Protein AF-A0A2H9TN23-F1 (afdb_monomer_lite)

Foldseek 3Di:
DDDDDDDDDPDDPPDLPDPQPKDFQAWQAWEKLAADQVVVQVCCCLQQVWWFWWWADDVLPHDFKTWTWTDDARYIYIYIYGNDPDDDPSNVQCVQANIATQETAIEMQDQQSLQVQLVVLPDDFPDDWDWADDPQGIWIFGDPYIYIHCPRGDDRRHHSIDTDPDTDPSSVVAAHQAWHYWLAWEKQFEAPCQVVVLCSCCRRRVWDFPDWDDQVLADDQFFGKIWTWTAHPVRNYIYIYIYGDDGQWGHLSVLQCVNRVGMHTQEIETEGADNLSNLVRSVVSPFAWFAFDPVLLVVVVVVVVPAPDDDPDDSVSCNVSRWDWADDNQWIKIKTKTQAPDPRNGYTYMYMYTDRDSDDRSPCSRRVRVRVLVVCVVVVRRDGPDDPPDDDEAELVDPPPPPPLVVLCLVLVPDDPPDPVSVVSVVVSLVVSLVVVLCQCPDPRHDPDYHSDDPCFALVSVVVSCVVCVVSVHADEAEAEDEDPPCVVVVLVVLVLCCVPPPNNVPPDSVRSVVSVVVVCVVCVVRGDDQPDPPHPDNHFYWYAYNQNPDIDTDPQDDDPSVVVVLLSNLADPAWAKEKEAAFDLDPDDLCLQQVLVVVVVVVVPDLVAEEEEFEPDPRRVVNQVVPPPHHYHYDPLQADWFLAVLQQPALVRCCVPPVPLSVVCVVQQQPRADVVTDGLSNSLVSCPVVLSNVSRDNGHYYYYGHPSNSLSVVCVQQVNTRSCSVVDDDFRQWMWIWIRGPNGIDIDIHRRDDDDDGDDLRSPSRRD

pLDDT: mean 79.59, std 18.26, range [25.45, 98.5]

Secondary structure (DSSP, 8-state):
-------------------SS--EEEEEEEEEE-S-HHHHHHHHHHHH--EEEEEESGGGT--SEEEEEEEETTEEEEEEEESSSS--HHHHHHHHHSSEEEEEEEEES-HHHHHHHHHHTTPPPSS--EEEEETTEEEEE-SSS-EEE-TT--SSSSTTPEEP-PPPGGGGGSPP--EEEEEEEEEE--TT-HHHHHHHHHHTS--EEEEEE-TTTSB-SS-EEEEEEEE-TTS--EEEEEEEE--SB--HHHHHHHHHTSSEEEEEEEEES-HHHHHHHHHHTT--B----HHHHHHHHHHHTT-S----S-HHHHHHHT-EEEE-SS-EEEEEEBPPSSSSS--EEEEEEEES--S--HHHHHHHHHHHHHHHHHTT---B---------EETTS----SSSHHHHHHHHTS-TT-HHHHHHHHHHHHHHHHHHHHHHHSTT--S-EE--S---SHHHHHHHHHHHHHTT----EEEEE--TT-HHHHHHHHHHHHHH-TTTTTS-HHHHHHHHHHHHHHHGGG---TT-TT-SS---EEEEETTTTEEEEES--SHHHHHHHHHHHT---S---EEEEEPPSS---HHHHHHHHHHHHHHS---SSEEEEE-SSHHHHHHHHHSTTSEEEE-GGGPPP--GGGTT--HHHHHHH-HHHHHHHHH-TTT---TT---HHHHHHHHHHHHHHHHH--SEEEEEE-HHHHHHHHHHHHT--GGGGGG----TTEEEEEEEETTEEEEEEEE--SS-PPPPGGGS-S--

Structure (mmCIF, N/CA/C/O backbone):
data_AF-A0A2H9TN23-F1
#
_entry.id   AF-A0A2H9TN23-F1
#
loop_
_atom_site.group_PDB
_atom_site.id
_atom_site.type_symbol
_atom_site.label_atom_id
_atom_site.label_alt_id
_atom_site.label_comp_id
_atom_site.label_asym_id
_atom_site.label_entity_id
_atom_site.label_seq_id
_atom_site.pdbx_PDB_ins_code
_atom_site.Cartn_x
_atom_site.Cartn_y
_atom_site.Cartn_z
_atom_site.occupancy
_atom_site.B_iso_or_equiv
_atom_site.auth_seq_id
_atom_site.auth_comp_id
_atom_site.auth_asym_id
_atom_site.auth_atom_id
_atom_site.pdbx_PDB_model_num
ATOM 1 N N . MET A 1 1 ? -42.039 21.621 29.505 1.00 32.94 1 MET A N 1
ATOM 2 C CA . MET A 1 1 ? -42.417 22.135 28.171 1.00 32.94 1 MET A CA 1
ATOM 3 C C . MET A 1 1 ? -41.154 22.759 27.604 1.00 32.94 1 MET A C 1
ATOM 5 O O . MET A 1 1 ? -40.785 23.824 28.064 1.00 32.94 1 MET A O 1
ATOM 9 N N . ARG A 1 2 ? -40.254 21.994 26.977 1.00 26.45 2 ARG A N 1
ATOM 10 C CA . ARG A 1 2 ? -40.365 21.341 25.660 1.00 26.45 2 ARG A CA 1
ATOM 11 C C . ARG A 1 2 ? -40.658 22.339 24.531 1.00 26.45 2 ARG A C 1
ATOM 13 O O . ARG A 1 2 ? -41.631 23.078 24.620 1.00 26.45 2 ARG A O 1
ATOM 20 N N . ASP A 1 3 ? -39.805 22.221 23.514 1.00 25.80 3 ASP A N 1
ATOM 21 C CA . ASP A 1 3 ? -40.036 22.471 22.087 1.00 25.80 3 ASP A CA 1
ATOM 22 C C . ASP A 1 3 ? -39.667 23.879 21.585 1.00 25.80 3 ASP A C 1
ATOM 24 O O . ASP A 1 3 ? -40.278 24.887 21.920 1.00 25.80 3 ASP A O 1
ATOM 28 N N . SER A 1 4 ? -38.475 24.029 20.996 1.00 25.45 4 SER A N 1
ATOM 29 C CA . SER A 1 4 ? -38.049 23.634 19.634 1.00 25.45 4 SER A CA 1
ATOM 30 C C . SER A 1 4 ? -38.375 24.723 18.611 1.00 25.45 4 SER A C 1
ATOM 32 O O . SER A 1 4 ? -39.512 24.863 18.163 1.00 25.45 4 SER A O 1
ATOM 34 N N . LYS A 1 5 ? -37.348 25.464 18.191 1.00 27.30 5 LYS A N 1
ATOM 35 C CA . LYS A 1 5 ? -37.352 26.171 16.912 1.00 27.30 5 LYS A CA 1
ATOM 36 C C . LYS A 1 5 ? -36.221 25.612 16.065 1.00 27.30 5 LYS A C 1
ATOM 38 O O . LYS A 1 5 ? -35.055 25.900 16.308 1.00 27.30 5 LYS A O 1
ATOM 43 N N . HIS A 1 6 ? -36.619 24.788 15.101 1.00 27.67 6 HIS A N 1
ATOM 44 C CA . HIS A 1 6 ? -35.899 24.597 13.855 1.00 27.67 6 HIS A CA 1
ATOM 45 C C . HIS A 1 6 ? -35.687 25.961 13.196 1.00 27.67 6 HIS A C 1
ATOM 47 O O . HIS A 1 6 ? -36.644 26.704 12.978 1.00 27.67 6 HIS A O 1
ATOM 53 N N . THR A 1 7 ? -34.440 26.258 12.860 1.00 26.86 7 THR A N 1
ATOM 54 C CA . THR A 1 7 ? -34.095 27.200 11.800 1.00 26.86 7 THR A CA 1
ATOM 55 C C . THR A 1 7 ? -33.150 26.475 10.863 1.00 26.86 7 THR A C 1
ATOM 57 O O . THR A 1 7 ? -32.063 26.067 11.272 1.00 26.86 7 THR A O 1
ATOM 60 N N . ASP A 1 8 ? -33.626 26.287 9.637 1.00 28.95 8 ASP A N 1
ATOM 61 C CA . ASP A 1 8 ? -32.871 25.852 8.473 1.00 28.95 8 ASP A CA 1
ATOM 62 C C . ASP A 1 8 ? -31.555 26.626 8.345 1.00 28.95 8 ASP A C 1
ATOM 64 O O . ASP A 1 8 ? -31.555 27.857 8.299 1.00 28.95 8 ASP A O 1
ATOM 68 N N . SER A 1 9 ? -30.438 25.909 8.218 1.00 26.78 9 SER A N 1
ATOM 69 C CA . SER A 1 9 ? -29.204 26.457 7.656 1.00 26.78 9 SER A CA 1
ATOM 70 C C . SER A 1 9 ? -28.929 25.793 6.307 1.00 26.78 9 SER A C 1
ATOM 72 O O . SER A 1 9 ? -28.063 24.930 6.168 1.00 26.78 9 SER A O 1
ATOM 74 N N . MET A 1 10 ? -29.680 26.219 5.288 1.00 30.78 10 MET A N 1
ATOM 75 C CA . MET A 1 10 ? -29.139 26.279 3.933 1.00 30.78 10 MET A CA 1
ATOM 76 C C . MET A 1 10 ? -28.057 27.363 3.909 1.00 30.78 10 MET A C 1
ATOM 78 O O . MET A 1 10 ? -28.386 28.545 3.912 1.00 30.78 10 MET A O 1
ATOM 82 N N . ASN A 1 11 ? -26.791 26.950 3.944 1.00 31.44 11 ASN A N 1
ATOM 83 C CA . ASN A 1 11 ? -25.665 27.507 3.183 1.00 31.44 11 ASN A CA 1
ATOM 84 C C . ASN A 1 11 ? -24.349 27.110 3.848 1.00 31.44 11 ASN A C 1
ATOM 86 O O . ASN A 1 11 ? -23.957 27.713 4.839 1.00 31.44 11 ASN A O 1
ATOM 90 N N . ASP A 1 12 ? -23.642 26.169 3.224 1.00 28.30 12 ASP A N 1
ATOM 91 C CA . ASP A 1 12 ? -22.194 26.332 3.052 1.00 28.30 12 ASP A CA 1
ATOM 92 C C . ASP A 1 12 ? -21.707 25.664 1.749 1.00 28.30 12 ASP A C 1
ATOM 94 O O . ASP A 1 12 ? -20.740 24.911 1.699 1.00 28.30 12 ASP A O 1
ATOM 98 N N . LYS A 1 13 ? -22.430 25.926 0.646 1.00 30.62 13 LYS A N 1
ATOM 99 C CA . LYS A 1 13 ? -22.016 25.594 -0.735 1.00 30.62 13 LYS A CA 1
ATOM 100 C C . LYS A 1 13 ? -21.275 26.758 -1.408 1.00 30.62 13 LYS A C 1
ATOM 102 O O . LYS A 1 13 ? -21.371 26.956 -2.615 1.00 30.62 13 LYS A O 1
ATOM 107 N N . THR A 1 14 ? -20.536 27.548 -0.642 1.00 31.86 14 THR A N 1
ATOM 108 C CA . THR A 1 14 ? -19.797 28.703 -1.162 1.00 31.86 14 THR A CA 1
ATOM 109 C C . THR A 1 14 ? -18.360 28.653 -0.680 1.00 31.86 14 THR A C 1
ATOM 111 O O . THR A 1 14 ? -18.010 29.370 0.245 1.00 31.86 14 THR A O 1
ATOM 114 N N . ASN A 1 15 ? -17.560 27.772 -1.298 1.00 29.14 15 ASN A N 1
ATOM 115 C CA . ASN A 1 15 ? -16.109 27.956 -1.496 1.00 29.14 15 ASN A CA 1
ATOM 116 C C . ASN A 1 15 ? -15.441 26.950 -2.465 1.00 29.14 15 ASN A C 1
ATOM 118 O O . ASN A 1 15 ? -14.219 26.882 -2.523 1.00 29.14 15 ASN A O 1
ATOM 122 N N . LEU A 1 16 ? -16.197 26.213 -3.288 1.00 36.06 16 LEU A N 1
ATOM 123 C CA . LEU A 1 16 ? -15.628 25.498 -4.439 1.00 36.06 16 LEU A CA 1
ATOM 124 C C . LEU A 1 16 ? -15.728 26.400 -5.670 1.00 36.06 16 LEU A C 1
ATOM 126 O O . LEU A 1 16 ? -16.636 26.282 -6.492 1.00 36.06 16 LEU A O 1
ATOM 130 N N . THR A 1 17 ? -14.826 27.373 -5.761 1.00 32.38 17 THR A N 1
ATOM 131 C CA . THR A 1 17 ? -14.599 28.092 -7.013 1.00 32.38 17 THR A CA 1
ATOM 132 C C . THR A 1 17 ? -14.049 27.099 -8.031 1.00 32.38 17 THR A C 1
ATOM 134 O O . THR A 1 17 ? -12.917 26.653 -7.894 1.00 32.38 17 THR A O 1
ATOM 137 N N . VAL A 1 18 ? -14.910 26.720 -8.982 1.00 38.69 18 VAL A N 1
ATOM 138 C CA . VAL A 1 18 ? -14.646 26.654 -10.428 1.00 38.69 18 VAL A CA 1
ATOM 139 C C . VAL A 1 18 ? -13.236 26.158 -10.771 1.00 38.69 18 VAL A C 1
ATOM 141 O O . VAL A 1 18 ? -12.270 26.891 -10.587 1.00 38.69 18 VAL A O 1
ATOM 144 N N . THR A 1 19 ? -13.122 24.950 -11.344 1.00 46.06 19 THR A N 1
ATOM 145 C CA . THR A 1 19 ? -11.968 24.574 -12.185 1.00 46.06 19 THR A CA 1
ATOM 146 C C . THR A 1 19 ? -11.586 25.801 -13.003 1.00 46.06 19 THR A C 1
ATOM 148 O O . THR A 1 19 ? -12.465 26.309 -13.693 1.00 46.06 19 THR A O 1
ATOM 151 N N . ASP A 1 20 ? -10.354 26.302 -12.895 1.00 53.22 20 ASP A N 1
ATOM 152 C CA . ASP A 1 20 ? -9.865 27.578 -13.459 1.00 53.22 20 ASP A CA 1
ATOM 153 C C . ASP A 1 20 ? -9.971 27.707 -15.008 1.00 53.22 20 ASP A C 1
ATOM 155 O O . ASP A 1 20 ? -9.177 28.404 -15.625 1.00 53.22 20 ASP A O 1
ATOM 159 N N . GLY A 1 21 ? -10.930 27.048 -15.671 1.00 61.34 21 GLY A N 1
ATOM 160 C CA . GLY A 1 21 ? -11.337 27.207 -17.066 1.00 61.34 21 GLY A CA 1
ATOM 161 C C . GLY A 1 21 ? -11.172 25.964 -17.948 1.00 61.34 21 GLY A C 1
ATOM 162 O O . GLY A 1 21 ? -11.525 26.045 -19.118 1.00 61.34 21 GLY A O 1
ATOM 163 N N . GLY A 1 22 ? -10.645 24.846 -17.430 1.00 75.38 22 GLY A N 1
ATOM 164 C CA . GLY A 1 22 ? -10.339 23.636 -18.209 1.00 75.38 22 GLY A CA 1
ATOM 165 C C . GLY A 1 22 ? -10.994 22.375 -17.649 1.00 75.38 22 GLY A C 1
ATOM 166 O O . GLY A 1 22 ? -11.166 22.248 -16.436 1.00 75.38 22 GLY A O 1
ATOM 167 N N . LYS A 1 23 ? -11.348 21.456 -18.547 1.00 90.31 23 LYS A N 1
ATOM 168 C CA . LYS A 1 23 ? -12.066 20.204 -18.301 1.00 90.31 23 LYS A CA 1
ATOM 169 C C . LYS A 1 23 ? -11.209 18.986 -18.641 1.00 90.31 23 LYS A C 1
ATOM 171 O O . LYS A 1 23 ? -10.568 18.910 -19.693 1.00 90.31 23 LYS A O 1
ATOM 176 N N . TYR A 1 24 ? -11.282 17.987 -17.767 1.00 92.19 24 TYR A N 1
ATOM 177 C CA . TYR A 1 24 ? -10.779 16.646 -18.029 1.00 92.19 24 TYR A CA 1
ATOM 178 C C . TYR A 1 24 ? -11.816 15.871 -18.850 1.00 92.19 24 TYR A C 1
ATOM 180 O O . TYR A 1 24 ? -12.976 15.748 -18.469 1.00 92.19 24 TYR A O 1
ATOM 188 N N . VAL A 1 25 ? -11.416 15.382 -20.022 1.00 93.56 25 VAL A N 1
ATOM 189 C CA . VAL A 1 25 ? -12.300 14.646 -20.941 1.00 93.56 25 VAL A CA 1
ATOM 190 C C . VAL A 1 25 ? -12.318 13.153 -20.604 1.00 93.56 25 VAL A C 1
ATOM 192 O O . VAL A 1 25 ? -13.342 12.496 -20.779 1.00 93.56 25 VAL A O 1
ATOM 195 N N . GLY A 1 26 ? -11.191 12.620 -20.128 1.00 94.12 26 GLY A N 1
ATOM 196 C CA . GLY A 1 26 ? -11.010 11.214 -19.773 1.00 94.12 26 GLY A CA 1
ATOM 197 C C . GLY A 1 26 ? -9.543 10.788 -19.871 1.00 94.12 26 GLY A C 1
ATOM 198 O O . GLY A 1 26 ? -8.647 11.621 -20.008 1.00 94.12 26 GLY A O 1
ATOM 199 N N . PHE A 1 27 ? -9.290 9.482 -19.829 1.00 95.94 27 PHE A N 1
ATOM 200 C CA . PHE A 1 27 ? -7.961 8.917 -20.077 1.00 95.94 27 PHE A CA 1
ATOM 201 C C . PHE A 1 27 ? -7.594 9.007 -21.568 1.00 95.94 27 PHE A C 1
ATOM 203 O O . PHE A 1 27 ? -8.389 8.610 -22.418 1.00 95.94 27 PHE A O 1
ATOM 210 N N . ASP A 1 28 ? -6.392 9.500 -21.883 1.00 95.25 28 ASP A N 1
ATOM 211 C CA . ASP A 1 28 ? -5.887 9.581 -23.262 1.00 95.25 28 ASP A CA 1
ATOM 212 C C . ASP A 1 28 ? -5.176 8.289 -23.675 1.00 95.25 28 ASP A C 1
ATOM 214 O O . ASP A 1 28 ? -5.553 7.623 -24.638 1.00 95.25 28 ASP A O 1
ATOM 218 N N . HIS A 1 29 ? -4.132 7.934 -22.926 1.00 96.62 29 HIS A N 1
ATOM 219 C CA . HIS A 1 29 ? -3.346 6.723 -23.112 1.00 96.62 29 HIS A CA 1
ATOM 220 C C . HIS A 1 29 ? -2.575 6.378 -21.836 1.00 96.62 29 HIS A C 1
ATOM 222 O O . HIS A 1 29 ? -2.413 7.205 -20.941 1.00 96.62 29 HIS A O 1
ATOM 228 N N . ILE A 1 30 ? -2.074 5.147 -21.760 1.00 97.06 30 ILE A N 1
ATOM 229 C CA . ILE A 1 30 ? -1.215 4.691 -20.665 1.00 97.06 30 ILE A CA 1
ATOM 230 C C . ILE A 1 30 ? 0.141 4.302 -21.241 1.00 97.06 30 ILE A C 1
ATOM 232 O O . ILE A 1 30 ? 0.225 3.505 -22.182 1.00 97.06 30 ILE A O 1
ATOM 236 N N . VAL A 1 31 ? 1.206 4.883 -20.693 1.00 97.12 31 VAL A N 1
ATOM 237 C CA . VAL A 1 31 ? 2.581 4.592 -21.101 1.00 97.12 31 VAL A CA 1
ATOM 238 C C . VAL A 1 31 ? 3.174 3.556 -20.165 1.00 97.12 31 VAL A C 1
ATOM 240 O O . VAL A 1 31 ? 3.203 3.740 -18.948 1.00 97.12 31 VAL A O 1
ATOM 243 N N . PHE A 1 32 ? 3.727 2.502 -20.751 1.00 97.44 32 PHE A N 1
ATOM 244 C CA . PHE A 1 32 ? 4.441 1.454 -20.040 1.00 97.44 32 PHE A CA 1
ATOM 245 C C . PHE A 1 32 ? 5.918 1.521 -20.391 1.00 97.44 32 PHE A C 1
ATOM 247 O O . PHE A 1 32 ? 6.282 1.623 -21.565 1.00 97.44 32 PHE A O 1
ATOM 254 N N . TRP A 1 33 ? 6.771 1.430 -19.380 1.00 96.38 33 TRP A N 1
ATOM 255 C CA . TRP A 1 33 ? 8.197 1.199 -19.570 1.00 96.38 33 TRP A CA 1
ATOM 256 C C . TRP A 1 33 ? 8.469 -0.275 -19.322 1.00 96.38 33 TRP A C 1
ATOM 258 O O . TRP A 1 33 ? 8.201 -0.784 -18.237 1.00 96.38 33 TRP A O 1
ATOM 268 N N . VAL A 1 34 ? 8.943 -0.954 -20.363 1.00 97.75 34 VAL A N 1
ATOM 269 C CA . VAL A 1 34 ? 9.022 -2.415 -20.412 1.00 97.75 34 VAL A CA 1
ATOM 270 C C . VAL A 1 34 ? 10.352 -2.875 -20.988 1.00 97.75 34 VAL A C 1
ATOM 272 O O . VAL A 1 34 ? 10.953 -2.189 -21.821 1.00 97.75 34 VAL A O 1
ATOM 275 N N . GLY A 1 35 ? 10.799 -4.064 -20.595 1.00 96.75 35 GLY A N 1
ATOM 276 C CA . GLY A 1 35 ? 12.023 -4.675 -21.107 1.00 96.75 35 GLY A CA 1
ATOM 277 C C . GLY A 1 35 ? 11.970 -4.935 -22.615 1.00 96.75 35 GLY A C 1
ATOM 278 O O . GLY A 1 35 ? 12.979 -4.787 -23.303 1.00 96.75 35 GLY A O 1
ATOM 279 N N . ASN A 1 36 ? 10.793 -5.279 -23.152 1.00 98.00 36 ASN A N 1
ATOM 280 C CA . ASN A 1 36 ? 10.611 -5.526 -24.583 1.00 98.00 36 ASN A CA 1
ATOM 281 C C . ASN A 1 36 ? 9.248 -5.042 -25.104 1.00 98.00 36 ASN A C 1
ATOM 283 O O . ASN A 1 36 ? 8.257 -5.770 -25.095 1.00 98.00 36 ASN A O 1
ATOM 287 N N . ALA A 1 37 ? 9.219 -3.828 -25.653 1.00 98.12 37 ALA A N 1
ATOM 288 C CA . ALA A 1 37 ? 8.012 -3.168 -26.142 1.00 98.12 37 ALA A CA 1
ATOM 289 C C . ALA A 1 37 ? 7.323 -3.925 -27.282 1.00 98.12 37 ALA A C 1
ATOM 291 O O . ALA A 1 37 ? 6.097 -3.906 -27.382 1.00 98.12 37 ALA A O 1
ATOM 292 N N . LYS A 1 38 ? 8.094 -4.615 -28.131 1.00 97.62 38 LYS A N 1
ATOM 293 C CA . LYS A 1 38 ? 7.550 -5.399 -29.246 1.00 97.62 38 LYS A CA 1
ATOM 294 C C . LYS A 1 38 ? 6.802 -6.632 -28.737 1.00 97.62 38 LYS A C 1
ATOM 296 O O . LYS A 1 38 ? 5.695 -6.906 -29.197 1.00 97.62 38 LYS A O 1
ATOM 301 N N . GLN A 1 39 ? 7.395 -7.363 -27.791 1.00 98.00 39 GLN A N 1
ATOM 302 C CA . GLN A 1 39 ? 6.762 -8.537 -27.183 1.00 98.00 39 GLN A CA 1
ATOM 303 C C . GLN A 1 39 ? 5.580 -8.149 -26.299 1.00 98.00 39 GLN A C 1
ATOM 305 O O . GLN A 1 39 ? 4.534 -8.782 -26.408 1.00 98.00 39 GLN A O 1
ATOM 310 N N . ALA A 1 40 ? 5.705 -7.080 -25.506 1.00 98.19 40 ALA A N 1
ATOM 311 C CA . ALA A 1 40 ? 4.596 -6.546 -24.726 1.00 98.19 40 ALA A CA 1
ATOM 312 C C . ALA A 1 40 ? 3.411 -6.210 -25.644 1.00 98.19 40 ALA A C 1
ATOM 314 O O . ALA A 1 40 ? 2.342 -6.793 -25.500 1.00 98.19 40 ALA A O 1
ATOM 315 N N . ALA A 1 41 ? 3.610 -5.391 -26.683 1.00 98.00 41 ALA A N 1
ATOM 316 C CA . ALA A 1 41 ? 2.548 -5.072 -27.638 1.00 98.00 41 ALA A CA 1
ATOM 317 C C . ALA A 1 41 ? 1.908 -6.328 -28.264 1.00 98.00 41 ALA A C 1
ATOM 319 O O . ALA A 1 41 ? 0.684 -6.424 -28.326 1.00 98.00 41 ALA A O 1
ATOM 320 N N . SER A 1 42 ? 2.714 -7.318 -28.668 1.00 97.38 42 SER A N 1
ATOM 321 C CA . SER A 1 42 ? 2.211 -8.598 -29.191 1.00 97.38 42 SER A CA 1
ATOM 322 C C . SER A 1 42 ? 1.373 -9.372 -28.163 1.00 97.38 42 SER A C 1
ATOM 324 O O . SER A 1 42 ? 0.325 -9.918 -28.516 1.00 97.38 42 SER A O 1
ATOM 326 N N . TYR A 1 43 ? 1.768 -9.379 -26.887 1.00 97.62 43 TYR A N 1
ATOM 327 C CA . TYR A 1 43 ? 1.008 -10.009 -25.807 1.00 97.62 43 TYR A CA 1
ATOM 328 C C . TYR A 1 43 ? -0.373 -9.364 -25.637 1.00 97.62 43 TYR A C 1
ATOM 330 O O . TYR A 1 43 ? -1.376 -10.073 -25.642 1.00 97.62 43 TYR A O 1
ATOM 338 N N . TYR A 1 44 ? -0.465 -8.031 -25.580 1.00 98.00 44 TYR A N 1
ATOM 339 C CA . TYR A 1 44 ? -1.761 -7.348 -25.453 1.00 98.00 44 TYR A CA 1
ATOM 340 C C . TYR A 1 44 ? -2.634 -7.487 -26.711 1.00 98.00 44 TYR A C 1
ATOM 342 O O . TYR A 1 44 ? -3.851 -7.649 -26.604 1.00 98.00 44 TYR A O 1
ATOM 350 N N . VAL A 1 45 ? -2.037 -7.509 -27.905 1.00 97.38 45 VAL A N 1
ATOM 351 C CA . VAL A 1 45 ? -2.759 -7.776 -29.163 1.00 97.38 45 VAL A CA 1
ATOM 352 C C . VAL A 1 45 ? -3.366 -9.183 -29.163 1.00 97.38 45 VAL A C 1
ATOM 354 O O . VAL A 1 45 ? -4.565 -9.370 -29.379 1.00 97.38 45 VAL A O 1
ATOM 357 N N . THR A 1 46 ? -2.556 -10.195 -28.858 1.00 96.81 46 THR A N 1
ATOM 358 C CA . THR A 1 46 ? -2.982 -11.599 -28.929 1.00 96.81 46 THR A CA 1
ATOM 359 C C . THR A 1 46 ? -3.893 -11.993 -27.767 1.00 96.81 46 THR A C 1
ATOM 361 O O . THR A 1 46 ? -4.954 -12.581 -27.990 1.00 96.81 46 THR A O 1
ATOM 364 N N . ARG A 1 47 ? -3.537 -11.638 -26.528 1.00 97.25 47 ARG A N 1
ATOM 365 C CA . ARG A 1 47 ? -4.269 -12.046 -25.319 1.00 97.25 47 ARG A CA 1
ATOM 366 C C . ARG A 1 47 ? -5.479 -11.174 -25.024 1.00 97.25 47 ARG A C 1
ATOM 368 O O . ARG A 1 47 ? -6.528 -11.711 -24.684 1.00 97.25 47 ARG A O 1
ATOM 375 N N . PHE A 1 48 ? -5.359 -9.862 -25.208 1.00 97.75 48 PHE A N 1
ATOM 376 C CA . PHE A 1 48 ? -6.396 -8.905 -24.817 1.00 97.75 48 PHE A CA 1
ATOM 377 C C . PHE A 1 48 ? -7.196 -8.334 -25.987 1.00 97.75 48 PHE A C 1
ATOM 379 O O . PHE A 1 48 ? -8.127 -7.577 -25.748 1.00 97.75 48 PHE A O 1
ATOM 386 N N . GLY A 1 49 ? -6.879 -8.705 -27.233 1.00 96.62 49 GLY A N 1
ATOM 387 C CA . GLY A 1 49 ? -7.653 -8.311 -28.415 1.00 96.62 49 GLY A CA 1
ATOM 388 C C . GLY A 1 49 ? -7.388 -6.889 -28.906 1.00 96.62 49 GLY A C 1
ATOM 389 O O . GLY A 1 49 ? -8.202 -6.340 -29.643 1.00 96.62 49 GLY A O 1
ATOM 390 N N . PHE A 1 50 ? -6.278 -6.278 -28.487 1.00 97.19 50 PHE A N 1
ATOM 391 C CA . PHE A 1 50 ? -5.850 -4.983 -29.009 1.00 97.19 50 PHE A CA 1
ATOM 392 C C . PHE A 1 50 ? -5.365 -5.085 -30.463 1.00 97.19 50 PHE A C 1
ATOM 394 O O . PHE A 1 50 ? -5.010 -6.154 -30.953 1.00 97.19 50 PHE A O 1
ATOM 401 N N . GLU A 1 51 ? -5.278 -3.940 -31.130 1.00 95.38 51 GLU A N 1
ATOM 402 C CA . GLU A 1 51 ? -4.735 -3.787 -32.476 1.00 95.38 51 GLU A CA 1
ATOM 403 C C . GLU A 1 51 ? -3.490 -2.897 -32.433 1.00 95.38 51 GLU A C 1
ATOM 405 O O . GLU A 1 51 ? -3.492 -1.853 -31.783 1.00 95.38 51 GLU A O 1
ATOM 410 N N . ALA A 1 52 ? -2.415 -3.272 -33.127 1.00 96.12 52 ALA A N 1
ATOM 411 C CA . ALA A 1 52 ? -1.256 -2.394 -33.279 1.00 96.12 52 ALA A CA 1
ATOM 412 C C . ALA A 1 52 ? -1.598 -1.251 -34.247 1.00 96.12 52 ALA A C 1
ATOM 414 O O . ALA A 1 52 ? -1.912 -1.502 -35.408 1.00 96.12 52 ALA A O 1
ATOM 415 N N . VAL A 1 53 ? -1.531 0.000 -33.783 1.00 96.50 53 VAL A N 1
ATOM 416 C CA . VAL A 1 53 ? -2.005 1.163 -34.561 1.00 96.50 53 VAL A CA 1
ATOM 417 C C . VAL A 1 53 ? -0.908 2.145 -34.933 1.00 96.50 53 VAL A C 1
ATOM 419 O O . VAL A 1 53 ? -0.968 2.757 -36.003 1.00 96.50 53 VAL A O 1
ATOM 422 N N . ALA A 1 54 ? 0.106 2.297 -34.083 1.00 96.81 54 ALA A N 1
ATOM 423 C CA . ALA A 1 54 ? 1.162 3.270 -34.304 1.00 96.81 54 ALA A CA 1
ATOM 424 C C . ALA A 1 54 ? 2.514 2.759 -33.797 1.00 96.81 54 ALA A C 1
ATOM 426 O O . ALA A 1 54 ? 2.597 1.997 -32.831 1.00 96.81 54 ALA A O 1
ATOM 427 N N . TYR A 1 55 ? 3.580 3.177 -34.469 1.00 97.19 55 TYR A N 1
ATOM 428 C CA . TYR A 1 55 ? 4.947 2.797 -34.150 1.00 97.19 55 TYR A CA 1
ATOM 429 C C . TYR A 1 55 ? 5.886 3.990 -34.256 1.00 97.19 55 TYR A C 1
ATOM 431 O O . TYR A 1 55 ? 5.737 4.853 -35.125 1.00 97.19 55 TYR A O 1
ATOM 439 N N . ARG A 1 56 ? 6.887 3.998 -33.382 1.00 95.50 56 ARG A N 1
ATOM 440 C CA . ARG A 1 56 ? 8.006 4.927 -33.419 1.00 95.50 56 ARG A CA 1
ATOM 441 C C . ARG A 1 56 ? 9.283 4.193 -33.019 1.00 95.50 56 ARG A C 1
ATOM 443 O O . ARG A 1 56 ? 9.293 3.524 -31.991 1.00 95.50 56 ARG A O 1
ATOM 450 N N . GLY A 1 57 ? 10.355 4.317 -33.791 1.00 96.00 57 GLY A N 1
ATOM 451 C CA . GLY A 1 57 ? 11.644 3.688 -33.496 1.00 96.00 57 GLY A CA 1
ATOM 452 C C . GLY A 1 57 ? 12.674 3.927 -34.595 1.00 96.00 57 GLY A C 1
ATOM 453 O O . GLY A 1 57 ? 12.615 4.953 -35.279 1.00 96.00 57 GLY A O 1
ATOM 454 N N . LEU A 1 58 ? 13.625 3.003 -34.765 1.00 95.00 58 LEU A N 1
ATOM 455 C CA . LEU A 1 58 ? 14.790 3.196 -35.642 1.00 95.00 58 LEU A CA 1
ATOM 456 C C . LEU A 1 58 ? 14.383 3.526 -37.083 1.00 95.00 58 LEU A C 1
ATOM 458 O O . LEU A 1 58 ? 14.928 4.449 -37.688 1.00 95.00 58 LEU A O 1
ATOM 462 N N . GLU A 1 59 ? 13.399 2.800 -37.604 1.00 92.94 59 GLU A N 1
ATOM 463 C CA . GLU A 1 59 ? 12.861 2.913 -38.959 1.00 92.94 59 GLU A CA 1
ATOM 464 C C . GLU A 1 59 ? 12.115 4.233 -39.184 1.00 92.94 59 GLU A C 1
ATOM 466 O O . GLU A 1 59 ? 11.987 4.684 -40.319 1.00 92.94 59 GLU A O 1
ATOM 471 N N . THR A 1 60 ? 11.654 4.876 -38.108 1.00 91.44 60 THR A N 1
ATOM 472 C CA . THR A 1 60 ? 10.954 6.166 -38.149 1.00 91.44 60 THR A CA 1
ATOM 473 C C . THR A 1 60 ? 11.847 7.323 -37.686 1.00 91.44 60 THR A C 1
ATOM 475 O O . T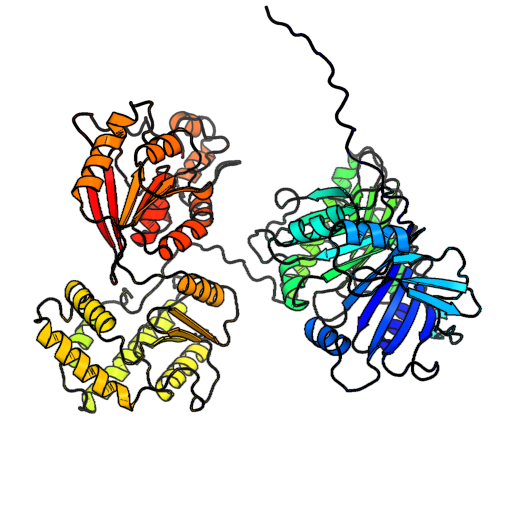HR A 1 60 ? 11.344 8.405 -37.397 1.00 91.44 60 THR A O 1
ATOM 478 N N . GLY A 1 61 ? 13.165 7.110 -37.574 1.00 90.81 61 GLY A N 1
ATOM 479 C CA . GLY A 1 61 ? 14.143 8.143 -37.208 1.00 90.81 61 GLY A CA 1
ATOM 480 C C . GLY A 1 61 ? 14.332 8.380 -35.704 1.00 90.81 61 GLY A C 1
ATOM 481 O O . GLY A 1 61 ? 15.138 9.229 -35.325 1.00 90.81 61 GLY A O 1
ATOM 482 N N . HIS A 1 62 ? 13.661 7.620 -34.835 1.00 92.31 62 HIS A N 1
ATOM 483 C CA . HIS A 1 62 ? 13.799 7.728 -33.381 1.00 92.31 62 HIS A CA 1
ATOM 484 C C . HIS A 1 62 ? 14.795 6.693 -32.855 1.00 92.31 62 HIS A C 1
ATOM 486 O O . HIS A 1 62 ? 14.548 5.491 -32.901 1.00 92.31 62 HIS A O 1
ATOM 492 N N . ARG A 1 63 ? 15.948 7.168 -32.369 1.00 93.69 63 ARG A N 1
ATOM 493 C CA . ARG A 1 63 ? 17.108 6.305 -32.088 1.00 93.69 63 ARG A CA 1
ATOM 494 C C . ARG A 1 63 ? 17.274 5.873 -30.635 1.00 93.69 63 ARG A C 1
ATOM 496 O O . ARG A 1 63 ? 17.977 4.903 -30.400 1.00 93.69 63 ARG A O 1
ATOM 503 N N . GLU A 1 64 ? 16.617 6.548 -29.694 1.00 94.25 64 GLU A N 1
ATOM 504 C CA . GLU A 1 64 ? 16.792 6.284 -28.257 1.00 94.25 64 GLU A CA 1
ATOM 505 C C . GLU A 1 64 ? 15.763 5.304 -27.689 1.00 94.25 64 GLU A C 1
ATOM 507 O O . GLU A 1 64 ? 16.094 4.437 -26.883 1.00 94.25 64 GLU A O 1
ATOM 512 N N . VAL A 1 65 ? 14.503 5.431 -28.113 1.00 95.31 65 VAL A N 1
ATOM 513 C CA . VAL A 1 65 ? 13.368 4.687 -27.556 1.00 95.31 65 VAL A CA 1
ATOM 514 C C . VAL A 1 65 ? 12.500 4.159 -28.689 1.00 95.31 65 VAL A C 1
ATOM 516 O O . VAL A 1 65 ? 12.098 4.917 -29.574 1.00 95.31 65 VAL A O 1
ATOM 519 N N . ALA A 1 66 ? 12.170 2.870 -28.629 1.00 97.25 66 ALA A N 1
ATOM 520 C CA . ALA A 1 66 ? 11.129 2.275 -29.454 1.00 97.25 66 ALA A CA 1
ATOM 521 C C . ALA A 1 66 ? 9.794 2.346 -28.714 1.00 97.25 66 ALA A C 1
ATOM 523 O O . ALA A 1 66 ? 9.727 2.042 -27.525 1.00 97.25 66 ALA A O 1
ATOM 524 N N . THR A 1 67 ? 8.729 2.737 -29.407 1.00 98.25 67 THR A N 1
ATOM 525 C CA . THR A 1 67 ? 7.370 2.797 -28.872 1.00 98.25 67 THR A CA 1
ATOM 526 C C . THR A 1 67 ? 6.412 2.033 -29.776 1.00 98.25 67 THR A C 1
ATOM 528 O O . THR A 1 67 ? 6.240 2.385 -30.944 1.00 98.25 67 THR A O 1
ATOM 531 N N . HIS A 1 68 ? 5.767 1.010 -29.224 1.00 98.31 68 HIS A N 1
ATOM 532 C CA . HIS A 1 68 ? 4.681 0.282 -29.873 1.00 98.31 68 HIS A CA 1
ATOM 533 C C . HIS A 1 68 ? 3.354 0.695 -29.241 1.00 98.31 68 HIS A C 1
ATOM 535 O O . HIS A 1 68 ? 3.170 0.528 -28.036 1.00 98.31 68 HIS A O 1
ATOM 541 N N . VAL A 1 69 ? 2.441 1.233 -30.048 1.00 98.38 69 VAL A N 1
ATOM 542 C CA . VAL A 1 69 ? 1.129 1.692 -29.586 1.00 98.38 69 VAL A CA 1
ATOM 543 C C . VAL A 1 69 ? 0.064 0.725 -30.059 1.00 98.38 69 VAL A C 1
ATOM 545 O O . VAL A 1 69 ? -0.073 0.467 -31.261 1.00 98.38 69 VAL A O 1
ATOM 548 N N . VAL A 1 70 ? -0.703 0.216 -29.104 1.00 97.94 70 VAL A N 1
ATOM 549 C CA . VAL A 1 70 ? -1.837 -0.666 -29.354 1.00 97.94 70 VAL A CA 1
ATOM 550 C C . VAL A 1 70 ? -3.127 -0.000 -28.897 1.00 97.94 70 VAL A C 1
ATOM 552 O O . VAL A 1 70 ? -3.127 0.800 -27.960 1.00 97.94 70 VAL A O 1
ATOM 555 N N . LYS A 1 71 ? -4.226 -0.326 -29.573 1.00 96.81 71 LYS A N 1
ATOM 556 C CA . LYS A 1 71 ? -5.530 0.294 -29.365 1.00 96.81 71 LYS A CA 1
ATOM 557 C C . LYS A 1 71 ? -6.645 -0.743 -29.309 1.00 96.81 71 LYS A C 1
ATOM 559 O O . LYS A 1 71 ? -6.625 -1.704 -30.071 1.00 96.81 71 LYS A O 1
ATOM 564 N N . GLN A 1 72 ? -7.637 -0.519 -28.456 1.00 96.19 72 GLN A N 1
ATOM 565 C CA . GLN A 1 72 ? -8.936 -1.188 -28.528 1.00 96.19 72 GLN A CA 1
ATOM 566 C C . GLN A 1 72 ? -10.026 -0.165 -28.213 1.00 96.19 72 GLN A C 1
ATOM 568 O O . GLN A 1 72 ? -10.013 0.415 -27.135 1.00 96.19 72 GLN A O 1
ATOM 573 N N . ASP A 1 73 ? -10.901 0.109 -29.183 1.00 96.19 73 ASP A N 1
ATOM 574 C CA . ASP A 1 73 ? -11.880 1.206 -29.145 1.00 96.19 73 ASP A CA 1
ATOM 575 C C . ASP A 1 73 ? -11.275 2.556 -28.697 1.00 96.19 73 ASP A C 1
ATOM 577 O O . ASP A 1 73 ? -10.632 3.224 -29.509 1.00 96.19 73 ASP A O 1
ATOM 581 N N . LYS A 1 74 ? -11.420 2.969 -27.435 1.00 96.25 74 LYS A N 1
ATOM 582 C CA . LYS A 1 74 ? -10.843 4.218 -26.897 1.00 96.25 74 LYS A CA 1
ATOM 583 C C . LYS A 1 74 ? -9.625 3.998 -25.998 1.00 96.25 74 LYS A C 1
ATOM 585 O O . LYS A 1 74 ? -9.052 4.962 -25.507 1.00 96.25 74 LYS A O 1
ATOM 590 N N . ILE A 1 75 ? -9.219 2.753 -25.775 1.00 98.00 75 ILE A N 1
ATOM 591 C CA . ILE A 1 75 ? -8.076 2.394 -24.934 1.00 98.00 75 ILE A CA 1
ATOM 592 C C . ILE A 1 75 ? -6.805 2.469 -25.777 1.00 98.00 75 ILE A C 1
ATOM 594 O O . ILE A 1 75 ? -6.710 1.771 -26.786 1.00 98.00 75 ILE A O 1
ATOM 598 N N . PHE A 1 76 ? -5.816 3.250 -25.344 1.00 98.19 76 PHE A N 1
ATOM 599 C CA . PHE A 1 76 ? -4.487 3.306 -25.957 1.00 98.19 76 PHE A CA 1
ATOM 600 C C . PHE A 1 76 ? -3.406 2.936 -24.947 1.00 98.19 76 PHE A C 1
ATOM 602 O O . PHE A 1 76 ? -3.257 3.610 -23.928 1.00 98.19 76 PHE A O 1
ATOM 609 N N . PHE A 1 77 ? -2.607 1.916 -25.260 1.00 98.50 77 PHE A N 1
ATOM 610 C CA . PHE A 1 77 ? -1.408 1.557 -24.498 1.00 98.50 77 PHE A CA 1
ATOM 611 C C . PHE A 1 77 ? -0.160 1.774 -25.351 1.00 98.50 77 PHE A C 1
ATOM 613 O O . PHE A 1 77 ? -0.094 1.320 -26.495 1.00 98.50 77 PHE A O 1
ATOM 620 N N . ALA A 1 78 ? 0.833 2.462 -24.791 1.00 98.25 78 ALA A N 1
ATOM 621 C CA . ALA A 1 78 ? 2.100 2.763 -25.443 1.00 98.25 78 ALA A CA 1
ATOM 622 C C . ALA A 1 78 ? 3.253 2.086 -24.692 1.00 98.25 78 ALA A C 1
ATOM 624 O O . ALA A 1 78 ? 3.660 2.531 -23.621 1.00 98.25 78 ALA A O 1
ATOM 625 N N . PHE A 1 79 ? 3.803 1.019 -25.268 1.00 98.50 79 PHE A N 1
ATOM 626 C CA . PHE A 1 79 ? 4.918 0.271 -24.687 1.00 98.50 79 PHE A CA 1
ATOM 627 C C . PHE A 1 79 ? 6.243 0.850 -25.161 1.00 98.50 79 PHE A C 1
ATOM 629 O O . PHE A 1 79 ? 6.475 0.930 -26.368 1.00 98.50 79 PHE A O 1
ATOM 636 N N . GLN A 1 80 ? 7.108 1.242 -24.227 1.00 97.94 80 GLN A N 1
ATOM 637 C CA . GLN A 1 80 ? 8.399 1.864 -24.500 1.00 97.94 80 GLN A CA 1
ATOM 638 C C . GLN A 1 80 ? 9.556 1.012 -23.984 1.00 97.94 80 GLN A C 1
ATOM 640 O O . GLN A 1 80 ? 9.543 0.564 -22.839 1.00 97.94 80 GLN A O 1
ATOM 645 N N . SER A 1 81 ? 10.579 0.855 -24.822 1.00 97.81 81 SER A N 1
ATOM 646 C CA . SER A 1 81 ? 11.845 0.212 -24.458 1.00 97.81 81 SER A CA 1
ATOM 647 C C . SER A 1 81 ? 13.030 1.026 -24.970 1.00 97.81 81 SER A C 1
ATOM 649 O O . SER A 1 81 ? 12.916 1.669 -26.022 1.00 97.81 81 SER A O 1
ATOM 651 N N . PRO A 1 82 ? 14.176 0.984 -24.272 1.00 96.31 82 PRO A N 1
ATOM 652 C CA . PRO A 1 82 ? 15.389 1.623 -24.750 1.00 96.31 82 PRO A CA 1
ATOM 653 C C . PRO A 1 82 ? 15.941 0.845 -25.950 1.00 96.31 82 PRO A C 1
ATOM 655 O O . PRO A 1 82 ? 15.894 -0.384 -25.987 1.00 96.31 82 PRO A O 1
ATOM 658 N N . LEU A 1 83 ? 16.450 1.567 -26.946 1.00 95.25 83 LEU A N 1
ATOM 659 C CA . LEU A 1 83 ? 17.105 0.983 -28.122 1.00 95.25 83 LEU A CA 1
ATOM 660 C C . LEU A 1 83 ? 18.617 0.827 -27.932 1.00 95.25 83 LEU A C 1
ATOM 662 O O . LEU A 1 83 ? 19.232 -0.026 -28.572 1.00 95.25 83 LEU A O 1
ATOM 666 N N . ASN A 1 84 ? 19.201 1.646 -27.057 1.00 93.62 84 ASN A N 1
ATOM 667 C CA . ASN A 1 84 ? 20.636 1.704 -26.807 1.00 93.62 84 ASN A CA 1
ATOM 668 C C . ASN A 1 84 ? 20.996 1.006 -25.481 1.00 93.62 84 ASN A C 1
ATOM 670 O O . ASN A 1 84 ? 20.199 1.025 -24.541 1.00 93.62 84 ASN A O 1
ATOM 674 N N . PRO A 1 85 ? 22.198 0.408 -25.379 1.00 88.81 85 PRO A N 1
ATOM 675 C CA . PRO A 1 85 ? 22.632 -0.350 -24.200 1.00 88.81 85 PRO A CA 1
ATOM 676 C C . PRO A 1 85 ? 23.053 0.528 -23.009 1.00 88.81 85 PRO A C 1
ATOM 678 O O . PRO A 1 85 ? 23.365 0.001 -21.945 1.00 88.81 85 PRO A O 1
ATOM 681 N N . GLU A 1 86 ? 23.120 1.847 -23.187 1.00 86.38 86 GLU A N 1
ATOM 682 C CA . GLU A 1 86 ? 23.584 2.788 -22.167 1.00 86.38 86 GLU A CA 1
ATOM 683 C C . GLU A 1 86 ? 22.586 2.926 -21.010 1.00 86.38 86 GLU A C 1
ATOM 685 O O . GLU A 1 86 ? 21.374 2.755 -21.167 1.00 86.38 86 GLU A O 1
ATOM 690 N N . GLU A 1 87 ? 23.088 3.251 -19.819 1.00 80.50 87 GLU A N 1
ATOM 691 C CA . GLU A 1 87 ? 22.232 3.455 -18.656 1.00 80.50 87 GLU A CA 1
ATOM 692 C C . GLU A 1 87 ? 21.400 4.735 -18.828 1.00 80.50 87 GLU A C 1
ATOM 694 O O . GLU A 1 87 ? 21.919 5.834 -19.009 1.00 80.50 87 GLU A O 1
ATOM 699 N N . THR A 1 88 ? 20.077 4.582 -18.783 1.00 86.06 88 THR A N 1
ATOM 700 C CA . THR A 1 88 ? 19.101 5.667 -18.928 1.00 86.06 88 THR A CA 1
ATOM 701 C C . THR A 1 88 ? 18.088 5.608 -17.790 1.00 86.06 88 THR A C 1
ATOM 703 O O . THR A 1 88 ? 17.936 4.581 -17.126 1.00 86.06 88 THR A O 1
ATOM 706 N N . VAL A 1 89 ? 17.325 6.687 -17.591 1.00 86.38 89 VAL A N 1
ATOM 707 C CA . VAL A 1 89 ? 16.216 6.716 -16.614 1.00 86.38 89 VAL A CA 1
ATOM 708 C C . VAL A 1 89 ? 15.206 5.587 -16.877 1.00 86.38 89 VAL A C 1
ATOM 710 O O . VAL A 1 89 ? 14.681 4.996 -15.935 1.00 86.38 89 VAL A O 1
ATOM 713 N N . LEU A 1 90 ? 14.986 5.250 -18.152 1.00 89.00 90 LEU A N 1
ATOM 714 C CA . LEU A 1 90 ? 14.115 4.156 -18.581 1.00 89.00 90 LEU A CA 1
ATOM 715 C C . LEU A 1 90 ? 14.674 2.794 -18.124 1.00 89.00 90 LEU A C 1
ATOM 717 O O . LEU A 1 90 ? 13.958 2.021 -17.489 1.00 89.00 90 LEU A O 1
ATOM 721 N N . ASN A 1 91 ? 15.971 2.539 -18.332 1.00 87.88 91 ASN A N 1
ATOM 722 C CA . ASN A 1 91 ? 16.642 1.323 -17.846 1.00 87.88 91 ASN A CA 1
ATOM 723 C C . ASN A 1 91 ? 16.609 1.193 -16.313 1.00 87.88 91 ASN A C 1
ATOM 725 O O . ASN A 1 91 ? 16.347 0.107 -15.787 1.00 87.88 91 ASN A O 1
ATOM 729 N N . GLY A 1 92 ? 16.828 2.297 -15.591 1.00 88.56 92 GLY A N 1
ATOM 730 C CA . GLY A 1 92 ? 16.758 2.319 -14.127 1.00 88.56 92 GLY A CA 1
ATOM 731 C C . GLY A 1 92 ? 15.359 1.985 -13.602 1.00 88.56 92 GLY A C 1
ATOM 732 O O . GLY A 1 92 ? 15.218 1.224 -12.645 1.00 88.56 92 GLY A O 1
ATOM 733 N N . HIS A 1 93 ? 14.316 2.485 -14.269 1.00 89.38 93 HIS A N 1
ATOM 734 C CA . HIS A 1 93 ? 12.934 2.144 -13.943 1.00 89.38 93 HIS A CA 1
ATOM 735 C C . HIS A 1 93 ? 12.632 0.667 -14.191 1.00 89.38 93 HIS A C 1
ATOM 737 O O . HIS A 1 93 ? 12.116 0.020 -13.288 1.00 89.38 93 HIS A O 1
ATOM 743 N N . ILE A 1 94 ? 12.971 0.119 -15.365 1.00 92.81 94 ILE A N 1
ATOM 744 C CA . ILE A 1 94 ? 12.740 -1.307 -15.667 1.00 92.81 94 ILE A CA 1
ATOM 745 C C . ILE A 1 94 ? 13.454 -2.191 -14.638 1.00 92.81 94 ILE A C 1
ATOM 747 O O . ILE A 1 94 ? 12.875 -3.141 -14.121 1.00 92.81 94 ILE A O 1
ATOM 751 N N . SER A 1 95 ? 14.698 -1.858 -14.284 1.00 91.31 95 SER A N 1
ATOM 752 C CA . SER A 1 95 ? 15.462 -2.619 -13.286 1.00 91.31 95 SER A CA 1
ATOM 753 C C . SER A 1 95 ? 14.775 -2.621 -11.916 1.00 91.31 95 SER A C 1
ATOM 755 O O . SER A 1 95 ? 14.672 -3.663 -11.262 1.00 91.31 95 SER A O 1
ATOM 757 N N . LYS A 1 96 ? 14.273 -1.456 -11.492 1.00 89.38 96 LYS A N 1
ATOM 758 C CA . LYS A 1 96 ? 13.608 -1.279 -10.200 1.00 89.38 96 LYS A CA 1
ATOM 759 C C . LYS A 1 96 ? 12.224 -1.930 -10.165 1.00 89.38 96 LYS A C 1
ATOM 761 O O . LYS A 1 96 ? 11.959 -2.728 -9.271 1.00 89.38 96 LYS A O 1
ATOM 766 N N . HIS A 1 97 ? 11.379 -1.618 -11.140 1.00 90.75 97 HIS A N 1
ATOM 767 C CA . HIS A 1 97 ? 9.944 -1.902 -11.130 1.00 90.75 97 HIS A CA 1
ATOM 768 C C . HIS A 1 97 ? 9.559 -3.177 -11.893 1.00 90.75 97 HIS A C 1
ATOM 770 O O . HIS A 1 97 ? 8.515 -3.758 -11.619 1.00 90.75 97 HIS A O 1
ATOM 776 N N . GLY A 1 98 ? 10.410 -3.650 -12.808 1.00 95.44 98 GLY A N 1
ATOM 777 C CA . GLY A 1 98 ? 9.991 -4.563 -13.870 1.00 95.44 98 GLY A CA 1
ATOM 778 C C . GLY A 1 98 ? 9.247 -3.814 -14.980 1.00 95.44 98 GLY A C 1
ATOM 779 O O . GLY A 1 98 ? 9.407 -2.600 -15.141 1.00 95.44 98 GLY A O 1
ATOM 780 N N . ASP A 1 99 ? 8.439 -4.547 -15.742 1.00 97.12 99 ASP A N 1
ATOM 781 C CA . ASP A 1 99 ? 7.500 -3.965 -16.701 1.00 97.12 99 ASP A CA 1
ATOM 782 C C . ASP A 1 99 ? 6.368 -3.278 -15.926 1.00 97.12 99 ASP A C 1
ATOM 784 O O . ASP A 1 99 ? 5.731 -3.896 -15.078 1.00 97.12 99 ASP A O 1
ATOM 788 N N . GLY A 1 100 ? 6.121 -1.991 -16.178 1.00 94.44 100 GLY A N 1
ATOM 789 C CA . GLY A 1 100 ? 5.153 -1.239 -15.377 1.00 94.44 100 GLY A CA 1
ATOM 790 C C . GLY A 1 100 ? 4.692 0.070 -16.005 1.00 94.44 100 GLY A C 1
ATOM 791 O O . GLY A 1 100 ? 5.281 0.571 -16.968 1.00 94.44 100 GLY A O 1
ATOM 792 N N . VAL A 1 101 ? 3.615 0.629 -15.449 1.00 95.31 101 VAL A N 1
ATOM 793 C CA . VAL A 1 101 ? 3.054 1.914 -15.887 1.00 95.31 101 VAL A CA 1
ATOM 794 C C . VAL A 1 101 ? 3.967 3.052 -15.448 1.00 95.31 101 VAL A C 1
ATOM 796 O O . VAL A 1 101 ? 4.245 3.226 -14.261 1.00 95.31 101 VAL A O 1
ATOM 799 N N . LYS A 1 102 ? 4.389 3.870 -16.411 1.00 91.94 102 LYS A N 1
ATOM 800 C CA . LYS A 1 102 ? 5.188 5.071 -16.166 1.00 91.94 102 LYS A CA 1
ATOM 801 C C . LYS A 1 102 ? 4.345 6.340 -16.101 1.00 91.94 102 LYS A C 1
ATOM 803 O O . LYS A 1 102 ? 4.698 7.250 -15.344 1.00 91.94 102 LYS A O 1
ATOM 808 N N . ASP A 1 103 ? 3.323 6.433 -16.944 1.00 92.31 103 ASP A N 1
ATOM 809 C CA . ASP A 1 103 ? 2.488 7.624 -17.098 1.00 92.31 103 ASP A CA 1
ATOM 810 C C . ASP A 1 103 ? 1.047 7.222 -17.422 1.00 92.31 103 ASP A C 1
ATOM 812 O O . ASP A 1 103 ? 0.804 6.289 -18.193 1.00 92.31 103 ASP A O 1
ATOM 816 N N . VAL A 1 104 ? 0.105 7.938 -16.812 1.00 94.19 104 VAL A N 1
ATOM 817 C CA . VAL A 1 104 ? -1.324 7.859 -17.118 1.00 94.19 104 VAL A CA 1
ATOM 818 C C . VAL A 1 104 ? -1.712 9.217 -17.686 1.00 94.19 104 VAL A C 1
ATOM 820 O O . VAL A 1 104 ? -1.842 10.181 -16.932 1.00 94.19 104 VAL A O 1
ATOM 823 N N . ALA A 1 105 ? -1.859 9.295 -19.005 1.00 94.44 105 ALA A N 1
ATOM 824 C CA . ALA A 1 105 ? -2.135 10.541 -19.699 1.00 94.44 105 ALA A CA 1
ATOM 825 C C . ALA A 1 105 ? -3.632 10.870 -19.661 1.00 94.44 105 ALA A C 1
ATOM 827 O O . ALA A 1 105 ? -4.486 9.992 -19.827 1.00 94.44 105 ALA A O 1
ATOM 828 N N . PHE A 1 106 ? -3.958 12.148 -19.488 1.00 93.69 106 PHE A N 1
ATOM 829 C CA . PHE A 1 106 ? -5.329 12.645 -19.434 1.00 93.69 106 PHE A CA 1
ATOM 830 C C . PHE A 1 106 ? -5.629 13.509 -20.648 1.00 93.69 106 PHE A C 1
ATOM 832 O O . PHE A 1 106 ? -4.911 14.467 -20.936 1.00 93.69 106 PHE A O 1
ATOM 839 N N . GLN A 1 107 ? -6.721 13.202 -21.338 1.00 93.56 107 GLN A N 1
ATOM 840 C CA . GLN A 1 107 ? -7.224 14.068 -22.386 1.00 93.56 107 GLN A CA 1
ATOM 841 C C . GLN A 1 107 ? -7.906 15.268 -21.734 1.00 93.56 107 GLN A C 1
ATOM 843 O O . GLN A 1 107 ? -8.754 15.113 -20.853 1.00 93.56 107 GLN A O 1
ATOM 848 N N . VAL A 1 108 ? -7.558 16.464 -22.191 1.00 92.00 108 VAL A N 1
ATOM 849 C CA . VAL A 1 108 ? -8.098 17.725 -21.682 1.00 92.00 108 VAL A CA 1
ATOM 850 C C . VAL A 1 108 ? -8.519 18.632 -22.830 1.00 92.00 108 VAL A C 1
ATOM 852 O O . VAL A 1 108 ? -8.071 18.468 -23.967 1.00 92.00 108 VAL A O 1
ATOM 855 N N . ASP A 1 109 ? -9.397 19.585 -22.545 1.00 90.31 109 ASP A N 1
ATOM 856 C CA . ASP A 1 109 ? -9.823 20.592 -23.520 1.00 90.31 109 ASP A CA 1
ATOM 857 C C . ASP A 1 109 ? -8.825 21.754 -23.673 1.00 90.31 109 ASP A C 1
ATOM 859 O O . ASP A 1 109 ? -8.759 22.352 -24.743 1.00 90.31 109 ASP A O 1
ATOM 863 N N . ASN A 1 110 ? -8.045 22.058 -22.628 1.00 88.25 110 ASN A N 1
ATOM 864 C CA . ASN A 1 110 ? -7.039 23.117 -22.614 1.00 88.25 110 ASN A CA 1
ATOM 865 C C . ASN A 1 110 ? -5.851 22.749 -21.710 1.00 88.25 110 ASN A C 1
ATOM 867 O O . ASN A 1 110 ? -5.850 23.002 -20.499 1.00 88.25 110 ASN A O 1
ATOM 871 N N . ALA A 1 111 ? -4.805 22.172 -22.306 1.00 87.38 111 ALA A N 1
ATOM 872 C CA . ALA A 1 111 ? -3.654 21.669 -21.551 1.00 87.38 111 ALA A CA 1
ATOM 873 C C . ALA A 1 111 ? -2.853 22.791 -20.880 1.00 87.38 111 ALA A C 1
ATOM 875 O O . ALA A 1 111 ? -2.382 22.645 -19.752 1.00 87.38 111 ALA A O 1
ATOM 876 N N . ARG A 1 112 ? -2.726 23.943 -21.550 1.00 84.88 112 ARG A N 1
ATOM 877 C CA . ARG A 1 112 ? -1.943 25.079 -21.044 1.00 84.88 112 ARG A CA 1
ATOM 878 C C . ARG A 1 112 ? -2.566 25.689 -19.795 1.00 84.88 112 ARG A C 1
ATOM 880 O O . ARG A 1 112 ? -1.844 26.039 -18.865 1.00 84.88 112 ARG A O 1
ATOM 887 N N . LEU A 1 113 ? -3.884 25.834 -19.787 1.00 87.12 113 LEU A N 1
ATOM 888 C CA . LEU A 1 113 ? -4.606 26.418 -18.666 1.00 87.12 113 LEU A CA 1
ATOM 889 C C . LEU A 1 113 ? -4.570 25.495 -17.443 1.00 87.12 113 LEU A C 1
ATOM 891 O O . LEU A 1 113 ? -4.263 25.958 -16.345 1.00 87.12 113 LEU A O 1
ATOM 895 N N . ILE A 1 114 ? -4.800 24.191 -17.634 1.00 87.06 114 ILE A N 1
ATOM 896 C CA . ILE A 1 114 ? -4.726 23.205 -16.545 1.00 87.06 114 ILE A CA 1
ATOM 897 C C . ILE A 1 114 ? -3.308 23.147 -15.965 1.00 87.06 114 ILE A C 1
ATOM 899 O O . ILE A 1 114 ? -3.150 23.164 -14.745 1.00 87.06 114 ILE A O 1
ATOM 903 N N . PHE A 1 115 ? -2.279 23.179 -16.817 1.00 84.31 115 PHE A N 1
ATOM 904 C CA . PHE A 1 115 ? -0.885 23.272 -16.383 1.00 84.31 115 PHE A CA 1
ATOM 905 C C . PHE A 1 115 ? -0.622 24.509 -15.518 1.00 84.31 115 PHE A C 1
ATOM 907 O O . PHE A 1 115 ? -0.106 24.398 -14.408 1.00 84.31 115 PHE A O 1
ATOM 914 N N . GLN A 1 116 ? -0.988 25.697 -16.009 1.00 85.81 116 GLN A N 1
ATOM 915 C CA . GLN A 1 116 ? -0.752 26.953 -15.293 1.00 85.81 116 GLN A CA 1
ATOM 916 C C . GLN A 1 116 ? -1.440 26.958 -13.925 1.00 85.81 116 GLN A C 1
ATOM 918 O O . GLN A 1 116 ? -0.839 27.388 -12.940 1.00 85.81 116 GLN A O 1
ATOM 923 N N . ALA A 1 117 ? -2.666 26.435 -13.856 1.00 87.12 117 ALA A N 1
ATOM 924 C CA . ALA A 1 117 ? -3.396 26.284 -12.607 1.00 87.12 117 ALA A CA 1
ATOM 925 C C . ALA A 1 117 ? -2.702 25.295 -11.654 1.00 87.12 117 ALA A C 1
ATOM 927 O O . ALA A 1 117 ? -2.528 25.602 -10.475 1.00 87.12 117 ALA A O 1
ATOM 928 N N . ALA A 1 118 ? -2.237 24.144 -12.151 1.00 86.19 118 ALA A N 1
ATOM 929 C CA . ALA A 1 118 ? -1.520 23.163 -11.340 1.00 86.19 118 ALA A CA 1
ATOM 930 C C . ALA A 1 118 ? -0.213 23.731 -10.762 1.00 86.19 118 ALA A C 1
ATOM 932 O O . ALA A 1 118 ? 0.047 23.599 -9.563 1.00 86.19 118 ALA A O 1
ATOM 933 N N . VAL A 1 119 ? 0.580 24.435 -11.576 1.00 84.81 119 VAL A N 1
ATOM 934 C CA . VAL A 1 119 ? 1.826 25.087 -11.137 1.00 84.81 119 VAL A CA 1
ATOM 935 C C . VAL A 1 119 ? 1.553 26.183 -10.110 1.00 84.81 119 VAL A C 1
ATOM 937 O O . VAL A 1 119 ? 2.240 26.247 -9.090 1.00 84.81 119 VAL A O 1
ATOM 940 N N . ALA A 1 120 ? 0.522 27.007 -10.321 1.00 87.25 120 ALA A N 1
ATOM 941 C CA . ALA A 1 120 ? 0.123 28.037 -9.362 1.00 87.25 120 ALA A CA 1
ATOM 942 C C . ALA A 1 120 ? -0.265 27.451 -7.991 1.00 87.25 120 ALA A C 1
ATOM 944 O O . ALA A 1 120 ? -0.072 28.101 -6.964 1.00 87.25 120 ALA A O 1
ATOM 945 N N . ARG A 1 121 ? -0.754 26.205 -7.964 1.00 87.81 121 ARG A N 1
ATOM 946 C CA . ARG A 1 121 ? -1.094 25.452 -6.746 1.00 87.81 121 ARG A CA 1
ATOM 947 C C . ARG A 1 121 ? 0.061 24.601 -6.197 1.00 87.81 121 ARG A C 1
ATOM 949 O O . ARG A 1 121 ? -0.134 23.827 -5.263 1.00 87.81 121 ARG A O 1
ATOM 956 N N . GLY A 1 122 ? 1.271 24.762 -6.735 1.00 83.62 122 GLY A N 1
ATOM 957 C CA . GLY A 1 122 ? 2.488 24.130 -6.222 1.00 83.62 122 GLY A CA 1
ATOM 958 C C . GLY A 1 122 ? 2.852 22.792 -6.866 1.00 83.62 122 GLY A C 1
ATOM 959 O O . GLY A 1 122 ? 3.665 22.062 -6.296 1.00 83.62 122 GLY A O 1
ATOM 960 N N . ALA A 1 123 ? 2.291 22.456 -8.034 1.00 81.69 123 ALA A N 1
ATOM 961 C CA . ALA A 1 123 ? 2.748 21.301 -8.803 1.00 81.69 123 ALA A CA 1
ATOM 962 C C . ALA A 1 123 ? 4.208 21.462 -9.241 1.00 81.69 123 ALA A C 1
ATOM 964 O O . ALA A 1 123 ? 4.642 22.528 -9.688 1.00 81.69 123 ALA A O 1
ATOM 965 N N . LYS A 1 124 ? 4.979 20.377 -9.135 1.00 78.19 124 LYS A N 1
ATOM 966 C CA . LYS A 1 124 ? 6.363 20.346 -9.607 1.00 78.19 124 LYS A CA 1
ATOM 967 C C . LYS A 1 124 ? 6.384 20.157 -11.122 1.00 78.19 124 LYS A C 1
ATOM 969 O O . LYS A 1 124 ? 6.019 19.094 -11.613 1.00 78.19 124 LYS A O 1
ATOM 974 N N . VAL A 1 125 ? 6.914 21.142 -11.841 1.00 76.31 125 VAL A N 1
ATOM 975 C CA . VAL A 1 125 ? 7.158 21.036 -13.284 1.00 76.31 125 VAL A CA 1
ATOM 976 C C . VAL A 1 125 ? 8.307 20.060 -13.537 1.00 76.31 125 VAL A C 1
ATOM 978 O O . VAL A 1 125 ? 9.418 20.256 -13.039 1.00 76.31 125 VAL A O 1
ATOM 981 N N . ILE A 1 126 ? 8.053 18.999 -14.303 1.00 71.44 126 ILE A N 1
ATOM 982 C CA . ILE A 1 126 ? 9.115 18.115 -14.813 1.00 71.44 126 ILE A CA 1
ATOM 983 C C . ILE A 1 126 ? 9.495 18.536 -16.241 1.00 71.44 126 ILE A C 1
ATOM 985 O O . ILE A 1 126 ? 10.668 18.449 -16.606 1.00 71.44 126 ILE A O 1
ATOM 989 N N . ARG A 1 127 ? 8.534 19.032 -17.034 1.00 71.69 127 ARG A N 1
ATOM 990 C CA . ARG A 1 127 ? 8.742 19.602 -18.368 1.00 71.69 127 ARG A CA 1
ATOM 991 C C . ARG A 1 127 ? 7.731 20.721 -18.641 1.00 71.69 127 ARG A C 1
ATOM 993 O O . ARG A 1 127 ? 6.566 20.580 -18.326 1.00 71.69 127 ARG A O 1
ATOM 1000 N N . GLU A 1 128 ? 8.176 21.820 -19.245 1.00 72.50 128 GLU A N 1
ATOM 1001 C CA . GLU A 1 128 ? 7.283 22.918 -19.652 1.00 72.50 128 GLU A CA 1
ATOM 1002 C C . GLU A 1 128 ? 6.386 22.516 -20.839 1.00 72.50 128 GLU A C 1
ATOM 1004 O O . GLU A 1 128 ? 6.868 21.775 -21.706 1.00 72.50 128 GLU A O 1
ATOM 1009 N N . PRO A 1 129 ? 5.146 23.043 -20.952 1.00 76.69 129 PRO A N 1
ATOM 1010 C CA . PRO A 1 129 ? 4.236 22.740 -22.047 1.00 76.69 129 PRO A CA 1
ATOM 1011 C C . PRO A 1 129 ? 4.878 22.966 -23.407 1.00 76.69 129 PRO A C 1
ATOM 1013 O O . PRO A 1 129 ? 5.395 24.047 -23.708 1.00 76.69 129 PRO A O 1
ATOM 1016 N N . TRP A 1 130 ? 4.792 21.956 -24.262 1.00 76.25 130 TRP A N 1
ATOM 1017 C CA . TRP A 1 130 ? 5.328 22.008 -25.616 1.00 76.25 130 TRP A CA 1
ATOM 1018 C C . TRP A 1 130 ? 4.250 21.676 -26.643 1.00 76.25 130 TRP A C 1
ATOM 1020 O O . TRP A 1 130 ? 3.190 21.157 -26.301 1.00 76.25 130 TRP A O 1
ATOM 1030 N N . THR A 1 131 ? 4.525 22.004 -27.904 1.00 79.12 131 THR A N 1
ATOM 1031 C CA . THR A 1 131 ? 3.660 21.678 -29.040 1.00 79.12 131 THR A CA 1
ATOM 1032 C C . THR A 1 131 ? 4.419 20.770 -29.988 1.00 79.12 131 THR A C 1
ATOM 1034 O O . THR A 1 131 ? 5.509 21.126 -30.439 1.00 79.12 131 THR A O 1
ATOM 1037 N N . GLU A 1 132 ? 3.838 19.623 -30.320 1.00 78.38 132 GLU A N 1
ATOM 1038 C CA . GLU A 1 132 ? 4.312 18.768 -31.408 1.00 78.38 132 GLU A CA 1
ATOM 1039 C C . GLU A 1 132 ? 3.359 18.902 -32.593 1.00 78.38 132 GLU A C 1
ATOM 1041 O O . GLU A 1 132 ? 2.147 18.982 -32.398 1.00 78.38 132 GLU A O 1
ATOM 1046 N N . LYS A 1 133 ? 3.896 18.963 -33.817 1.00 78.25 133 LYS A N 1
ATOM 1047 C CA . LYS A 1 133 ? 3.102 19.109 -35.045 1.00 78.25 133 LYS A CA 1
ATOM 1048 C C . LYS A 1 133 ? 3.532 18.103 -36.101 1.00 78.25 133 LYS A C 1
ATOM 1050 O O . LYS A 1 133 ? 4.728 17.878 -36.281 1.00 78.25 133 LYS A O 1
ATOM 1055 N N . ASP A 1 134 ? 2.565 17.571 -36.832 1.00 80.06 134 ASP A N 1
ATOM 1056 C CA . ASP A 1 134 ? 2.769 16.812 -38.066 1.00 80.06 134 ASP A CA 1
ATOM 1057 C C . ASP A 1 134 ? 1.720 17.219 -39.125 1.00 80.06 134 ASP A C 1
ATOM 1059 O O . ASP A 1 134 ? 1.076 18.264 -39.010 1.00 80.06 134 ASP A O 1
ATOM 1063 N N . ALA A 1 135 ? 1.575 16.428 -40.191 1.00 62.91 135 ALA A N 1
ATOM 1064 C CA . ALA A 1 135 ? 0.603 16.694 -41.253 1.00 62.91 135 ALA A CA 1
ATOM 1065 C C . ALA A 1 135 ? -0.869 16.567 -40.801 1.00 62.91 135 ALA A C 1
ATOM 1067 O O . ALA A 1 135 ? -1.748 17.119 -41.461 1.00 62.91 135 ALA A O 1
ATOM 1068 N N . ASP A 1 136 ? -1.130 15.875 -39.691 1.00 53.88 136 ASP A N 1
ATOM 1069 C CA . ASP A 1 136 ? -2.460 15.559 -39.172 1.00 53.88 136 ASP A CA 1
ATOM 1070 C C . ASP A 1 136 ? -2.900 16.489 -38.019 1.00 53.88 136 ASP A C 1
ATOM 1072 O O . ASP A 1 136 ? -4.011 16.340 -37.493 1.00 53.88 136 ASP A O 1
ATOM 1076 N N . GLY A 1 137 ? -2.057 17.457 -37.632 1.00 46.78 137 GLY A N 1
ATOM 1077 C CA . GLY A 1 137 ? -2.386 18.544 -36.705 1.00 46.78 137 GLY A CA 1
ATOM 1078 C C . GLY A 1 137 ? -1.294 18.835 -35.672 1.00 46.78 137 GLY A C 1
ATOM 1079 O O . GLY A 1 137 ? -0.116 18.545 -35.878 1.00 46.78 137 GLY A O 1
ATOM 1080 N N . GLU A 1 138 ? -1.692 19.417 -34.538 1.00 54.09 138 GLU A N 1
ATOM 1081 C CA . GLU A 1 138 ? -0.810 19.712 -33.403 1.00 54.09 138 GLU A CA 1
ATOM 1082 C C . GLU A 1 138 ? -1.372 19.183 -32.079 1.00 54.09 138 GLU A C 1
ATOM 1084 O O . GLU A 1 138 ? -2.589 19.136 -31.899 1.00 54.09 138 GLU A O 1
ATOM 1089 N N . VAL A 1 139 ? -0.482 18.791 -31.164 1.00 43.16 139 VAL A N 1
ATOM 1090 C CA . VAL A 1 139 ? -0.817 18.313 -29.813 1.00 43.16 139 VAL A CA 1
ATOM 1091 C C . VAL A 1 139 ? 0.032 19.046 -28.773 1.00 43.16 139 VAL A C 1
ATOM 1093 O O . VAL A 1 139 ? 1.216 19.305 -29.004 1.00 43.16 139 VAL A O 1
ATOM 1096 N N . TYR A 1 140 ? -0.573 19.356 -27.623 1.00 43.19 140 TYR A N 1
ATOM 1097 C CA . TYR A 1 140 ? 0.087 19.927 -26.441 1.00 43.19 140 TYR A CA 1
ATOM 1098 C C . TYR A 1 140 ? 0.263 18.860 -25.337 1.00 43.19 140 TYR A C 1
ATOM 1100 O O . TYR A 1 140 ? -0.637 18.037 -25.182 1.00 43.19 140 TYR A O 1
ATOM 1108 N N . GLY A 1 141 ? 1.393 18.866 -24.602 1.00 36.81 141 GLY A N 1
ATOM 1109 C CA . GLY A 1 141 ? 1.774 17.844 -23.592 1.00 36.81 141 GLY A CA 1
ATOM 1110 C C . GLY A 1 141 ? 2.410 18.383 -22.286 1.00 36.81 141 GLY A C 1
ATOM 1111 O O . GLY A 1 141 ? 2.958 19.487 -22.313 1.00 36.81 141 GLY A O 1
ATOM 1112 N N . ASP A 1 142 ? 2.363 17.603 -21.178 1.00 38.84 142 ASP A N 1
ATOM 1113 C CA . ASP A 1 142 ? 3.007 17.861 -19.850 1.00 38.84 142 ASP A CA 1
ATOM 1114 C C . ASP A 1 142 ? 3.363 16.553 -19.041 1.00 38.84 142 ASP A C 1
ATOM 1116 O O . ASP A 1 142 ? 3.481 15.490 -19.650 1.00 38.84 142 ASP A O 1
ATOM 1120 N N . THR A 1 143 ? 3.610 16.587 -17.714 1.00 30.97 143 THR A N 1
ATOM 1121 C CA . THR A 1 143 ? 4.370 15.605 -16.912 1.00 30.97 143 THR A CA 1
ATOM 1122 C C . THR A 1 143 ? 3.779 15.204 -15.536 1.00 30.97 143 THR A C 1
ATOM 1124 O O . THR A 1 143 ? 2.929 15.876 -14.971 1.00 30.97 143 THR A O 1
ATOM 1127 N N . ILE A 1 144 ? 4.298 14.088 -14.979 1.00 56.47 144 ILE A N 1
ATOM 1128 C CA . ILE A 1 144 ? 3.725 13.147 -13.971 1.00 56.47 144 ILE A CA 1
ATOM 1129 C C . ILE A 1 144 ? 2.433 12.489 -14.463 1.00 56.47 144 ILE A C 1
ATOM 1131 O O . ILE A 1 144 ? 2.355 11.263 -14.442 1.00 56.47 144 ILE A O 1
ATOM 1135 N N . HIS A 1 145 ? 1.496 13.304 -14.936 1.00 80.62 145 HIS A N 1
ATOM 1136 C CA . HIS A 1 145 ? 0.412 12.912 -15.825 1.00 80.62 145 HIS A CA 1
ATOM 1137 C C . HIS A 1 145 ? 0.518 13.761 -17.086 1.00 80.62 145 HIS A C 1
ATOM 1139 O O . HIS A 1 145 ? 0.480 14.990 -17.009 1.00 80.62 145 HIS A O 1
ATOM 1145 N N . THR A 1 146 ? 0.649 13.145 -18.256 1.00 85.06 146 THR A N 1
ATOM 1146 C CA . THR A 1 146 ? 0.649 13.915 -19.501 1.00 85.06 146 THR A CA 1
ATOM 1147 C C . THR A 1 146 ? -0.755 14.424 -19.833 1.00 85.06 146 THR A C 1
ATOM 1149 O O . THR A 1 146 ? -1.650 13.642 -20.138 1.00 85.06 146 THR A O 1
ATOM 1152 N N . PHE A 1 147 ? -0.957 15.745 -19.814 1.00 87.62 147 PHE A N 1
ATOM 1153 C CA . PHE A 1 147 ? -2.179 16.365 -20.338 1.00 87.62 147 PHE A CA 1
ATOM 1154 C C . PHE A 1 147 ? -2.118 16.449 -21.859 1.00 87.62 147 PHE A C 1
ATOM 1156 O O . PHE A 1 147 ? -1.167 17.011 -22.392 1.00 87.62 147 PHE A O 1
ATOM 1163 N N . VAL A 1 148 ? -3.126 15.925 -22.550 1.00 87.69 148 VAL A N 1
ATOM 1164 C CA . VAL A 1 148 ? -3.174 15.871 -24.014 1.00 87.69 148 VAL A CA 1
ATOM 1165 C C . VAL A 1 148 ? -4.379 16.652 -24.524 1.00 87.69 148 VAL A C 1
ATOM 1167 O O . VAL A 1 148 ? -5.527 16.268 -24.304 1.00 87.69 148 VAL A O 1
ATOM 1170 N N . GLU A 1 149 ? -4.121 17.733 -25.257 1.00 89.69 149 GLU A N 1
ATOM 1171 C CA . GLU A 1 149 ? -5.159 18.494 -25.957 1.00 89.69 149 GLU A CA 1
ATOM 1172 C C . GLU A 1 149 ? -5.230 18.065 -27.431 1.00 89.69 149 GLU A C 1
ATOM 1174 O O . GLU A 1 149 ? -4.285 18.274 -28.195 1.00 89.69 149 GLU A O 1
ATOM 1179 N N . ARG A 1 150 ? -6.352 17.448 -27.835 1.00 84.50 150 ARG A N 1
ATOM 1180 C CA . ARG A 1 150 ? -6.542 16.843 -29.175 1.00 84.50 150 ARG A CA 1
ATOM 1181 C C . ARG A 1 150 ? -7.443 17.634 -30.128 1.00 84.50 150 ARG A C 1
ATOM 1183 O O . ARG A 1 150 ? -7.774 17.127 -31.200 1.00 84.50 150 ARG A O 1
ATOM 1190 N N . THR A 1 151 ? -7.859 18.848 -29.768 1.00 75.50 151 THR A N 1
ATOM 1191 C CA . THR A 1 151 ? -8.939 19.611 -30.430 1.00 75.50 151 THR A CA 1
ATOM 1192 C C . THR A 1 151 ? -8.835 19.628 -31.966 1.00 75.50 151 THR A C 1
ATOM 1194 O O . THR A 1 151 ? -9.829 19.383 -32.657 1.00 75.50 151 THR A O 1
ATOM 1197 N N . ASN A 1 152 ? -7.621 19.784 -32.511 1.00 79.31 152 ASN A N 1
ATOM 1198 C CA . ASN A 1 152 ? -7.358 19.855 -33.955 1.00 79.31 152 ASN A CA 1
ATOM 1199 C C . ASN A 1 152 ? -6.447 18.739 -34.499 1.00 79.31 152 ASN A C 1
ATOM 1201 O O . ASN A 1 152 ? -5.899 18.886 -35.588 1.00 79.31 152 ASN A O 1
ATOM 1205 N N . TYR A 1 153 ? -6.288 17.625 -33.778 1.00 85.25 153 TYR A N 1
ATOM 1206 C CA . TYR A 1 153 ? -5.472 16.494 -34.228 1.00 85.25 153 TYR A CA 1
ATOM 1207 C C . TYR A 1 153 ? -6.348 15.363 -34.785 1.00 85.25 153 TYR A C 1
ATOM 1209 O O . TYR A 1 153 ? -7.391 15.025 -34.212 1.00 85.25 153 TYR A O 1
ATOM 1217 N N . ARG A 1 154 ? -5.957 14.789 -35.928 1.00 85.50 154 ARG A N 1
ATOM 1218 C CA . ARG A 1 154 ? -6.667 13.672 -36.591 1.00 85.50 154 ARG A CA 1
ATOM 1219 C C . ARG A 1 154 ? -5.771 12.465 -36.885 1.00 85.50 154 ARG A C 1
ATOM 1221 O O . ARG A 1 154 ? -6.242 11.500 -37.484 1.00 85.50 154 ARG A O 1
ATOM 1228 N N . GLY A 1 155 ? -4.512 12.515 -36.454 1.00 85.12 155 GLY A N 1
ATOM 1229 C CA . GLY A 1 155 ? -3.548 11.441 -36.661 1.00 85.12 155 GLY A CA 1
ATOM 1230 C C . GLY A 1 155 ? -3.878 10.191 -35.846 1.00 85.12 155 GLY A C 1
ATOM 1231 O O . GLY A 1 155 ? -4.736 10.191 -34.962 1.00 85.12 155 GLY A O 1
ATOM 1232 N N . VAL A 1 156 ? -3.180 9.096 -36.149 1.00 89.00 156 VAL A N 1
ATOM 1233 C CA . VAL A 1 156 ? -3.486 7.763 -35.594 1.00 89.00 156 VAL A CA 1
ATOM 1234 C C . VAL A 1 156 ? -3.247 7.639 -34.088 1.00 89.00 156 VAL A C 1
ATOM 1236 O O . VAL A 1 156 ? -3.888 6.813 -33.439 1.00 89.00 156 VAL A O 1
ATOM 1239 N N . PHE A 1 157 ? -2.319 8.429 -33.543 1.00 93.19 157 PHE A N 1
ATOM 1240 C CA . PHE A 1 157 ? -2.006 8.456 -32.118 1.00 93.19 157 PHE A CA 1
ATOM 1241 C C . PHE A 1 157 ? -1.479 9.826 -31.681 1.00 93.19 157 PHE A C 1
ATOM 1243 O O . PHE A 1 157 ? -2.250 10.619 -31.162 1.00 93.19 157 PHE A O 1
ATOM 1250 N N . LEU A 1 158 ? -0.201 10.132 -31.898 1.00 91.88 158 LEU A N 1
ATOM 1251 C CA . LEU A 1 158 ? 0.435 11.414 -31.575 1.00 91.88 158 LEU A CA 1
ATOM 1252 C C . LEU A 1 158 ? 1.432 11.778 -32.686 1.00 91.88 158 LEU A C 1
ATOM 1254 O O . LEU A 1 158 ? 1.859 10.874 -33.416 1.00 91.88 158 LEU A O 1
ATOM 1258 N N . PRO A 1 159 ? 1.845 13.054 -32.799 1.00 89.25 159 PRO A N 1
ATOM 1259 C CA . PRO A 1 159 ? 2.871 13.446 -33.750 1.00 89.25 159 PRO A CA 1
ATOM 1260 C C . PRO A 1 159 ? 4.162 12.630 -33.644 1.00 89.25 159 PRO A C 1
ATOM 1262 O O . PRO A 1 159 ? 4.593 12.219 -32.567 1.00 89.25 159 PRO A O 1
ATOM 1265 N N . GLY A 1 160 ? 4.784 12.363 -34.794 1.00 88.94 160 GLY A N 1
ATOM 1266 C CA . GLY A 1 160 ? 6.019 11.570 -34.872 1.00 88.94 160 GLY A CA 1
ATOM 1267 C C . GLY A 1 160 ? 5.819 10.052 -34.777 1.00 88.94 160 GLY A C 1
ATOM 1268 O O . GLY A 1 160 ? 6.799 9.307 -34.738 1.00 88.94 160 GLY A O 1
ATOM 1269 N N . PHE A 1 161 ? 4.573 9.571 -34.772 1.00 93.62 161 PHE A N 1
ATOM 1270 C CA . PHE A 1 161 ? 4.265 8.149 -34.886 1.00 93.62 161 PHE A CA 1
ATOM 1271 C C . PHE A 1 161 ? 3.847 7.787 -36.309 1.00 93.62 161 PHE A C 1
ATOM 1273 O O . PHE A 1 161 ? 3.009 8.438 -36.926 1.00 93.62 161 PHE A O 1
ATOM 1280 N N . SER A 1 162 ? 4.406 6.697 -36.823 1.00 92.94 162 SER A N 1
ATOM 1281 C CA . SER A 1 162 ? 4.006 6.127 -38.108 1.00 92.94 162 SER A CA 1
ATOM 1282 C C . SER A 1 162 ? 2.864 5.136 -37.917 1.00 92.94 162 SER A C 1
ATOM 1284 O O . SER A 1 162 ? 2.877 4.337 -36.978 1.00 92.94 162 SER A O 1
ATOM 1286 N N . LYS A 1 163 ? 1.883 5.152 -38.824 1.00 93.75 163 LYS A N 1
ATOM 1287 C CA . LYS A 1 163 ? 0.787 4.178 -38.827 1.00 93.75 163 LYS A CA 1
ATOM 1288 C C . LYS A 1 163 ? 1.325 2.768 -39.072 1.00 93.75 163 LYS A C 1
ATOM 1290 O O . LYS A 1 163 ? 2.058 2.542 -40.034 1.00 93.75 163 LYS A O 1
ATOM 1295 N N . VAL A 1 164 ? 0.908 1.814 -38.245 1.00 91.88 164 VAL A N 1
ATOM 1296 C CA . VAL A 1 164 ? 1.190 0.393 -38.480 1.00 91.88 164 VAL A CA 1
ATOM 1297 C C . VAL A 1 164 ? 0.186 -0.142 -39.499 1.00 91.88 164 VAL A C 1
ATOM 1299 O O . VAL A 1 164 ? -1.022 0.008 -39.332 1.00 91.88 164 VAL A O 1
ATOM 1302 N N . THR A 1 165 ? 0.683 -0.733 -40.585 1.00 84.50 165 THR A N 1
ATOM 1303 C CA . THR A 1 165 ? -0.146 -1.327 -41.651 1.00 84.50 165 THR A CA 1
ATOM 1304 C C . THR A 1 165 ? -0.122 -2.852 -41.644 1.00 84.50 165 THR A C 1
ATOM 1306 O O . THR A 1 165 ? -0.992 -3.485 -42.235 1.00 84.50 165 THR A O 1
ATOM 1309 N N . THR A 1 166 ? 0.860 -3.450 -40.974 1.00 81.75 166 THR A N 1
ATOM 1310 C CA . THR A 1 166 ? 0.997 -4.898 -40.830 1.00 81.75 166 THR A CA 1
ATOM 1311 C C . THR A 1 166 ? 0.132 -5.394 -39.681 1.00 81.75 166 THR A C 1
ATOM 1313 O O . THR A 1 166 ? 0.377 -5.040 -38.528 1.00 81.75 166 THR A O 1
ATOM 1316 N N . VAL A 1 167 ? -0.847 -6.236 -39.997 1.00 84.75 167 VAL A N 1
ATOM 1317 C CA . VAL A 1 167 ? -1.689 -6.923 -39.013 1.00 84.75 167 VAL A CA 1
ATOM 1318 C C . VAL A 1 167 ? -1.097 -8.303 -38.739 1.00 84.75 167 VAL A C 1
ATOM 1320 O O . VAL A 1 167 ? -0.686 -8.995 -39.670 1.00 84.75 167 VAL A O 1
ATOM 1323 N N . ASP A 1 168 ? -1.031 -8.698 -37.468 1.00 87.88 168 ASP A N 1
ATOM 1324 C CA . ASP A 1 168 ? -0.658 -10.062 -37.092 1.00 87.88 168 ASP A CA 1
ATOM 1325 C C . ASP A 1 168 ? -1.774 -11.025 -37.545 1.00 87.88 168 ASP A C 1
ATOM 1327 O O . ASP A 1 168 ? -2.902 -10.911 -37.054 1.00 87.88 168 ASP A O 1
ATOM 1331 N N . PRO A 1 169 ? -1.501 -11.966 -38.470 1.00 91.44 169 PRO A N 1
ATOM 1332 C CA . PRO A 1 169 ? -2.527 -12.846 -39.029 1.00 91.44 169 PRO A CA 1
ATOM 1333 C C . PRO A 1 169 ? -3.181 -13.746 -37.975 1.00 91.44 169 PRO A C 1
ATOM 1335 O O . PRO A 1 169 ? -4.296 -14.218 -38.183 1.00 91.44 169 PRO A O 1
ATOM 1338 N N . LEU A 1 170 ? -2.532 -13.971 -36.824 1.00 91.56 170 LEU A N 1
ATOM 1339 C CA . LEU A 1 170 ? -3.134 -14.722 -35.726 1.00 91.56 170 LEU A CA 1
ATOM 1340 C C . LEU A 1 170 ? -4.397 -14.030 -35.191 1.00 91.56 170 LEU A C 1
ATOM 1342 O O . LEU A 1 170 ? -5.326 -14.709 -34.760 1.00 91.56 170 LEU A O 1
ATOM 1346 N N . VAL A 1 171 ? -4.457 -12.696 -35.236 1.00 89.94 171 VAL A N 1
ATOM 1347 C CA . VAL A 1 171 ? -5.576 -11.909 -34.693 1.00 89.94 171 VAL A CA 1
ATOM 1348 C C . VAL A 1 171 ? -6.888 -12.229 -35.402 1.00 89.94 171 VAL A C 1
ATOM 1350 O O . VAL A 1 171 ? -7.922 -12.286 -34.738 1.00 89.94 171 VAL A O 1
ATOM 1353 N N . GLU A 1 172 ? -6.854 -12.507 -36.709 1.00 89.56 172 GLU A N 1
ATOM 1354 C CA . GLU A 1 172 ? -8.047 -12.856 -37.494 1.00 89.56 172 GLU A CA 1
ATOM 1355 C C . GLU A 1 172 ? -8.705 -14.159 -37.018 1.00 89.56 172 GLU A C 1
ATOM 1357 O O . GLU A 1 172 ? -9.920 -14.318 -37.120 1.00 89.56 172 GLU A O 1
ATOM 1362 N N . ALA A 1 173 ? -7.916 -15.082 -36.462 1.00 93.31 173 ALA A N 1
ATOM 1363 C CA . ALA A 1 173 ? -8.400 -16.359 -35.947 1.00 93.31 173 ALA A CA 1
ATOM 1364 C C . ALA A 1 173 ? -8.894 -16.287 -34.488 1.00 93.31 173 ALA A C 1
ATOM 1366 O O . ALA A 1 173 ? -9.441 -17.268 -33.981 1.00 93.31 173 ALA A O 1
ATOM 1367 N N . LEU A 1 174 ? -8.692 -15.162 -33.792 1.00 95.81 174 LEU A N 1
ATOM 1368 C CA . LEU A 1 174 ? -9.003 -15.019 -32.370 1.00 95.81 174 LEU A CA 1
ATOM 1369 C C . LEU A 1 174 ? -10.326 -14.257 -32.143 1.00 95.81 174 LEU A C 1
ATOM 1371 O O . LEU A 1 174 ? -10.599 -13.260 -32.810 1.00 95.81 174 LEU A O 1
ATOM 1375 N N . PRO A 1 175 ? -11.148 -14.656 -31.154 1.00 97.00 175 PRO A N 1
ATOM 1376 C CA . PRO A 1 175 ? -12.462 -14.050 -30.922 1.00 97.00 175 PRO A CA 1
ATOM 1377 C C . PRO A 1 175 ? -12.352 -12.617 -30.377 1.00 97.00 175 PRO A C 1
ATOM 1379 O O . PRO A 1 175 ? -11.463 -12.330 -29.581 1.00 97.00 175 PRO A O 1
ATOM 1382 N N . LYS A 1 176 ? -13.233 -11.692 -30.768 1.00 95.69 176 LYS A N 1
ATOM 1383 C CA . LYS A 1 176 ? -13.179 -10.284 -30.312 1.00 95.69 176 LYS A CA 1
ATOM 1384 C C . LYS A 1 176 ? -13.509 -10.141 -28.821 1.00 95.69 176 LYS A C 1
ATOM 1386 O O . LYS A 1 176 ? -14.369 -10.847 -28.318 1.00 95.69 176 LYS A O 1
ATOM 1391 N N . THR A 1 177 ? -12.838 -9.234 -28.118 1.00 94.62 177 THR A N 1
ATOM 1392 C CA . THR A 1 177 ? -12.967 -9.058 -26.655 1.00 94.62 177 THR A CA 1
ATOM 1393 C C . THR A 1 177 ? -13.874 -7.904 -26.233 1.00 94.62 177 THR A C 1
ATOM 1395 O O . THR A 1 177 ? -14.307 -7.898 -25.091 1.00 94.62 177 THR A O 1
ATOM 1398 N N . GLU A 1 178 ? -14.177 -6.965 -27.135 1.00 93.50 178 GLU A N 1
ATOM 1399 C CA . GLU A 1 178 ? -15.166 -5.887 -26.936 1.00 93.50 178 GLU A CA 1
ATOM 1400 C C . GLU A 1 178 ? -14.940 -5.031 -25.673 1.00 93.50 178 GLU A C 1
ATOM 1402 O O . GLU A 1 178 ? -15.861 -4.763 -24.898 1.00 93.50 178 GLU A O 1
ATOM 1407 N N . LEU A 1 179 ? -13.695 -4.599 -25.458 1.00 97.88 179 LEU A N 1
ATOM 1408 C CA . LEU A 1 179 ? -13.337 -3.612 -24.439 1.00 97.88 179 LEU A CA 1
ATOM 1409 C C . LEU A 1 179 ? -13.438 -2.199 -25.033 1.00 97.88 179 LEU A C 1
ATOM 1411 O O . LEU A 1 179 ? -12.996 -1.960 -26.157 1.00 97.88 179 LEU A O 1
ATOM 1415 N N . ASN A 1 180 ? -14.007 -1.272 -24.266 1.00 97.38 180 ASN A N 1
ATOM 1416 C CA . ASN A 1 180 ? -14.430 0.045 -24.741 1.00 97.38 180 ASN A CA 1
ATOM 1417 C C . ASN A 1 180 ? -13.415 1.149 -24.382 1.00 97.38 180 ASN A C 1
ATOM 1419 O O . ASN A 1 180 ? -12.803 1.779 -25.241 1.00 97.38 180 ASN A O 1
ATOM 1423 N N . PHE A 1 181 ? -13.240 1.423 -23.088 1.00 97.50 181 PHE A N 1
ATOM 1424 C CA . PHE A 1 181 ? -12.422 2.527 -22.573 1.00 97.50 181 PHE A CA 1
ATOM 1425 C C . PHE A 1 181 ? -11.844 2.184 -21.192 1.00 97.50 181 PHE A C 1
ATOM 1427 O O . PHE A 1 181 ? -12.267 1.214 -20.562 1.00 97.50 181 PHE A O 1
ATOM 1434 N N . VAL A 1 182 ? -10.869 2.971 -20.728 1.00 98.19 182 VAL A N 1
ATOM 1435 C CA . VAL A 1 182 ? -10.321 2.850 -19.367 1.00 98.19 182 VAL A CA 1
ATOM 1436 C C . VAL A 1 182 ? -11.325 3.433 -18.375 1.00 98.19 182 VAL A C 1
ATOM 1438 O O . VAL A 1 182 ? -11.617 4.623 -18.428 1.00 98.19 182 VAL A O 1
ATOM 1441 N N . ASP A 1 183 ? -11.860 2.595 -17.491 1.00 96.94 183 ASP A N 1
ATOM 1442 C CA . ASP A 1 183 ? -12.843 2.986 -16.476 1.00 96.94 183 ASP A CA 1
ATOM 1443 C C . ASP A 1 183 ? -12.173 3.729 -15.313 1.00 96.94 183 ASP A C 1
ATOM 1445 O O . ASP A 1 183 ? -12.624 4.802 -14.911 1.00 96.94 183 ASP A O 1
ATOM 1449 N N . HIS A 1 184 ? -11.073 3.170 -14.801 1.00 95.88 184 HIS A N 1
ATOM 1450 C CA . HIS A 1 184 ? -10.268 3.749 -13.729 1.00 95.88 184 HIS A CA 1
ATOM 1451 C C . HIS A 1 184 ? -8.866 3.116 -13.667 1.00 95.88 184 HIS A C 1
ATOM 1453 O O . HIS A 1 184 ? -8.643 2.019 -14.186 1.00 95.88 184 HIS A O 1
ATOM 1459 N N . CYS A 1 185 ? -7.926 3.796 -13.003 1.00 95.75 185 CYS A N 1
ATOM 1460 C CA . CYS A 1 185 ? -6.579 3.284 -12.722 1.00 95.75 185 CYS A CA 1
ATOM 1461 C C . CYS A 1 185 ? -6.276 3.398 -11.229 1.00 95.75 185 CYS A C 1
ATOM 1463 O O . CYS A 1 185 ? -6.470 4.459 -10.638 1.00 95.75 185 CYS A O 1
ATOM 1465 N N . VAL A 1 186 ? -5.761 2.331 -10.625 1.00 95.06 186 VAL A N 1
ATOM 1466 C CA . VAL A 1 186 ? -5.544 2.261 -9.175 1.00 95.06 186 VAL A CA 1
ATOM 1467 C C . VAL A 1 186 ? -4.076 2.416 -8.825 1.00 95.06 186 VAL A C 1
ATOM 1469 O O . VAL A 1 186 ? -3.239 1.670 -9.327 1.00 95.06 186 VAL A O 1
ATOM 1472 N N . GLY A 1 187 ? -3.764 3.376 -7.954 1.00 94.31 187 GLY A N 1
ATOM 1473 C CA . GLY A 1 187 ? -2.413 3.674 -7.489 1.00 94.31 187 GLY A CA 1
ATOM 1474 C C . GLY A 1 187 ? -2.165 3.187 -6.065 1.00 94.31 187 GLY A C 1
ATOM 1475 O O . GLY A 1 187 ? -2.707 3.750 -5.117 1.00 94.31 187 GLY A O 1
ATOM 1476 N N . ASN A 1 188 ? -1.282 2.209 -5.893 1.00 94.12 188 ASN A N 1
ATOM 1477 C CA . ASN A 1 188 ? -0.846 1.751 -4.577 1.00 94.12 188 ASN A CA 1
ATOM 1478 C C . ASN A 1 188 ? 0.304 2.615 -4.055 1.00 94.12 188 ASN A C 1
ATOM 1480 O O . ASN A 1 188 ? 1.237 2.927 -4.797 1.00 94.12 188 ASN A O 1
ATOM 1484 N N . GLN A 1 189 ? 0.235 2.969 -2.775 1.00 88.25 189 GLN A N 1
ATOM 1485 C CA . GLN A 1 189 ? 1.206 3.793 -2.059 1.00 88.25 189 GLN A CA 1
ATOM 1486 C C . GLN A 1 189 ? 1.850 3.012 -0.907 1.00 88.25 189 GLN A C 1
ATOM 1488 O O . GLN A 1 189 ? 1.329 1.974 -0.484 1.00 88.25 189 GLN A O 1
ATOM 1493 N N . GLY A 1 190 ? 2.984 3.507 -0.399 1.00 80.94 190 GLY A N 1
ATOM 1494 C CA . GLY A 1 190 ? 3.566 3.011 0.845 1.00 80.94 190 GLY A CA 1
ATOM 1495 C C . GLY A 1 190 ? 2.680 3.290 2.063 1.00 80.94 190 GLY A C 1
ATOM 1496 O O . GLY A 1 190 ? 1.653 3.968 1.979 1.00 80.94 190 GLY A O 1
ATOM 1497 N N . ASP A 1 191 ? 3.077 2.753 3.216 1.00 84.50 191 ASP A N 1
ATOM 1498 C CA . ASP A 1 191 ? 2.376 3.006 4.478 1.00 84.50 191 ASP A CA 1
ATOM 1499 C C . ASP A 1 191 ? 2.363 4.507 4.814 1.00 84.50 191 ASP A C 1
ATOM 1501 O O . ASP A 1 191 ? 3.400 5.170 4.772 1.00 84.50 191 ASP A O 1
ATOM 1505 N N . LEU A 1 192 ? 1.178 5.028 5.149 1.00 86.19 192 LEU A N 1
ATOM 1506 C CA . LEU A 1 192 ? 0.900 6.445 5.426 1.00 86.19 192 LEU A CA 1
ATOM 1507 C C . LEU A 1 192 ? 1.143 7.407 4.244 1.00 86.19 192 LEU A C 1
ATOM 1509 O O . LEU A 1 192 ? 1.230 8.624 4.444 1.00 86.19 192 LEU A O 1
ATOM 1513 N N . GLU A 1 193 ? 1.229 6.899 3.012 1.00 83.44 193 GLU A N 1
ATOM 1514 C CA . GLU A 1 193 ? 1.453 7.704 1.805 1.00 83.44 193 GLU A CA 1
ATOM 1515 C C . GLU A 1 193 ? 0.171 7.970 0.985 1.00 83.44 193 GLU A C 1
ATOM 1517 O O . GLU A 1 193 ? 0.201 8.811 0.081 1.00 83.44 193 GLU A O 1
ATOM 1522 N N . MET A 1 194 ? -0.983 7.358 1.307 1.00 91.31 194 MET A N 1
ATOM 1523 C CA . MET A 1 194 ? -2.241 7.589 0.569 1.00 91.31 194 MET A CA 1
ATOM 1524 C C . MET A 1 194 ? -2.722 9.032 0.681 1.00 91.31 194 MET A C 1
ATOM 1526 O O . MET A 1 194 ? -3.063 9.642 -0.331 1.00 91.31 194 MET A O 1
ATOM 1530 N N . VAL A 1 195 ? -2.766 9.593 1.894 1.00 91.44 195 VAL A N 1
ATOM 1531 C CA . VAL A 1 195 ? -3.263 10.964 2.107 1.00 91.44 195 VAL A CA 1
ATOM 1532 C C . VAL A 1 195 ? -2.368 11.995 1.405 1.00 91.44 195 VAL A C 1
ATOM 1534 O O . VAL A 1 195 ? -2.913 12.803 0.652 1.00 91.44 195 VAL A O 1
ATOM 1537 N N . PRO A 1 196 ? -1.024 11.955 1.539 1.00 86.38 196 PRO A N 1
ATOM 1538 C CA . PRO A 1 196 ? -0.138 12.800 0.738 1.00 86.38 196 PRO A CA 1
ATOM 1539 C C . PRO A 1 196 ? -0.344 12.663 -0.777 1.00 86.38 196 PRO A C 1
ATOM 1541 O O . PRO A 1 196 ? -0.321 13.670 -1.483 1.00 86.38 196 PRO A O 1
ATOM 1544 N N . ALA A 1 197 ? -0.570 11.447 -1.287 1.00 86.69 197 ALA A N 1
ATOM 1545 C CA . ALA A 1 197 ? -0.839 11.229 -2.706 1.00 86.69 197 ALA A CA 1
ATOM 1546 C C . ALA A 1 197 ? -2.191 11.824 -3.138 1.00 86.69 197 ALA A C 1
ATOM 1548 O O . ALA A 1 197 ? -2.266 12.492 -4.167 1.00 86.69 197 ALA A O 1
ATOM 1549 N N . CYS A 1 198 ? -3.249 11.659 -2.341 1.00 91.12 198 CYS A N 1
ATOM 1550 C CA . CYS A 1 198 ? -4.564 12.254 -2.605 1.00 91.12 198 CYS A CA 1
ATOM 1551 C C . CYS A 1 198 ? -4.519 13.785 -2.584 1.00 91.12 198 CYS A C 1
ATOM 1553 O O . CYS A 1 198 ? -5.118 14.435 -3.440 1.00 91.12 198 CYS A O 1
ATOM 1555 N N . ASP A 1 199 ? -3.756 14.361 -1.654 1.00 88.38 199 ASP A N 1
ATOM 1556 C CA . ASP A 1 199 ? -3.550 15.803 -1.539 1.00 88.38 199 ASP A CA 1
ATOM 1557 C C . ASP A 1 199 ? -2.948 16.409 -2.817 1.00 88.38 199 ASP A C 1
ATOM 1559 O O . ASP A 1 199 ? -3.245 17.559 -3.137 1.00 88.38 199 ASP A O 1
ATOM 1563 N N . VAL A 1 200 ? -2.132 15.658 -3.570 1.00 86.00 200 VAL A N 1
ATOM 1564 C CA . VAL A 1 200 ? -1.615 16.095 -4.879 1.00 86.00 200 VAL A CA 1
ATOM 1565 C C . VAL A 1 200 ? -2.761 16.262 -5.877 1.00 86.00 200 VAL A C 1
ATOM 1567 O O . VAL A 1 200 ? -2.888 17.328 -6.477 1.00 86.00 200 VAL A O 1
ATOM 1570 N N . TYR A 1 201 ? -3.634 15.263 -6.020 1.00 90.56 201 TYR A N 1
ATOM 1571 C CA . TYR A 1 201 ? -4.796 15.356 -6.910 1.00 90.56 201 TYR A CA 1
ATOM 1572 C C . TYR A 1 201 ? -5.746 16.484 -6.481 1.00 90.56 201 TYR A C 1
ATOM 1574 O O . TYR A 1 201 ? -6.163 17.292 -7.310 1.00 90.56 201 TYR A O 1
ATOM 1582 N N . GLU A 1 202 ? -6.046 16.577 -5.185 1.00 90.06 202 GLU A N 1
ATOM 1583 C CA . GLU A 1 202 ? -6.992 17.555 -4.639 1.00 90.06 202 GLU A CA 1
ATOM 1584 C C . GLU A 1 202 ? -6.477 18.992 -4.783 1.00 90.06 202 GLU A C 1
ATOM 1586 O O . GLU A 1 202 ? -7.151 19.861 -5.335 1.00 90.06 202 GLU A O 1
ATOM 1591 N N . LYS A 1 203 ? -5.241 19.247 -4.342 1.00 88.81 203 LYS A N 1
ATOM 1592 C CA . LYS A 1 203 ? -4.680 20.603 -4.303 1.00 88.81 203 LYS A CA 1
ATOM 1593 C C . LYS A 1 203 ? -4.131 21.040 -5.649 1.00 88.81 203 LYS A C 1
ATOM 1595 O O . LYS A 1 203 ? -4.304 22.197 -6.005 1.00 88.81 203 LYS A O 1
ATOM 1600 N N . GLN A 1 204 ? -3.448 20.165 -6.386 1.00 87.69 204 GLN A N 1
ATOM 1601 C CA . GLN A 1 204 ? -2.739 20.562 -7.606 1.00 87.69 204 GLN A CA 1
ATOM 1602 C C . GLN A 1 204 ? -3.636 20.420 -8.837 1.00 87.69 204 GLN A C 1
ATOM 1604 O O . GLN A 1 204 ? -3.737 21.356 -9.630 1.00 87.69 204 GLN A O 1
ATOM 1609 N N . LEU A 1 205 ? -4.354 19.302 -8.963 1.00 88.00 205 LEU A N 1
ATOM 1610 C CA . LEU A 1 205 ? -5.182 19.003 -10.138 1.00 88.00 205 LEU A CA 1
ATOM 1611 C C . LEU A 1 205 ? -6.653 19.418 -9.987 1.00 88.00 205 LEU A C 1
ATOM 1613 O O . LEU A 1 205 ? -7.420 19.276 -10.934 1.00 88.00 205 LEU A O 1
ATOM 1617 N N . ALA A 1 206 ? -7.042 19.969 -8.832 1.00 90.00 206 ALA A N 1
ATOM 1618 C CA . ALA A 1 206 ? -8.429 20.329 -8.516 1.00 90.00 206 ALA A CA 1
ATOM 1619 C C . ALA A 1 206 ? -9.408 19.146 -8.645 1.00 90.00 206 ALA A C 1
ATOM 1621 O O . ALA A 1 206 ? -10.567 19.315 -9.029 1.00 90.00 206 ALA A O 1
ATOM 1622 N N . PHE A 1 207 ? -8.935 17.941 -8.327 1.00 93.50 207 PHE A N 1
ATOM 1623 C CA . PHE A 1 207 ? -9.802 16.782 -8.145 1.00 93.50 207 PHE A CA 1
ATOM 1624 C C . PHE A 1 207 ? -10.499 16.884 -6.785 1.00 93.50 207 PHE A C 1
ATOM 1626 O O . PHE A 1 207 ? -10.119 17.672 -5.922 1.00 93.50 207 PHE A O 1
ATOM 1633 N N . HIS A 1 208 ? -11.505 16.052 -6.565 1.00 92.12 208 HIS A N 1
ATOM 1634 C CA . HIS A 1 208 ? -12.158 15.909 -5.274 1.00 92.12 208 HIS A CA 1
ATOM 1635 C C . HIS A 1 208 ? -12.210 14.440 -4.860 1.00 92.12 208 HIS A C 1
ATOM 1637 O O . HIS A 1 208 ? -12.061 13.526 -5.677 1.00 92.12 208 HIS A O 1
ATOM 1643 N N . ARG A 1 209 ? -12.396 14.212 -3.559 1.00 92.69 209 ARG A N 1
ATOM 1644 C CA . ARG A 1 209 ? -12.578 12.871 -3.000 1.00 92.69 209 ARG A CA 1
ATOM 1645 C C . ARG A 1 209 ? -13.988 12.405 -3.338 1.00 92.69 209 ARG A C 1
ATOM 1647 O O . ARG A 1 209 ? -14.959 12.952 -2.824 1.00 92.69 209 ARG A O 1
ATOM 1654 N N . PHE A 1 210 ? -14.084 11.414 -4.211 1.00 86.38 210 PHE A N 1
ATOM 1655 C CA . PHE A 1 210 ? -15.352 10.847 -4.660 1.00 86.38 210 PHE A CA 1
ATOM 1656 C C . PHE A 1 210 ? -15.903 9.837 -3.656 1.00 86.38 210 PHE A C 1
ATOM 1658 O O . PHE A 1 210 ? -17.090 9.807 -3.344 1.00 86.38 210 PHE A O 1
ATOM 1665 N N . TRP A 1 211 ? -15.014 8.983 -3.157 1.00 81.75 211 TRP A N 1
ATOM 1666 C CA . TRP A 1 211 ? -15.361 7.862 -2.301 1.00 81.75 211 TRP A CA 1
ATOM 1667 C C . TRP A 1 211 ? -14.158 7.479 -1.445 1.00 81.75 211 TRP A C 1
ATOM 1669 O O . TRP A 1 211 ? -13.017 7.656 -1.867 1.00 81.75 211 TRP A O 1
ATOM 1679 N N . SER A 1 212 ? -14.396 6.958 -0.248 1.00 81.00 212 SER A N 1
ATOM 1680 C CA . SER A 1 212 ? -13.334 6.482 0.632 1.00 81.00 212 SER A CA 1
ATOM 1681 C C . SER A 1 212 ? -13.804 5.297 1.450 1.00 81.00 212 SER A C 1
ATOM 1683 O O . SER A 1 212 ? -14.974 5.225 1.825 1.00 81.00 212 SER A O 1
ATOM 1685 N N . VAL A 1 213 ? -12.864 4.422 1.767 1.00 76.88 213 VAL A N 1
ATOM 1686 C CA . VAL A 1 213 ? -13.059 3.237 2.595 1.00 76.88 213 VAL A CA 1
ATOM 1687 C C . VAL A 1 213 ? -11.860 3.053 3.492 1.00 76.88 213 VAL A C 1
ATOM 1689 O O . VAL A 1 213 ? -10.711 3.191 3.061 1.00 76.88 213 VAL A O 1
ATOM 1692 N N . ASP A 1 214 ? -12.153 2.742 4.744 1.00 77.06 214 ASP A N 1
ATOM 1693 C CA . ASP A 1 214 ? -11.150 2.409 5.736 1.00 77.06 214 ASP A CA 1
ATOM 1694 C C . ASP A 1 214 ? -11.101 0.899 6.009 1.00 77.06 214 ASP A C 1
ATOM 1696 O O . ASP A 1 214 ? -11.879 0.097 5.478 1.00 77.06 214 ASP A O 1
ATOM 1700 N N . ASP A 1 215 ? -10.164 0.513 6.862 1.00 71.50 215 ASP A N 1
ATOM 1701 C CA . ASP A 1 215 ? -9.915 -0.861 7.274 1.00 71.50 215 ASP A CA 1
ATOM 1702 C C . ASP A 1 215 ? -11.063 -1.466 8.100 1.00 71.50 215 ASP A C 1
ATOM 1704 O O . ASP A 1 215 ? -11.201 -2.689 8.160 1.00 71.50 215 ASP A O 1
ATOM 1708 N N . SER A 1 216 ? -11.968 -0.652 8.656 1.00 68.75 216 SER A N 1
ATOM 1709 C CA . SER A 1 216 ? -13.192 -1.162 9.287 1.00 68.75 216 SER A CA 1
ATOM 1710 C C . SER A 1 216 ? -14.201 -1.677 8.255 1.00 68.75 216 SER A C 1
ATOM 1712 O O . SER A 1 216 ? -14.981 -2.584 8.552 1.00 68.75 216 SER A O 1
ATOM 1714 N N . GLN A 1 217 ? -14.157 -1.144 7.030 1.00 62.66 217 GLN A N 1
ATOM 1715 C CA . GLN A 1 217 ? -15.049 -1.521 5.934 1.00 62.66 217 GLN A CA 1
ATOM 1716 C C . GLN A 1 217 ? -14.421 -2.562 5.001 1.00 62.66 217 GLN A C 1
ATOM 1718 O O . GLN A 1 217 ? -15.131 -3.439 4.508 1.00 62.66 217 GLN A O 1
ATOM 1723 N N . ILE A 1 218 ? -13.104 -2.487 4.770 1.00 65.56 218 ILE A N 1
ATOM 1724 C CA . ILE A 1 218 ? -12.365 -3.397 3.884 1.00 65.56 218 ILE A CA 1
ATOM 1725 C C . ILE A 1 218 ? -11.276 -4.133 4.661 1.00 65.56 218 ILE A C 1
ATOM 1727 O O . ILE A 1 218 ? -10.114 -3.728 4.724 1.00 65.56 218 ILE A O 1
ATOM 1731 N N . HIS A 1 219 ? -11.671 -5.279 5.207 1.00 64.50 219 HIS A N 1
ATOM 1732 C CA . HIS A 1 219 ? -10.773 -6.257 5.803 1.00 64.50 219 HIS A CA 1
ATOM 1733 C C . HIS A 1 219 ? -11.250 -7.682 5.500 1.00 64.50 219 HIS A C 1
ATOM 1735 O O . HIS A 1 219 ? -12.450 -7.972 5.412 1.00 64.50 219 HIS A O 1
ATOM 1741 N N . THR A 1 220 ? -10.294 -8.591 5.364 1.00 65.38 220 THR A N 1
ATOM 1742 C CA . THR A 1 220 ? -10.526 -10.027 5.516 1.00 65.38 220 THR A CA 1
ATOM 1743 C C . THR A 1 220 ? -10.266 -10.413 6.975 1.00 65.38 220 THR A C 1
ATOM 1745 O O . THR A 1 220 ? -9.992 -9.566 7.826 1.00 65.38 220 THR A O 1
ATOM 1748 N N . GLU A 1 221 ? -10.335 -11.703 7.301 1.00 54.62 221 GLU A N 1
ATOM 1749 C CA . GLU A 1 221 ? -9.851 -12.175 8.607 1.00 54.62 221 GLU A CA 1
ATOM 1750 C C . GLU A 1 221 ? -8.350 -11.872 8.810 1.00 54.62 221 GLU A C 1
ATOM 1752 O O . GLU A 1 221 ? -7.873 -11.819 9.947 1.00 54.62 221 GLU A O 1
ATOM 1757 N N . TYR A 1 222 ? -7.606 -11.672 7.714 1.00 53.06 222 TYR A N 1
ATOM 1758 C CA . TYR A 1 222 ? -6.153 -11.687 7.704 1.00 53.06 222 TYR A CA 1
ATOM 1759 C C . TYR A 1 222 ? -5.508 -10.372 7.271 1.00 53.06 222 TYR A C 1
ATOM 1761 O O . TYR A 1 222 ? -4.496 -10.020 7.858 1.00 53.06 222 TYR A O 1
ATOM 1769 N N . SER A 1 223 ? -6.034 -9.618 6.309 1.00 69.88 223 SER A N 1
ATOM 1770 C CA . SER A 1 223 ? -5.417 -8.359 5.867 1.00 69.88 223 SER A CA 1
ATOM 1771 C C . SER A 1 223 ? -6.449 -7.270 5.562 1.00 69.88 223 SER A C 1
ATOM 1773 O O . SER A 1 223 ? -7.646 -7.540 5.458 1.00 69.88 223 SER A O 1
ATOM 1775 N N . SER A 1 224 ? -5.998 -6.020 5.466 1.00 76.62 224 SER A N 1
ATOM 1776 C CA . SER A 1 224 ? -6.845 -4.851 5.211 1.00 76.62 224 SER A CA 1
ATOM 1777 C C . SER A 1 224 ? -6.115 -3.814 4.348 1.00 76.62 224 SER A C 1
ATOM 1779 O O . SER A 1 224 ? -4.905 -3.917 4.088 1.00 76.62 224 SER A O 1
ATOM 1781 N N . LEU A 1 225 ? -6.862 -2.818 3.870 1.00 83.69 225 LEU A N 1
ATOM 1782 C CA . LEU A 1 225 ? -6.304 -1.603 3.276 1.00 83.69 225 LEU A CA 1
ATOM 1783 C C . LEU A 1 225 ? -7.191 -0.392 3.541 1.00 83.69 225 LEU A C 1
ATOM 1785 O O . LEU A 1 225 ? -8.336 -0.530 3.965 1.00 83.69 225 LEU A O 1
ATOM 1789 N N . ARG A 1 226 ? -6.665 0.788 3.213 1.00 85.00 226 ARG A N 1
ATOM 1790 C CA . ARG A 1 226 ? -7.448 2.020 3.085 1.00 85.00 226 ARG A CA 1
ATOM 1791 C C . ARG A 1 226 ? -7.390 2.499 1.641 1.00 85.00 226 ARG A C 1
ATOM 1793 O O . ARG A 1 226 ? -6.363 2.330 0.982 1.00 85.00 226 ARG A O 1
ATOM 1800 N N . SER A 1 227 ? -8.492 3.060 1.151 1.00 88.56 227 SER A N 1
ATOM 1801 C CA . SER A 1 227 ? -8.583 3.591 -0.211 1.00 88.56 227 SER A CA 1
ATOM 1802 C C . SER A 1 227 ? -9.349 4.906 -0.246 1.00 88.56 227 SER A C 1
ATOM 1804 O O . SER A 1 227 ? -10.392 5.047 0.397 1.00 88.56 227 SER A O 1
ATOM 1806 N N . ILE A 1 228 ? -8.853 5.862 -1.028 1.00 91.88 228 ILE A N 1
ATOM 1807 C CA . ILE A 1 228 ? -9.552 7.100 -1.379 1.00 91.88 228 ILE A CA 1
ATOM 1808 C C . ILE A 1 228 ? -9.571 7.211 -2.900 1.00 91.88 228 ILE A C 1
ATOM 1810 O O . ILE A 1 228 ? -8.534 7.157 -3.555 1.00 91.88 228 ILE A O 1
ATOM 1814 N N . VAL A 1 229 ? -10.754 7.402 -3.472 1.00 92.88 229 VAL A N 1
ATOM 1815 C CA . VAL A 1 229 ? -10.936 7.613 -4.906 1.00 92.88 229 VAL A CA 1
ATOM 1816 C C . VAL A 1 229 ? -10.925 9.099 -5.207 1.00 92.88 229 VAL A C 1
ATOM 1818 O O . VAL A 1 229 ? -11.805 9.837 -4.763 1.00 92.88 229 VAL A O 1
ATOM 1821 N N . MET A 1 230 ? -9.945 9.517 -6.002 1.00 94.38 230 MET A N 1
ATOM 1822 C CA . MET A 1 230 ? -9.840 10.877 -6.519 1.00 94.38 230 MET A CA 1
ATOM 1823 C C . MET A 1 230 ? -10.511 10.968 -7.887 1.00 94.38 230 MET A C 1
ATOM 1825 O O . MET A 1 230 ? -10.309 10.096 -8.735 1.00 94.38 230 MET A O 1
ATOM 1829 N N . THR A 1 231 ? -11.291 12.021 -8.122 1.00 94.50 231 THR A N 1
ATOM 1830 C CA . THR A 1 231 ? -11.945 12.243 -9.418 1.00 94.50 231 THR A CA 1
ATOM 1831 C C . THR A 1 231 ? -12.012 13.719 -9.791 1.00 94.50 231 THR A C 1
ATOM 1833 O O . THR A 1 231 ? -11.994 14.588 -8.917 1.00 94.50 231 THR A O 1
ATOM 1836 N N . ASP A 1 232 ? -12.053 14.016 -11.087 1.00 93.50 232 ASP A N 1
ATOM 1837 C CA . ASP A 1 232 ? -12.253 15.379 -11.577 1.00 93.50 232 ASP A CA 1
ATOM 1838 C C . ASP A 1 232 ? -13.706 15.847 -11.371 1.00 93.50 232 ASP A C 1
ATOM 1840 O O . ASP A 1 232 ? -14.583 15.073 -11.000 1.00 93.50 232 ASP A O 1
ATOM 1844 N N . ALA A 1 233 ? -13.983 17.127 -11.612 1.00 89.75 233 ALA A N 1
ATOM 1845 C CA . ALA A 1 233 ? -15.299 17.717 -11.361 1.00 89.75 233 ALA A CA 1
ATOM 1846 C C . ALA A 1 233 ? -16.454 17.071 -12.154 1.00 89.75 233 ALA A C 1
ATOM 1848 O O . ALA A 1 233 ? -17.586 17.086 -11.674 1.00 89.75 233 ALA A O 1
ATOM 1849 N N . ASP A 1 234 ? -16.183 16.517 -13.340 1.00 89.75 234 ASP A N 1
ATOM 1850 C CA . ASP A 1 234 ? -17.178 15.841 -14.181 1.00 89.75 234 ASP A CA 1
ATOM 1851 C C . ASP A 1 234 ? -17.191 14.316 -13.976 1.00 89.75 234 ASP A C 1
ATOM 1853 O O . ASP A 1 234 ? -17.912 13.598 -14.673 1.00 89.75 234 ASP A O 1
ATOM 1857 N N . GLU A 1 235 ? -16.385 13.814 -13.036 1.00 91.31 235 GLU A N 1
ATOM 1858 C CA . GLU A 1 235 ? -16.194 12.394 -12.741 1.00 91.31 235 GLU A CA 1
ATOM 1859 C C . GLU A 1 235 ? -15.762 11.548 -13.959 1.00 91.31 235 GLU A C 1
ATOM 1861 O O . GLU A 1 235 ? -16.029 10.342 -14.026 1.00 91.31 235 GLU A O 1
ATOM 1866 N N . ALA A 1 236 ? -15.100 12.156 -14.944 1.00 91.94 236 ALA A N 1
ATOM 1867 C CA . ALA A 1 236 ? -14.629 11.495 -16.159 1.00 91.94 236 ALA A CA 1
ATOM 1868 C C . ALA A 1 236 ? -13.393 10.613 -15.913 1.00 91.94 236 ALA A C 1
ATOM 1870 O O . ALA A 1 236 ? -13.216 9.586 -16.570 1.00 91.94 236 ALA A O 1
ATOM 1871 N N . ILE A 1 237 ? -12.544 10.998 -14.961 1.00 94.56 237 ILE A N 1
ATOM 1872 C CA . ILE A 1 237 ? -11.321 10.303 -14.562 1.00 94.56 237 ILE A CA 1
ATOM 1873 C C . ILE A 1 237 ? -11.477 9.871 -13.117 1.00 94.56 237 ILE A C 1
ATOM 1875 O O . ILE A 1 237 ? -11.695 10.703 -12.239 1.00 94.56 237 ILE A O 1
ATOM 1879 N N . LYS A 1 238 ? -11.309 8.579 -12.843 1.00 94.81 238 LYS A N 1
ATOM 1880 C CA . LYS A 1 238 ? -11.351 8.049 -11.481 1.00 94.81 238 LYS A CA 1
ATOM 1881 C C . LYS A 1 238 ? -10.045 7.333 -11.147 1.00 94.81 238 LYS A C 1
ATOM 1883 O O . LYS A 1 238 ? -9.623 6.434 -11.872 1.00 94.81 238 LYS A O 1
ATOM 1888 N N . MET A 1 239 ? -9.420 7.742 -10.047 1.00 94.38 239 MET A N 1
ATOM 1889 C CA . MET A 1 239 ? -8.126 7.243 -9.581 1.00 94.38 239 MET A CA 1
ATOM 1890 C C . MET A 1 239 ? -8.230 6.794 -8.116 1.00 94.38 239 MET A C 1
ATOM 1892 O O . MET A 1 239 ? -8.031 7.612 -7.214 1.00 94.38 239 MET A O 1
ATOM 1896 N N . PRO A 1 240 ? -8.576 5.524 -7.840 1.00 94.19 240 PRO A N 1
ATOM 1897 C CA . PRO A 1 240 ? -8.443 4.954 -6.503 1.00 94.19 240 PRO A CA 1
ATOM 1898 C C . PRO A 1 240 ? -6.980 4.945 -6.048 1.00 94.19 240 PRO A C 1
ATOM 1900 O O . PRO A 1 240 ? -6.104 4.451 -6.757 1.00 94.19 240 PRO A O 1
ATOM 1903 N N . ILE A 1 241 ? -6.714 5.491 -4.866 1.00 94.12 241 ILE A N 1
ATOM 1904 C CA . ILE A 1 241 ? -5.394 5.542 -4.240 1.00 94.12 241 ILE A CA 1
ATOM 1905 C C . ILE A 1 241 ? -5.445 4.698 -2.975 1.00 94.12 241 ILE A C 1
ATOM 1907 O O . ILE A 1 241 ? -6.247 4.977 -2.088 1.00 94.12 241 ILE A O 1
ATOM 1911 N N . ASN A 1 242 ? -4.593 3.678 -2.896 1.00 91.50 242 ASN A N 1
ATOM 1912 C CA . ASN A 1 242 ? -4.587 2.714 -1.800 1.00 91.50 242 ASN A CA 1
ATOM 1913 C C . ASN A 1 242 ? -3.318 2.828 -0.959 1.00 91.50 242 ASN A C 1
ATOM 1915 O O . ASN A 1 242 ? -2.244 3.097 -1.491 1.00 91.50 242 ASN A O 1
ATOM 1919 N N . GLU A 1 243 ? -3.414 2.487 0.320 1.00 89.25 243 GLU A N 1
ATOM 1920 C CA . GLU A 1 243 ? -2.263 2.204 1.188 1.00 89.25 243 GLU A CA 1
ATOM 1921 C C . GLU A 1 243 ? -2.510 0.937 2.015 1.00 89.25 243 GLU A C 1
ATOM 1923 O O . GLU A 1 243 ? -3.669 0.556 2.230 1.00 89.25 243 GLU A O 1
ATOM 1928 N N . PRO A 1 244 ? -1.447 0.256 2.484 1.00 87.50 244 PRO A N 1
ATOM 1929 C CA . PRO A 1 244 ? -1.612 -0.863 3.399 1.00 87.50 244 PRO A CA 1
ATOM 1930 C C . PRO A 1 244 ? -2.295 -0.420 4.701 1.00 87.50 244 PRO A C 1
ATOM 1932 O O . PRO A 1 244 ? -2.133 0.709 5.160 1.00 87.50 244 PRO A O 1
ATOM 1935 N N . ALA A 1 245 ? -3.036 -1.338 5.319 1.00 77.94 245 ALA A N 1
ATOM 1936 C CA . ALA A 1 245 ? -3.578 -1.165 6.661 1.00 77.94 245 ALA A CA 1
ATOM 1937 C C . ALA A 1 245 ? -3.297 -2.402 7.528 1.00 77.94 245 ALA A C 1
ATOM 1939 O O . ALA A 1 245 ? -2.783 -3.420 7.052 1.00 77.94 245 ALA A O 1
ATOM 1940 N N . THR A 1 246 ? -3.545 -2.279 8.833 1.00 69.94 246 THR A N 1
ATOM 1941 C CA . THR A 1 246 ? -3.172 -3.289 9.829 1.00 69.94 246 THR A CA 1
ATOM 1942 C C . THR A 1 246 ? -4.043 -4.545 9.712 1.00 69.94 246 THR A C 1
ATOM 1944 O O . THR A 1 246 ? -5.270 -4.458 9.694 1.00 69.94 246 THR A O 1
ATOM 1947 N N . GLY A 1 247 ? -3.418 -5.726 9.681 1.00 64.88 247 GLY A N 1
ATOM 1948 C CA . GLY A 1 247 ? -4.097 -7.023 9.663 1.00 64.88 247 GLY A CA 1
ATOM 1949 C C . GLY A 1 247 ? -3.326 -8.094 10.443 1.00 64.88 247 GLY A C 1
ATOM 1950 O O . GLY A 1 247 ? -2.294 -7.823 11.046 1.00 64.88 247 GLY A O 1
ATOM 1951 N N . LYS A 1 248 ? -3.816 -9.339 10.447 1.00 55.34 248 LYS A N 1
ATOM 1952 C CA . LYS A 1 248 ? -3.066 -10.504 10.968 1.00 55.34 248 LYS A CA 1
ATOM 1953 C C . LYS A 1 248 ? -1.975 -10.991 10.006 1.00 55.34 248 LYS A C 1
ATOM 1955 O O . LYS A 1 248 ? -1.130 -11.813 10.355 1.00 55.34 248 LYS A O 1
ATOM 1960 N N . ARG A 1 249 ? -2.015 -10.553 8.752 1.00 64.06 249 ARG A N 1
ATOM 1961 C CA . ARG A 1 249 ? -1.121 -10.913 7.653 1.00 64.06 249 ARG A CA 1
ATOM 1962 C C . ARG A 1 249 ? -0.825 -9.684 6.811 1.00 64.06 249 ARG A C 1
ATOM 1964 O O . ARG A 1 249 ? -1.538 -8.684 6.852 1.00 64.06 249 ARG A O 1
ATOM 1971 N N . LYS A 1 250 ? 0.277 -9.766 6.071 1.00 72.25 250 LYS A N 1
ATOM 1972 C CA . LYS A 1 250 ? 0.762 -8.682 5.221 1.00 72.25 250 LYS A CA 1
ATOM 1973 C C . LYS A 1 250 ? -0.317 -8.274 4.211 1.00 72.25 250 LYS A C 1
ATOM 1975 O O . LYS A 1 250 ? -0.839 -9.122 3.498 1.00 72.25 250 LYS A O 1
ATOM 1980 N N . SER A 1 251 ? -0.620 -6.977 4.140 1.00 82.88 251 SER A N 1
ATOM 1981 C CA . SER A 1 251 ? -1.541 -6.434 3.136 1.00 82.88 251 SER A CA 1
ATOM 1982 C C . SER A 1 251 ? -1.000 -6.659 1.723 1.00 82.88 251 SER A C 1
ATOM 1984 O O . SER A 1 251 ? 0.190 -6.458 1.467 1.00 82.88 251 SER A O 1
ATOM 1986 N N . GLN A 1 252 ? -1.877 -7.010 0.782 1.00 82.81 252 GLN A N 1
ATOM 1987 C CA . GLN A 1 252 ? -1.541 -7.089 -0.646 1.00 82.81 252 GLN A CA 1
ATOM 1988 C C . GLN A 1 252 ? -0.959 -5.776 -1.204 1.00 82.81 252 GLN A C 1
ATOM 1990 O O . GLN A 1 252 ? -0.151 -5.796 -2.128 1.00 82.81 252 GLN A O 1
ATOM 1995 N N . ILE A 1 253 ? -1.309 -4.626 -0.614 1.00 87.62 253 ILE A N 1
ATOM 1996 C CA . ILE A 1 253 ? -0.749 -3.330 -1.018 1.00 87.62 253 ILE A CA 1
ATOM 1997 C C . ILE A 1 253 ? 0.731 -3.256 -0.652 1.00 87.62 253 ILE A C 1
ATOM 1999 O O . ILE A 1 253 ? 1.542 -2.799 -1.452 1.00 87.62 253 ILE A O 1
ATOM 2003 N N . GLN A 1 254 ? 1.109 -3.797 0.509 1.00 87.56 254 GLN A N 1
ATOM 2004 C CA . GLN A 1 254 ? 2.512 -3.895 0.898 1.00 87.56 254 GLN A CA 1
ATOM 2005 C C . GLN A 1 254 ? 3.276 -4.903 0.029 1.00 87.56 254 GLN A C 1
ATOM 2007 O O . GLN A 1 254 ? 4.433 -4.666 -0.296 1.00 87.56 254 GLN A O 1
ATOM 2012 N N . GLU A 1 255 ? 2.658 -6.021 -0.371 1.00 89.06 255 GLU A N 1
ATOM 2013 C CA . GLU A 1 255 ? 3.273 -6.946 -1.337 1.00 89.06 255 GLU A CA 1
ATOM 2014 C C . GLU A 1 255 ? 3.560 -6.249 -2.671 1.00 89.06 255 GLU A C 1
ATOM 2016 O O . GLU A 1 255 ? 4.689 -6.323 -3.153 1.00 89.06 255 GLU A O 1
ATOM 2021 N N . PHE A 1 256 ? 2.592 -5.502 -3.212 1.00 91.44 256 PHE A N 1
ATOM 2022 C CA . PHE A 1 256 ? 2.811 -4.683 -4.403 1.00 91.44 256 PHE A CA 1
ATOM 2023 C C . PHE A 1 256 ? 4.003 -3.735 -4.213 1.00 91.44 256 PHE A C 1
ATOM 2025 O O . PHE A 1 256 ? 4.912 -3.732 -5.038 1.00 91.44 256 PHE A O 1
ATOM 2032 N N . VAL A 1 257 ? 4.031 -2.958 -3.124 1.00 88.62 257 VAL A N 1
ATOM 2033 C CA . VAL A 1 257 ? 5.094 -1.968 -2.869 1.00 88.62 257 VAL A CA 1
ATOM 2034 C C . VAL A 1 257 ? 6.467 -2.632 -2.762 1.00 88.62 257 VAL A C 1
ATOM 2036 O O . VAL A 1 257 ? 7.443 -2.092 -3.285 1.00 88.62 257 VAL A O 1
ATOM 2039 N N . ASP A 1 258 ? 6.551 -3.813 -2.150 1.00 88.25 258 ASP A N 1
ATOM 2040 C CA . ASP A 1 258 ? 7.805 -4.551 -2.000 1.00 88.25 258 ASP A CA 1
ATOM 2041 C C . ASP A 1 258 ? 8.357 -5.034 -3.352 1.00 88.25 258 ASP A C 1
ATOM 2043 O O . ASP A 1 258 ? 9.551 -4.884 -3.617 1.00 88.25 258 ASP A O 1
ATOM 2047 N N . TYR A 1 259 ? 7.501 -5.580 -4.223 1.00 90.69 259 TYR A N 1
ATOM 2048 C CA . TYR A 1 259 ? 7.914 -6.115 -5.528 1.00 90.69 259 TYR A CA 1
ATOM 2049 C C . TYR A 1 259 ? 8.045 -5.053 -6.622 1.00 90.69 259 TYR A C 1
ATOM 2051 O O . TYR A 1 259 ? 8.894 -5.178 -7.513 1.00 90.69 259 TYR A O 1
ATOM 2059 N N . TYR A 1 260 ? 7.236 -3.997 -6.549 1.00 90.81 260 TYR A N 1
ATOM 2060 C CA . TYR A 1 260 ? 7.357 -2.830 -7.415 1.00 90.81 260 TYR A CA 1
ATOM 2061 C C . TYR A 1 260 ? 8.527 -1.938 -6.982 1.00 90.81 260 TYR A C 1
ATOM 2063 O O . TYR A 1 260 ? 9.091 -1.221 -7.800 1.00 90.81 260 TYR A O 1
ATOM 2071 N N . GLY A 1 261 ? 8.928 -1.966 -5.708 1.00 83.44 261 GLY A N 1
ATOM 2072 C CA . GLY A 1 261 ? 9.989 -1.118 -5.160 1.00 83.44 261 GLY A CA 1
ATOM 2073 C C . GLY A 1 261 ? 9.540 0.317 -4.850 1.00 83.44 261 GLY A C 1
ATOM 2074 O O . GLY A 1 261 ? 10.352 1.248 -4.920 1.00 83.44 261 GLY A O 1
ATOM 2075 N N . GLY A 1 262 ? 8.256 0.530 -4.555 1.00 86.50 262 GLY A N 1
ATOM 2076 C CA . GLY A 1 262 ? 7.675 1.839 -4.240 1.00 86.50 262 GLY A CA 1
ATOM 2077 C C . GLY A 1 262 ? 6.221 1.995 -4.708 1.00 86.50 262 GLY A C 1
ATOM 2078 O O . GLY A 1 262 ? 5.602 1.003 -5.095 1.00 86.50 262 GLY A O 1
ATOM 2079 N N . PRO A 1 263 ? 5.679 3.227 -4.697 1.00 90.31 263 PRO A N 1
ATOM 2080 C CA . PRO A 1 263 ? 4.332 3.508 -5.185 1.00 90.31 263 PRO A CA 1
ATOM 2081 C C . PRO A 1 263 ? 4.220 3.335 -6.706 1.00 90.31 263 PRO A C 1
ATOM 2083 O O . PRO A 1 263 ? 5.185 3.568 -7.441 1.00 90.31 263 PRO A O 1
ATOM 2086 N N . GLY A 1 264 ? 3.036 2.960 -7.191 1.00 91.56 264 GLY A N 1
ATOM 2087 C CA . GLY A 1 264 ? 2.800 2.695 -8.612 1.00 91.56 264 GLY A CA 1
ATOM 2088 C C . GLY A 1 264 ? 1.365 2.299 -8.947 1.00 91.56 264 GLY A C 1
ATOM 2089 O O . GLY A 1 264 ? 0.536 2.126 -8.057 1.00 91.56 264 GLY A O 1
ATOM 2090 N N . VAL A 1 265 ? 1.068 2.154 -10.242 1.00 95.75 265 VAL A N 1
ATOM 2091 C CA . VAL A 1 265 ? -0.244 1.668 -10.700 1.00 95.75 265 VAL A CA 1
ATOM 2092 C C . VAL A 1 265 ? -0.316 0.158 -10.497 1.00 95.75 265 VAL A C 1
ATOM 2094 O O . VAL A 1 265 ? 0.477 -0.583 -11.071 1.00 95.75 265 VAL A O 1
ATOM 2097 N N . GLN A 1 266 ? -1.277 -0.284 -9.691 1.00 95.62 266 GLN A N 1
ATOM 2098 C CA . GLN A 1 266 ? -1.544 -1.693 -9.424 1.00 95.62 266 GLN A CA 1
ATOM 2099 C C . GLN A 1 266 ? -2.410 -2.311 -10.515 1.00 95.62 266 GLN A C 1
ATOM 2101 O O . GLN A 1 266 ? -2.118 -3.399 -10.999 1.00 95.62 266 GLN A O 1
ATOM 2106 N N . HIS A 1 267 ? -3.491 -1.635 -10.899 1.00 96.88 267 HIS A N 1
ATOM 2107 C CA . HIS A 1 267 ? -4.349 -2.146 -11.953 1.00 96.88 267 HIS A CA 1
ATOM 2108 C C . HIS A 1 267 ? -5.032 -1.063 -12.766 1.00 96.88 267 HIS A C 1
ATOM 2110 O O . HIS A 1 267 ? -5.159 0.090 -12.348 1.00 96.88 267 HIS A O 1
ATOM 2116 N N . ILE A 1 268 ? -5.455 -1.475 -13.958 1.00 98.25 268 ILE A N 1
ATOM 2117 C CA . ILE A 1 268 ? -6.201 -0.665 -14.914 1.00 98.25 268 ILE A CA 1
ATOM 2118 C C . ILE A 1 268 ? -7.495 -1.414 -15.217 1.00 98.25 268 ILE A C 1
ATOM 2120 O O . ILE A 1 268 ? -7.462 -2.566 -15.661 1.00 98.25 268 ILE A O 1
ATOM 2124 N N . ALA A 1 269 ? -8.625 -0.758 -14.986 1.00 97.56 269 ALA A N 1
ATOM 2125 C CA . ALA A 1 269 ? -9.936 -1.313 -15.264 1.00 97.56 269 ALA A CA 1
ATOM 2126 C C . ALA A 1 269 ? -10.406 -0.934 -16.665 1.00 97.56 269 ALA A C 1
ATOM 2128 O O . ALA A 1 269 ? -10.399 0.236 -17.052 1.00 97.56 269 ALA A O 1
ATOM 2129 N N . LEU A 1 270 ? -10.825 -1.936 -17.431 1.00 98.44 270 LEU A N 1
ATOM 2130 C CA . LEU A 1 270 ? -11.270 -1.804 -18.810 1.00 98.44 270 LEU A CA 1
ATOM 2131 C C . LEU A 1 270 ? -12.772 -2.065 -18.880 1.00 98.44 270 LEU A C 1
ATOM 2133 O O . LEU A 1 270 ? -13.253 -3.148 -18.538 1.00 98.44 270 LEU A O 1
ATOM 2137 N N . ASN A 1 271 ? -13.511 -1.052 -19.322 1.00 98.00 271 ASN A N 1
ATOM 2138 C CA . ASN A 1 271 ? -14.956 -1.122 -19.452 1.00 98.00 271 ASN A CA 1
ATOM 2139 C C . ASN A 1 271 ? -15.369 -2.039 -20.614 1.00 98.00 271 ASN A C 1
ATOM 2141 O O . ASN A 1 271 ? -14.745 -2.023 -21.674 1.00 98.00 271 ASN A O 1
ATOM 2145 N N . THR A 1 272 ? -16.470 -2.768 -20.448 1.00 98.25 272 THR A N 1
ATOM 2146 C CA . THR A 1 272 ? -17.163 -3.482 -21.526 1.00 98.25 272 THR A CA 1
ATOM 2147 C C . THR A 1 272 ? -18.681 -3.377 -21.371 1.00 98.25 272 THR A C 1
ATOM 2149 O O . THR A 1 272 ? -19.201 -3.150 -20.276 1.00 98.25 272 THR A O 1
ATOM 2152 N N . SER A 1 273 ? -19.395 -3.547 -22.483 1.00 96.88 273 SER A N 1
ATOM 2153 C CA . SER A 1 273 ? -20.862 -3.585 -22.528 1.00 96.88 273 SER A CA 1
ATOM 2154 C C . SER A 1 273 ? -21.426 -5.011 -22.425 1.00 96.88 273 SER A C 1
ATOM 2156 O O . SER A 1 273 ? -22.630 -5.162 -22.219 1.00 96.88 273 SER A O 1
ATOM 2158 N N . ASP A 1 274 ? -20.578 -6.038 -22.571 1.00 97.69 274 ASP A N 1
ATOM 2159 C CA . ASP A 1 274 ? -20.928 -7.460 -22.447 1.00 97.69 274 ASP A CA 1
ATOM 2160 C C . ASP A 1 274 ? -19.753 -8.249 -21.844 1.00 97.69 274 ASP A C 1
ATOM 2162 O O . ASP A 1 274 ? -18.904 -8.826 -22.530 1.00 97.69 274 ASP A O 1
ATOM 2166 N N . ILE A 1 275 ? -19.717 -8.285 -20.514 1.00 98.12 275 ILE A N 1
ATOM 2167 C CA . ILE A 1 275 ? -18.654 -8.913 -19.734 1.00 98.12 275 ILE A CA 1
ATOM 2168 C C . ILE A 1 275 ? -18.632 -10.431 -19.900 1.00 98.12 275 ILE A C 1
ATOM 2170 O O . ILE A 1 275 ? -17.566 -11.038 -19.798 1.00 98.12 275 ILE A O 1
ATOM 2174 N N . ILE A 1 276 ? -19.777 -11.064 -20.183 1.00 98.19 276 ILE A N 1
ATOM 2175 C CA . ILE A 1 276 ? -19.835 -12.513 -20.403 1.00 98.19 276 ILE A CA 1
ATOM 2176 C C . ILE A 1 276 ? -19.062 -12.849 -21.672 1.00 98.19 276 ILE A C 1
ATOM 2178 O O . ILE A 1 276 ? -18.191 -13.726 -21.642 1.00 98.19 276 ILE A O 1
ATOM 2182 N N . THR A 1 277 ? -19.346 -12.142 -22.766 1.00 98.19 277 THR A N 1
ATOM 2183 C CA . THR A 1 277 ? -18.640 -12.326 -24.037 1.00 98.19 277 THR A CA 1
ATOM 2184 C C . THR A 1 277 ? -17.170 -11.937 -23.900 1.00 98.19 277 THR A C 1
ATOM 2186 O O . THR A 1 277 ? -16.297 -12.735 -24.256 1.00 98.19 277 THR A O 1
ATOM 2189 N N . ALA A 1 278 ? -16.878 -10.780 -23.298 1.00 98.31 278 ALA A N 1
ATOM 2190 C CA . ALA A 1 278 ? -15.514 -10.298 -23.099 1.00 98.31 278 ALA A CA 1
ATOM 2191 C C . ALA A 1 278 ? -14.652 -11.309 -22.326 1.00 98.31 278 ALA A C 1
ATOM 2193 O O . ALA A 1 278 ? -13.613 -11.748 -22.820 1.00 98.31 278 ALA A O 1
ATOM 2194 N N . VAL A 1 279 ? -15.098 -11.757 -21.147 1.00 98.25 279 VAL A N 1
ATOM 2195 C CA . VAL A 1 279 ? -14.342 -12.696 -20.299 1.00 98.25 279 VAL A CA 1
ATOM 2196 C C . VAL A 1 279 ? -14.241 -14.077 -20.944 1.00 98.25 279 VAL A C 1
ATOM 2198 O O . VAL A 1 279 ? -13.184 -14.706 -20.876 1.00 98.25 279 VAL A O 1
ATOM 2201 N N . THR A 1 280 ? -15.297 -14.552 -21.612 1.00 98.38 280 THR A N 1
ATOM 2202 C CA . THR A 1 280 ? -15.254 -15.820 -22.360 1.00 98.38 280 THR A CA 1
ATOM 2203 C C . THR A 1 280 ? -14.174 -15.778 -23.439 1.00 98.38 280 THR A C 1
ATOM 2205 O O . THR A 1 280 ? -13.363 -16.702 -23.543 1.00 98.38 280 THR A O 1
ATOM 2208 N N . ASN A 1 281 ? -14.108 -14.684 -24.196 1.00 98.38 281 ASN A N 1
ATOM 2209 C CA . ASN A 1 281 ? -13.163 -14.531 -25.296 1.00 98.38 281 ASN A CA 1
ATOM 2210 C C . ASN A 1 281 ? -11.739 -14.254 -24.801 1.00 98.38 281 ASN A C 1
ATOM 2212 O O . ASN A 1 281 ? -10.792 -14.804 -25.360 1.00 98.38 281 ASN A O 1
ATOM 2216 N N . LEU A 1 282 ? -11.569 -13.507 -23.707 1.00 98.50 282 LEU A N 1
ATOM 2217 C CA . LEU A 1 282 ? -10.277 -13.340 -23.031 1.00 98.50 282 LEU A CA 1
ATOM 2218 C C . LEU A 1 282 ? -9.742 -14.687 -22.518 1.00 98.50 282 LEU A C 1
ATOM 2220 O O . LEU A 1 282 ? -8.577 -15.016 -22.740 1.00 98.50 282 LEU A O 1
ATOM 2224 N N . ARG A 1 283 ? -10.593 -15.528 -21.915 1.00 97.81 283 ARG A N 1
ATOM 2225 C CA . ARG A 1 283 ? -10.212 -16.893 -21.509 1.00 97.81 283 ARG A CA 1
ATOM 2226 C C . ARG A 1 283 ? -9.872 -17.777 -22.710 1.00 97.81 283 ARG A C 1
ATOM 2228 O O . ARG A 1 283 ? -8.885 -18.504 -22.651 1.00 97.81 283 ARG A O 1
ATOM 2235 N N . ALA A 1 284 ? -10.629 -17.695 -23.807 1.00 97.69 284 ALA A N 1
ATOM 2236 C CA . ALA A 1 284 ? -10.324 -18.417 -25.048 1.00 97.69 284 ALA A CA 1
ATOM 2237 C C . ALA A 1 284 ? -8.985 -17.976 -25.666 1.00 97.69 284 ALA A C 1
ATOM 2239 O O . ALA A 1 284 ? -8.255 -18.791 -26.226 1.00 97.69 284 ALA A O 1
ATOM 2240 N N . ARG A 1 285 ? -8.625 -16.699 -25.496 1.00 97.75 285 ARG A N 1
ATOM 2241 C CA . ARG A 1 285 ? -7.307 -16.147 -25.828 1.00 97.75 285 ARG A CA 1
ATOM 2242 C C . ARG A 1 285 ? -6.220 -16.509 -24.816 1.00 97.75 285 ARG A C 1
ATOM 2244 O O . ARG A 1 285 ? -5.062 -16.183 -25.054 1.00 97.75 285 ARG A O 1
ATOM 2251 N N . GLY A 1 286 ? -6.543 -17.205 -23.728 1.00 97.00 286 GLY A N 1
ATOM 2252 C CA . GLY A 1 286 ? -5.588 -17.695 -22.734 1.00 97.00 286 GLY A CA 1
ATOM 2253 C C . GLY A 1 286 ? -5.274 -16.723 -21.597 1.00 97.00 286 GLY A C 1
ATOM 2254 O O . GLY A 1 286 ? -4.269 -16.925 -20.923 1.00 97.00 286 GLY A O 1
ATOM 2255 N N . VAL A 1 287 ? -6.091 -15.689 -21.373 1.00 97.94 287 VAL A N 1
ATOM 2256 C CA . VAL A 1 287 ? -5.927 -14.781 -20.227 1.00 97.94 287 VAL A CA 1
ATOM 2257 C C . VAL A 1 287 ? -6.326 -15.500 -18.930 1.00 97.94 287 VAL A C 1
ATOM 2259 O O . VAL A 1 287 ? -7.465 -15.973 -18.816 1.00 97.94 287 VAL A O 1
ATOM 2262 N N . PRO A 1 288 ? -5.420 -15.599 -17.942 1.00 95.00 288 PRO A N 1
ATOM 2263 C CA . PRO A 1 288 ? -5.745 -16.140 -16.632 1.00 95.00 288 PRO A CA 1
ATOM 2264 C C . PRO A 1 288 ? -6.442 -15.083 -15.762 1.00 95.00 288 PRO A C 1
ATOM 2266 O O . PRO A 1 288 ? -6.057 -13.917 -15.739 1.00 95.00 288 PRO A O 1
ATOM 2269 N N . PHE A 1 289 ? -7.449 -15.515 -15.007 1.00 95.62 289 PHE A N 1
ATOM 2270 C CA . PHE A 1 289 ? -8.203 -14.680 -14.067 1.00 95.62 289 PHE A CA 1
ATOM 2271 C C . PHE A 1 289 ? -8.175 -15.289 -12.673 1.00 95.62 289 PHE A C 1
ATOM 2273 O O . PHE A 1 289 ? -8.060 -16.516 -12.542 1.00 95.62 289 PHE A O 1
ATOM 2280 N N . LEU A 1 290 ? -8.352 -14.440 -11.661 1.00 91.56 290 LEU A N 1
ATOM 2281 C CA . LEU A 1 290 ? -8.560 -14.880 -10.289 1.00 91.56 290 LEU A CA 1
ATOM 2282 C C . LEU A 1 290 ? -9.783 -15.797 -10.192 1.00 91.56 290 LEU A C 1
ATOM 2284 O O . LEU A 1 290 ? -10.731 -15.721 -10.982 1.00 91.56 290 LEU A O 1
ATOM 2288 N N . LYS A 1 291 ? -9.739 -16.705 -9.218 1.00 88.12 291 LYS A N 1
ATOM 2289 C CA . LYS A 1 291 ? -10.816 -17.659 -8.960 1.00 88.12 291 LYS A CA 1
ATOM 2290 C C . LYS A 1 291 ? -11.584 -17.235 -7.722 1.00 88.12 291 LYS A C 1
ATOM 2292 O O . LYS A 1 291 ? -10.997 -17.006 -6.672 1.00 88.12 291 LYS A O 1
ATOM 2297 N N . VAL A 1 292 ? -12.902 -17.216 -7.852 1.00 85.50 292 VAL A N 1
ATOM 2298 C CA . VAL A 1 292 ? -13.828 -16.901 -6.762 1.00 85.50 292 VAL A CA 1
ATOM 2299 C C . VAL A 1 292 ? -14.443 -18.207 -6.245 1.00 85.50 292 VAL A C 1
ATOM 2301 O O . VAL A 1 292 ? -14.856 -19.035 -7.069 1.00 85.50 292 VAL A O 1
ATOM 2304 N N . PRO A 1 293 ? -14.506 -18.434 -4.919 1.00 80.44 293 PRO A N 1
ATOM 2305 C CA . PRO A 1 293 ? -15.075 -19.651 -4.354 1.00 80.44 293 PRO A CA 1
ATOM 2306 C C . PRO A 1 293 ? -16.582 -19.747 -4.611 1.00 80.44 293 PRO A C 1
ATOM 2308 O O . PRO A 1 293 ? -17.296 -18.748 -4.642 1.00 80.44 293 PRO A O 1
ATOM 2311 N N . LYS A 1 294 ? -17.091 -20.977 -4.728 1.00 85.38 294 LYS A N 1
ATOM 2312 C CA . LYS A 1 294 ? -18.514 -21.237 -4.992 1.00 85.38 294 LYS A CA 1
ATOM 2313 C C . LYS A 1 294 ? -19.449 -20.639 -3.929 1.00 85.38 294 LYS A C 1
ATOM 2315 O O . LYS A 1 294 ? -20.521 -20.137 -4.258 1.00 85.38 294 LYS A O 1
ATOM 2320 N N . SER A 1 295 ? -19.006 -20.633 -2.672 1.00 83.75 295 SER A N 1
ATOM 2321 C CA . SER A 1 295 ? -19.742 -20.069 -1.536 1.00 83.75 295 SER A CA 1
ATOM 2322 C C . SER A 1 295 ? -20.119 -18.597 -1.733 1.00 83.75 295 SER A C 1
ATOM 2324 O O . SER A 1 295 ? -21.159 -18.168 -1.243 1.00 83.75 295 SER A O 1
ATOM 2326 N N . TYR A 1 296 ? -19.331 -17.819 -2.484 1.00 87.94 296 TYR A N 1
ATOM 2327 C CA . TYR A 1 296 ? -19.677 -16.438 -2.830 1.00 87.94 296 TYR A CA 1
ATOM 2328 C C . TYR A 1 296 ? -21.019 -16.362 -3.574 1.00 87.94 296 TYR A C 1
ATOM 2330 O O . TYR A 1 296 ? -21.906 -15.611 -3.173 1.00 87.94 296 TYR A O 1
ATOM 2338 N N . TYR A 1 297 ? -21.201 -17.185 -4.611 1.00 89.38 297 TYR A N 1
ATOM 2339 C CA . TYR A 1 297 ? -22.415 -17.187 -5.434 1.00 89.38 297 TYR A CA 1
ATOM 2340 C C . TYR A 1 297 ? -23.624 -17.746 -4.687 1.00 89.38 297 TYR A C 1
ATOM 2342 O O . TYR A 1 297 ? -24.745 -17.283 -4.897 1.00 89.38 297 TYR A O 1
ATOM 2350 N N . GLU A 1 298 ? -23.410 -18.703 -3.783 1.00 88.19 298 GLU A N 1
ATOM 2351 C CA . GLU A 1 298 ? -24.457 -19.225 -2.899 1.00 88.19 298 GLU A CA 1
ATOM 2352 C C . GLU A 1 298 ? -24.996 -18.117 -1.976 1.00 88.19 298 GLU A C 1
ATOM 2354 O O . GLU A 1 298 ? -26.208 -17.887 -1.927 1.00 88.19 298 GLU A O 1
ATOM 2359 N N . HIS A 1 299 ? -24.107 -17.352 -1.329 1.00 87.56 299 HIS A N 1
ATOM 2360 C CA . HIS A 1 299 ? -24.497 -16.198 -0.512 1.00 87.56 299 HIS A CA 1
ATOM 2361 C C . HIS A 1 299 ? -25.111 -15.065 -1.345 1.00 87.56 299 HIS A C 1
ATOM 2363 O O . HIS A 1 299 ? -26.093 -14.450 -0.925 1.00 87.56 299 HIS A O 1
ATOM 2369 N N . LEU A 1 300 ? -24.566 -14.789 -2.532 1.00 89.50 300 LEU A N 1
ATOM 2370 C CA . LEU A 1 300 ? -25.067 -13.751 -3.431 1.00 89.50 300 LEU A CA 1
ATOM 2371 C C . LEU A 1 300 ? -26.503 -14.040 -3.882 1.00 89.50 300 LEU A C 1
ATOM 2373 O O . LEU A 1 300 ? -27.345 -13.147 -3.838 1.00 89.50 300 LEU A O 1
ATOM 2377 N N . ARG A 1 301 ? -26.815 -15.287 -4.257 1.00 92.19 301 ARG A N 1
ATOM 2378 C CA . ARG A 1 301 ? -28.183 -15.698 -4.620 1.00 92.19 301 ARG A CA 1
ATOM 2379 C C . ARG A 1 301 ? -29.161 -15.486 -3.467 1.00 92.19 301 ARG A C 1
ATOM 2381 O O . ARG A 1 301 ? -30.270 -15.014 -3.704 1.00 92.19 301 ARG A O 1
ATOM 2388 N N . ALA A 1 302 ? -28.746 -15.779 -2.233 1.00 89.75 302 ALA A N 1
ATOM 2389 C CA . ALA A 1 302 ? -29.564 -15.531 -1.048 1.00 89.75 302 ALA A CA 1
ATOM 2390 C C . ALA A 1 302 ? -29.831 -14.030 -0.832 1.00 89.75 302 ALA A C 1
ATOM 2392 O O . ALA A 1 302 ? -30.969 -13.649 -0.566 1.00 89.75 302 ALA A O 1
ATOM 2393 N N . LYS A 1 303 ? -28.820 -13.167 -1.010 1.00 88.50 303 LYS A N 1
ATOM 2394 C CA . LYS A 1 303 ? -28.985 -11.706 -0.907 1.00 88.50 303 LYS A CA 1
ATOM 2395 C C . LYS A 1 303 ? -29.883 -11.142 -2.016 1.00 88.50 303 LYS A C 1
ATOM 2397 O O . LYS A 1 303 ? -30.802 -10.372 -1.732 1.00 88.50 303 LYS A O 1
ATOM 2402 N N . LEU A 1 304 ? -29.666 -11.571 -3.262 1.00 89.25 304 LEU A N 1
ATOM 2403 C CA . LEU A 1 304 ? -30.453 -11.145 -4.425 1.00 89.25 304 LEU A CA 1
ATOM 2404 C C . LEU A 1 304 ? -31.919 -11.583 -4.344 1.00 89.25 304 LEU A C 1
ATOM 2406 O O . LEU A 1 304 ? -32.779 -10.882 -4.865 1.00 89.25 304 LEU A O 1
ATOM 2410 N N . ALA A 1 305 ? -32.233 -12.685 -3.652 1.00 89.75 305 ALA A N 1
ATOM 2411 C CA . ALA A 1 305 ? -33.618 -13.109 -3.431 1.00 89.75 305 ALA A CA 1
ATOM 2412 C C . ALA A 1 305 ? -34.454 -12.062 -2.669 1.00 89.75 305 ALA A C 1
ATOM 2414 O O . ALA A 1 305 ? -35.676 -12.035 -2.806 1.00 89.75 305 ALA A O 1
ATOM 2415 N N . THR A 1 306 ? -33.799 -11.202 -1.883 1.00 88.06 306 THR A N 1
ATOM 2416 C CA . THR A 1 306 ? -34.426 -10.115 -1.115 1.00 88.06 306 THR A CA 1
ATOM 2417 C C . THR A 1 306 ? -34.148 -8.716 -1.671 1.00 88.06 306 THR A C 1
ATOM 2419 O O . THR A 1 306 ? -34.700 -7.744 -1.162 1.00 88.06 306 THR A O 1
ATOM 2422 N N . ALA A 1 307 ? -33.290 -8.589 -2.686 1.00 86.31 307 ALA A N 1
ATOM 2423 C CA . ALA A 1 307 ? -32.883 -7.297 -3.224 1.00 86.31 307 ALA A CA 1
ATOM 2424 C C . ALA A 1 307 ? -33.913 -6.749 -4.225 1.00 86.31 307 ALA A C 1
ATOM 2426 O O . ALA A 1 307 ? -34.544 -7.500 -4.967 1.00 86.31 307 ALA A O 1
ATOM 2427 N N . ALA A 1 308 ? -34.056 -5.423 -4.278 1.00 85.44 308 ALA A N 1
ATOM 2428 C CA . ALA A 1 308 ? -34.930 -4.759 -5.248 1.00 85.44 308 ALA A CA 1
ATOM 2429 C C . ALA A 1 308 ? -34.361 -4.782 -6.681 1.00 85.44 308 ALA A C 1
ATOM 2431 O O . ALA A 1 308 ? -35.108 -4.648 -7.653 1.00 85.44 308 ALA A O 1
ATOM 2432 N N . ILE A 1 309 ? -33.043 -4.959 -6.819 1.00 88.75 309 ILE A N 1
ATOM 2433 C CA . ILE A 1 309 ? -32.347 -4.976 -8.104 1.00 88.75 309 ILE A CA 1
ATOM 2434 C C . ILE A 1 309 ? -32.452 -6.348 -8.778 1.00 88.75 309 ILE A C 1
ATOM 2436 O O . ILE A 1 309 ? -32.370 -7.396 -8.137 1.00 88.75 309 ILE A O 1
ATOM 2440 N N . LYS A 1 310 ? -32.582 -6.346 -10.108 1.00 90.06 310 LYS A N 1
ATOM 2441 C CA . LYS A 1 310 ? -32.555 -7.562 -10.923 1.00 90.06 310 LYS A CA 1
ATOM 2442 C C . LYS A 1 310 ? -31.336 -7.559 -11.835 1.00 90.06 310 LYS A C 1
ATOM 2444 O O . LYS A 1 310 ? -31.240 -6.736 -12.743 1.00 90.06 310 LYS A O 1
ATOM 2449 N N . ILE A 1 311 ? -30.454 -8.531 -11.623 1.00 94.06 311 ILE A N 1
ATOM 2450 C CA . ILE A 1 311 ? -29.310 -8.785 -12.501 1.00 94.06 311 ILE A CA 1
ATOM 2451 C C . ILE A 1 311 ? -29.827 -9.338 -13.836 1.00 94.06 311 ILE A C 1
ATOM 2453 O O . ILE A 1 311 ? -30.635 -10.272 -13.852 1.00 94.06 311 ILE A O 1
ATOM 2457 N N . LYS A 1 312 ? -29.413 -8.730 -14.954 1.00 95.25 312 LYS A N 1
ATOM 2458 C CA . LYS A 1 312 ? -29.845 -9.137 -16.304 1.00 95.25 312 LYS A CA 1
ATOM 2459 C C . LYS A 1 312 ? -29.111 -10.388 -16.775 1.00 95.25 312 LYS A C 1
ATOM 2461 O O . LYS A 1 312 ? -29.696 -11.231 -17.451 1.00 95.25 312 LYS A O 1
ATOM 2466 N N . GLU A 1 313 ? -27.836 -10.489 -16.431 1.00 96.75 313 GLU A N 1
ATOM 2467 C CA . GLU A 1 313 ? -26.945 -11.575 -16.802 1.00 96.75 313 GLU A CA 1
ATOM 2468 C C . GLU A 1 313 ? -27.275 -12.869 -16.025 1.00 96.75 313 GLU A C 1
ATOM 2470 O O . GLU A 1 313 ? -27.600 -12.815 -14.834 1.00 96.75 313 GLU A O 1
ATOM 2475 N N . PRO A 1 314 ? -27.182 -14.061 -16.649 1.00 96.31 314 PRO A N 1
ATOM 2476 C CA . PRO A 1 314 ? -27.461 -15.317 -15.956 1.00 96.31 314 PRO A CA 1
ATOM 2477 C C . PRO A 1 314 ? -26.421 -15.610 -14.865 1.00 96.31 314 PRO A C 1
ATOM 2479 O O . PRO A 1 314 ? -25.245 -15.823 -15.165 1.00 96.31 314 PRO A O 1
ATOM 2482 N N . LEU A 1 315 ? -26.861 -15.704 -13.604 1.00 94.62 315 LEU A N 1
ATOM 2483 C CA . LEU A 1 315 ? -25.971 -15.927 -12.453 1.00 94.62 315 LEU A CA 1
ATOM 2484 C C . LEU A 1 315 ? -25.109 -17.193 -12.585 1.00 94.62 315 LEU A C 1
ATOM 2486 O O . LEU A 1 315 ? -23.952 -17.179 -12.184 1.00 94.62 315 LEU A O 1
ATOM 2490 N N . ASP A 1 316 ? -25.629 -18.263 -13.194 1.00 95.12 316 ASP A N 1
ATOM 2491 C CA . ASP A 1 316 ? -24.876 -19.511 -13.409 1.00 95.12 316 ASP A CA 1
ATOM 2492 C C . ASP A 1 316 ? -23.697 -19.319 -14.377 1.00 95.12 316 ASP A C 1
ATOM 2494 O O . ASP A 1 316 ? -22.652 -19.958 -14.246 1.00 95.12 316 ASP A O 1
ATOM 2498 N N . VAL A 1 317 ? -23.854 -18.421 -15.353 1.00 97.19 317 VAL A N 1
ATOM 2499 C CA . VAL A 1 317 ? -22.789 -18.077 -16.301 1.00 97.19 317 VAL A CA 1
ATOM 2500 C C . VAL A 1 317 ? -21.752 -17.191 -15.619 1.00 97.19 317 VAL A C 1
ATOM 2502 O O . VAL A 1 317 ? -20.557 -17.435 -15.779 1.00 97.19 317 VAL A O 1
ATOM 2505 N N . LEU A 1 318 ? -22.191 -16.218 -14.815 1.00 96.56 318 LEU A N 1
ATOM 2506 C CA . LEU A 1 318 ? -21.294 -15.371 -14.023 1.00 96.56 318 LEU A CA 1
ATOM 2507 C C . LEU A 1 318 ? -20.470 -16.198 -13.025 1.00 96.56 318 LEU A C 1
ATOM 2509 O O . LEU A 1 318 ? -19.258 -16.013 -12.941 1.00 96.56 318 LEU A O 1
ATOM 2513 N N . GLU A 1 319 ? -21.099 -17.169 -12.355 1.00 95.25 319 GLU A N 1
ATOM 2514 C CA . GLU A 1 319 ? -20.439 -18.138 -11.472 1.00 95.25 319 GLU A CA 1
ATOM 2515 C C . GLU A 1 319 ? -19.383 -18.958 -12.212 1.00 95.25 319 GLU A C 1
ATOM 2517 O O . GLU A 1 319 ? -18.233 -19.033 -11.779 1.00 95.25 319 GLU A O 1
ATOM 2522 N N . LYS A 1 320 ? -19.735 -19.515 -13.377 1.00 96.06 320 LYS A N 1
ATOM 2523 C CA . LYS A 1 320 ? -18.799 -20.284 -14.209 1.00 96.06 320 LYS A CA 1
ATOM 2524 C C . LYS A 1 320 ? -17.593 -19.456 -14.664 1.00 96.06 320 LYS A C 1
ATOM 2526 O O . LYS A 1 320 ? -16.504 -20.002 -14.842 1.00 96.06 320 LYS A O 1
ATOM 2531 N N . LEU A 1 321 ? -17.788 -18.160 -14.898 1.00 96.62 321 LEU A N 1
ATOM 2532 C CA . LEU A 1 321 ? -16.734 -17.250 -15.342 1.00 96.62 321 LEU A CA 1
ATOM 2533 C C . LEU A 1 321 ? -15.955 -16.608 -14.187 1.00 96.62 321 LEU A C 1
ATOM 2535 O O . LEU A 1 321 ? -14.922 -15.993 -14.460 1.00 96.62 321 LEU A O 1
ATOM 2539 N N . HIS A 1 322 ? -16.378 -16.817 -12.936 1.00 95.25 322 HIS A N 1
ATOM 2540 C CA . HIS A 1 322 ? -15.850 -16.175 -11.730 1.00 95.25 322 HIS A CA 1
ATOM 2541 C C . HIS A 1 322 ? -15.991 -14.638 -11.733 1.00 95.25 322 HIS A C 1
ATOM 2543 O O . HIS A 1 322 ? -15.107 -13.930 -11.260 1.00 95.25 322 HIS A O 1
ATOM 2549 N N . ILE A 1 323 ? -17.093 -14.121 -12.287 1.00 95.69 323 ILE A N 1
ATOM 2550 C CA . ILE A 1 323 ? -17.411 -12.684 -12.310 1.00 95.69 323 ILE A CA 1
ATOM 2551 C C . ILE A 1 323 ? -18.137 -12.297 -11.017 1.00 95.69 323 ILE A C 1
ATOM 2553 O O . ILE A 1 323 ? -19.108 -12.954 -10.632 1.00 95.69 323 ILE A O 1
ATOM 2557 N N . LEU A 1 324 ? -17.669 -11.245 -10.352 1.00 93.25 324 LEU A N 1
ATOM 2558 C CA . LEU A 1 324 ? -18.230 -10.715 -9.110 1.00 93.25 324 LEU A CA 1
ATOM 2559 C C . LEU A 1 324 ? -19.309 -9.669 -9.396 1.00 93.25 324 LEU A C 1
ATOM 2561 O O . LEU A 1 324 ? -19.262 -8.994 -10.423 1.00 93.25 324 LEU A O 1
ATOM 2565 N N . ILE A 1 325 ? -20.268 -9.534 -8.482 1.00 92.69 325 ILE A N 1
ATOM 2566 C CA . ILE A 1 325 ? -21.423 -8.640 -8.585 1.00 92.69 325 ILE A CA 1
ATOM 2567 C C . ILE A 1 325 ? -21.544 -7.816 -7.309 1.00 92.69 325 ILE A C 1
ATOM 2569 O O . ILE A 1 325 ? -21.733 -8.383 -6.232 1.00 92.69 325 ILE A O 1
ATOM 2573 N N . ASP A 1 326 ? -21.528 -6.494 -7.455 1.00 89.50 326 ASP A N 1
ATOM 2574 C CA . ASP A 1 326 ? -21.987 -5.593 -6.397 1.00 89.50 326 ASP A CA 1
ATOM 2575 C C . ASP A 1 326 ? -23.134 -4.727 -6.901 1.00 89.50 326 ASP A C 1
ATOM 2577 O O . ASP A 1 326 ? -23.293 -4.531 -8.108 1.00 89.50 326 ASP A O 1
ATOM 2581 N N . TYR A 1 327 ? -23.967 -4.250 -5.987 1.00 89.19 327 TYR A N 1
ATOM 2582 C CA . TYR A 1 327 ? -25.168 -3.512 -6.338 1.00 89.19 327 TYR A CA 1
ATOM 2583 C C . TYR A 1 327 ? -25.601 -2.542 -5.247 1.00 89.19 327 TYR A C 1
ATOM 2585 O O . TYR A 1 327 ? -25.372 -2.759 -4.058 1.00 89.19 327 TYR A O 1
ATOM 2593 N N . ASP A 1 328 ? -26.294 -1.496 -5.677 1.00 85.88 328 ASP A N 1
ATOM 2594 C CA . ASP A 1 328 ? -26.989 -0.547 -4.820 1.00 85.88 328 ASP A CA 1
ATOM 2595 C C . ASP A 1 328 ? -28.482 -0.496 -5.202 1.00 85.88 328 ASP A C 1
ATOM 2597 O O . ASP A 1 328 ? -29.010 -1.386 -5.876 1.00 85.88 328 ASP A O 1
ATOM 2601 N N . GLU A 1 329 ? -29.199 0.521 -4.729 1.00 82.62 329 GLU A N 1
ATOM 2602 C CA . GLU A 1 329 ? -30.621 0.702 -5.045 1.00 82.62 329 GLU A CA 1
ATOM 2603 C C . GLU A 1 329 ? -30.868 1.130 -6.504 1.00 82.62 329 GLU A C 1
ATOM 2605 O O . GLU A 1 329 ? -31.969 0.942 -7.023 1.00 82.62 329 GLU A O 1
ATOM 2610 N N . ASN A 1 330 ? -29.858 1.691 -7.177 1.00 85.06 330 ASN A N 1
ATOM 2611 C CA . ASN A 1 330 ? -29.975 2.305 -8.501 1.00 85.06 330 ASN A CA 1
ATOM 2612 C C . ASN A 1 330 ? -29.491 1.387 -9.631 1.00 85.06 330 ASN A C 1
ATOM 2614 O O . ASN A 1 330 ? -29.942 1.512 -10.776 1.00 85.06 330 ASN A O 1
ATOM 2618 N N . GLY A 1 331 ? -28.578 0.468 -9.325 1.00 91.69 331 GLY A N 1
ATOM 2619 C CA . GLY A 1 331 ? -27.885 -0.324 -10.320 1.00 91.69 331 GLY A CA 1
ATOM 2620 C C . GLY A 1 331 ? -26.972 -1.398 -9.741 1.00 91.69 331 GLY A C 1
ATOM 2621 O O . GLY A 1 331 ? -26.969 -1.697 -8.550 1.00 91.69 331 GLY A O 1
ATOM 2622 N N . TYR A 1 332 ? -26.193 -2.010 -10.624 1.00 93.38 332 TYR A N 1
ATOM 2623 C CA . TYR A 1 332 ? -25.197 -3.011 -10.263 1.00 93.38 332 TYR A CA 1
ATOM 2624 C C . TYR A 1 332 ? -23.963 -2.909 -11.152 1.00 93.38 332 TYR A C 1
ATOM 2626 O O . TYR A 1 332 ? -23.990 -2.339 -12.247 1.00 93.38 332 TYR A O 1
ATOM 2634 N N . LEU A 1 333 ? -22.868 -3.476 -10.670 1.00 93.75 333 LEU A N 1
ATOM 2635 C CA . LEU A 1 333 ? -21.600 -3.563 -11.370 1.00 93.75 333 LEU A CA 1
ATOM 2636 C C . LEU A 1 333 ? -21.110 -5.009 -11.382 1.00 93.75 333 LEU A C 1
ATOM 2638 O O . LEU A 1 333 ? -21.352 -5.775 -10.446 1.00 93.75 333 LEU A O 1
ATOM 2642 N N . LEU A 1 334 ? -20.431 -5.370 -12.465 1.00 95.81 334 LEU A N 1
ATOM 2643 C CA . LEU A 1 334 ? -19.816 -6.673 -12.675 1.00 95.81 334 LEU A CA 1
ATOM 2644 C C . LEU A 1 334 ? -18.312 -6.483 -12.830 1.00 95.81 334 LEU A C 1
ATOM 2646 O O . LEU A 1 334 ? -17.898 -5.641 -13.625 1.00 95.81 334 LEU A O 1
ATOM 2650 N N . GLN A 1 335 ? -17.511 -7.252 -12.094 1.00 94.88 335 GLN A N 1
ATOM 2651 C CA . GLN A 1 335 ? -16.053 -7.095 -12.057 1.00 94.88 335 GLN A CA 1
ATOM 2652 C C . GLN A 1 335 ? -15.334 -8.439 -12.061 1.00 94.88 335 GLN A C 1
ATOM 2654 O O . GLN A 1 335 ? -15.809 -9.421 -11.486 1.00 94.88 335 GLN A O 1
ATOM 2659 N N . ILE A 1 336 ? -14.152 -8.477 -12.670 1.00 95.19 336 ILE A N 1
ATOM 2660 C CA . ILE A 1 336 ? -13.224 -9.602 -12.555 1.00 95.19 336 ILE A CA 1
ATOM 2661 C C . ILE A 1 336 ? -11.783 -9.136 -12.771 1.00 95.19 336 ILE A C 1
ATOM 2663 O O . ILE A 1 336 ? -11.509 -8.328 -13.659 1.00 95.19 336 ILE A O 1
ATOM 2667 N N . PHE A 1 337 ? -10.852 -9.677 -11.984 1.00 95.50 337 PHE A N 1
ATOM 2668 C CA . PHE A 1 337 ? -9.424 -9.392 -12.115 1.00 95.50 337 PHE A CA 1
ATOM 2669 C C . PHE A 1 337 ? -8.687 -10.520 -12.826 1.00 95.50 337 PHE A C 1
ATOM 2671 O O . PHE A 1 337 ? -8.908 -11.711 -12.576 1.00 95.50 337 PHE A O 1
ATOM 2678 N N . THR A 1 338 ? -7.781 -10.126 -13.708 1.00 97.50 338 THR A N 1
ATOM 2679 C CA . THR A 1 338 ? -6.758 -11.015 -14.260 1.00 97.50 338 THR A CA 1
ATOM 2680 C C . THR A 1 338 ? -5.754 -11.423 -13.176 1.00 97.50 338 THR A C 1
ATOM 2682 O O . THR A 1 338 ? -5.669 -10.795 -12.121 1.00 97.50 338 THR A O 1
ATOM 2685 N N . MET A 1 339 ? -4.987 -12.487 -13.414 1.00 94.94 339 MET A N 1
ATOM 2686 C CA . MET A 1 339 ? -3.725 -12.659 -12.679 1.00 94.94 339 MET A CA 1
ATOM 2687 C C . MET A 1 339 ? -2.753 -11.526 -13.065 1.00 94.94 339 MET A C 1
ATOM 2689 O O . MET A 1 339 ? -2.937 -10.935 -14.134 1.00 94.94 339 MET A O 1
ATOM 2693 N N . PRO A 1 340 ? -1.698 -11.259 -12.269 1.00 95.19 340 PRO A N 1
ATOM 2694 C CA . PRO A 1 340 ? -0.627 -10.355 -12.684 1.00 95.19 340 PRO A CA 1
ATOM 2695 C C . PRO A 1 340 ? -0.111 -10.679 -14.087 1.00 95.19 340 PRO A C 1
ATOM 2697 O O . PRO A 1 340 ? -0.030 -11.851 -14.470 1.00 95.19 340 PRO A O 1
ATOM 2700 N N . LEU A 1 341 ? 0.160 -9.635 -14.870 1.00 94.88 341 LEU A N 1
ATOM 2701 C CA . LEU A 1 341 ? 0.558 -9.774 -16.275 1.00 94.88 341 LEU A CA 1
ATOM 2702 C C . LEU A 1 341 ? 2.039 -10.133 -16.439 1.00 94.88 341 LEU A C 1
ATOM 2704 O O . LEU A 1 341 ? 2.451 -10.576 -17.513 1.00 94.88 341 LEU A O 1
ATOM 2708 N N . GLU A 1 342 ? 2.802 -9.983 -15.365 1.00 93.06 342 GLU A N 1
ATOM 2709 C CA . GLU A 1 342 ? 4.196 -10.357 -15.219 1.00 93.06 342 GLU A CA 1
ATOM 2710 C C . GLU A 1 342 ? 4.393 -11.247 -13.980 1.00 93.06 342 GLU A C 1
ATOM 2712 O O . GLU A 1 342 ? 3.484 -11.439 -13.172 1.00 93.06 342 GLU A O 1
ATOM 2717 N N . ASP A 1 343 ? 5.593 -11.813 -13.824 1.00 93.00 343 ASP A N 1
ATOM 2718 C CA . ASP A 1 343 ? 5.895 -12.712 -12.701 1.00 93.00 343 ASP A CA 1
ATOM 2719 C C . ASP A 1 343 ? 5.875 -11.991 -11.344 1.00 93.00 343 ASP A C 1
ATOM 2721 O O . ASP A 1 343 ? 5.541 -12.588 -10.315 1.00 93.00 343 ASP A O 1
ATOM 2725 N N . ARG A 1 344 ? 6.232 -10.699 -11.328 1.00 93.38 344 ARG A N 1
ATOM 2726 C CA . ARG A 1 344 ? 6.104 -9.870 -10.127 1.00 93.38 344 ARG A CA 1
ATOM 2727 C C . ARG A 1 344 ? 4.610 -9.676 -9.827 1.00 93.38 344 ARG A C 1
ATOM 2729 O O . ARG A 1 344 ? 3.844 -9.413 -10.750 1.00 93.38 344 ARG A O 1
ATOM 2736 N N . PRO A 1 345 ? 4.163 -9.781 -8.562 1.00 94.38 345 PRO A N 1
ATOM 2737 C CA . PRO A 1 345 ? 2.765 -9.568 -8.181 1.00 94.38 345 PRO A CA 1
ATOM 2738 C C . PRO A 1 345 ? 2.399 -8.071 -8.197 1.00 94.38 345 PRO A C 1
ATOM 2740 O O . PRO A 1 345 ? 2.008 -7.504 -7.179 1.00 94.38 345 PRO A O 1
ATOM 2743 N N . THR A 1 346 ? 2.577 -7.417 -9.346 1.00 94.88 346 THR A N 1
ATOM 2744 C CA . THR A 1 346 ? 2.464 -5.968 -9.508 1.00 94.88 346 THR A CA 1
ATOM 2745 C C . THR A 1 346 ? 1.246 -5.575 -10.336 1.00 94.88 346 THR A C 1
ATOM 2747 O O . THR A 1 346 ? 0.162 -5.437 -9.770 1.00 94.88 346 THR A O 1
ATOM 2750 N N . LEU A 1 347 ? 1.391 -5.385 -11.644 1.00 95.88 347 LEU A N 1
ATOM 2751 C CA . LEU A 1 347 ? 0.333 -4.925 -12.525 1.00 95.88 347 LEU A CA 1
ATOM 2752 C C . LEU A 1 347 ? -0.616 -6.071 -12.902 1.00 95.88 347 LEU A C 1
ATOM 2754 O O . LEU A 1 347 ? -0.205 -7.128 -13.382 1.00 95.88 347 LEU A O 1
ATOM 2758 N N . PHE A 1 348 ? -1.915 -5.824 -12.773 1.00 97.00 348 PHE A N 1
ATOM 2759 C CA . PHE A 1 348 ? -2.963 -6.643 -13.380 1.00 97.00 348 PHE A CA 1
ATOM 2760 C C . PHE A 1 348 ? -4.032 -5.766 -14.043 1.00 97.00 348 PHE A C 1
ATOM 2762 O O . PHE A 1 348 ? -4.041 -4.544 -13.916 1.00 97.00 348 PHE A O 1
ATOM 2769 N N . LEU A 1 349 ? -4.938 -6.386 -14.792 1.00 98.00 349 LEU A N 1
ATOM 2770 C CA . LEU A 1 349 ? -6.100 -5.718 -15.383 1.00 98.00 349 LEU A CA 1
ATOM 2771 C C . LEU A 1 349 ? -7.401 -6.182 -14.746 1.00 98.00 349 LEU A C 1
ATOM 2773 O O . LEU A 1 349 ? -7.557 -7.359 -14.402 1.00 98.00 349 LEU A O 1
ATOM 2777 N N . GLU A 1 350 ? -8.348 -5.257 -14.679 1.00 97.38 350 GLU A N 1
ATOM 2778 C CA . GLU A 1 350 ? -9.741 -5.502 -14.334 1.00 97.38 350 GLU A CA 1
ATOM 2779 C C . GLU A 1 350 ? -10.611 -5.386 -15.588 1.00 97.38 350 GLU A C 1
ATOM 2781 O O . GLU A 1 350 ? -10.402 -4.502 -16.417 1.00 97.38 350 GLU A O 1
ATOM 2786 N N . ILE A 1 351 ? -11.614 -6.255 -15.714 1.00 98.19 351 ILE A N 1
ATOM 2787 C CA . ILE A 1 351 ? -12.703 -6.084 -16.680 1.00 98.19 351 ILE A CA 1
ATOM 2788 C C . ILE A 1 351 ? -13.959 -5.714 -15.902 1.00 98.19 351 ILE A C 1
ATOM 2790 O O . ILE A 1 351 ? -14.349 -6.444 -14.987 1.00 98.19 351 ILE A O 1
ATOM 2794 N N . ILE A 1 352 ? -14.584 -4.599 -16.278 1.00 97.06 352 ILE A N 1
ATOM 2795 C CA . ILE A 1 352 ? -15.730 -4.037 -15.562 1.00 97.06 352 ILE A CA 1
ATOM 2796 C C . ILE A 1 352 ? -16.895 -3.732 -16.503 1.00 97.06 352 ILE A C 1
ATOM 2798 O O . ILE A 1 352 ? -16.721 -3.194 -17.595 1.00 97.06 352 ILE A O 1
ATOM 2802 N N . GLN A 1 353 ? -18.110 -4.041 -16.056 1.00 97.50 353 GLN A N 1
ATOM 2803 C CA . GLN A 1 353 ? -19.350 -3.622 -16.702 1.00 97.50 353 GLN A CA 1
ATOM 2804 C C . GLN A 1 353 ? -20.256 -2.946 -15.677 1.00 97.50 353 GLN A C 1
ATOM 2806 O O . GLN A 1 353 ? -20.483 -3.467 -14.586 1.00 97.50 353 GLN A O 1
ATOM 2811 N N . ARG A 1 354 ? -20.802 -1.784 -16.040 1.00 95.00 354 ARG A N 1
ATOM 2812 C CA . ARG A 1 354 ? -21.660 -0.973 -15.167 1.00 95.00 354 ARG A CA 1
ATOM 2813 C C . ARG A 1 354 ? -23.081 -0.927 -15.716 1.00 95.00 354 ARG A C 1
ATOM 2815 O O . ARG A 1 354 ? -23.282 -0.578 -16.876 1.00 95.00 354 ARG A O 1
ATOM 2822 N N . HIS A 1 355 ? -24.069 -1.208 -14.870 1.00 94.88 355 HIS A N 1
ATOM 2823 C CA . HIS A 1 355 ? -25.489 -0.983 -15.149 1.00 94.88 355 HIS A CA 1
ATOM 2824 C C . HIS A 1 355 ? -26.035 0.025 -14.144 1.00 94.88 355 HIS A C 1
ATOM 2826 O O . HIS A 1 355 ? -26.379 -0.350 -13.030 1.00 94.88 355 HIS A O 1
ATOM 2832 N N . ASN A 1 356 ? -26.114 1.299 -14.541 1.00 91.00 356 ASN A N 1
ATOM 2833 C CA . ASN A 1 356 ? -26.591 2.408 -13.698 1.00 91.00 356 ASN A CA 1
ATOM 2834 C C . ASN A 1 356 ? -25.893 2.511 -12.328 1.00 91.00 356 ASN A C 1
ATOM 2836 O O . ASN A 1 356 ? -26.510 2.909 -11.347 1.00 91.00 356 ASN A O 1
ATOM 2840 N N . HIS A 1 357 ? -24.605 2.166 -12.269 1.00 86.81 357 HIS A N 1
ATOM 2841 C CA . HIS A 1 357 ? -23.823 2.188 -11.037 1.00 86.81 357 HIS A CA 1
ATOM 2842 C C . HIS A 1 357 ? -22.478 2.894 -11.249 1.00 86.81 357 HIS A C 1
ATOM 2844 O O . HIS A 1 357 ? -21.611 2.406 -11.984 1.00 86.81 357 HIS A O 1
ATOM 2850 N N . SER A 1 358 ? -22.283 4.034 -10.585 1.00 80.06 358 SER A N 1
ATOM 2851 C CA . SER A 1 358 ? -21.060 4.852 -10.666 1.00 80.06 358 SER A CA 1
ATOM 2852 C C . SER A 1 358 ? -20.055 4.593 -9.536 1.00 80.06 358 SER A C 1
ATOM 2854 O O . SER A 1 358 ? -18.906 5.013 -9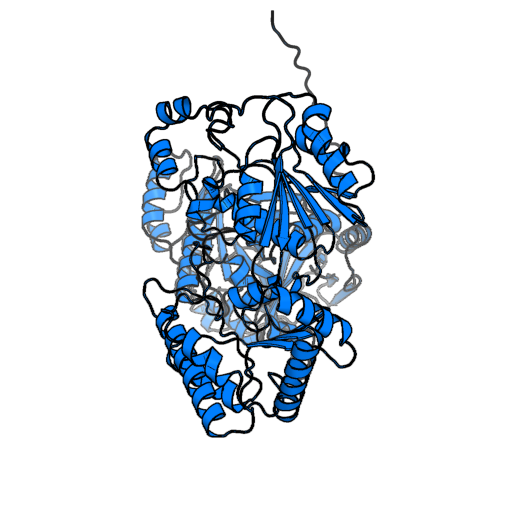.647 1.00 80.06 358 SER A O 1
ATOM 2856 N N . GLY A 1 359 ? -20.449 3.878 -8.475 1.00 77.19 359 GLY A N 1
ATOM 2857 C CA . GLY A 1 359 ? -19.573 3.528 -7.348 1.00 77.19 359 GLY A CA 1
ATOM 2858 C C . GLY A 1 359 ? -18.574 2.397 -7.643 1.00 77.19 359 GLY A C 1
ATOM 2859 O O . GLY A 1 359 ? -18.541 1.857 -8.747 1.00 77.19 359 GLY A O 1
ATOM 2860 N N . PHE A 1 360 ? -17.779 2.011 -6.642 1.00 74.88 360 PHE A N 1
ATOM 2861 C CA . PHE A 1 360 ? -16.643 1.076 -6.785 1.00 74.88 360 PHE A CA 1
ATOM 2862 C C . PHE A 1 360 ? -16.880 -0.335 -6.245 1.00 74.88 360 PHE A C 1
ATOM 2864 O O . PHE A 1 360 ? -16.002 -1.183 -6.341 1.00 74.88 360 PHE A O 1
ATOM 2871 N N . GLY A 1 361 ? -18.070 -0.602 -5.717 1.00 66.06 361 GLY A N 1
ATOM 2872 C CA . GLY A 1 361 ? -18.452 -1.949 -5.323 1.00 66.06 361 GLY A CA 1
ATOM 2873 C C . GLY A 1 361 ? -17.843 -2.398 -3.988 1.00 66.06 361 GLY A C 1
ATOM 2874 O O . GLY A 1 361 ? -17.162 -3.421 -3.937 1.00 66.06 361 GLY A O 1
ATOM 2875 N N . ALA A 1 362 ? -18.090 -1.646 -2.903 1.00 65.56 362 ALA A N 1
ATOM 2876 C CA . ALA A 1 362 ? -17.613 -1.930 -1.540 1.00 65.56 362 ALA A CA 1
ATOM 2877 C C . ALA A 1 362 ? -17.822 -3.393 -1.098 1.00 65.56 362 ALA A C 1
ATOM 2879 O O . ALA A 1 362 ? -16.978 -3.967 -0.411 1.00 65.56 362 ALA A O 1
ATOM 2880 N N . GLY A 1 363 ? -18.940 -4.005 -1.501 1.00 65.94 363 GLY A N 1
ATOM 2881 C CA . GLY A 1 363 ? -19.286 -5.388 -1.186 1.00 65.94 363 GLY A CA 1
ATOM 2882 C C . GLY A 1 363 ? -18.435 -6.418 -1.932 1.00 65.94 363 GLY A C 1
ATOM 2883 O O . GLY A 1 363 ? -18.178 -7.494 -1.388 1.00 65.94 363 GLY A O 1
ATOM 2884 N N . ASN A 1 364 ? -17.948 -6.088 -3.134 1.00 69.19 364 ASN A N 1
ATOM 2885 C CA . ASN A 1 364 ? -17.044 -6.941 -3.911 1.00 69.19 364 ASN A CA 1
ATOM 2886 C C . ASN A 1 364 ? -15.601 -6.892 -3.415 1.00 69.19 364 ASN A C 1
ATOM 2888 O O . ASN A 1 364 ? -14.888 -7.885 -3.575 1.00 69.19 364 ASN A O 1
ATOM 2892 N N . PHE A 1 365 ? -15.173 -5.782 -2.802 1.00 68.00 365 PHE A N 1
ATOM 2893 C CA . PHE A 1 365 ? -13.796 -5.616 -2.330 1.00 68.00 365 PHE A CA 1
ATOM 2894 C C . PHE A 1 365 ? -13.360 -6.781 -1.442 1.00 68.00 365 PHE A C 1
ATOM 2896 O O . PHE A 1 365 ? -12.320 -7.375 -1.693 1.00 68.00 365 PHE A O 1
ATOM 2903 N N . LYS A 1 366 ? -14.177 -7.208 -0.475 1.00 68.81 366 LYS A N 1
ATOM 2904 C CA . LYS A 1 366 ? -13.809 -8.336 0.394 1.00 68.81 366 LYS A CA 1
ATOM 2905 C C . LYS A 1 366 ? -13.529 -9.629 -0.388 1.00 68.81 366 LYS A C 1
ATOM 2907 O O . LYS A 1 366 ? -12.515 -10.277 -0.159 1.00 68.81 366 LYS A O 1
ATOM 2912 N N . SER A 1 367 ? -14.395 -9.995 -1.331 1.00 70.25 367 SER A N 1
ATOM 2913 C CA . SER A 1 367 ? -14.244 -11.236 -2.106 1.00 70.25 367 SER A CA 1
ATOM 2914 C C . SER A 1 367 ? -13.130 -11.161 -3.152 1.00 70.25 367 SER A C 1
ATOM 2916 O O . SER A 1 367 ? -12.465 -12.166 -3.402 1.00 70.25 367 SER A O 1
ATOM 2918 N N . LEU A 1 368 ? -12.881 -9.977 -3.723 1.00 70.88 368 LEU A N 1
ATOM 2919 C CA . LEU A 1 368 ? -11.690 -9.714 -4.537 1.00 70.88 368 LEU A CA 1
ATOM 2920 C C . LEU A 1 368 ? -10.414 -9.924 -3.718 1.00 70.88 368 LEU A C 1
ATOM 2922 O O . LEU A 1 368 ? -9.458 -10.519 -4.206 1.00 70.88 368 LEU A O 1
ATOM 2926 N N . PHE A 1 369 ? -10.413 -9.482 -2.462 1.00 72.31 369 PHE A N 1
ATOM 2927 C CA . PHE A 1 369 ? -9.246 -9.570 -1.590 1.00 72.31 369 PHE A CA 1
ATOM 2928 C C . PHE A 1 369 ? -8.958 -10.992 -1.176 1.00 72.31 369 PHE A C 1
ATOM 2930 O O . PHE A 1 369 ? -7.827 -11.431 -1.321 1.00 72.31 369 PHE A O 1
ATOM 2937 N N . GLU A 1 370 ? -9.975 -11.724 -0.732 1.00 72.75 370 GLU A N 1
ATOM 2938 C CA . GLU A 1 370 ? -9.832 -13.142 -0.402 1.00 72.75 370 GLU A CA 1
ATOM 2939 C C . GLU A 1 370 ? -9.266 -13.926 -1.602 1.00 72.75 370 GLU A C 1
ATOM 2941 O O . GLU A 1 370 ? -8.406 -14.787 -1.432 1.00 72.75 370 GLU A O 1
ATOM 2946 N N . ALA A 1 371 ? -9.675 -13.592 -2.834 1.00 75.12 371 ALA A N 1
ATOM 2947 C CA . ALA A 1 371 ? -9.135 -14.219 -4.040 1.00 75.12 371 ALA A CA 1
ATOM 2948 C C . ALA A 1 371 ? -7.658 -13.859 -4.307 1.00 75.12 371 ALA A C 1
ATOM 2950 O O . ALA A 1 371 ? -6.888 -14.732 -4.711 1.00 75.12 371 ALA A O 1
ATOM 2951 N N . ILE A 1 372 ? -7.247 -12.607 -4.073 1.00 73.75 372 ILE A N 1
ATOM 2952 C CA . ILE A 1 372 ? -5.841 -12.182 -4.204 1.00 73.75 372 ILE A CA 1
ATOM 2953 C C . ILE A 1 372 ? -4.976 -12.790 -3.091 1.00 73.75 372 ILE A C 1
ATOM 2955 O O . ILE A 1 372 ? -3.885 -13.277 -3.377 1.00 73.75 372 ILE A O 1
ATOM 2959 N N . GLU A 1 373 ? -5.468 -12.829 -1.850 1.00 72.44 373 GLU A N 1
ATOM 2960 C CA . GLU A 1 373 ? -4.789 -13.423 -0.689 1.00 72.44 373 GLU A CA 1
ATOM 2961 C C . GLU A 1 373 ? -4.480 -14.907 -0.903 1.00 72.44 373 GLU A C 1
ATOM 2963 O O . GLU A 1 373 ? -3.391 -15.367 -0.569 1.00 72.44 373 GLU A O 1
ATOM 2968 N N . VAL A 1 374 ? -5.390 -15.658 -1.532 1.00 74.94 374 VAL A N 1
ATOM 2969 C CA . VAL A 1 374 ? -5.135 -17.060 -1.904 1.00 74.94 374 VAL A CA 1
ATOM 2970 C C . VAL A 1 374 ? -3.956 -17.181 -2.875 1.00 74.94 374 VAL A C 1
ATOM 2972 O O . VAL A 1 374 ? -3.159 -18.116 -2.768 1.00 74.94 374 VAL A O 1
ATOM 2975 N N . GLU A 1 375 ? -3.807 -16.256 -3.826 1.00 77.88 375 GLU A N 1
ATOM 2976 C CA . GLU A 1 375 ? -2.647 -16.256 -4.725 1.00 77.88 375 GLU A CA 1
ATOM 2977 C C . GLU A 1 375 ? -1.377 -15.720 -4.044 1.00 77.88 375 GLU A C 1
ATOM 2979 O O . GLU A 1 375 ? -0.278 -16.153 -4.387 1.00 77.88 375 GLU A O 1
ATOM 2984 N N . GLN A 1 376 ? -1.497 -14.814 -3.074 1.00 69.75 376 GLN A N 1
ATOM 2985 C CA . GLN A 1 376 ? -0.390 -14.368 -2.220 1.00 69.75 376 GLN A CA 1
ATOM 2986 C C . GLN A 1 376 ? 0.141 -15.522 -1.347 1.00 69.75 376 GLN A C 1
ATOM 2988 O O . GLN A 1 376 ? 1.354 -15.690 -1.198 1.00 69.75 376 GLN A O 1
ATOM 2993 N N . ASP A 1 377 ? -0.747 -16.379 -0.831 1.00 72.00 377 ASP A N 1
ATOM 2994 C CA . ASP A 1 377 ? -0.377 -17.592 -0.088 1.00 72.00 377 ASP A CA 1
ATOM 2995 C C . ASP A 1 377 ? 0.409 -18.566 -0.952 1.00 72.00 377 ASP A C 1
ATOM 2997 O O . ASP A 1 377 ? 1.482 -19.034 -0.570 1.00 72.00 377 ASP A O 1
ATOM 3001 N N . ARG A 1 378 ? -0.069 -18.807 -2.177 1.00 71.75 378 ARG A N 1
ATOM 3002 C CA . ARG A 1 378 ? 0.621 -19.681 -3.135 1.00 71.75 378 ARG A CA 1
ATOM 3003 C C . ARG A 1 378 ? 2.025 -19.207 -3.487 1.00 71.75 378 ARG A C 1
ATOM 3005 O O . ARG A 1 378 ? 2.882 -20.043 -3.763 1.00 71.75 378 ARG A O 1
ATOM 3012 N N . ARG A 1 379 ? 2.260 -17.893 -3.489 1.00 75.56 379 ARG A N 1
ATOM 3013 C CA . ARG A 1 379 ? 3.580 -17.293 -3.734 1.00 75.56 379 ARG A CA 1
ATOM 3014 C C . ARG A 1 379 ? 4.519 -17.391 -2.529 1.00 75.56 379 ARG A C 1
ATOM 3016 O O . ARG A 1 379 ? 5.710 -17.143 -2.674 1.00 75.56 379 ARG A O 1
ATOM 3023 N N . GLY A 1 380 ? 4.014 -17.798 -1.362 1.00 54.97 380 GLY A N 1
ATOM 3024 C CA . GLY A 1 380 ? 4.787 -17.883 -0.121 1.00 54.97 380 GLY A CA 1
ATOM 3025 C C . GLY A 1 380 ? 5.004 -16.532 0.570 1.00 54.97 380 GLY A C 1
ATOM 3026 O O . GLY A 1 380 ? 5.754 -16.464 1.547 1.00 54.97 380 GLY A O 1
ATOM 3027 N N . ASP A 1 381 ? 4.337 -15.473 0.099 1.00 52.31 381 ASP A N 1
ATOM 3028 C CA . ASP A 1 381 ? 4.423 -14.113 0.646 1.00 52.31 381 ASP A CA 1
ATOM 3029 C C . ASP A 1 381 ? 3.296 -13.770 1.623 1.00 52.31 381 ASP A C 1
ATOM 3031 O O . ASP A 1 381 ? 3.336 -12.721 2.273 1.00 52.31 381 ASP A O 1
ATOM 3035 N N . TRP A 1 382 ? 2.340 -14.686 1.825 1.00 44.12 382 TRP A N 1
ATOM 3036 C CA . TRP A 1 382 ? 1.322 -14.592 2.878 1.00 44.12 382 TRP A CA 1
ATOM 3037 C C . TRP A 1 382 ? 1.884 -14.978 4.248 1.00 44.12 382 TRP A C 1
ATOM 3039 O O . TRP A 1 382 ? 1.378 -15.852 4.958 1.00 44.12 382 TRP A O 1
ATOM 3049 N N . GLN A 1 383 ? 2.975 -14.315 4.622 1.00 38.25 383 GLN A N 1
ATOM 3050 C CA . GLN A 1 383 ? 3.578 -14.447 5.936 1.00 38.25 383 GLN A CA 1
ATOM 3051 C C . GLN A 1 383 ? 2.615 -13.865 6.974 1.00 38.25 383 GLN A C 1
ATOM 3053 O O . GLN A 1 383 ? 2.042 -12.787 6.777 1.00 38.25 383 GLN A O 1
ATOM 3058 N N . ALA A 1 384 ? 2.441 -14.574 8.092 1.00 27.95 384 ALA A N 1
ATOM 3059 C CA . ALA A 1 384 ? 1.798 -13.999 9.263 1.00 27.95 384 ALA A CA 1
ATOM 3060 C C . ALA A 1 384 ? 2.464 -12.649 9.566 1.00 27.95 384 ALA A C 1
ATOM 3062 O O . ALA A 1 384 ? 3.686 -12.584 9.732 1.00 27.95 384 ALA A O 1
ATOM 3063 N N . GLN A 1 385 ? 1.676 -11.573 9.658 1.00 33.16 385 GLN A N 1
ATOM 3064 C CA . GLN A 1 385 ? 2.094 -10.451 10.486 1.00 33.16 385 GLN A CA 1
ATOM 3065 C C . GLN A 1 385 ? 2.012 -11.045 11.878 1.00 33.16 385 GLN A C 1
ATOM 3067 O O . GLN A 1 385 ? 0.929 -11.196 12.428 1.00 33.16 385 GLN A O 1
ATOM 3072 N N . HIS A 1 386 ? 3.140 -11.576 12.350 1.00 31.38 386 HIS A N 1
ATOM 3073 C CA . HIS A 1 386 ? 3.167 -12.304 13.600 1.00 31.38 386 HIS A CA 1
ATOM 3074 C C . HIS A 1 386 ? 2.596 -11.397 14.685 1.00 31.38 386 HIS A C 1
ATOM 3076 O O . HIS A 1 386 ? 3.235 -10.426 15.094 1.00 31.38 386 HIS A O 1
ATOM 3082 N N . GLU A 1 387 ? 1.387 -11.753 15.129 1.00 27.81 387 GLU A N 1
ATOM 3083 C CA . GLU A 1 387 ? 0.887 -11.467 16.459 1.00 27.81 387 GLU A CA 1
ATOM 3084 C C . GLU A 1 387 ? 2.067 -11.686 17.403 1.00 27.81 387 GLU A C 1
ATOM 3086 O O . GLU A 1 387 ? 2.646 -12.778 17.461 1.00 27.81 387 GLU A O 1
ATOM 3091 N N . CYS A 1 388 ? 2.468 -10.632 18.113 1.00 27.20 388 CYS A N 1
ATOM 3092 C CA . CYS A 1 388 ? 3.385 -10.761 19.231 1.00 27.20 388 CYS A CA 1
ATOM 3093 C C . CYS A 1 388 ? 2.606 -11.442 20.365 1.00 27.20 388 CYS A C 1
ATOM 3095 O O . CYS A 1 388 ? 2.179 -10.818 21.335 1.00 27.20 388 CYS A O 1
ATOM 3097 N N . GLY A 1 389 ? 2.348 -12.739 20.189 1.00 26.44 389 GLY A N 1
ATOM 3098 C CA . GLY A 1 389 ? 1.866 -13.622 21.226 1.00 26.44 389 GLY A CA 1
ATOM 3099 C C . GLY A 1 389 ? 2.971 -13.714 22.260 1.00 26.44 389 GLY A C 1
ATOM 3100 O O . GLY A 1 389 ? 4.021 -14.304 22.011 1.00 26.44 389 GLY A O 1
ATOM 3101 N N . GLY A 1 390 ? 2.766 -13.083 23.412 1.00 33.34 390 GLY A N 1
ATOM 3102 C CA . GLY A 1 390 ? 3.752 -13.082 24.479 1.00 33.34 390 GLY A CA 1
ATOM 3103 C C . GLY A 1 390 ? 4.203 -14.493 24.829 1.00 33.34 390 GLY A C 1
ATOM 3104 O O . GLY A 1 390 ? 3.402 -15.281 25.339 1.00 33.34 390 GLY A O 1
ATOM 3105 N N . ARG A 1 391 ? 5.490 -14.787 24.599 1.00 29.41 391 ARG A N 1
ATOM 3106 C CA . ARG A 1 391 ? 6.303 -15.672 25.443 1.00 29.41 391 ARG A CA 1
ATOM 3107 C C . ARG A 1 391 ? 7.800 -15.662 25.080 1.00 29.41 391 ARG A C 1
ATOM 3109 O O . ARG A 1 391 ? 8.198 -15.994 23.974 1.00 29.41 391 ARG A O 1
ATOM 3116 N N . LYS A 1 392 ? 8.583 -15.373 26.131 1.00 32.38 392 LYS A N 1
ATOM 3117 C CA . LYS A 1 392 ? 9.974 -15.751 26.458 1.00 32.38 392 LYS A CA 1
ATOM 3118 C C . LYS A 1 392 ? 11.061 -15.450 25.418 1.00 32.38 392 LYS A C 1
ATOM 3120 O O . LYS A 1 392 ? 11.374 -16.259 24.554 1.00 32.38 392 LYS A O 1
ATOM 3125 N N . MET A 1 393 ? 11.753 -14.339 25.651 1.00 29.77 393 MET A N 1
ATOM 3126 C CA . MET A 1 393 ? 13.105 -14.092 25.159 1.00 29.77 393 MET A CA 1
ATOM 3127 C C . MET A 1 393 ? 14.109 -14.778 26.105 1.00 29.77 393 MET A C 1
ATOM 3129 O O . MET A 1 393 ? 14.060 -14.562 27.315 1.00 29.77 393 MET A O 1
ATOM 3133 N N . ALA A 1 394 ? 15.008 -15.617 25.586 1.00 27.02 394 ALA A N 1
ATOM 3134 C CA . ALA A 1 394 ? 16.139 -16.143 26.351 1.00 27.02 394 ALA A CA 1
ATOM 3135 C C . ALA A 1 394 ? 17.402 -15.351 25.981 1.00 27.02 394 ALA A C 1
ATOM 3137 O O . ALA A 1 394 ? 17.963 -15.507 24.894 1.00 27.02 394 ALA A O 1
ATOM 3138 N N . CYS A 1 395 ? 17.846 -14.483 26.891 1.00 28.61 395 CYS A N 1
ATOM 3139 C CA . CYS A 1 395 ? 19.187 -13.903 26.858 1.00 28.61 395 CYS A CA 1
ATOM 3140 C C . CYS A 1 395 ? 20.172 -14.914 27.456 1.00 28.61 395 CYS A C 1
ATOM 3142 O O . CYS A 1 395 ? 19.840 -15.562 28.441 1.00 28.61 395 CYS A O 1
ATOM 3144 N N . TRP A 1 396 ? 21.388 -15.064 26.927 1.00 29.14 396 TRP A N 1
ATOM 3145 C CA . TRP A 1 396 ? 22.387 -15.994 27.482 1.00 29.14 396 TRP A CA 1
ATOM 3146 C C . TRP A 1 396 ? 22.835 -15.652 28.920 1.00 29.14 396 TRP A C 1
ATOM 3148 O O . TRP A 1 396 ? 23.343 -16.523 29.623 1.00 29.14 396 TRP A O 1
ATOM 3158 N N . LYS A 1 397 ? 22.524 -14.453 29.437 1.00 29.62 397 LYS A N 1
ATOM 3159 C CA . LYS A 1 397 ? 22.604 -14.179 30.885 1.00 29.62 397 LYS A CA 1
ATOM 3160 C C . LYS A 1 397 ? 21.398 -14.637 31.710 1.00 29.62 397 LYS A C 1
ATOM 3162 O O . LYS A 1 397 ? 21.508 -14.719 32.929 1.00 29.62 397 LYS A O 1
ATOM 3167 N N . TYR A 1 398 ? 20.294 -14.996 31.064 1.00 32.94 398 TYR A N 1
ATOM 3168 C CA . TYR A 1 398 ? 19.054 -15.468 31.680 1.00 32.94 398 TYR A CA 1
ATOM 3169 C C . TYR A 1 398 ? 18.392 -16.629 30.932 1.00 32.94 398 TYR A C 1
ATOM 3171 O O . TYR A 1 398 ? 17.171 -16.800 30.974 1.00 32.94 398 TYR A O 1
ATOM 3179 N N . CYS A 1 399 ? 19.181 -17.537 30.350 1.00 30.28 399 CYS A N 1
ATOM 3180 C CA . CYS A 1 399 ? 18.656 -18.878 30.227 1.00 30.28 399 CYS A CA 1
ATOM 3181 C C . CYS A 1 399 ? 18.596 -19.454 31.645 1.00 30.28 399 CYS A C 1
ATOM 3183 O O . CYS A 1 399 ? 19.619 -19.813 32.232 1.00 30.28 399 CYS A O 1
ATOM 3185 N N . ARG A 1 400 ? 17.371 -19.648 32.150 1.00 34.00 400 ARG A N 1
ATOM 3186 C CA . ARG A 1 400 ? 17.017 -20.751 33.062 1.00 34.00 400 ARG A CA 1
ATOM 3187 C C . ARG A 1 400 ? 17.283 -22.115 32.386 1.00 34.00 400 ARG A C 1
ATOM 3189 O O . ARG A 1 400 ? 16.491 -23.043 32.486 1.00 34.00 400 ARG A O 1
ATOM 3196 N N . CYS A 1 401 ? 18.410 -22.247 31.696 1.00 32.88 401 CYS A N 1
ATOM 3197 C CA . CYS A 1 401 ? 19.031 -23.495 31.334 1.00 32.88 401 CYS A CA 1
ATOM 3198 C C . CYS A 1 401 ? 19.644 -23.981 32.650 1.00 32.88 401 CYS A C 1
ATOM 3200 O O . CYS A 1 401 ? 20.688 -23.476 33.057 1.00 32.88 401 CYS A O 1
ATOM 3202 N N . ASN A 1 402 ? 18.903 -24.834 33.373 1.00 34.12 402 ASN A N 1
ATOM 3203 C CA . ASN A 1 402 ? 19.324 -25.655 34.518 1.00 34.12 402 ASN A CA 1
ATOM 3204 C C . ASN A 1 402 ? 20.747 -25.357 35.005 1.00 34.12 402 ASN A C 1
ATOM 3206 O O . ASN A 1 402 ? 21.670 -25.724 34.288 1.00 34.12 402 ASN A O 1
ATOM 3210 N N . GLY A 1 403 ? 20.917 -24.759 36.197 1.00 37.50 403 GLY A N 1
ATOM 3211 C CA . GLY A 1 403 ? 22.153 -24.180 36.774 1.00 37.50 403 GLY A CA 1
ATOM 3212 C C . GLY A 1 403 ? 23.427 -25.049 36.869 1.00 37.50 403 GLY A C 1
ATOM 3213 O O . GLY A 1 403 ? 24.139 -25.005 37.865 1.00 37.50 403 GLY A O 1
ATOM 3214 N N . ARG A 1 404 ? 23.751 -25.816 35.828 1.00 42.34 404 ARG A N 1
ATOM 3215 C CA . ARG A 1 404 ? 24.893 -26.713 35.649 1.00 42.34 404 ARG A CA 1
ATOM 3216 C C . ARG A 1 404 ? 26.084 -26.017 34.982 1.00 42.34 404 ARG A C 1
ATOM 3218 O O . ARG A 1 404 ? 27.206 -26.480 35.158 1.00 42.34 404 ARG A O 1
ATOM 3225 N N . ILE A 1 405 ? 25.861 -24.939 34.218 1.00 45.00 405 ILE A N 1
ATOM 3226 C CA . ILE A 1 405 ? 26.910 -24.267 33.422 1.00 45.00 405 ILE A CA 1
ATOM 3227 C C . ILE A 1 405 ? 27.515 -23.059 34.166 1.00 45.00 405 ILE A C 1
ATOM 3229 O O . ILE A 1 405 ? 28.731 -22.871 34.144 1.00 45.00 405 ILE A O 1
ATOM 3233 N N . ALA A 1 406 ? 26.702 -22.290 34.901 1.00 42.59 406 ALA A N 1
ATOM 3234 C CA . ALA A 1 406 ? 27.139 -21.072 35.598 1.00 42.59 406 ALA A CA 1
ATOM 3235 C C . ALA A 1 406 ? 28.198 -21.316 36.695 1.00 42.59 406 ALA A C 1
ATOM 3237 O O . ALA A 1 406 ? 29.061 -20.469 36.926 1.00 42.59 406 ALA A O 1
ATOM 3238 N N . SER A 1 407 ? 28.166 -22.476 37.360 1.00 46.25 407 SER A N 1
ATOM 3239 C CA . SER A 1 407 ? 29.163 -22.853 38.372 1.00 46.25 407 SER A CA 1
ATOM 3240 C C . SER A 1 407 ? 30.525 -23.176 37.752 1.00 46.25 407 SER A C 1
ATOM 3242 O O . SER A 1 407 ? 31.538 -22.690 38.242 1.00 46.25 407 SER A O 1
ATOM 3244 N N . LYS A 1 408 ? 30.555 -23.903 36.624 1.00 51.03 408 LYS A N 1
ATOM 3245 C CA . LYS A 1 408 ? 31.794 -24.245 35.899 1.00 51.03 408 LYS A CA 1
ATOM 3246 C C . LYS A 1 408 ? 32.509 -23.018 35.323 1.00 51.03 408 LYS A C 1
ATOM 3248 O O . LYS A 1 408 ? 33.732 -23.021 35.215 1.00 51.03 408 LYS A O 1
ATOM 3253 N N . TRP A 1 409 ? 31.766 -21.971 34.955 1.00 49.00 409 TRP A N 1
ATOM 3254 C CA . TRP A 1 409 ? 32.335 -20.765 34.343 1.00 49.00 409 TRP A CA 1
ATOM 3255 C C . TRP A 1 409 ? 33.120 -19.897 35.341 1.00 49.00 409 TRP A C 1
ATOM 3257 O O . TRP A 1 409 ? 34.188 -19.392 34.996 1.00 49.00 409 TRP A O 1
ATOM 3267 N N . LYS A 1 410 ? 32.651 -19.786 36.596 1.00 49.84 410 LYS A N 1
ATOM 3268 C CA . LYS A 1 410 ? 33.292 -18.967 37.647 1.00 49.84 410 LYS A CA 1
ATOM 3269 C C . LYS A 1 410 ? 34.739 -19.380 37.947 1.00 49.84 410 LYS A C 1
ATOM 3271 O O . LYS A 1 410 ? 35.579 -18.505 38.161 1.00 49.84 410 LYS A O 1
ATOM 3276 N N . ASP A 1 411 ? 35.041 -20.677 37.909 1.00 48.72 411 ASP A N 1
ATOM 3277 C CA . ASP A 1 411 ? 36.371 -21.206 38.246 1.00 48.72 411 ASP A CA 1
ATOM 3278 C C . ASP A 1 411 ? 37.400 -20.990 37.121 1.00 48.72 411 ASP A C 1
ATOM 3280 O O . ASP A 1 411 ? 38.570 -20.709 37.377 1.00 48.72 411 ASP A O 1
ATOM 3284 N N . ILE A 1 412 ? 36.968 -21.042 35.856 1.00 53.09 412 ILE A N 1
ATOM 3285 C CA . ILE A 1 412 ? 37.840 -20.863 34.680 1.00 53.09 412 ILE A CA 1
ATOM 3286 C C . ILE A 1 412 ? 38.085 -19.374 34.394 1.00 53.09 412 ILE A C 1
ATOM 3288 O O . ILE A 1 412 ? 39.155 -18.992 33.912 1.00 53.09 412 ILE A O 1
ATOM 3292 N N . HIS A 1 413 ? 37.120 -18.505 34.707 1.00 51.09 413 HIS A N 1
ATOM 3293 C CA . HIS A 1 413 ? 37.188 -17.077 34.393 1.00 51.09 413 HIS A CA 1
ATOM 3294 C C . HIS A 1 413 ? 38.256 -16.305 35.198 1.00 51.09 413 HIS A C 1
ATOM 3296 O O . HIS A 1 413 ? 38.768 -15.295 34.718 1.00 51.09 413 HIS A O 1
ATOM 3302 N N . ARG A 1 414 ? 38.647 -16.806 36.381 1.00 50.91 414 ARG A N 1
ATOM 3303 C CA . ARG A 1 414 ? 39.698 -16.224 37.249 1.00 50.91 414 ARG A CA 1
ATOM 3304 C C . ARG A 1 414 ? 41.126 -16.679 36.924 1.00 50.91 414 ARG A C 1
ATOM 3306 O O . ARG A 1 414 ? 42.072 -16.210 37.550 1.00 50.91 414 ARG A O 1
ATOM 3313 N N . SER A 1 415 ? 41.292 -17.601 35.980 1.00 53.38 415 SER A N 1
ATOM 3314 C CA . SER A 1 415 ? 42.593 -18.178 35.623 1.00 53.38 415 SER A CA 1
ATOM 3315 C C . SER A 1 415 ? 43.219 -17.495 34.395 1.00 53.38 415 SER A C 1
ATOM 3317 O O . SER A 1 415 ? 42.524 -16.843 33.614 1.00 53.38 415 SER A O 1
ATOM 3319 N N . THR A 1 416 ? 44.544 -17.603 34.237 1.00 53.72 416 THR A N 1
ATOM 3320 C CA . THR A 1 416 ? 45.319 -16.928 33.180 1.00 53.72 416 THR A CA 1
ATOM 3321 C C . THR A 1 416 ? 44.819 -17.268 31.771 1.00 53.72 416 THR A C 1
ATOM 3323 O O . THR A 1 416 ? 44.533 -18.425 31.447 1.00 53.72 416 THR A O 1
ATOM 3326 N N . LEU A 1 417 ? 44.723 -16.229 30.932 1.00 55.84 417 LEU A N 1
ATOM 3327 C CA . LEU A 1 417 ? 44.207 -16.281 29.556 1.00 55.84 417 LEU A CA 1
ATOM 3328 C C . LEU A 1 417 ? 45.109 -17.085 28.596 1.00 55.84 417 LEU A C 1
ATOM 3330 O O . LEU A 1 417 ? 44.629 -17.560 27.570 1.00 55.84 417 LEU A O 1
ATOM 3334 N N . ASP A 1 418 ? 46.374 -17.300 28.969 1.00 56.44 418 ASP A N 1
ATOM 3335 C CA . ASP A 1 418 ? 47.397 -17.961 28.142 1.00 56.44 418 ASP A CA 1
ATOM 3336 C C . ASP A 1 418 ? 47.491 -19.486 28.335 1.00 56.44 418 ASP A C 1
ATOM 3338 O O . ASP A 1 418 ? 48.306 -20.152 27.697 1.00 56.44 418 ASP A O 1
ATOM 3342 N N . ASN A 1 419 ? 46.663 -20.082 29.199 1.00 66.38 419 ASN A N 1
ATOM 3343 C CA . ASN A 1 419 ? 46.657 -21.532 29.381 1.00 66.38 419 ASN A CA 1
ATOM 3344 C C . ASN A 1 419 ? 45.797 -22.216 28.298 1.00 66.38 419 ASN A C 1
ATOM 3346 O O . ASN A 1 419 ? 44.577 -22.029 28.247 1.00 66.38 419 ASN A O 1
ATOM 3350 N N . GLN A 1 420 ? 46.412 -23.067 27.467 1.00 66.00 420 GLN A N 1
ATOM 3351 C CA . GLN A 1 420 ? 45.721 -23.846 26.426 1.00 66.00 420 GLN A CA 1
ATOM 3352 C C . GLN A 1 420 ? 44.567 -24.700 26.975 1.00 66.00 420 GLN A C 1
ATOM 3354 O O . GLN A 1 420 ? 43.560 -24.892 26.291 1.00 66.00 420 GLN A O 1
ATOM 3359 N N . GLU A 1 421 ? 44.674 -25.186 28.212 1.00 71.56 421 GLU A N 1
ATOM 3360 C CA . GLU A 1 421 ? 43.610 -25.958 28.855 1.00 71.56 421 GLU A CA 1
ATOM 3361 C C . GLU A 1 421 ? 42.370 -25.093 29.144 1.00 71.56 421 GLU A C 1
ATOM 3363 O O . GLU A 1 421 ? 41.236 -25.529 28.943 1.00 71.56 421 GLU A O 1
ATOM 3368 N N . ASN A 1 422 ? 42.570 -23.832 29.535 1.00 68.69 422 ASN A N 1
ATOM 3369 C CA . ASN A 1 422 ? 41.481 -22.889 29.792 1.00 68.69 422 ASN A CA 1
ATOM 3370 C C . ASN A 1 422 ? 40.773 -22.465 28.502 1.00 68.69 422 ASN A C 1
ATOM 3372 O O . ASN A 1 422 ? 39.552 -22.304 28.498 1.00 68.69 422 ASN A O 1
ATOM 3376 N N . LEU A 1 423 ? 41.512 -22.328 27.398 1.00 68.12 423 LEU A N 1
ATOM 3377 C CA . LEU A 1 423 ? 40.943 -22.049 26.075 1.00 68.12 423 LEU A CA 1
ATOM 3378 C C . LEU A 1 423 ? 40.044 -23.188 25.581 1.00 68.12 423 LEU A C 1
ATOM 3380 O O . LEU A 1 423 ? 38.944 -22.929 25.081 1.00 68.12 423 LEU A O 1
ATOM 3384 N N . ARG A 1 424 ? 40.465 -24.445 25.782 1.00 74.81 424 ARG A N 1
ATOM 3385 C CA . ARG A 1 424 ? 39.638 -25.624 25.474 1.00 74.81 424 ARG A CA 1
ATOM 3386 C C . ARG A 1 424 ? 38.352 -25.625 26.294 1.00 74.81 424 ARG A C 1
ATOM 3388 O O . ARG A 1 424 ? 37.271 -25.651 25.713 1.00 74.81 424 ARG A O 1
ATOM 3395 N N . LYS A 1 425 ? 38.452 -25.462 27.617 1.00 75.81 425 LYS A N 1
ATOM 3396 C CA . LYS A 1 425 ? 37.277 -25.431 28.506 1.00 75.81 425 LYS A CA 1
ATOM 3397 C C . LYS A 1 425 ? 36.308 -24.288 28.173 1.00 75.81 425 LYS A C 1
ATOM 3399 O O . LYS A 1 425 ? 35.097 -24.473 28.229 1.00 75.81 425 LYS A O 1
ATOM 3404 N N . ARG A 1 426 ? 36.806 -23.104 27.790 1.00 73.00 426 ARG A N 1
ATOM 3405 C CA . ARG A 1 426 ? 35.954 -21.983 27.339 1.00 73.00 426 ARG A CA 1
ATOM 3406 C C . ARG A 1 426 ? 35.196 -22.311 26.057 1.00 73.00 426 ARG A C 1
ATOM 3408 O O . ARG A 1 426 ? 34.019 -21.978 25.954 1.00 73.00 426 ARG A O 1
ATOM 3415 N N . THR A 1 427 ? 35.863 -22.970 25.113 1.00 77.00 427 THR A N 1
ATOM 3416 C CA . THR A 1 427 ? 35.251 -23.402 23.850 1.00 77.00 427 THR A CA 1
ATOM 3417 C C . THR A 1 427 ? 34.169 -24.448 24.107 1.00 77.00 427 THR A C 1
ATOM 3419 O O . THR A 1 427 ? 33.054 -24.284 23.628 1.00 77.00 427 THR A O 1
ATOM 3422 N N . GLU A 1 428 ? 34.443 -25.443 24.957 1.00 81.00 428 GLU A N 1
ATOM 3423 C CA . GLU A 1 428 ? 33.463 -26.462 25.361 1.00 81.00 428 GLU A CA 1
ATOM 3424 C C . GLU A 1 428 ? 32.212 -25.849 26.001 1.00 81.00 428 GLU A C 1
ATOM 3426 O O . GLU A 1 428 ? 31.092 -26.243 25.678 1.00 81.00 428 GLU A O 1
ATOM 3431 N N . ILE A 1 429 ? 32.375 -24.855 26.881 1.00 80.25 429 ILE A N 1
ATOM 3432 C CA . ILE A 1 429 ? 31.224 -24.188 27.501 1.00 80.25 429 ILE A CA 1
ATOM 3433 C C . ILE A 1 429 ? 30.448 -23.358 26.470 1.00 80.25 429 ILE A C 1
ATOM 3435 O O . ILE A 1 429 ? 29.218 -23.402 26.457 1.00 80.25 429 ILE A O 1
ATOM 3439 N N . ALA A 1 430 ? 31.139 -22.634 25.586 1.00 80.88 430 ALA A N 1
ATOM 3440 C CA . ALA A 1 430 ? 30.492 -21.869 24.523 1.00 80.88 430 ALA A CA 1
ATOM 3441 C C . ALA A 1 430 ? 29.738 -22.776 23.531 1.00 80.88 430 ALA A C 1
ATOM 3443 O O . ALA A 1 430 ? 28.685 -22.392 23.024 1.00 80.88 430 ALA A O 1
ATOM 3444 N N . ASP A 1 431 ? 30.244 -23.981 23.267 1.00 84.38 431 ASP A N 1
ATOM 3445 C CA . ASP A 1 431 ? 29.581 -24.968 22.414 1.00 84.38 431 ASP A CA 1
ATOM 3446 C C . ASP A 1 431 ? 28.392 -25.632 23.103 1.00 84.38 431 ASP A C 1
ATOM 3448 O O . ASP A 1 431 ? 27.352 -25.789 22.468 1.00 84.38 431 ASP A O 1
ATOM 3452 N N . SER A 1 432 ? 28.500 -25.938 24.399 1.00 83.50 432 SER A N 1
ATOM 3453 C CA . SER A 1 432 ? 27.371 -26.430 25.197 1.00 83.50 432 SER A CA 1
ATOM 3454 C C . SER A 1 432 ? 26.247 -25.397 25.288 1.00 83.50 432 SER A C 1
ATOM 3456 O O . SER A 1 432 ? 25.076 -25.756 25.253 1.00 83.50 432 SER A O 1
ATOM 3458 N N . ALA A 1 433 ? 26.591 -24.115 25.398 1.00 81.75 433 ALA A N 1
ATOM 3459 C CA . ALA A 1 433 ? 25.624 -23.026 25.371 1.00 81.75 433 ALA A CA 1
ATOM 3460 C C . ALA A 1 433 ? 24.897 -22.923 24.026 1.00 81.75 433 ALA A C 1
ATOM 3462 O O . ALA A 1 433 ? 23.686 -22.720 23.990 1.00 81.75 433 ALA A O 1
ATOM 3463 N N . LEU A 1 434 ? 25.636 -23.070 22.925 1.00 87.06 434 LEU A N 1
ATOM 3464 C CA . LEU A 1 434 ? 25.059 -23.091 21.586 1.00 87.06 434 LEU A CA 1
ATOM 3465 C C . LEU A 1 434 ? 24.131 -24.300 21.396 1.00 87.06 434 LEU A C 1
ATOM 3467 O O . LEU A 1 434 ? 23.084 -24.163 20.778 1.00 87.06 434 LEU A O 1
ATOM 3471 N N . ASP A 1 435 ? 24.477 -25.458 21.964 1.00 86.81 435 ASP A N 1
ATOM 3472 C CA . ASP A 1 435 ? 23.604 -26.636 21.972 1.00 86.81 435 ASP A CA 1
ATOM 3473 C C . ASP A 1 435 ? 22.300 -26.404 22.733 1.00 86.81 435 ASP A C 1
ATOM 3475 O O . ASP A 1 435 ? 21.229 -26.752 22.243 1.00 86.81 435 ASP A O 1
ATOM 3479 N N . ASP A 1 436 ? 22.375 -25.811 23.923 1.00 85.00 436 ASP A N 1
ATOM 3480 C CA . ASP A 1 436 ? 21.183 -25.505 24.713 1.00 85.00 436 ASP A CA 1
ATOM 3481 C C . ASP A 1 436 ? 20.293 -24.472 24.006 1.00 85.00 436 ASP A C 1
ATOM 3483 O O . ASP A 1 436 ? 19.071 -24.605 24.021 1.00 85.00 436 ASP A O 1
ATOM 3487 N N . LEU A 1 437 ? 20.901 -23.494 23.327 1.00 88.69 437 LEU A N 1
ATOM 3488 C CA . LEU A 1 437 ? 20.201 -22.517 22.495 1.00 88.69 437 LEU A CA 1
ATOM 3489 C C . LEU A 1 437 ? 19.438 -23.190 21.349 1.00 88.69 437 LEU A C 1
ATOM 3491 O O . LEU A 1 437 ? 18.261 -22.901 21.153 1.00 88.69 437 LEU A O 1
ATOM 3495 N N . VAL A 1 438 ? 20.092 -24.092 20.612 1.00 87.44 438 VAL A N 1
ATOM 3496 C CA . VAL A 1 438 ? 19.470 -24.837 19.505 1.00 87.44 438 VAL A CA 1
ATOM 3497 C C . VAL A 1 438 ? 18.309 -25.678 20.027 1.00 87.44 438 VAL A C 1
ATOM 3499 O O . VAL A 1 438 ? 17.199 -25.557 19.519 1.00 87.44 438 VAL A O 1
ATOM 3502 N N . ARG A 1 439 ? 18.522 -26.444 21.107 1.00 87.19 439 ARG A N 1
ATOM 3503 C CA . ARG A 1 439 ? 17.458 -27.253 21.724 1.00 87.19 439 ARG A CA 1
ATOM 3504 C C . ARG A 1 439 ? 16.275 -26.406 22.184 1.00 87.19 439 ARG A C 1
ATOM 3506 O O . ARG A 1 439 ? 15.141 -26.856 22.083 1.00 87.19 439 ARG A O 1
ATOM 3513 N N . TRP A 1 440 ? 16.528 -25.210 22.712 1.00 85.50 440 TRP A N 1
ATOM 3514 C CA . TRP A 1 440 ? 15.467 -24.311 23.158 1.00 85.50 440 TRP A CA 1
ATOM 3515 C C . TRP A 1 440 ? 14.682 -23.699 21.993 1.00 85.50 440 TRP A C 1
ATOM 3517 O O . TRP A 1 440 ? 13.480 -23.520 22.136 1.00 85.50 440 TRP A O 1
ATOM 3527 N N . LEU A 1 441 ? 15.317 -23.412 20.852 1.00 86.00 441 LEU A N 1
ATOM 3528 C CA . LEU A 1 441 ? 14.626 -22.938 19.642 1.00 86.00 441 LEU A CA 1
ATOM 3529 C C . LEU A 1 441 ? 13.845 -24.054 18.926 1.00 86.00 441 LEU A C 1
ATOM 3531 O O . LEU A 1 441 ? 12.825 -23.784 18.302 1.00 86.00 441 LEU A O 1
ATOM 3535 N N . GLU A 1 442 ? 14.317 -25.299 19.003 1.00 86.06 442 GLU A N 1
ATOM 3536 C CA . GLU A 1 442 ? 13.666 -26.465 18.384 1.00 86.06 442 GLU A CA 1
ATOM 3537 C C . GLU A 1 442 ? 12.536 -27.060 19.250 1.00 86.06 442 GLU A C 1
ATOM 3539 O O . GLU A 1 442 ? 11.738 -27.864 18.765 1.00 86.06 442 GLU A O 1
ATOM 3544 N N . ALA A 1 443 ? 12.455 -26.695 20.535 1.00 82.31 443 ALA A N 1
ATOM 3545 C CA . ALA A 1 443 ? 11.436 -27.210 21.444 1.00 82.31 443 ALA A CA 1
ATOM 3546 C C . ALA A 1 443 ? 10.020 -26.727 21.052 1.00 82.31 443 ALA A C 1
ATOM 3548 O O . ALA A 1 443 ? 9.852 -25.554 20.719 1.00 82.31 443 ALA A O 1
ATOM 3549 N N . PRO A 1 444 ? 8.970 -27.571 21.164 1.00 76.06 444 PRO A N 1
ATOM 3550 C CA . PRO A 1 444 ? 7.588 -27.168 20.863 1.00 76.06 444 PRO A CA 1
ATOM 3551 C C . PRO A 1 444 ? 7.066 -26.000 21.717 1.00 76.06 444 PRO A C 1
ATOM 3553 O O . PRO A 1 444 ? 6.212 -25.240 21.271 1.00 76.06 444 PRO A O 1
ATOM 3556 N N . ASP A 1 445 ? 7.567 -25.863 22.947 1.00 76.44 445 ASP A N 1
ATOM 3557 C CA . ASP A 1 445 ? 7.312 -24.757 23.880 1.00 76.44 445 ASP A CA 1
ATOM 3558 C C . ASP A 1 445 ? 8.495 -23.769 23.974 1.00 76.44 445 ASP A C 1
ATOM 3560 O O . ASP A 1 445 ? 8.577 -22.953 24.902 1.00 76.44 445 ASP A O 1
ATOM 3564 N N . GLY A 1 446 ? 9.415 -23.870 23.013 1.00 71.31 446 GLY A N 1
ATOM 3565 C CA . GLY A 1 446 ? 10.582 -23.024 22.825 1.00 71.31 446 GLY A CA 1
ATOM 3566 C C . GLY A 1 446 ? 10.247 -21.589 22.428 1.00 71.31 446 GLY A C 1
ATOM 3567 O O . GLY A 1 446 ? 9.096 -21.239 22.168 1.00 71.31 446 GLY A O 1
ATOM 3568 N N . GLY A 1 447 ? 11.263 -20.726 22.403 1.00 76.62 447 GLY A N 1
ATOM 3569 C CA . GLY A 1 447 ? 11.107 -19.355 21.908 1.00 76.62 447 GLY A CA 1
ATOM 3570 C C . GLY A 1 447 ? 11.497 -19.206 20.440 1.00 76.62 447 GLY A C 1
ATOM 3571 O O . GLY A 1 447 ? 12.029 -20.118 19.819 1.00 76.62 447 GLY A O 1
ATOM 3572 N N . GLN A 1 448 ? 11.244 -18.023 19.880 1.00 79.44 448 GLN A N 1
ATOM 3573 C CA . GLN A 1 448 ? 11.495 -17.726 18.461 1.00 79.44 448 GLN A CA 1
ATOM 3574 C C . GLN A 1 448 ? 12.838 -17.026 18.209 1.00 79.44 448 GLN A C 1
ATOM 3576 O O . GLN A 1 448 ? 13.364 -17.057 17.097 1.00 79.44 448 GLN A O 1
ATOM 3581 N N . VAL A 1 449 ? 13.390 -16.370 19.234 1.00 86.56 449 VAL A N 1
ATOM 3582 C CA . VAL A 1 449 ? 14.652 -15.624 19.172 1.00 86.56 449 VAL A CA 1
ATOM 3583 C C . VAL A 1 449 ? 15.500 -15.984 20.372 1.00 86.56 449 VAL A C 1
ATOM 3585 O O . VAL A 1 449 ? 15.061 -15.837 21.513 1.00 86.56 449 VAL A O 1
ATOM 3588 N N . ALA A 1 450 ? 16.740 -16.381 20.110 1.00 87.00 450 ALA A N 1
ATOM 3589 C CA . ALA A 1 450 ? 17.738 -16.593 21.140 1.00 87.00 450 ALA A CA 1
ATOM 3590 C C . ALA A 1 450 ? 18.916 -15.635 20.956 1.00 87.00 450 ALA A C 1
ATOM 3592 O O . ALA A 1 450 ? 19.405 -15.442 19.842 1.00 87.00 450 ALA A O 1
ATOM 3593 N N . ILE A 1 451 ? 19.385 -15.056 22.061 1.00 87.88 451 ILE A N 1
ATOM 3594 C CA . ILE A 1 451 ? 20.521 -14.132 22.065 1.00 87.88 451 ILE A CA 1
ATOM 3595 C C . ILE A 1 451 ? 21.729 -14.857 22.654 1.00 87.88 451 ILE A C 1
ATOM 3597 O O . ILE A 1 451 ? 21.782 -15.107 23.860 1.00 87.88 451 ILE A O 1
ATOM 3601 N N . LEU A 1 452 ? 22.709 -15.174 21.804 1.00 88.00 452 LEU A N 1
ATOM 3602 C CA . LEU A 1 452 ? 24.001 -15.721 22.221 1.00 88.00 452 LEU A CA 1
ATOM 3603 C C . LEU A 1 452 ? 24.969 -14.581 22.571 1.00 88.00 452 LEU A C 1
ATOM 3605 O O . LEU A 1 452 ? 25.746 -14.133 21.728 1.00 88.00 452 LEU A O 1
ATOM 3609 N N . ASP A 1 453 ? 24.910 -14.116 23.816 1.00 82.94 453 ASP A N 1
ATOM 3610 C CA . ASP A 1 453 ? 25.784 -13.059 24.340 1.00 82.94 453 ASP A CA 1
ATOM 3611 C C . ASP A 1 453 ? 27.210 -13.587 24.574 1.00 82.94 453 ASP A C 1
ATOM 3613 O O . ASP A 1 453 ? 27.515 -14.171 25.604 1.00 82.94 453 ASP A O 1
ATOM 3617 N N . ALA A 1 454 ? 28.105 -13.433 23.604 1.00 82.94 454 ALA A N 1
ATOM 3618 C CA . ALA A 1 454 ? 29.508 -13.803 23.760 1.00 82.94 454 ALA A CA 1
ATOM 3619 C C . ALA A 1 454 ? 30.405 -12.902 22.910 1.00 82.94 454 ALA A C 1
ATOM 3621 O O . ALA A 1 454 ? 29.965 -12.313 21.925 1.00 82.94 454 ALA A O 1
ATOM 3622 N N . SER A 1 455 ? 31.694 -12.840 23.255 1.00 80.25 455 SER A N 1
ATOM 3623 C CA . SER A 1 455 ? 32.642 -11.935 22.594 1.00 80.25 455 SER A CA 1
ATOM 3624 C C . SER A 1 455 ? 32.787 -12.196 21.090 1.00 80.25 455 SER A C 1
ATOM 3626 O O . SER A 1 4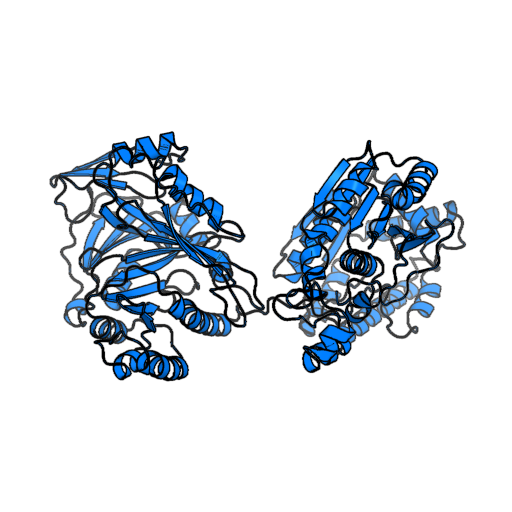55 ? 32.908 -11.244 20.329 1.00 80.25 455 SER A O 1
ATOM 3628 N N . ASN A 1 456 ? 32.771 -13.467 20.658 1.00 88.56 456 ASN A N 1
ATOM 3629 C CA . ASN A 1 456 ? 32.719 -13.900 19.249 1.00 88.56 456 ASN A CA 1
ATOM 3630 C C . ASN A 1 456 ? 33.620 -13.086 18.289 1.00 88.56 456 ASN A C 1
ATOM 3632 O O . ASN A 1 456 ? 33.249 -12.790 17.151 1.00 88.56 456 ASN A O 1
ATOM 3636 N N . THR A 1 457 ? 34.825 -12.735 18.751 1.00 85.75 457 THR A N 1
ATOM 3637 C CA . THR A 1 457 ? 35.704 -11.741 18.113 1.00 85.75 457 THR A CA 1
ATOM 3638 C C . THR A 1 457 ? 36.452 -12.257 16.884 1.00 85.75 457 THR A C 1
ATOM 3640 O O . THR A 1 457 ? 36.906 -11.450 16.075 1.00 85.75 457 THR A O 1
ATOM 3643 N N . GLN A 1 458 ? 36.574 -13.579 16.729 1.00 87.31 458 GLN A N 1
ATOM 3644 C CA . GLN A 1 458 ? 37.331 -14.218 15.650 1.00 87.31 458 GLN A CA 1
ATOM 3645 C C . GLN A 1 458 ? 36.420 -14.722 14.511 1.00 87.31 458 GLN A C 1
ATOM 3647 O O . GLN A 1 458 ? 35.413 -15.382 14.801 1.00 87.31 458 GLN A O 1
ATOM 3652 N N . PRO A 1 459 ? 36.813 -14.551 13.231 1.00 89.69 459 PRO A N 1
ATOM 3653 C CA . PRO A 1 459 ? 36.057 -15.033 12.065 1.00 89.69 459 PRO A CA 1
ATOM 3654 C C . PRO A 1 459 ? 35.745 -16.536 12.117 1.00 89.69 459 PRO A C 1
ATOM 3656 O O . PRO A 1 459 ? 34.604 -16.965 11.943 1.00 89.69 459 PRO A O 1
ATOM 3659 N N . GLN A 1 460 ? 36.737 -17.356 12.484 1.00 87.44 460 GLN A N 1
ATOM 3660 C CA . GLN A 1 460 ? 36.591 -18.815 12.545 1.00 87.44 460 GLN A CA 1
ATOM 3661 C C . GLN A 1 460 ? 35.532 -19.274 13.563 1.00 87.44 460 GLN A C 1
ATOM 3663 O O . GLN A 1 460 ? 34.833 -20.272 13.343 1.00 87.44 460 GLN A O 1
ATOM 3668 N N . ARG A 1 461 ? 35.377 -18.539 14.675 1.00 88.31 461 ARG A N 1
ATOM 3669 C CA . ARG A 1 461 ? 34.340 -18.829 15.672 1.00 88.31 461 ARG A CA 1
ATOM 3670 C C . ARG A 1 461 ? 32.957 -18.518 15.109 1.00 88.31 461 ARG A C 1
ATOM 3672 O O . ARG A 1 461 ? 32.067 -19.359 15.217 1.00 88.31 461 ARG A O 1
ATOM 3679 N N . ARG A 1 462 ? 32.794 -17.355 14.471 1.00 92.06 462 ARG A N 1
ATOM 3680 C CA . ARG A 1 462 ? 31.533 -16.937 13.840 1.00 92.06 462 ARG A CA 1
ATOM 3681 C C . ARG A 1 462 ? 31.096 -17.910 12.748 1.00 92.06 462 ARG A C 1
ATOM 3683 O O . ARG A 1 462 ? 29.956 -18.363 12.777 1.00 92.06 462 ARG A O 1
ATOM 3690 N N . LYS A 1 463 ? 32.024 -18.340 11.887 1.00 90.62 463 LYS A N 1
ATOM 3691 C CA . LYS A 1 463 ? 31.783 -19.379 10.873 1.00 90.62 463 LYS A CA 1
ATOM 3692 C C . LYS A 1 463 ? 31.258 -20.679 11.489 1.00 90.62 463 LYS A C 1
ATOM 3694 O O . LYS A 1 463 ? 30.274 -21.238 11.015 1.00 90.62 463 LYS A O 1
ATOM 3699 N N . THR A 1 464 ? 31.892 -21.156 12.563 1.00 90.06 464 THR A N 1
ATOM 3700 C CA . THR A 1 464 ? 31.454 -22.375 13.269 1.00 90.06 464 THR A CA 1
ATOM 3701 C C . THR A 1 464 ? 30.026 -22.240 13.805 1.00 90.06 464 THR A C 1
ATOM 3703 O O . THR A 1 464 ? 29.226 -23.159 13.636 1.00 90.06 464 THR A O 1
ATOM 3706 N N . ILE A 1 465 ? 29.689 -21.090 14.401 1.00 91.50 465 ILE A N 1
ATOM 3707 C CA . ILE A 1 465 ? 28.342 -20.806 14.922 1.00 91.50 465 ILE A CA 1
ATOM 3708 C C . ILE A 1 465 ? 27.315 -20.815 13.783 1.00 91.50 465 ILE A C 1
ATOM 3710 O O . ILE A 1 465 ? 26.341 -21.563 13.852 1.00 91.50 465 ILE A O 1
ATOM 3714 N N . VAL A 1 466 ? 27.560 -20.053 12.712 1.00 92.19 466 VAL A N 1
ATOM 3715 C CA . VAL A 1 466 ? 26.644 -19.939 11.563 1.00 92.19 466 VAL A CA 1
ATOM 3716 C C . VAL A 1 466 ? 26.414 -21.295 10.904 1.00 92.19 466 VAL A C 1
ATOM 3718 O O . VAL A 1 466 ? 25.269 -21.673 10.666 1.00 92.19 466 VAL A O 1
ATOM 3721 N N . ASN A 1 467 ? 27.475 -22.072 10.675 1.00 90.94 467 ASN A N 1
ATOM 3722 C CA . ASN A 1 467 ? 27.363 -23.401 10.075 1.00 90.94 467 ASN A CA 1
ATOM 3723 C C . ASN A 1 467 ? 26.529 -24.360 10.929 1.00 90.94 467 ASN A C 1
ATOM 3725 O O . ASN A 1 467 ? 25.818 -25.204 10.388 1.00 90.94 467 ASN A O 1
ATOM 3729 N N . ARG A 1 468 ? 26.622 -24.259 12.258 1.00 90.44 468 ARG A N 1
ATOM 3730 C CA . ARG A 1 468 ? 25.844 -25.103 13.169 1.00 90.44 468 ARG A CA 1
ATOM 3731 C C . ARG A 1 468 ? 24.370 -24.708 13.170 1.00 90.44 468 ARG A C 1
ATOM 3733 O O . ARG A 1 468 ? 23.525 -25.579 13.020 1.00 90.44 468 ARG A O 1
ATOM 3740 N N . LEU A 1 469 ? 24.077 -23.413 13.268 1.00 91.94 469 LEU A N 1
ATOM 3741 C CA . LEU A 1 469 ? 22.706 -22.895 13.274 1.00 91.94 469 LEU A CA 1
ATOM 3742 C C . LEU A 1 469 ? 21.998 -23.121 11.932 1.00 91.94 469 LEU A C 1
ATOM 3744 O O . LEU A 1 469 ? 20.856 -23.570 11.906 1.00 91.94 469 LEU A O 1
ATOM 3748 N N . THR A 1 470 ? 22.705 -22.925 10.817 1.00 90.62 470 THR A N 1
ATOM 3749 C CA . THR A 1 470 ? 22.159 -23.141 9.466 1.00 90.62 470 THR A CA 1
ATOM 3750 C C . THR A 1 470 ? 21.762 -24.601 9.237 1.00 90.62 470 THR A C 1
ATOM 3752 O O . THR A 1 470 ? 20.745 -24.861 8.601 1.00 90.62 470 THR A O 1
ATOM 3755 N N . LYS A 1 471 ? 22.508 -25.571 9.793 1.00 90.31 471 LYS A N 1
ATOM 3756 C CA . LYS A 1 471 ? 22.148 -27.002 9.721 1.00 90.31 471 LYS A CA 1
ATOM 3757 C C . LYS A 1 471 ? 20.824 -27.327 10.416 1.00 90.31 471 LYS A C 1
ATOM 3759 O O . LYS A 1 471 ? 20.134 -28.233 9.967 1.00 90.31 471 LYS A O 1
ATOM 3764 N N . SER A 1 472 ? 20.476 -26.582 11.462 1.00 88.25 472 SER A N 1
ATOM 3765 C CA . SER A 1 472 ? 19.183 -26.663 12.155 1.00 88.25 472 SER A CA 1
ATOM 3766 C C . SER A 1 472 ? 18.109 -25.758 11.531 1.00 88.25 472 SER A C 1
ATOM 3768 O O . SER A 1 472 ? 17.039 -25.590 12.102 1.00 88.25 472 SER A O 1
ATOM 3770 N N . GLY A 1 473 ? 18.371 -25.125 10.378 1.00 90.12 473 GLY A N 1
ATOM 3771 C CA . GLY A 1 473 ? 17.434 -24.190 9.741 1.00 90.12 473 GLY A CA 1
ATOM 3772 C C . GLY A 1 473 ? 17.264 -22.857 10.485 1.00 90.12 473 GLY A C 1
ATOM 3773 O O . GLY A 1 473 ? 16.336 -22.103 10.197 1.00 90.12 473 GLY A O 1
ATOM 3774 N N . ILE A 1 474 ? 18.152 -22.538 11.432 1.00 90.69 474 ILE A N 1
ATOM 3775 C CA . ILE A 1 474 ? 18.070 -21.337 12.269 1.00 90.69 474 ILE A CA 1
ATOM 3776 C C . ILE A 1 474 ? 18.810 -20.181 11.589 1.00 90.69 474 ILE A C 1
ATOM 3778 O O . ILE A 1 474 ? 20.007 -20.259 11.296 1.00 90.69 474 ILE A O 1
ATOM 3782 N N . ARG A 1 475 ? 18.106 -19.065 11.377 1.00 90.56 475 ARG A N 1
ATOM 3783 C CA . ARG A 1 475 ? 18.694 -17.831 10.833 1.00 90.56 475 ARG A CA 1
ATOM 3784 C C . ARG A 1 475 ? 19.570 -17.139 11.876 1.00 90.56 475 ARG A C 1
ATOM 3786 O O . ARG A 1 475 ? 19.206 -17.060 13.043 1.00 90.56 475 ARG A O 1
ATOM 3793 N N . THR A 1 476 ? 20.713 -16.609 11.441 1.00 92.00 476 THR A N 1
ATOM 3794 C CA . THR A 1 476 ? 21.697 -15.950 12.315 1.00 92.00 476 THR A CA 1
ATOM 3795 C C . THR A 1 476 ? 21.921 -14.501 11.884 1.00 92.00 476 THR A C 1
ATOM 3797 O O . THR A 1 476 ? 22.051 -14.224 10.693 1.00 92.00 476 THR A O 1
ATOM 3800 N N . MET A 1 477 ? 21.996 -13.590 12.855 1.00 93.25 477 MET A N 1
ATOM 3801 C CA . MET A 1 477 ? 22.369 -12.184 12.681 1.00 93.25 477 MET A CA 1
ATOM 3802 C C . MET A 1 477 ? 23.323 -11.790 13.809 1.00 93.25 477 MET A C 1
ATOM 3804 O O . MET A 1 477 ? 23.103 -12.170 14.959 1.00 93.25 477 MET A O 1
ATOM 3808 N N . PHE A 1 478 ? 24.369 -11.029 13.497 1.00 94.06 478 PHE A N 1
ATOM 3809 C CA . PHE A 1 478 ? 25.312 -10.539 14.502 1.00 94.06 478 PHE A CA 1
ATOM 3810 C C . PHE A 1 478 ? 24.926 -9.145 14.998 1.00 94.06 478 PHE A C 1
ATOM 3812 O O . PHE A 1 478 ? 24.603 -8.268 14.203 1.00 94.06 478 PHE A O 1
ATOM 3819 N N . LEU A 1 479 ? 25.015 -8.926 16.308 1.00 93.12 479 LEU A N 1
ATOM 3820 C CA . LEU A 1 479 ? 24.951 -7.603 16.923 1.00 93.12 479 LEU A CA 1
ATOM 3821 C C . LEU A 1 479 ? 26.331 -7.279 17.503 1.00 93.12 479 LEU A C 1
ATOM 3823 O O . LEU A 1 479 ? 26.792 -7.958 18.417 1.00 93.12 479 LEU A O 1
ATOM 3827 N N . GLU A 1 480 ? 27.008 -6.279 16.946 1.00 91.81 480 GLU A N 1
ATOM 3828 C CA . GLU A 1 480 ? 28.372 -5.897 17.320 1.00 91.81 480 GLU A CA 1
ATOM 3829 C C . GLU A 1 480 ? 28.390 -4.499 17.947 1.00 91.81 480 GLU A C 1
ATOM 3831 O O . GLU A 1 480 ? 28.089 -3.507 17.286 1.00 91.81 480 GLU A O 1
ATOM 3836 N N . CYS A 1 481 ? 28.790 -4.390 19.212 1.00 86.81 481 CYS A N 1
ATOM 3837 C CA . CYS A 1 481 ? 28.955 -3.103 19.890 1.00 86.81 481 CYS A CA 1
ATOM 3838 C C . CYS A 1 481 ? 30.432 -2.695 19.887 1.00 86.81 481 CYS A C 1
ATOM 3840 O O . CYS A 1 481 ? 31.270 -3.387 20.462 1.00 86.81 481 CYS A O 1
ATOM 3842 N N . VAL A 1 482 ? 30.761 -1.562 19.261 1.00 84.50 482 VAL A N 1
ATOM 3843 C CA . VAL A 1 482 ? 32.140 -1.078 19.102 1.00 84.50 482 VAL A CA 1
ATOM 3844 C C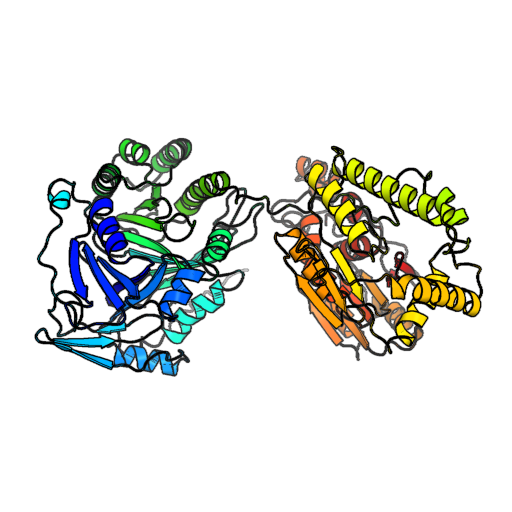 . VAL A 1 482 ? 32.298 0.301 19.731 1.00 84.50 482 VAL A C 1
ATOM 3846 O O . VAL A 1 482 ? 31.577 1.242 19.398 1.00 84.50 482 VAL A O 1
ATOM 3849 N N . TYR A 1 483 ? 33.312 0.447 20.579 1.00 76.69 483 TYR A N 1
ATOM 3850 C CA . TYR A 1 483 ? 33.742 1.728 21.132 1.00 76.69 483 TYR A CA 1
ATOM 3851 C C . TYR A 1 483 ? 35.160 2.037 20.646 1.00 76.69 483 TYR A C 1
ATOM 3853 O O . TYR A 1 483 ? 36.076 1.236 20.827 1.00 76.69 483 TYR A O 1
ATOM 3861 N N . SER A 1 484 ? 35.332 3.188 19.996 1.00 68.19 484 SER A N 1
ATOM 3862 C CA . SER A 1 484 ? 36.629 3.659 19.497 1.00 68.19 484 SER A CA 1
ATOM 3863 C C . SER A 1 484 ? 37.525 4.196 20.622 1.00 68.19 484 SER A C 1
ATOM 3865 O O . SER A 1 484 ? 37.069 4.495 21.728 1.00 68.19 484 SER A O 1
ATOM 3867 N N . HIS A 1 485 ? 38.815 4.356 20.325 1.00 58.88 485 HIS A N 1
ATOM 3868 C CA . HIS A 1 485 ? 39.790 4.966 21.234 1.00 58.88 485 HIS A CA 1
ATOM 3869 C C . HIS A 1 485 ? 39.362 6.398 21.623 1.00 58.88 485 HIS A C 1
ATOM 3871 O O . HIS A 1 485 ? 38.929 7.156 20.756 1.00 58.88 485 HIS A O 1
ATOM 3877 N N . GLY A 1 486 ? 39.443 6.753 22.913 1.00 54.94 486 GLY A N 1
ATOM 3878 C CA . GLY A 1 486 ? 38.961 8.037 23.456 1.00 54.94 486 GLY A CA 1
ATOM 3879 C C . GLY A 1 486 ? 37.591 7.997 24.157 1.00 54.94 486 GLY A C 1
ATOM 3880 O O . GLY A 1 486 ? 37.187 8.988 24.758 1.00 54.94 486 GLY A O 1
ATOM 3881 N N . HIS A 1 487 ? 36.888 6.857 24.157 1.00 58.81 487 HIS A N 1
ATOM 3882 C CA . HIS A 1 487 ? 35.656 6.642 24.942 1.00 58.81 487 HIS A CA 1
ATOM 3883 C C . HIS A 1 487 ? 35.909 6.052 26.343 1.00 58.81 487 HIS A C 1
ATOM 3885 O O . HIS A 1 487 ? 35.018 5.457 26.946 1.00 58.81 487 HIS A O 1
ATOM 3891 N N . GLU A 1 488 ? 37.123 6.212 26.869 1.00 53.88 488 GLU A N 1
ATOM 3892 C CA . GLU A 1 488 ? 37.589 5.607 28.124 1.00 53.88 488 GLU A CA 1
ATOM 3893 C C . GLU A 1 488 ? 36.683 5.951 29.309 1.00 53.88 488 GLU A C 1
ATOM 3895 O O . GLU A 1 488 ? 36.390 5.084 30.123 1.00 53.88 488 GLU A O 1
ATOM 3900 N N . VAL A 1 489 ? 36.146 7.174 29.353 1.00 54.38 489 VAL A N 1
ATOM 3901 C CA . VAL A 1 489 ? 35.208 7.617 30.397 1.00 54.38 489 VAL A CA 1
ATOM 3902 C C . VAL A 1 489 ? 33.916 6.793 30.388 1.00 54.38 489 VAL A C 1
ATOM 3904 O O . VAL A 1 489 ? 33.509 6.306 31.437 1.00 54.38 489 VAL A O 1
ATOM 3907 N N . ALA A 1 490 ? 33.323 6.552 29.215 1.00 57.78 490 ALA A N 1
ATOM 3908 C CA . ALA A 1 490 ? 32.095 5.761 29.087 1.00 57.78 490 ALA A CA 1
ATOM 3909 C C . ALA A 1 490 ? 32.329 4.277 29.419 1.00 57.78 490 ALA A C 1
ATOM 3911 O O . ALA A 1 490 ? 31.483 3.626 30.026 1.00 57.78 490 ALA A O 1
ATOM 3912 N N . VAL A 1 491 ? 33.503 3.743 29.066 1.00 57.53 491 VAL A N 1
ATOM 3913 C CA . VAL A 1 491 ? 33.907 2.377 29.437 1.00 57.53 491 VAL A CA 1
ATOM 3914 C C . VAL A 1 491 ? 34.124 2.269 30.951 1.00 57.53 491 VAL A C 1
ATOM 3916 O O . VAL A 1 491 ? 33.685 1.301 31.562 1.00 57.53 491 VAL A O 1
ATOM 3919 N N . ILE A 1 492 ? 34.741 3.273 31.580 1.00 55.47 492 ILE A N 1
ATOM 3920 C CA . ILE A 1 492 ? 34.968 3.328 33.031 1.00 55.47 492 ILE A CA 1
ATOM 3921 C C . ILE A 1 492 ? 33.651 3.493 33.805 1.00 55.47 492 ILE A C 1
ATOM 3923 O O . ILE A 1 492 ? 33.475 2.853 34.841 1.00 55.47 492 ILE A O 1
ATOM 3927 N N . GLU A 1 493 ? 32.716 4.315 33.328 1.00 57.53 493 GLU A N 1
ATOM 3928 C CA . GLU A 1 493 ? 31.371 4.431 33.911 1.00 57.53 493 GLU A CA 1
ATOM 3929 C C . GLU A 1 493 ? 30.599 3.115 33.799 1.00 57.53 493 GLU A C 1
ATOM 3931 O O . GLU A 1 493 ? 30.078 2.631 34.804 1.00 57.53 493 GLU A O 1
ATOM 3936 N N . HIS A 1 494 ? 30.651 2.459 32.637 1.00 59.56 494 HIS A N 1
ATOM 3937 C CA . HIS A 1 494 ? 30.080 1.127 32.458 1.00 59.56 494 HIS A CA 1
ATOM 3938 C C . HIS A 1 494 ? 30.712 0.087 33.401 1.00 59.56 494 HIS A C 1
ATOM 3940 O O . HIS A 1 494 ? 30.000 -0.727 33.978 1.00 59.56 494 HIS A O 1
ATOM 3946 N N . ILE A 1 495 ? 32.033 0.127 33.633 1.00 56.44 495 ILE A N 1
ATOM 3947 C CA . ILE A 1 495 ? 32.727 -0.741 34.607 1.00 56.44 495 ILE A CA 1
ATOM 3948 C C . ILE A 1 495 ? 32.257 -0.463 36.044 1.00 56.44 495 ILE A C 1
ATOM 3950 O O . ILE A 1 495 ? 32.056 -1.401 36.820 1.00 56.44 495 ILE A O 1
ATOM 3954 N N . LYS A 1 496 ? 32.050 0.808 36.415 1.00 55.84 496 LYS A N 1
ATOM 3955 C CA . LYS A 1 496 ? 31.524 1.191 37.737 1.00 55.84 496 LYS A CA 1
ATOM 3956 C C . LYS A 1 496 ? 30.086 0.699 37.937 1.00 55.84 496 LYS A C 1
ATOM 3958 O O . LYS A 1 496 ? 29.771 0.181 39.007 1.00 55.84 496 LYS A O 1
ATOM 3963 N N . GLU A 1 497 ? 29.237 0.793 36.917 1.00 57.25 497 GLU A N 1
ATOM 3964 C CA . GLU A 1 497 ? 27.871 0.252 36.946 1.00 57.25 497 GLU A CA 1
ATOM 3965 C C . GLU A 1 497 ? 27.840 -1.285 36.937 1.00 57.25 497 GLU A C 1
ATOM 3967 O O . GLU A 1 497 ? 27.069 -1.902 37.681 1.00 57.25 497 GLU A O 1
ATOM 3972 N N . LEU A 1 498 ? 28.726 -1.921 36.161 1.00 53.12 498 LEU A N 1
ATOM 3973 C CA . LEU A 1 498 ? 28.944 -3.368 36.163 1.00 53.12 498 LEU A CA 1
ATOM 3974 C C . LEU A 1 498 ? 29.399 -3.858 37.537 1.00 53.12 498 LEU A C 1
ATOM 3976 O O . LEU A 1 498 ? 28.967 -4.925 37.949 1.00 53.12 498 LEU A O 1
ATOM 3980 N N . ARG A 1 499 ? 30.213 -3.112 38.295 1.00 51.88 499 ARG A N 1
ATOM 3981 C CA . ARG A 1 499 ? 30.586 -3.495 39.672 1.00 51.88 499 ARG A CA 1
ATOM 3982 C C . ARG A 1 499 ? 29.356 -3.646 40.574 1.00 51.88 499 ARG A C 1
ATOM 3984 O O . ARG A 1 499 ? 29.303 -4.571 41.376 1.00 51.88 499 ARG A O 1
ATOM 3991 N N . LEU A 1 500 ? 28.366 -2.763 40.423 1.00 48.09 500 LEU A N 1
ATOM 3992 C CA . LEU A 1 500 ? 27.145 -2.757 41.238 1.00 48.09 500 LEU A CA 1
ATOM 3993 C C . LEU A 1 500 ? 26.172 -3.895 40.890 1.00 48.09 500 LEU A C 1
ATOM 3995 O O . LEU A 1 500 ? 25.261 -4.170 41.666 1.00 48.09 500 LEU A O 1
ATOM 3999 N N . THR A 1 501 ? 26.331 -4.532 39.728 1.00 47.50 501 THR A N 1
ATOM 4000 C CA . THR A 1 501 ? 25.319 -5.437 39.155 1.00 47.50 501 THR A CA 1
ATOM 4001 C C . THR A 1 501 ? 25.869 -6.782 38.665 1.00 47.50 501 THR A C 1
ATOM 4003 O O . THR A 1 501 ? 25.121 -7.751 38.557 1.00 47.50 501 THR A O 1
ATOM 4006 N N . CYS A 1 502 ? 27.174 -6.891 38.408 1.00 52.44 502 CYS A N 1
ATOM 4007 C CA . CYS A 1 502 ? 27.846 -8.110 37.977 1.00 52.44 502 CYS A CA 1
ATOM 4008 C C . CYS A 1 502 ? 28.242 -8.963 39.195 1.00 52.44 502 CYS A C 1
ATOM 4010 O O . CYS A 1 502 ? 29.063 -8.525 40.010 1.00 52.44 502 CYS A O 1
ATOM 4012 N N . PRO A 1 503 ? 27.768 -10.220 39.294 1.00 53.69 503 PRO A N 1
ATOM 4013 C CA . PRO A 1 503 ? 28.128 -11.126 40.388 1.00 53.69 503 PRO A CA 1
ATOM 4014 C C . PRO A 1 503 ? 29.639 -11.386 40.525 1.00 53.69 503 PRO A C 1
ATOM 4016 O O . PRO A 1 503 ? 30.087 -11.861 41.566 1.00 53.69 503 PRO A O 1
ATOM 4019 N N . GLU A 1 504 ? 30.420 -11.123 39.472 1.00 56.41 504 GLU A N 1
ATOM 4020 C CA . GLU A 1 504 ? 31.867 -11.366 39.419 1.00 56.41 504 GLU A CA 1
ATOM 4021 C C . GLU A 1 504 ? 32.694 -10.278 40.118 1.00 56.41 504 GLU A C 1
ATOM 4023 O O . GLU A 1 504 ? 33.729 -10.596 40.705 1.00 56.41 504 GLU A O 1
ATOM 4028 N N . TYR A 1 505 ? 32.222 -9.025 40.094 1.00 59.06 505 TYR A N 1
ATOM 4029 C CA . TYR A 1 505 ? 32.930 -7.854 40.632 1.00 59.06 505 TYR A CA 1
ATOM 4030 C C . TYR A 1 505 ? 32.252 -7.239 41.865 1.00 59.06 505 TYR A C 1
ATOM 4032 O O . TYR A 1 505 ? 32.790 -6.291 42.434 1.00 59.06 505 TYR A O 1
ATOM 4040 N N . ALA A 1 506 ? 31.127 -7.804 42.320 1.00 56.59 506 ALA A N 1
ATOM 4041 C CA . ALA A 1 506 ? 30.328 -7.290 43.438 1.00 56.59 506 ALA A CA 1
ATOM 4042 C C . ALA A 1 506 ? 31.141 -6.984 44.717 1.00 56.59 506 ALA A C 1
ATOM 4044 O O . ALA A 1 506 ? 30.828 -6.032 45.424 1.00 56.59 506 ALA A O 1
ATOM 4045 N N . ASN A 1 507 ? 32.218 -7.740 44.977 1.00 63.59 507 ASN A N 1
ATOM 4046 C CA . ASN A 1 507 ? 33.084 -7.590 46.158 1.00 63.59 507 ASN A CA 1
ATOM 4047 C C . ASN A 1 507 ? 34.550 -7.248 45.816 1.00 63.59 507 ASN A C 1
ATOM 4049 O O . ASN A 1 507 ? 35.433 -7.446 46.646 1.00 63.59 507 ASN A O 1
ATOM 4053 N N . VAL A 1 508 ? 34.835 -6.799 44.591 1.00 66.75 508 VAL A N 1
ATOM 4054 C CA . VAL A 1 508 ? 36.194 -6.448 44.139 1.00 66.75 508 VAL A CA 1
ATOM 4055 C C . VAL A 1 508 ? 36.354 -4.927 44.163 1.00 66.75 508 VAL A C 1
ATOM 4057 O O . VAL A 1 508 ? 35.415 -4.205 43.830 1.00 66.75 508 VAL A O 1
ATOM 4060 N N . GLU A 1 509 ? 37.525 -4.421 44.557 1.00 67.19 509 GLU A N 1
ATOM 4061 C CA . GLU A 1 509 ? 37.804 -2.980 44.531 1.00 67.19 509 GLU A CA 1
ATOM 4062 C C . GLU A 1 509 ? 37.762 -2.413 43.102 1.00 67.19 509 GLU A C 1
ATOM 4064 O O . GLU A 1 509 ? 38.205 -3.067 42.157 1.00 67.19 509 GLU A O 1
ATOM 4069 N N . CYS A 1 510 ? 37.254 -1.183 42.932 1.00 64.19 510 CYS A N 1
ATOM 4070 C CA . CYS A 1 510 ? 37.061 -0.555 41.610 1.00 64.19 510 CYS A CA 1
ATOM 4071 C C . CYS A 1 510 ? 38.342 -0.560 40.766 1.00 64.19 510 CYS A C 1
ATOM 4073 O O . CYS A 1 510 ? 38.310 -0.851 39.571 1.00 64.19 510 CYS A O 1
ATOM 4075 N N . GLU A 1 511 ? 39.473 -0.245 41.392 1.00 68.81 511 GLU A N 1
ATOM 4076 C CA . GLU A 1 511 ? 40.774 -0.206 40.730 1.00 68.81 511 GLU A CA 1
ATOM 4077 C C . GLU A 1 511 ? 41.214 -1.604 40.269 1.00 68.81 511 GLU A C 1
ATOM 4079 O O . GLU A 1 511 ? 41.659 -1.784 39.138 1.00 68.81 511 GLU A O 1
ATOM 4084 N N . GLN A 1 512 ? 41.001 -2.625 41.102 1.00 69.50 512 GLN A N 1
ATOM 4085 C CA . GLN A 1 512 ? 41.326 -4.012 40.766 1.00 69.50 512 GLN A CA 1
ATOM 4086 C C . GLN A 1 512 ? 40.440 -4.551 39.636 1.00 69.50 512 GLN A C 1
ATOM 4088 O O . GLN A 1 512 ? 40.945 -5.209 38.727 1.00 69.50 512 GLN A O 1
ATOM 4093 N N . ALA A 1 513 ? 39.141 -4.239 39.658 1.00 64.88 513 ALA A N 1
ATOM 4094 C CA . ALA A 1 513 ? 38.202 -4.613 38.602 1.00 64.88 513 ALA A CA 1
ATOM 4095 C C . ALA A 1 513 ? 38.560 -3.949 37.262 1.00 64.88 513 ALA A C 1
ATOM 4097 O O . ALA A 1 513 ? 38.580 -4.609 36.225 1.00 64.88 513 ALA A O 1
ATOM 4098 N N . THR A 1 514 ? 38.920 -2.662 37.297 1.00 67.50 514 THR A N 1
ATOM 4099 C CA . THR A 1 514 ? 39.359 -1.908 36.113 1.00 67.50 514 THR A CA 1
ATOM 4100 C C . THR A 1 514 ? 40.651 -2.491 35.535 1.00 67.50 514 THR A C 1
ATOM 4102 O O . THR A 1 514 ? 40.753 -2.697 34.327 1.00 67.50 514 THR A O 1
ATOM 4105 N N . ASN A 1 515 ? 41.618 -2.835 36.390 1.00 72.19 515 ASN A N 1
ATOM 4106 C CA . ASN A 1 515 ? 42.887 -3.433 35.969 1.00 72.19 515 ASN A CA 1
ATOM 4107 C C . ASN A 1 515 ? 42.714 -4.835 35.360 1.00 72.19 515 ASN A C 1
ATOM 4109 O O . ASN A 1 515 ? 43.348 -5.148 34.351 1.00 72.19 515 ASN A O 1
ATOM 4113 N N . ASP A 1 516 ? 41.855 -5.679 35.937 1.00 70.75 516 ASP A N 1
ATOM 4114 C CA . ASP A 1 516 ? 41.520 -6.990 35.365 1.00 70.75 516 ASP A CA 1
ATOM 4115 C C . ASP A 1 516 ? 40.793 -6.856 34.015 1.00 70.75 516 ASP A C 1
ATOM 4117 O O . ASP A 1 516 ? 41.139 -7.544 33.051 1.00 70.75 516 ASP A O 1
ATOM 4121 N N . PHE A 1 517 ? 39.846 -5.920 33.909 1.00 70.38 517 PHE A N 1
ATOM 4122 C CA . PHE A 1 517 ? 39.143 -5.633 32.660 1.00 70.38 517 PHE A CA 1
ATOM 4123 C C . PHE A 1 517 ? 40.098 -5.161 31.557 1.00 70.38 517 PHE A C 1
ATOM 4125 O O . PHE A 1 517 ? 40.082 -5.712 30.456 1.00 70.38 517 PHE A O 1
ATOM 4132 N N . ASN A 1 518 ? 40.976 -4.201 31.860 1.00 72.94 518 ASN A N 1
ATOM 4133 C CA . ASN A 1 518 ? 41.970 -3.696 30.911 1.00 72.94 518 ASN A CA 1
ATOM 4134 C C . ASN A 1 518 ? 42.897 -4.814 30.422 1.00 72.94 518 ASN A C 1
ATOM 4136 O O . ASN A 1 518 ? 43.096 -4.963 29.218 1.00 72.94 518 ASN A O 1
ATOM 4140 N N . ARG A 1 519 ? 43.365 -5.682 31.328 1.00 74.69 519 ARG A N 1
ATOM 4141 C CA . ARG A 1 519 ? 44.178 -6.853 30.964 1.00 74.69 519 ARG A CA 1
ATOM 4142 C C . ARG A 1 519 ? 43.450 -7.785 29.988 1.00 74.69 519 ARG A C 1
ATOM 4144 O O . ARG A 1 519 ? 44.057 -8.302 29.053 1.00 74.69 519 ARG A O 1
ATOM 4151 N N . ARG A 1 520 ? 42.149 -8.017 30.189 1.00 71.00 520 ARG A N 1
ATOM 4152 C CA . ARG A 1 520 ? 41.325 -8.839 29.284 1.00 71.00 520 ARG A CA 1
ATOM 4153 C C . ARG A 1 520 ? 41.122 -8.160 27.934 1.00 71.00 520 ARG A C 1
ATOM 4155 O O . ARG A 1 520 ? 41.175 -8.833 26.908 1.00 71.00 520 ARG A O 1
ATOM 4162 N N . LEU A 1 521 ? 40.908 -6.847 27.927 1.00 73.88 521 LEU A N 1
ATOM 4163 C CA . LEU A 1 521 ? 40.788 -6.071 26.699 1.00 73.88 521 LEU A CA 1
ATOM 4164 C C . LEU A 1 521 ? 42.076 -6.157 25.873 1.00 73.88 521 LEU A C 1
ATOM 4166 O O . LEU A 1 521 ? 42.008 -6.432 24.676 1.00 73.88 521 LEU A O 1
ATOM 4170 N N . ASP A 1 522 ? 43.235 -6.001 26.516 1.00 77.12 522 ASP A N 1
ATOM 4171 C CA . ASP A 1 522 ? 44.547 -6.129 25.875 1.00 77.12 522 ASP A CA 1
ATOM 4172 C C . ASP A 1 522 ? 44.769 -7.530 25.295 1.00 77.12 522 ASP A C 1
ATOM 4174 O O . ASP A 1 522 ? 45.304 -7.661 24.196 1.00 77.12 522 ASP A O 1
ATOM 4178 N N . TYR A 1 523 ? 44.284 -8.572 25.976 1.00 77.00 523 TYR A N 1
ATOM 4179 C CA . TYR A 1 523 ? 44.326 -9.942 25.466 1.00 77.00 523 TYR A CA 1
ATOM 4180 C C . TYR A 1 523 ? 43.467 -10.150 24.211 1.00 77.00 523 TYR A C 1
ATOM 4182 O O . TYR A 1 523 ? 43.914 -10.801 23.271 1.00 77.00 523 TYR A O 1
ATOM 4190 N N . TYR A 1 524 ? 42.235 -9.628 24.168 1.00 76.38 524 TYR A N 1
ATOM 4191 C CA . TYR A 1 524 ? 41.346 -9.820 23.011 1.00 76.38 524 TYR A CA 1
ATOM 4192 C C . TYR A 1 524 ? 41.699 -8.923 21.820 1.00 76.38 524 TYR A C 1
ATOM 4194 O O . TYR A 1 524 ? 41.425 -9.305 20.681 1.00 76.38 524 TYR A O 1
ATOM 4202 N N . ARG A 1 525 ? 42.317 -7.760 22.065 1.00 80.94 525 ARG A N 1
ATOM 4203 C CA . ARG A 1 525 ? 42.671 -6.762 21.044 1.00 80.94 525 ARG A CA 1
ATOM 4204 C C . ARG A 1 525 ? 43.414 -7.336 19.822 1.00 80.94 525 ARG A C 1
ATOM 4206 O O . ARG A 1 525 ? 42.967 -7.038 18.718 1.00 80.94 525 ARG A O 1
ATOM 4213 N N . PRO A 1 526 ? 44.475 -8.162 19.949 1.00 82.19 526 PRO A N 1
ATOM 4214 C CA . PRO A 1 526 ? 45.182 -8.710 18.785 1.00 82.19 526 PRO A CA 1
ATOM 4215 C C . PRO A 1 526 ? 44.362 -9.722 17.971 1.00 82.19 526 PRO A C 1
ATOM 4217 O O . PRO A 1 526 ? 44.678 -9.960 16.810 1.00 82.19 526 PRO A O 1
ATOM 4220 N N . TYR A 1 527 ? 43.321 -10.319 18.555 1.00 82.62 527 TYR A N 1
ATOM 4221 C CA . TYR A 1 527 ? 42.498 -11.343 17.901 1.00 82.62 527 TYR A CA 1
ATOM 4222 C C . TYR A 1 527 ? 41.166 -10.809 17.368 1.00 82.62 527 TYR A C 1
ATOM 4224 O O . TYR A 1 527 ? 40.396 -11.567 16.776 1.00 82.62 527 TYR A O 1
ATOM 4232 N N . TYR A 1 528 ? 40.850 -9.541 17.624 1.00 87.56 528 TYR A N 1
ATOM 4233 C CA . TYR A 1 528 ? 39.581 -8.955 17.228 1.00 87.56 528 TYR A CA 1
ATOM 4234 C C . TYR A 1 528 ? 39.562 -8.624 15.740 1.00 87.56 528 TYR A C 1
ATOM 4236 O O . TYR A 1 528 ? 40.375 -7.846 15.244 1.00 87.56 528 TYR A O 1
ATOM 4244 N N . VAL A 1 529 ? 38.577 -9.187 15.044 1.00 88.81 529 VAL A N 1
ATOM 4245 C CA . VAL A 1 529 ? 38.251 -8.842 13.665 1.00 88.81 529 VAL A CA 1
ATOM 4246 C C . VAL A 1 529 ? 36.785 -8.416 13.623 1.00 88.81 529 VAL A C 1
ATOM 4248 O O . VAL A 1 529 ? 35.928 -9.220 14.019 1.00 88.81 529 VAL A O 1
ATOM 4251 N N . PRO A 1 530 ? 36.473 -7.205 13.127 1.00 89.56 530 PRO A N 1
ATOM 4252 C CA . PRO A 1 530 ? 35.100 -6.727 13.076 1.00 89.56 530 PRO A CA 1
ATOM 4253 C C . PRO A 1 530 ? 34.242 -7.590 12.147 1.00 89.56 530 PRO A C 1
ATOM 4255 O O . PRO A 1 530 ? 34.733 -8.138 11.155 1.00 89.56 530 PRO A O 1
ATOM 4258 N N . VAL A 1 531 ? 32.951 -7.714 12.451 1.00 89.94 531 VAL A N 1
ATOM 4259 C CA . VAL A 1 531 ? 32.020 -8.498 11.620 1.00 89.94 531 VAL A CA 1
ATOM 4260 C C . VAL A 1 531 ? 31.932 -7.914 10.199 1.00 89.94 531 VAL A C 1
ATOM 4262 O O . VAL A 1 531 ? 31.848 -6.703 10.014 1.00 89.94 531 VAL A O 1
ATOM 4265 N N . GLY A 1 532 ? 31.972 -8.753 9.164 1.00 84.25 532 GLY A N 1
ATOM 4266 C CA . GLY A 1 532 ? 31.953 -8.279 7.772 1.00 84.25 532 GLY A CA 1
ATOM 4267 C C . GLY A 1 532 ? 33.264 -7.635 7.303 1.00 84.25 532 GLY A C 1
ATOM 4268 O O . GLY A 1 532 ? 33.278 -6.937 6.292 1.00 84.25 532 GLY A O 1
ATOM 4269 N N . ALA A 1 533 ? 34.373 -7.839 8.023 1.00 85.38 533 ALA A N 1
ATOM 4270 C CA . ALA A 1 533 ? 35.700 -7.558 7.483 1.00 85.38 533 ALA A CA 1
ATOM 4271 C C . ALA A 1 533 ? 35.964 -8.413 6.224 1.00 85.38 533 ALA A C 1
ATOM 4273 O O . ALA A 1 533 ? 35.509 -9.554 6.184 1.00 85.38 533 ALA A O 1
ATOM 4274 N N . PRO A 1 534 ? 36.770 -7.946 5.249 1.00 79.50 534 PRO A N 1
ATOM 4275 C CA . PRO A 1 534 ? 37.040 -8.688 4.006 1.00 79.50 534 PRO A CA 1
ATOM 4276 C C . PRO A 1 534 ? 37.646 -10.089 4.181 1.00 79.50 534 PRO A C 1
ATOM 4278 O O . PRO A 1 534 ? 37.644 -10.881 3.249 1.00 79.50 534 PRO A O 1
ATOM 4281 N N . ILE A 1 535 ? 38.205 -10.383 5.358 1.00 77.81 535 ILE A N 1
ATOM 4282 C CA . ILE A 1 535 ? 38.749 -11.703 5.708 1.00 77.81 535 ILE A CA 1
ATOM 4283 C C . ILE A 1 535 ? 37.654 -12.732 6.046 1.00 77.81 535 ILE A C 1
ATOM 4285 O O . ILE A 1 535 ? 37.950 -13.914 6.203 1.00 77.81 535 ILE A O 1
ATOM 4289 N N . GLU A 1 536 ? 36.401 -12.299 6.196 1.00 78.62 536 GLU A N 1
ATOM 4290 C CA . GLU A 1 536 ? 35.260 -13.194 6.364 1.00 78.62 536 GLU A CA 1
ATOM 4291 C C . GLU A 1 536 ? 34.910 -13.881 5.044 1.00 78.62 536 GLU A C 1
ATOM 4293 O O . GLU A 1 536 ? 34.817 -13.252 3.997 1.00 78.62 536 GLU A O 1
ATOM 4298 N N . GLU A 1 537 ? 34.681 -15.189 5.106 1.00 62.91 537 GLU A N 1
ATOM 4299 C CA . GLU A 1 537 ? 34.345 -16.011 3.936 1.00 62.91 537 GLU A CA 1
ATOM 4300 C C . GLU A 1 537 ? 32.912 -15.781 3.433 1.00 62.91 537 GLU A C 1
ATOM 4302 O O . GLU A 1 537 ? 32.620 -16.032 2.267 1.00 62.91 537 GLU A O 1
ATOM 4307 N N . TYR A 1 538 ? 32.023 -15.302 4.309 1.00 71.31 538 TYR A N 1
ATOM 4308 C CA . TYR A 1 538 ? 30.610 -15.080 4.016 1.00 71.31 538 TYR A CA 1
ATOM 4309 C C . TYR A 1 538 ? 30.185 -13.670 4.423 1.00 71.31 538 TYR A C 1
ATOM 4311 O O . TYR A 1 538 ? 30.601 -13.150 5.462 1.00 71.31 538 TYR A O 1
ATOM 4319 N N . GLU A 1 539 ? 29.272 -13.082 3.652 1.00 80.12 539 GLU A N 1
ATOM 4320 C CA . GLU A 1 539 ? 28.550 -11.885 4.074 1.00 80.12 539 GLU A CA 1
ATOM 4321 C C . GLU A 1 539 ? 27.471 -12.260 5.095 1.00 80.12 539 GLU A C 1
ATOM 4323 O O . GLU A 1 539 ? 26.414 -12.789 4.749 1.00 80.12 539 GLU A O 1
ATOM 4328 N N . TYR A 1 540 ? 27.724 -11.982 6.373 1.00 88.50 540 TYR A N 1
ATOM 4329 C CA . TYR A 1 540 ? 26.725 -12.197 7.418 1.00 88.50 540 TYR A CA 1
ATOM 4330 C C . TYR A 1 540 ? 25.764 -11.002 7.543 1.00 88.50 540 TYR A C 1
ATOM 4332 O O . TYR A 1 540 ? 26.199 -9.849 7.431 1.00 88.50 540 TYR A O 1
ATOM 4340 N N . PRO A 1 541 ? 24.480 -11.236 7.871 1.00 92.75 541 PRO A N 1
ATOM 4341 C CA . PRO A 1 541 ? 23.609 -10.192 8.393 1.00 92.75 541 PRO A CA 1
ATOM 4342 C C . PRO A 1 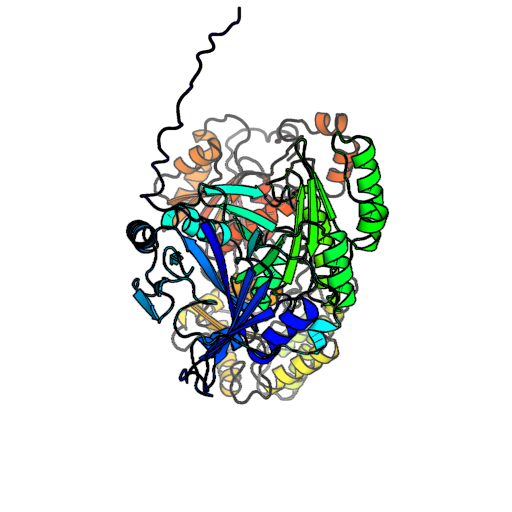541 ? 24.155 -9.668 9.720 1.00 92.75 541 PRO A C 1
ATOM 4344 O O . PRO A 1 541 ? 24.425 -10.453 10.636 1.00 92.75 541 PRO A O 1
ATOM 4347 N N . PHE A 1 542 ? 24.325 -8.353 9.847 1.00 94.31 542 PHE A N 1
ATOM 4348 C CA . PHE A 1 542 ? 24.778 -7.767 11.105 1.00 94.31 542 PHE A CA 1
ATOM 4349 C C . PHE A 1 542 ? 24.269 -6.348 11.339 1.00 94.31 542 PHE A C 1
ATOM 4351 O O . PHE A 1 542 ? 24.038 -5.581 10.404 1.00 94.31 542 PHE A O 1
ATOM 4358 N N . ILE A 1 543 ? 24.162 -5.991 12.615 1.00 94.56 543 ILE A N 1
ATOM 4359 C CA . ILE A 1 543 ? 23.963 -4.633 13.108 1.00 94.56 543 ILE A CA 1
ATOM 4360 C C . ILE A 1 543 ? 25.180 -4.288 13.957 1.00 94.56 543 ILE A C 1
ATOM 4362 O O . ILE A 1 543 ? 25.535 -5.018 14.878 1.00 94.56 543 ILE A O 1
ATOM 4366 N N . ARG A 1 544 ? 25.828 -3.169 13.658 1.00 92.25 544 ARG A N 1
ATOM 4367 C CA . ARG A 1 544 ? 26.960 -2.649 14.417 1.00 92.25 544 ARG A CA 1
ATOM 4368 C C . ARG A 1 544 ? 26.584 -1.331 15.072 1.00 92.25 544 ARG A C 1
ATOM 4370 O O . ARG A 1 544 ? 26.265 -0.375 14.370 1.00 92.25 544 ARG A O 1
ATOM 4377 N N . LEU A 1 545 ? 26.701 -1.263 16.393 1.00 89.25 545 LEU A N 1
ATOM 4378 C CA . LEU A 1 545 ? 26.508 -0.057 17.193 1.00 89.25 545 LEU A CA 1
ATOM 4379 C C . LEU A 1 545 ? 27.870 0.579 17.479 1.00 89.25 545 LEU A C 1
ATOM 4381 O O . LEU A 1 545 ? 28.695 0.006 18.185 1.00 89.25 545 LEU A O 1
ATOM 4385 N N . LEU A 1 546 ? 28.118 1.768 16.939 1.00 84.75 546 LEU A N 1
ATOM 4386 C CA . LEU A 1 546 ? 29.345 2.532 17.157 1.00 84.75 546 LEU A CA 1
ATOM 4387 C C . LEU A 1 546 ? 29.124 3.584 18.251 1.00 84.75 546 LEU A C 1
ATOM 4389 O O . LEU A 1 546 ? 28.206 4.403 18.158 1.00 84.75 546 LEU A O 1
ATOM 4393 N N . GLY A 1 547 ? 29.986 3.581 19.271 1.00 75.88 547 GLY A N 1
ATOM 4394 C CA . GLY A 1 547 ? 30.008 4.586 20.337 1.00 75.88 547 GLY A CA 1
ATOM 4395 C C . GLY A 1 547 ? 28.731 4.622 21.181 1.00 75.88 547 GLY A C 1
ATOM 4396 O O . GLY A 1 547 ? 28.256 5.711 21.495 1.00 75.88 547 GLY A O 1
ATOM 4397 N N . GLY A 1 548 ? 28.158 3.456 21.503 1.00 70.44 548 GLY A N 1
ATOM 4398 C CA . GLY A 1 548 ? 26.908 3.353 22.269 1.00 70.44 548 GLY A CA 1
ATOM 4399 C C . GLY A 1 548 ? 25.664 3.746 21.470 1.00 70.44 548 GLY A C 1
ATOM 4400 O O . GLY A 1 548 ? 24.778 4.404 21.999 1.00 70.44 548 GLY A O 1
ATOM 4401 N N . GLY A 1 549 ? 25.622 3.408 20.178 1.00 75.75 549 GLY A N 1
ATOM 4402 C CA . GLY A 1 549 ? 24.462 3.664 19.312 1.00 75.75 549 GLY A CA 1
ATOM 4403 C C . GLY A 1 549 ? 24.464 5.021 18.597 1.00 75.75 549 GLY A C 1
ATOM 4404 O O . GLY A 1 549 ? 23.585 5.267 17.781 1.00 75.75 549 GLY A O 1
ATOM 4405 N N . LYS A 1 550 ? 25.479 5.876 18.806 1.00 80.44 550 LYS A N 1
ATOM 4406 C CA . LYS A 1 550 ? 25.615 7.174 18.105 1.00 80.44 550 LYS A CA 1
ATOM 4407 C C . LYS A 1 550 ? 25.654 7.043 16.584 1.00 80.44 550 LYS A C 1
ATOM 4409 O O . LYS A 1 550 ? 25.233 7.945 15.867 1.00 80.44 550 LYS A O 1
ATOM 4414 N N . LYS A 1 551 ? 26.208 5.938 16.088 1.00 85.31 551 LYS A N 1
ATOM 4415 C CA . LYS A 1 551 ? 26.149 5.559 14.678 1.00 85.31 551 LYS A CA 1
ATOM 4416 C C . LYS A 1 551 ? 25.854 4.073 14.588 1.00 85.31 551 LYS A C 1
ATOM 4418 O O . LYS A 1 551 ? 26.483 3.279 15.281 1.00 85.31 551 LYS A O 1
ATOM 4423 N N . ILE A 1 552 ? 24.935 3.702 13.708 1.00 90.38 552 ILE A N 1
ATOM 4424 C CA . ILE A 1 552 ? 24.574 2.309 13.462 1.00 90.38 552 ILE A CA 1
ATOM 4425 C C . ILE A 1 552 ? 24.940 1.960 12.024 1.00 90.38 552 ILE A C 1
ATOM 4427 O O . ILE A 1 552 ? 24.699 2.742 11.107 1.00 90.38 552 ILE A O 1
ATOM 4431 N N . VAL A 1 553 ? 25.570 0.805 11.831 1.00 90.81 553 VAL A N 1
ATOM 4432 C CA . VAL A 1 553 ? 25.840 0.230 10.510 1.00 90.81 553 VAL A CA 1
ATOM 4433 C C . VAL A 1 553 ? 25.086 -1.085 10.426 1.00 90.81 553 VAL A C 1
ATOM 4435 O O . VAL A 1 553 ? 25.334 -1.983 11.222 1.00 90.81 553 VAL A O 1
ATOM 4438 N N . ALA A 1 554 ? 24.166 -1.191 9.478 1.00 92.81 554 ALA A N 1
ATOM 4439 C CA . ALA A 1 554 ? 23.370 -2.385 9.248 1.00 92.81 554 ALA A CA 1
ATOM 4440 C C . ALA A 1 554 ? 23.750 -3.005 7.899 1.00 92.81 554 ALA A C 1
ATOM 4442 O O . ALA A 1 554 ? 23.946 -2.283 6.923 1.00 92.81 554 ALA A O 1
ATOM 4443 N N . ASN A 1 555 ? 23.851 -4.331 7.846 1.00 91.50 555 ASN A N 1
ATOM 4444 C CA . ASN A 1 555 ? 24.190 -5.082 6.643 1.00 91.50 555 ASN A CA 1
ATOM 4445 C C . ASN A 1 555 ? 23.245 -6.270 6.476 1.00 91.50 555 ASN A C 1
ATOM 4447 O O . ASN A 1 555 ? 23.050 -7.031 7.424 1.00 91.50 555 ASN A O 1
ATOM 4451 N N . GLN A 1 556 ? 22.697 -6.443 5.268 1.00 89.38 556 GLN A N 1
ATOM 4452 C CA . GLN A 1 556 ? 21.852 -7.586 4.891 1.00 89.38 556 GLN A CA 1
ATOM 4453 C C . GLN A 1 556 ? 20.694 -7.866 5.879 1.00 89.38 556 GLN A C 1
ATOM 4455 O O . GLN A 1 556 ? 20.330 -9.018 6.117 1.00 89.38 556 GLN A O 1
ATOM 4460 N N . ILE A 1 557 ? 20.098 -6.817 6.458 1.00 89.12 557 ILE A N 1
ATOM 4461 C CA . ILE A 1 557 ? 18.930 -6.936 7.343 1.00 89.12 557 ILE A CA 1
ATOM 4462 C C . ILE A 1 557 ? 17.698 -7.215 6.484 1.00 89.12 557 ILE A C 1
ATOM 4464 O O . ILE A 1 557 ? 17.245 -6.349 5.740 1.00 89.12 557 ILE A O 1
ATOM 4468 N N . ARG A 1 558 ? 17.189 -8.448 6.547 1.00 82.31 558 ARG A N 1
ATOM 4469 C CA . ARG A 1 558 ? 16.066 -8.918 5.726 1.00 82.31 558 ARG A CA 1
ATOM 4470 C C . ARG A 1 558 ? 14.995 -9.573 6.594 1.00 82.31 558 ARG A C 1
ATOM 4472 O O . ARG A 1 558 ? 15.300 -10.405 7.449 1.00 82.31 558 ARG A O 1
ATOM 4479 N N . GLY A 1 559 ? 13.737 -9.252 6.308 1.00 80.62 559 GLY A N 1
ATOM 4480 C CA . GLY A 1 559 ? 12.570 -9.759 7.027 1.00 80.62 559 GLY A CA 1
ATOM 4481 C C . GLY A 1 559 ? 12.158 -8.888 8.216 1.00 80.62 559 GLY A C 1
ATOM 4482 O O . GLY A 1 559 ? 12.911 -8.038 8.682 1.00 80.62 559 GLY A O 1
ATOM 4483 N N . TYR A 1 560 ? 10.943 -9.119 8.710 1.00 79.38 560 TYR A N 1
ATOM 4484 C CA . TYR A 1 560 ? 10.298 -8.272 9.715 1.00 79.38 560 TYR A CA 1
ATOM 4485 C C . TYR A 1 560 ? 11.100 -8.146 11.020 1.00 79.38 560 TYR A C 1
ATOM 4487 O O . TYR A 1 560 ? 11.446 -7.046 11.439 1.00 79.38 560 TYR A O 1
ATOM 4495 N N . LEU A 1 561 ? 11.440 -9.272 11.650 1.00 80.31 561 LEU A N 1
ATOM 4496 C CA . LEU A 1 561 ? 12.018 -9.279 12.994 1.00 80.31 561 LEU A CA 1
ATOM 4497 C C . LEU A 1 561 ? 13.424 -8.642 13.076 1.00 80.31 561 LEU A C 1
ATOM 4499 O O . LEU A 1 561 ? 13.619 -7.797 13.949 1.00 80.31 561 LEU A O 1
ATOM 4503 N N . PRO A 1 562 ? 14.379 -8.931 12.164 1.00 86.00 562 PRO A N 1
ATOM 4504 C CA . PRO A 1 562 ? 15.645 -8.195 12.100 1.00 86.00 562 PRO A CA 1
ATOM 4505 C C . PRO A 1 562 ? 15.470 -6.683 11.884 1.00 86.00 562 PRO A C 1
ATOM 4507 O O . PRO A 1 562 ? 16.181 -5.892 12.504 1.00 86.00 562 PRO A O 1
ATOM 4510 N N . SER A 1 563 ? 14.501 -6.267 11.061 1.00 85.50 563 SER A N 1
ATOM 4511 C CA . SER A 1 563 ? 14.192 -4.846 10.849 1.00 85.50 563 SER A CA 1
ATOM 4512 C C . SER A 1 563 ? 13.610 -4.187 12.103 1.00 85.50 563 SER A C 1
ATOM 4514 O O . SER A 1 563 ? 14.002 -3.072 12.442 1.00 85.50 563 SER A O 1
ATOM 4516 N N . ARG A 1 564 ? 12.741 -4.886 12.848 1.00 84.12 564 ARG A N 1
ATOM 4517 C CA . ARG A 1 564 ? 12.233 -4.424 14.152 1.00 84.12 564 ARG A CA 1
ATOM 4518 C C . ARG A 1 564 ? 13.348 -4.306 15.189 1.00 84.12 564 ARG A C 1
ATOM 4520 O O . ARG A 1 564 ? 13.384 -3.321 15.917 1.00 84.12 564 ARG A O 1
ATOM 4527 N N . MET A 1 565 ? 14.286 -5.255 15.223 1.00 88.06 565 MET A N 1
ATOM 4528 C CA . MET A 1 565 ? 15.468 -5.178 16.092 1.00 88.06 565 MET A CA 1
ATOM 4529 C C . MET A 1 565 ? 16.329 -3.959 15.758 1.00 88.06 565 MET A C 1
ATOM 4531 O O . MET A 1 565 ? 16.712 -3.223 16.662 1.00 88.06 565 MET A O 1
ATOM 4535 N N . LEU A 1 566 ? 16.601 -3.710 14.473 1.00 89.50 566 LEU A N 1
ATOM 4536 C CA . LEU A 1 566 ? 17.322 -2.512 14.041 1.00 89.50 566 LEU A CA 1
ATOM 4537 C C . LEU A 1 566 ? 16.595 -1.237 14.480 1.00 89.50 566 LEU A C 1
ATOM 4539 O O . LEU A 1 566 ? 17.219 -0.356 15.064 1.00 89.50 566 LEU A O 1
ATOM 4543 N N . TYR A 1 567 ? 15.285 -1.165 14.249 1.00 85.69 567 TYR A N 1
ATOM 4544 C CA . TYR A 1 567 ? 14.467 -0.023 14.642 1.00 85.69 567 TYR A CA 1
ATOM 4545 C C . TYR A 1 567 ? 14.480 0.215 16.158 1.00 85.69 567 TYR A C 1
ATOM 4547 O O . TYR A 1 567 ? 14.670 1.346 16.599 1.00 85.69 567 TYR A O 1
ATOM 4555 N N . TYR A 1 568 ? 14.364 -0.841 16.965 1.00 87.06 568 TYR A N 1
ATOM 4556 C CA . TYR A 1 568 ? 14.478 -0.751 18.421 1.00 87.06 568 TYR A CA 1
ATOM 4557 C C . TYR A 1 568 ? 15.855 -0.219 18.848 1.00 87.06 568 TYR A C 1
ATOM 4559 O O . TYR A 1 568 ? 15.949 0.749 19.598 1.00 87.06 568 TYR A O 1
ATOM 4567 N N . LEU A 1 569 ? 16.935 -0.782 18.296 1.00 88.56 569 LEU A N 1
ATOM 4568 C CA . LEU A 1 569 ? 18.308 -0.372 18.608 1.00 88.56 569 LEU A CA 1
ATOM 4569 C C . LEU A 1 569 ? 18.619 1.071 18.185 1.00 88.56 569 LEU A C 1
ATOM 4571 O O . LEU A 1 569 ? 19.414 1.734 18.845 1.00 88.56 569 LEU A O 1
ATOM 4575 N N . MET A 1 570 ? 17.988 1.574 17.119 1.00 85.19 570 MET A N 1
ATOM 4576 C CA . MET A 1 570 ? 18.088 2.980 16.702 1.00 85.19 570 MET A CA 1
ATOM 4577 C C . MET A 1 570 ? 17.479 3.956 17.712 1.00 85.19 570 MET A C 1
ATOM 4579 O O . MET A 1 570 ? 17.857 5.126 17.720 1.00 85.19 570 MET A O 1
ATOM 4583 N N . ASN A 1 571 ? 16.545 3.493 18.542 1.00 84.25 571 ASN A N 1
ATOM 4584 C CA . ASN A 1 571 ? 15.880 4.306 19.554 1.00 84.25 571 ASN A CA 1
ATOM 4585 C C . ASN A 1 571 ? 16.452 4.076 20.961 1.00 84.25 571 ASN A C 1
ATOM 4587 O O . ASN A 1 571 ? 16.000 4.719 21.895 1.00 84.25 571 ASN A O 1
ATOM 4591 N N . LEU A 1 572 ? 17.441 3.198 21.144 1.00 81.69 572 LEU A N 1
ATOM 4592 C CA . LEU A 1 572 ? 17.968 2.886 22.471 1.00 81.69 572 LEU A CA 1
ATOM 4593 C C . LEU A 1 572 ? 18.972 3.948 22.950 1.00 81.69 572 LEU A C 1
ATOM 4595 O O . LEU A 1 572 ? 20.007 4.177 22.317 1.00 81.69 572 LEU A O 1
ATOM 4599 N N . HIS A 1 573 ? 18.707 4.551 24.108 1.00 75.31 573 HIS A N 1
ATOM 4600 C CA . HIS A 1 573 ? 19.641 5.442 24.793 1.00 75.31 573 HIS A CA 1
ATOM 4601 C C . HIS A 1 573 ? 20.353 4.738 25.967 1.00 75.31 573 HIS A C 1
ATOM 4603 O O . HIS A 1 573 ? 19.748 3.955 26.688 1.00 75.31 573 HIS A O 1
ATOM 4609 N N . HIS A 1 574 ? 21.644 5.032 26.179 1.00 67.06 574 HIS A N 1
ATOM 4610 C CA . HIS A 1 574 ? 22.485 4.389 27.212 1.00 67.06 574 HIS A CA 1
ATOM 4611 C C . HIS A 1 574 ? 22.688 5.244 28.481 1.00 67.06 574 HIS A C 1
ATOM 4613 O O . HIS A 1 574 ? 23.507 4.902 29.330 1.00 67.06 574 HIS A O 1
ATOM 4619 N N . GLY A 1 575 ? 22.004 6.381 28.593 1.00 66.12 575 GLY A N 1
ATOM 4620 C CA . GLY A 1 575 ? 22.070 7.263 29.757 1.00 66.12 575 GLY A CA 1
ATOM 4621 C C . GLY A 1 575 ? 21.186 6.795 30.913 1.00 66.12 575 GLY A C 1
ATOM 4622 O O . GLY A 1 575 ? 20.145 6.169 30.715 1.00 66.12 575 GLY A O 1
ATOM 4623 N N . SER A 1 576 ? 21.595 7.138 32.134 1.00 71.56 576 SER A N 1
ATOM 4624 C CA . SER A 1 576 ? 20.787 6.942 33.338 1.00 71.56 576 SER A CA 1
ATOM 4625 C C . SER A 1 576 ? 19.601 7.910 33.324 1.00 71.56 576 SER A C 1
ATOM 4627 O O . SER A 1 576 ? 19.794 9.105 33.529 1.00 71.56 576 SER A O 1
ATOM 4629 N N . LYS A 1 577 ? 18.386 7.385 33.141 1.00 84.00 577 LYS A N 1
ATOM 4630 C CA . LYS A 1 577 ? 17.125 8.141 33.209 1.00 84.00 577 LYS A CA 1
ATOM 4631 C C . LYS A 1 577 ? 16.211 7.601 34.305 1.00 84.00 577 LYS A C 1
ATOM 4633 O O . LYS A 1 577 ? 16.271 6.422 34.670 1.00 84.00 577 LYS A O 1
ATOM 4638 N N . ARG A 1 578 ? 15.341 8.461 34.818 1.00 87.94 578 ARG A N 1
ATOM 4639 C CA . ARG A 1 578 ? 14.296 8.139 35.791 1.00 87.94 578 ARG A CA 1
ATOM 4640 C C . ARG A 1 578 ? 12.940 8.252 35.110 1.00 87.94 578 ARG A C 1
ATOM 4642 O O . ARG A 1 578 ? 12.623 9.270 34.500 1.00 87.94 578 ARG A O 1
ATOM 4649 N N . ILE A 1 579 ? 12.134 7.209 35.242 1.00 91.62 579 ILE A N 1
ATOM 4650 C CA . ILE A 1 579 ? 10.759 7.181 34.752 1.00 91.62 579 ILE A CA 1
ATOM 4651 C C . ILE A 1 579 ? 9.846 7.179 35.970 1.00 91.62 579 ILE A C 1
ATOM 4653 O O . ILE A 1 579 ? 9.898 6.269 36.796 1.00 91.62 579 ILE A O 1
ATOM 4657 N N . PHE A 1 580 ? 9.014 8.201 36.085 1.00 90.44 580 PHE A N 1
ATOM 4658 C CA . PHE A 1 580 ? 8.036 8.339 37.146 1.00 90.44 580 PHE A CA 1
ATOM 4659 C C . PHE A 1 580 ? 6.653 7.975 36.609 1.00 90.44 580 PHE A C 1
ATOM 4661 O O . PHE A 1 580 ? 6.191 8.572 35.641 1.00 90.44 580 PHE A O 1
ATOM 4668 N N . LEU A 1 581 ? 5.982 7.007 37.228 1.00 90.81 581 LEU A N 1
ATOM 4669 C CA . LEU A 1 581 ? 4.617 6.611 36.874 1.00 90.81 581 LEU A CA 1
ATOM 4670 C C . LEU A 1 581 ? 3.656 7.124 37.945 1.00 90.81 581 LEU A C 1
ATOM 4672 O O . LEU A 1 581 ? 3.816 6.804 39.129 1.00 90.81 581 LEU A O 1
ATOM 4676 N N . PHE A 1 582 ? 2.666 7.913 37.533 1.00 86.44 582 PHE A N 1
ATOM 4677 C CA . PHE A 1 582 ? 1.683 8.512 38.430 1.00 86.44 582 PHE A CA 1
ATOM 4678 C C . PHE A 1 582 ? 0.248 8.198 37.967 1.00 86.44 582 PHE A C 1
ATOM 4680 O O . PHE A 1 582 ? -0.205 8.765 36.968 1.00 86.44 582 PHE A O 1
ATOM 4687 N N . PRO A 1 583 ? -0.478 7.300 38.666 1.00 83.31 583 PRO A N 1
ATOM 4688 C CA . PRO A 1 583 ? -1.839 6.922 38.295 1.00 83.31 583 PRO A CA 1
ATOM 4689 C C . PRO A 1 583 ? -2.824 8.064 38.538 1.00 83.31 583 PRO A C 1
ATOM 4691 O O . PRO A 1 583 ? -2.786 8.732 39.575 1.00 83.31 583 PRO A O 1
ATOM 4694 N N . LEU A 1 584 ? -3.743 8.264 37.593 1.00 76.00 584 LEU A N 1
ATOM 4695 C CA . LEU A 1 584 ? -4.793 9.271 37.720 1.00 76.00 584 LEU A CA 1
ATOM 4696 C C . LEU A 1 584 ? -5.742 8.984 38.902 1.00 76.00 584 LEU A C 1
ATOM 4698 O O . LEU A 1 584 ? -6.195 7.849 39.080 1.00 76.00 584 LEU A O 1
ATOM 4702 N N . PRO A 1 585 ? -6.105 10.005 39.703 1.00 66.31 585 PRO A N 1
ATOM 4703 C CA . PRO A 1 585 ? -7.108 9.862 40.753 1.00 66.31 585 PRO A CA 1
ATOM 4704 C C . PRO A 1 585 ? -8.517 9.699 40.151 1.00 66.31 585 PRO A C 1
ATOM 4706 O O . PRO A 1 585 ? -8.903 10.424 39.238 1.00 66.31 585 PRO A O 1
ATOM 4709 N N . ARG A 1 586 ? -9.305 8.753 40.685 1.00 56.69 586 ARG A N 1
ATOM 4710 C CA . ARG A 1 586 ? -10.609 8.337 40.119 1.00 56.69 586 ARG A CA 1
ATOM 4711 C C . ARG A 1 586 ? -11.819 9.194 40.500 1.00 56.69 586 ARG A C 1
ATOM 4713 O O . ARG A 1 586 ? -12.812 9.187 39.782 1.00 56.69 586 ARG A O 1
ATOM 4720 N N . LYS A 1 587 ? -11.771 9.914 41.624 1.00 52.81 587 LYS A N 1
ATOM 4721 C CA . LYS A 1 587 ? -12.838 10.833 42.066 1.00 52.81 587 LYS A CA 1
ATOM 4722 C C . LYS A 1 587 ? -12.374 12.276 41.912 1.00 52.81 587 LYS A C 1
ATOM 4724 O O . LYS A 1 587 ? -11.171 12.530 41.882 1.00 52.81 587 LYS A O 1
ATOM 4729 N N . ALA A 1 588 ? -13.328 13.210 41.866 1.00 43.25 588 ALA A N 1
ATOM 4730 C CA . ALA A 1 588 ? -13.092 14.651 41.957 1.00 43.25 588 ALA A CA 1
ATOM 4731 C C . ALA A 1 588 ? -12.502 15.017 43.333 1.00 43.25 588 ALA A C 1
ATOM 4733 O O . ALA A 1 588 ? -13.157 15.620 44.178 1.00 43.25 588 ALA A O 1
ATOM 4734 N N . LEU A 1 589 ? -11.267 14.595 43.586 1.00 51.62 589 LEU A N 1
ATOM 4735 C CA . LEU A 1 589 ? -10.438 15.170 44.623 1.00 51.62 589 LEU A CA 1
ATOM 4736 C C . LEU A 1 589 ? -9.941 16.521 44.124 1.00 51.62 589 LEU A C 1
ATOM 4738 O O . LEU A 1 589 ? -9.709 16.725 42.930 1.00 51.62 589 LEU A O 1
ATOM 4742 N N . ASN A 1 590 ? -9.762 17.442 45.062 1.00 59.16 590 ASN A N 1
ATOM 4743 C CA . ASN A 1 590 ? -9.001 18.649 44.815 1.00 59.16 590 ASN A CA 1
ATOM 4744 C C . ASN A 1 590 ? -7.645 18.247 44.213 1.00 59.16 590 ASN A C 1
ATOM 4746 O O . ASN A 1 590 ? -6.855 17.545 44.846 1.00 59.16 590 ASN A O 1
ATOM 4750 N N . VAL A 1 591 ? -7.400 18.665 42.968 1.00 62.94 591 VAL A N 1
ATOM 4751 C CA . VAL A 1 591 ? -6.198 18.310 42.201 1.00 62.94 591 VAL A CA 1
ATOM 4752 C C . VAL A 1 591 ? -4.929 18.621 42.999 1.00 62.94 591 VAL A C 1
ATOM 4754 O O . VAL A 1 591 ? -3.958 17.872 42.936 1.00 62.94 591 VAL A O 1
ATOM 4757 N N . GLN A 1 592 ? -4.948 19.688 43.802 1.00 63.97 592 GLN A N 1
ATOM 4758 C CA . GLN A 1 592 ? -3.798 20.089 44.603 1.00 63.97 592 GLN A CA 1
ATOM 4759 C C . GLN A 1 592 ? -3.468 19.090 45.722 1.00 63.97 592 GLN A C 1
ATOM 4761 O O . GLN A 1 592 ? -2.290 18.862 46.002 1.00 63.97 592 GLN A O 1
ATOM 4766 N N . ASP A 1 593 ? -4.480 18.457 46.317 1.00 60.31 593 ASP A N 1
ATOM 4767 C CA . ASP A 1 593 ? -4.299 17.480 47.396 1.00 60.31 593 ASP A CA 1
ATOM 4768 C C . ASP A 1 593 ? -3.780 16.143 46.846 1.00 60.31 593 ASP A C 1
ATOM 4770 O O . ASP A 1 593 ? -2.935 15.501 47.467 1.00 60.31 593 ASP A O 1
ATOM 4774 N N . ALA A 1 594 ? -4.204 15.765 45.634 1.00 61.12 594 ALA A N 1
ATOM 4775 C CA . ALA A 1 594 ? -3.734 14.555 44.958 1.00 61.12 594 ALA A CA 1
ATOM 4776 C C . ALA A 1 594 ? -2.286 14.671 44.440 1.00 61.12 594 ALA A C 1
ATOM 4778 O O . ALA A 1 594 ? -1.556 13.681 44.410 1.00 61.12 594 ALA A O 1
ATOM 4779 N N . VAL A 1 595 ? -1.864 15.869 44.020 1.00 68.00 595 VAL A N 1
ATOM 4780 C CA . VAL A 1 595 ? -0.593 16.085 43.301 1.00 68.00 595 VAL A CA 1
ATOM 4781 C C . VAL A 1 595 ? 0.499 16.700 44.190 1.00 68.00 595 VAL A C 1
ATOM 4783 O O . VAL A 1 595 ? 1.691 16.511 43.937 1.00 68.00 595 VAL A O 1
ATOM 4786 N N . GLY A 1 596 ? 0.129 17.392 45.271 1.00 65.38 596 GLY A N 1
ATOM 4787 C CA . GLY A 1 596 ? 1.059 18.097 46.160 1.00 65.38 596 GLY A CA 1
ATOM 4788 C C . GLY A 1 596 ? 2.216 17.250 46.721 1.00 65.38 596 GLY A C 1
ATOM 4789 O O . GLY A 1 596 ? 3.352 17.730 46.731 1.00 65.38 596 GLY A O 1
ATOM 4790 N N . PRO A 1 597 ? 2.005 16.002 47.176 1.00 64.81 597 PRO A N 1
ATOM 4791 C CA . PRO A 1 597 ? 3.095 15.166 47.683 1.00 64.81 597 PRO A CA 1
ATOM 4792 C C . PRO A 1 597 ? 4.030 14.662 46.569 1.00 64.81 597 PRO A C 1
ATOM 4794 O O . PRO A 1 597 ? 5.239 14.603 46.789 1.00 64.81 597 PRO A O 1
ATOM 4797 N N . ALA A 1 598 ? 3.517 14.411 45.356 1.00 67.06 598 ALA A N 1
ATOM 4798 C CA . ALA A 1 598 ? 4.344 14.101 44.184 1.00 67.06 598 ALA A CA 1
ATOM 4799 C C . ALA A 1 598 ? 5.220 15.301 43.772 1.00 67.06 598 ALA A C 1
ATOM 4801 O O . ALA A 1 598 ? 6.413 15.132 43.522 1.00 67.06 598 ALA A O 1
ATOM 4802 N N . GLN A 1 599 ? 4.676 16.528 43.802 1.00 70.88 599 GLN A N 1
ATOM 4803 C CA . GLN A 1 599 ? 5.462 17.755 43.593 1.00 70.88 599 GLN A CA 1
ATOM 4804 C C . GLN A 1 599 ? 6.566 17.925 44.638 1.00 70.88 599 GLN A C 1
ATOM 4806 O O . GLN A 1 599 ? 7.704 18.221 44.282 1.00 70.88 599 GLN A O 1
ATOM 4811 N N . ARG A 1 600 ? 6.247 17.731 45.927 1.00 69.69 600 ARG A N 1
ATOM 4812 C CA . ARG A 1 600 ? 7.240 17.828 47.010 1.00 69.69 600 ARG A CA 1
ATOM 4813 C C . ARG A 1 600 ? 8.350 16.798 46.845 1.00 69.69 600 ARG A C 1
ATOM 4815 O O . ARG A 1 600 ? 9.509 17.133 47.063 1.00 69.69 600 ARG A O 1
ATOM 4822 N N . TYR A 1 601 ? 8.009 15.576 46.437 1.00 70.75 601 TYR A N 1
ATOM 4823 C CA . TYR A 1 601 ? 9.004 14.546 46.176 1.00 70.75 601 TYR A CA 1
ATOM 4824 C C . TYR A 1 601 ? 9.914 14.928 45.008 1.00 70.75 601 TYR A C 1
ATOM 4826 O O . TYR A 1 601 ? 11.125 14.972 45.193 1.00 70.75 601 TYR A O 1
ATOM 4834 N N . LEU A 1 602 ? 9.360 15.279 43.843 1.00 71.62 602 LEU A N 1
ATOM 4835 C CA . LEU A 1 602 ? 10.166 15.679 42.682 1.00 71.62 602 LEU A CA 1
ATOM 4836 C C . LEU A 1 602 ? 11.065 16.886 42.995 1.00 71.62 602 LEU A C 1
ATOM 4838 O O . LEU A 1 602 ? 12.227 16.893 42.603 1.00 71.62 602 LEU A O 1
ATOM 4842 N N . ALA A 1 603 ? 10.578 17.847 43.787 1.00 67.94 603 ALA A N 1
ATOM 4843 C CA . ALA A 1 603 ? 11.384 18.964 44.278 1.00 67.94 603 ALA A CA 1
ATOM 4844 C C . ALA A 1 603 ? 12.489 18.532 45.266 1.00 67.94 603 ALA A C 1
ATOM 4846 O O . ALA A 1 603 ? 13.555 19.140 45.299 1.00 67.94 603 ALA A O 1
ATOM 4847 N N . SER A 1 604 ? 12.254 17.488 46.069 1.00 66.12 604 SER A N 1
ATOM 4848 C CA . SER A 1 604 ? 13.230 16.953 47.034 1.00 66.12 604 SER A CA 1
ATOM 4849 C C . SER A 1 604 ? 14.322 16.086 46.409 1.00 66.12 604 SER A C 1
ATOM 4851 O O . SER A 1 604 ? 15.369 15.891 47.022 1.00 66.12 604 SER A O 1
ATOM 4853 N N . VAL A 1 605 ? 14.080 15.544 45.212 1.00 65.25 605 VAL A N 1
ATOM 4854 C CA . VAL A 1 605 ? 14.993 14.598 44.562 1.00 65.25 605 VAL A CA 1
ATOM 4855 C C . VAL A 1 605 ? 16.277 15.276 44.061 1.00 65.25 605 VAL A C 1
ATOM 4857 O O . VAL A 1 605 ? 17.285 14.580 43.977 1.00 65.25 605 VAL A O 1
ATOM 4860 N N . GLY A 1 606 ? 16.279 16.602 43.841 1.00 50.94 606 GLY A N 1
ATOM 4861 C CA . GLY A 1 606 ? 17.459 17.391 43.442 1.00 50.94 606 GLY A CA 1
ATOM 4862 C C . GLY A 1 606 ? 17.994 17.045 42.040 1.00 50.94 606 GLY A C 1
ATOM 4863 O O . GLY A 1 606 ? 17.983 15.882 41.643 1.00 50.94 606 GLY A O 1
ATOM 4864 N N . ASP A 1 607 ? 18.415 18.062 41.277 1.00 54.00 607 ASP A N 1
ATOM 4865 C CA . ASP A 1 607 ? 18.881 17.981 39.876 1.00 54.00 607 ASP A CA 1
ATOM 4866 C C . ASP A 1 607 ? 18.034 17.055 38.986 1.00 54.00 607 ASP A C 1
ATOM 4868 O O . ASP A 1 607 ? 18.432 15.957 38.586 1.00 54.00 607 ASP A O 1
ATOM 4872 N N . ILE A 1 608 ? 16.818 17.504 38.663 1.00 64.19 608 ILE A N 1
ATOM 4873 C CA . ILE A 1 608 ? 16.146 17.066 37.438 1.00 64.19 608 ILE A CA 1
ATOM 4874 C C . ILE A 1 608 ? 16.367 18.178 36.407 1.00 64.19 608 ILE A C 1
ATOM 4876 O O . ILE A 1 608 ? 15.499 19.025 36.205 1.00 64.19 608 ILE A O 1
ATOM 4880 N N . ASP A 1 609 ? 17.557 18.208 35.796 1.00 57.50 609 ASP A N 1
ATOM 4881 C CA . ASP A 1 609 ? 17.970 19.259 34.846 1.00 57.50 609 ASP A CA 1
ATOM 4882 C C . ASP A 1 609 ? 17.002 19.399 33.656 1.00 57.50 609 ASP A C 1
ATOM 4884 O O . ASP A 1 609 ? 16.875 20.471 33.064 1.00 57.50 609 ASP A O 1
ATOM 4888 N N . SER A 1 610 ? 16.279 18.323 33.317 1.00 72.62 610 SER A N 1
ATOM 4889 C CA . SER A 1 610 ? 15.195 18.336 32.331 1.00 72.62 610 SER A CA 1
ATOM 4890 C C . SER A 1 610 ? 14.181 17.213 32.595 1.00 72.62 610 SER A C 1
ATOM 4892 O O . SER A 1 610 ? 14.403 16.063 32.228 1.00 72.62 610 SER A O 1
ATOM 4894 N N . LEU A 1 611 ? 13.066 17.542 33.258 1.00 85.69 611 LEU A N 1
ATOM 4895 C CA . LEU A 1 611 ? 11.896 16.659 33.364 1.00 85.69 611 LEU A CA 1
ATOM 4896 C C . LEU A 1 611 ? 10.958 16.934 32.186 1.00 85.69 611 LEU A C 1
ATOM 4898 O O . LEU A 1 611 ? 10.625 18.098 31.933 1.00 85.69 611 LEU A O 1
ATOM 4902 N N . SER A 1 612 ? 10.468 15.880 31.542 1.00 90.06 612 SER A N 1
ATOM 4903 C CA . SER A 1 612 ? 9.347 15.954 30.604 1.00 90.06 612 SER A CA 1
ATOM 4904 C C . SER A 1 612 ? 8.120 15.273 31.208 1.00 90.06 612 SER A C 1
ATOM 4906 O O . SER A 1 612 ? 8.182 14.153 31.709 1.00 90.06 612 SER A O 1
ATOM 4908 N N . VAL A 1 613 ? 6.985 15.965 31.194 1.00 90.50 613 VAL A N 1
ATOM 4909 C CA . VAL A 1 613 ? 5.721 15.501 31.772 1.00 90.50 613 VAL A CA 1
ATOM 4910 C C . VAL A 1 613 ? 4.807 15.062 30.641 1.00 90.50 613 VAL A C 1
ATOM 4912 O O . VAL A 1 613 ? 4.431 15.865 29.789 1.00 90.50 613 VAL A O 1
ATOM 4915 N N . TRP A 1 614 ? 4.470 13.780 30.608 1.00 93.31 614 TRP A N 1
ATOM 4916 C CA . TRP A 1 614 ? 3.640 13.177 29.577 1.00 93.31 614 TRP A CA 1
ATOM 4917 C C . TRP A 1 614 ? 2.241 12.921 30.120 1.00 93.31 614 TRP A C 1
ATOM 4919 O O . TRP A 1 614 ? 2.073 12.269 31.151 1.00 93.31 614 TRP A O 1
ATOM 4929 N N . THR A 1 615 ? 1.232 13.428 29.418 1.00 91.12 615 THR A N 1
ATOM 4930 C CA . THR A 1 615 ? -0.174 13.278 29.805 1.00 91.12 615 THR A CA 1
ATOM 4931 C C . THR A 1 615 ? -0.971 12.608 28.703 1.00 91.12 615 THR A C 1
ATOM 4933 O O . THR A 1 615 ? -0.675 12.760 27.517 1.00 91.12 615 THR A O 1
ATOM 4936 N N . GLU A 1 616 ? -2.049 11.931 29.078 1.00 88.19 616 GLU A N 1
ATOM 4937 C CA . GLU A 1 616 ? -3.130 11.638 28.137 1.00 88.19 616 GLU A CA 1
ATOM 4938 C C . GLU A 1 616 ? -3.945 12.907 27.817 1.00 88.19 616 GLU A C 1
ATOM 4940 O O . GLU A 1 616 ? -3.685 13.993 28.341 1.00 88.19 616 GLU A O 1
ATOM 4945 N N . THR A 1 617 ? -4.953 12.792 26.949 1.00 86.62 617 THR A N 1
ATOM 4946 C CA . THR A 1 617 ? -5.762 13.944 26.506 1.00 86.62 617 THR A CA 1
ATOM 4947 C C . THR A 1 617 ? -6.939 14.272 27.429 1.00 86.62 617 THR A C 1
ATOM 4949 O O . THR A 1 617 ? -7.723 15.163 27.101 1.00 86.62 617 THR A O 1
ATOM 4952 N N . SER A 1 618 ? -7.149 13.528 28.520 1.00 81.69 618 SER A N 1
ATOM 4953 C CA . SER A 1 618 ? -8.254 13.814 29.438 1.00 81.69 618 SER A CA 1
ATOM 4954 C C . SER A 1 618 ? -8.031 15.153 30.142 1.00 81.69 618 SER A C 1
ATOM 4956 O O . SER A 1 618 ? -6.898 15.567 30.405 1.00 81.69 618 SER A O 1
ATOM 4958 N N . LEU A 1 619 ? -9.124 15.853 30.464 1.00 78.19 619 LEU A N 1
ATOM 4959 C CA . LEU A 1 619 ? -9.036 17.148 31.140 1.00 78.19 619 LEU A CA 1
ATOM 4960 C C . LEU A 1 619 ? -8.296 17.023 32.480 1.00 78.19 619 LEU A C 1
ATOM 4962 O O . LEU A 1 619 ? -7.466 17.869 32.795 1.00 78.19 619 LEU A O 1
ATOM 4966 N N . ILE A 1 620 ? -8.561 15.954 33.235 1.00 75.75 620 ILE A N 1
ATOM 4967 C CA . ILE A 1 620 ? -7.946 15.701 34.544 1.00 75.75 620 ILE A CA 1
ATOM 4968 C C . ILE A 1 620 ? -6.433 15.509 34.395 1.00 75.75 620 ILE A C 1
ATOM 4970 O O . ILE A 1 620 ? -5.673 16.185 35.087 1.00 75.75 620 ILE A O 1
ATOM 4974 N N . SER A 1 621 ? -5.989 14.664 33.458 1.00 77.69 621 SER A N 1
ATOM 4975 C CA . SER A 1 621 ? -4.561 14.431 33.217 1.00 77.69 621 SER A CA 1
ATOM 4976 C C . SER A 1 621 ? -3.835 15.699 32.769 1.00 77.69 621 SER A C 1
ATOM 4978 O O . SER A 1 621 ? -2.806 16.058 33.339 1.00 77.69 621 SER A O 1
ATOM 4980 N N . CYS A 1 622 ? -4.416 16.461 31.839 1.00 77.94 622 CYS A N 1
ATOM 4981 C CA . CYS A 1 622 ? -3.859 17.740 31.396 1.00 77.94 622 CYS A CA 1
ATOM 4982 C C . CYS A 1 622 ? -3.789 18.783 32.524 1.00 77.94 622 CYS A C 1
ATOM 4984 O O . CYS A 1 622 ? -2.833 19.557 32.596 1.00 77.94 622 CYS A O 1
ATOM 4986 N N . VAL A 1 623 ? -4.797 18.841 33.402 1.00 78.31 623 VAL A N 1
ATOM 4987 C CA . VAL A 1 623 ? -4.800 19.751 34.558 1.00 78.31 623 VAL A CA 1
ATOM 4988 C C . VAL A 1 623 ? -3.715 19.346 35.555 1.00 78.31 623 VAL A C 1
ATOM 4990 O O . VAL A 1 623 ? -2.965 20.218 35.984 1.00 78.31 623 VAL A O 1
ATOM 4993 N N . ILE A 1 624 ? -3.567 18.051 35.855 1.00 75.88 624 ILE A N 1
ATOM 4994 C CA . ILE A 1 624 ? -2.481 17.526 36.699 1.00 75.88 624 ILE A CA 1
ATOM 4995 C C . ILE A 1 624 ? -1.114 17.819 36.070 1.00 75.88 624 ILE A C 1
ATOM 4997 O O . ILE A 1 624 ? -0.224 18.317 36.751 1.00 75.88 624 ILE A O 1
ATOM 5001 N N . GLY A 1 625 ? -0.941 17.603 34.765 1.00 75.62 625 GLY A N 1
ATOM 5002 C CA . GLY A 1 625 ? 0.307 17.916 34.067 1.00 75.62 625 GLY A CA 1
ATOM 5003 C C . GLY A 1 625 ? 0.698 19.392 34.189 1.00 75.62 625 GLY A C 1
ATOM 5004 O O . GLY A 1 625 ? 1.850 19.711 34.474 1.00 75.62 625 GLY A O 1
ATOM 5005 N N . LYS A 1 626 ? -0.275 20.309 34.083 1.00 78.94 626 LYS A N 1
ATOM 5006 C CA . LYS A 1 626 ? -0.062 21.762 34.249 1.00 78.94 626 LYS A CA 1
ATOM 5007 C C . LYS A 1 626 ? 0.350 22.182 35.662 1.00 78.94 626 LYS A C 1
ATOM 5009 O O . LYS A 1 626 ? 0.837 23.301 35.833 1.00 78.94 626 LYS A O 1
ATOM 5014 N N . VAL A 1 627 ? 0.147 21.333 36.671 1.00 75.06 627 VAL A N 1
ATOM 5015 C CA . VAL A 1 627 ? 0.592 21.590 38.049 1.00 75.06 627 VAL A CA 1
ATOM 5016 C C . VAL A 1 627 ? 2.127 21.541 38.138 1.00 75.06 627 VAL A C 1
ATOM 5018 O O . VAL A 1 627 ? 2.719 22.288 38.918 1.00 75.06 627 VAL A O 1
ATOM 5021 N N . PHE A 1 628 ? 2.797 20.781 37.267 1.00 73.38 628 PHE A N 1
ATOM 5022 C CA . PHE A 1 628 ? 4.260 20.708 37.147 1.00 73.38 628 PHE A CA 1
ATOM 5023 C C . PHE A 1 628 ? 4.831 21.831 36.257 1.00 73.38 628 PHE A C 1
ATOM 5025 O O . PHE A 1 628 ? 5.491 21.591 35.246 1.00 73.38 628 PHE A O 1
ATOM 5032 N N . LYS A 1 629 ? 4.544 23.090 36.615 1.00 62.88 629 LYS A N 1
ATOM 5033 C CA . LYS A 1 629 ? 5.009 24.280 35.878 1.00 62.88 629 LYS A CA 1
ATOM 5034 C C . LYS A 1 629 ? 6.542 24.343 35.817 1.00 62.88 629 LYS A C 1
ATOM 5036 O O . LYS A 1 629 ? 7.198 24.144 36.831 1.00 62.88 629 LYS A O 1
ATOM 5041 N N . GLY A 1 630 ? 7.086 24.707 34.653 1.00 69.31 630 GLY A N 1
ATOM 5042 C CA . GLY A 1 630 ? 8.536 24.831 34.423 1.00 69.31 630 GLY A CA 1
ATOM 5043 C C . GLY A 1 630 ? 9.173 23.633 33.711 1.00 69.31 630 GLY A C 1
ATOM 5044 O O . GLY A 1 630 ? 10.347 23.697 33.363 1.00 69.31 630 GLY A O 1
ATOM 5045 N N . HIS A 1 631 ? 8.393 22.584 33.447 1.00 79.31 631 HIS A N 1
ATOM 5046 C CA . HIS A 1 631 ? 8.805 21.390 32.712 1.00 79.31 631 HIS A CA 1
ATOM 5047 C C . HIS A 1 631 ? 8.104 21.301 31.349 1.00 79.31 631 HIS A C 1
ATOM 5049 O O . HIS A 1 631 ? 7.061 21.924 31.131 1.00 79.31 631 HIS A O 1
ATOM 5055 N N . GLU A 1 632 ? 8.680 20.538 30.421 1.00 85.56 632 GLU A N 1
ATOM 5056 C CA . GLU A 1 632 ? 8.100 20.314 29.094 1.00 85.56 632 GLU A CA 1
ATOM 5057 C C . GLU A 1 632 ? 6.859 19.421 29.219 1.00 85.56 632 GLU A C 1
ATOM 5059 O O . GLU A 1 632 ? 6.960 18.283 29.668 1.00 85.56 632 GLU A O 1
ATOM 5064 N N . LEU A 1 633 ? 5.685 19.932 28.842 1.00 87.25 633 LEU A N 1
ATOM 5065 C CA . LEU A 1 633 ? 4.423 19.195 28.901 1.00 87.25 633 LEU A CA 1
ATOM 5066 C C . LEU A 1 633 ? 4.068 18.645 27.515 1.00 87.25 633 LEU A C 1
ATOM 5068 O O . LEU A 1 633 ? 3.805 19.418 26.595 1.00 87.25 633 LEU A O 1
ATOM 5072 N N . LEU A 1 634 ? 4.014 17.320 27.384 1.00 90.31 634 LEU A N 1
ATOM 5073 C CA . LEU A 1 634 ? 3.686 16.618 26.144 1.00 90.31 634 LEU A CA 1
ATOM 5074 C C . LEU A 1 634 ? 2.391 15.822 26.312 1.00 90.31 634 LEU A C 1
ATOM 5076 O O . LEU A 1 634 ? 2.329 14.846 27.056 1.00 90.31 634 LEU A O 1
ATOM 5080 N N . THR A 1 635 ? 1.349 16.215 25.586 1.00 91.19 635 THR A N 1
ATOM 5081 C CA . THR A 1 635 ? 0.080 15.480 25.571 1.00 91.19 635 THR A CA 1
ATOM 5082 C C . THR A 1 635 ? 0.082 14.452 24.445 1.00 91.19 635 THR A C 1
ATOM 5084 O O . THR A 1 635 ? 0.233 14.807 23.277 1.00 91.19 635 THR A O 1
ATOM 5087 N N . LYS A 1 636 ? -0.106 13.176 24.791 1.00 92.81 636 LYS A N 1
ATOM 5088 C CA . LYS A 1 636 ? -0.047 12.038 23.867 1.00 92.81 636 LYS A CA 1
ATOM 5089 C C . LYS A 1 636 ? -1.388 11.292 23.857 1.00 92.81 636 LYS A C 1
ATOM 5091 O O . LYS A 1 636 ? -1.756 10.699 24.872 1.00 92.81 636 LYS A O 1
ATOM 5096 N N . PRO A 1 637 ? -2.131 11.274 22.734 1.00 91.06 637 PRO A N 1
ATOM 5097 C CA . PRO A 1 637 ? -3.369 10.497 22.609 1.00 91.06 637 PRO A CA 1
ATOM 5098 C C . PRO A 1 637 ? -3.190 9.003 22.897 1.00 91.06 637 PRO A C 1
ATOM 5100 O O . PRO A 1 637 ? -4.097 8.365 23.417 1.00 91.06 637 PRO A O 1
ATOM 5103 N N . GLN A 1 638 ? -2.000 8.467 22.624 1.00 92.62 638 GLN A N 1
ATOM 5104 C CA . GLN A 1 638 ? -1.636 7.070 22.852 1.00 92.62 638 GLN A CA 1
ATOM 5105 C C . GLN A 1 638 ? -1.562 6.695 24.338 1.00 92.62 638 GLN A C 1
ATOM 5107 O O . GLN A 1 638 ? -1.537 5.510 24.638 1.00 92.62 638 GLN A O 1
ATOM 5112 N N . LEU A 1 639 ? -1.530 7.666 25.259 1.00 93.38 639 LEU A N 1
ATOM 5113 C CA . LEU A 1 639 ? -1.555 7.424 26.706 1.00 93.38 639 LEU A CA 1
ATOM 5114 C C . LEU A 1 639 ? -2.973 7.332 27.283 1.00 93.38 639 LEU A C 1
ATOM 5116 O O . LEU A 1 639 ? -3.107 7.203 28.496 1.00 93.38 639 LEU A O 1
ATOM 5120 N N . ARG A 1 640 ? -4.024 7.412 26.451 1.00 91.00 640 ARG A N 1
ATOM 5121 C CA . ARG A 1 640 ? -5.401 7.181 26.912 1.00 91.00 640 ARG A CA 1
ATOM 5122 C C . ARG A 1 640 ? -5.538 5.787 27.517 1.00 91.00 640 ARG A C 1
ATOM 5124 O O . ARG A 1 640 ? -5.001 4.831 26.949 1.00 91.00 640 ARG A O 1
ATOM 5131 N N . GLY A 1 641 ? -6.278 5.697 28.620 1.00 87.94 641 GLY A N 1
ATOM 5132 C CA . GLY A 1 641 ? -6.674 4.423 29.225 1.00 87.94 641 GLY A CA 1
ATOM 5133 C C . GLY A 1 641 ? -7.369 3.469 28.255 1.00 87.94 641 GLY A C 1
ATOM 5134 O O . GLY A 1 641 ? -7.762 3.865 27.156 1.00 87.94 641 GLY A O 1
ATOM 5135 N N . LEU A 1 642 ? -7.480 2.211 28.674 1.00 88.25 642 LEU A N 1
ATOM 5136 C CA . LEU A 1 642 ? -8.184 1.161 27.947 1.00 88.25 642 LEU A CA 1
ATOM 5137 C C . LEU A 1 642 ? -9.627 1.590 27.633 1.00 88.25 642 LEU A C 1
ATOM 5139 O O . LEU A 1 642 ? -10.366 1.974 28.543 1.00 88.25 642 LEU A O 1
ATOM 5143 N N . ASP A 1 643 ? -10.016 1.524 26.359 1.00 88.44 643 ASP A N 1
ATOM 5144 C CA . ASP A 1 643 ? -11.399 1.760 25.940 1.00 88.44 643 ASP A CA 1
ATOM 5145 C C . ASP A 1 643 ? -12.270 0.545 26.286 1.00 88.44 643 ASP A C 1
ATOM 5147 O O . ASP A 1 643 ? -12.102 -0.534 25.725 1.00 88.44 643 ASP A O 1
ATOM 5151 N N . GLY A 1 644 ? -13.210 0.706 27.214 1.00 85.56 644 GLY A N 1
ATOM 5152 C CA . GLY A 1 644 ? -14.151 -0.332 27.616 1.00 85.56 644 GLY A CA 1
ATOM 5153 C C . GLY A 1 644 ? -15.316 -0.542 26.645 1.00 85.56 644 GLY A C 1
ATOM 5154 O O . GLY A 1 644 ? -16.125 -1.440 26.869 1.00 85.56 644 GLY A O 1
ATOM 5155 N N . GLY A 1 645 ? -15.461 0.248 25.577 1.00 90.44 645 GLY A N 1
ATOM 5156 C CA . GLY A 1 645 ? -16.504 0.061 24.567 1.00 90.44 645 GLY A CA 1
ATOM 5157 C C . GLY A 1 645 ? -17.914 -0.017 25.165 1.00 90.44 645 GLY A C 1
ATOM 5158 O O . GLY A 1 645 ? -18.379 0.902 25.842 1.00 90.44 645 GLY A O 1
ATOM 5159 N N . VAL A 1 646 ? -18.611 -1.138 24.938 1.00 88.25 646 VAL A N 1
ATOM 5160 C CA . VAL A 1 646 ? -19.967 -1.359 25.486 1.00 88.25 646 VAL A CA 1
ATOM 5161 C C . VAL A 1 646 ? -20.017 -1.462 27.019 1.00 88.25 646 VAL A C 1
ATOM 5163 O O . VAL A 1 646 ? -21.102 -1.320 27.584 1.00 88.25 646 VAL A O 1
ATOM 5166 N N . VAL A 1 647 ? -18.880 -1.677 27.695 1.00 88.00 647 VAL A N 1
ATOM 5167 C CA . VAL A 1 647 ? -18.790 -1.801 29.162 1.00 88.00 647 VAL A CA 1
ATOM 5168 C C . VAL A 1 647 ? -18.164 -0.586 29.866 1.00 88.00 647 VAL A C 1
ATOM 5170 O O . VAL A 1 647 ? -18.108 -0.571 31.091 1.00 88.00 647 VAL A O 1
ATOM 5173 N N . GLU A 1 648 ? -17.771 0.469 29.138 1.00 80.25 648 GLU A N 1
ATOM 5174 C CA . GLU A 1 648 ? -17.026 1.651 29.640 1.00 80.25 648 GLU A CA 1
ATOM 5175 C C . GLU A 1 648 ? -17.665 2.355 30.863 1.00 80.25 648 GLU A C 1
ATOM 5177 O O . GLU A 1 648 ? -16.973 3.009 31.641 1.00 80.25 648 GLU A O 1
ATOM 5182 N N . ASN A 1 649 ? -18.980 2.213 31.071 1.00 82.50 649 ASN A N 1
ATOM 5183 C CA . ASN A 1 649 ? -19.717 2.841 32.178 1.00 82.50 649 ASN A CA 1
ATOM 5184 C C . ASN A 1 649 ? -20.510 1.849 33.047 1.00 82.50 649 ASN A C 1
ATOM 5186 O O . ASN A 1 649 ? -21.410 2.268 33.773 1.00 82.50 649 ASN A O 1
ATOM 5190 N N . LEU A 1 650 ? -20.217 0.551 32.952 1.00 82.75 650 LEU A N 1
ATOM 5191 C CA . LEU A 1 650 ? -20.917 -0.494 33.699 1.00 82.75 650 LEU A CA 1
ATOM 5192 C C . LEU A 1 650 ? -20.068 -1.016 34.848 1.00 82.75 650 LEU A C 1
ATOM 5194 O O . LEU A 1 650 ? -18.841 -1.073 34.745 1.00 82.75 650 LEU A O 1
ATOM 5198 N N . THR A 1 651 ? -20.728 -1.428 35.933 1.00 84.06 651 THR A N 1
ATOM 5199 C CA . THR A 1 651 ? -20.034 -2.087 37.037 1.00 84.06 651 THR A CA 1
ATOM 5200 C C . THR A 1 651 ? -19.662 -3.535 36.771 1.00 84.06 651 THR A C 1
ATOM 5202 O O . THR A 1 651 ? -20.271 -4.172 35.922 1.00 84.06 651 THR A O 1
ATOM 5205 N N . ALA A 1 652 ? -18.700 -4.089 37.519 1.00 79.88 652 ALA A N 1
ATOM 5206 C CA . ALA A 1 652 ? -18.326 -5.499 37.393 1.00 79.88 652 ALA A CA 1
ATOM 5207 C C . ALA A 1 652 ? -19.541 -6.421 37.554 1.00 79.88 652 ALA A C 1
ATOM 5209 O O . ALA A 1 652 ? -19.775 -7.297 36.727 1.00 79.88 652 ALA A O 1
ATOM 5210 N N . GLU A 1 653 ? -20.370 -6.125 38.556 1.00 86.31 653 GLU A N 1
ATOM 5211 C CA . GLU A 1 653 ? -21.638 -6.808 38.819 1.00 86.31 653 GLU A CA 1
ATOM 5212 C C . GLU A 1 653 ? -22.654 -6.596 37.681 1.00 86.31 653 GLU A C 1
ATOM 5214 O O . GLU A 1 653 ? -23.401 -7.504 37.313 1.00 86.31 653 GLU A O 1
ATOM 5219 N N . GLU A 1 654 ? -22.701 -5.398 37.092 1.00 87.25 654 GLU A N 1
ATOM 5220 C CA . GLU A 1 654 ? -23.591 -5.095 35.970 1.00 87.25 654 GLU A CA 1
ATOM 5221 C C . GLU A 1 654 ? -23.158 -5.769 34.669 1.00 87.25 654 GLU A C 1
ATOM 5223 O O . GLU A 1 654 ? -24.034 -6.191 33.913 1.00 87.25 654 GLU A O 1
ATOM 5228 N N . VAL A 1 655 ? -21.856 -5.882 34.408 1.00 88.56 655 VAL A N 1
ATOM 5229 C CA . VAL A 1 655 ? -21.303 -6.581 33.242 1.00 88.56 655 VAL A CA 1
ATOM 5230 C C . VAL A 1 655 ? -21.466 -8.081 33.402 1.00 88.56 655 VAL A C 1
ATOM 5232 O O . VAL A 1 655 ? -21.929 -8.716 32.465 1.00 88.56 655 VAL A O 1
ATOM 5235 N N . GLU A 1 656 ? -21.202 -8.642 34.583 1.00 91.69 656 GLU A N 1
ATOM 5236 C CA . GLU A 1 656 ? -21.476 -10.056 34.860 1.00 91.69 656 GLU A CA 1
ATOM 5237 C C . GLU A 1 656 ? -22.963 -10.384 34.654 1.00 91.69 656 GLU A C 1
ATOM 5239 O O . GLU A 1 656 ? -23.308 -11.413 34.077 1.00 91.69 656 GLU A O 1
ATOM 5244 N N . ARG A 1 657 ? -23.868 -9.477 35.044 1.00 92.19 657 ARG A N 1
ATOM 5245 C CA . ARG A 1 657 ? -25.311 -9.659 34.838 1.00 92.19 657 ARG A CA 1
ATOM 5246 C C . ARG A 1 657 ? -25.749 -9.486 33.380 1.00 92.19 657 ARG A C 1
ATOM 5248 O O . ARG A 1 657 ? -26.655 -10.192 32.943 1.00 92.19 657 ARG A O 1
ATOM 5255 N N . GLN A 1 658 ? -25.199 -8.507 32.659 1.00 92.94 658 GLN A N 1
ATOM 5256 C CA . GLN A 1 658 ? -25.622 -8.169 31.290 1.00 92.94 658 GLN A CA 1
ATOM 5257 C C . GLN A 1 658 ? -24.926 -9.016 30.218 1.00 92.94 658 GLN A C 1
ATOM 5259 O O . GLN A 1 658 ? -25.537 -9.315 29.194 1.00 92.94 658 GLN A O 1
ATOM 5264 N N . TYR A 1 659 ? -23.682 -9.421 30.464 1.00 91.56 659 TYR A N 1
ATOM 5265 C CA . TYR A 1 659 ? -22.813 -10.153 29.545 1.00 91.56 659 TYR A CA 1
ATOM 5266 C C . TYR A 1 659 ? -22.077 -11.295 30.280 1.00 91.56 659 TYR A C 1
ATOM 5268 O O . TYR A 1 659 ? -20.848 -11.288 30.346 1.00 91.56 659 TYR A O 1
ATOM 5276 N N . PRO A 1 660 ? -22.791 -12.289 30.842 1.00 92.00 660 PRO A N 1
ATOM 5277 C CA . PRO A 1 660 ? -22.189 -13.320 31.698 1.00 92.00 660 PRO A CA 1
ATOM 5278 C C . PRO A 1 660 ? -21.121 -14.167 30.990 1.00 92.00 660 PRO A C 1
ATOM 5280 O O . PRO A 1 660 ? -20.082 -14.466 31.578 1.00 92.00 660 PRO A O 1
ATOM 5283 N N . ASP A 1 661 ? -21.345 -14.520 29.721 1.00 91.62 661 ASP A N 1
ATOM 5284 C CA . ASP A 1 661 ? -20.401 -15.331 28.941 1.00 91.62 661 ASP A CA 1
ATOM 5285 C C . ASP A 1 661 ? -19.116 -14.550 28.613 1.00 91.62 661 ASP A C 1
ATOM 5287 O O . ASP A 1 661 ? -18.009 -15.071 28.760 1.00 91.62 661 ASP A O 1
ATOM 5291 N N . GLU A 1 662 ? -19.255 -13.276 28.230 1.00 91.81 662 GLU A N 1
ATOM 5292 C CA . GLU A 1 662 ? -18.123 -12.375 27.974 1.00 91.81 662 GLU A CA 1
ATOM 5293 C C . GLU A 1 662 ? -17.355 -12.080 29.271 1.00 91.81 662 GLU A C 1
ATOM 5295 O O . GLU A 1 662 ? -16.129 -12.135 29.284 1.00 91.81 662 GLU A O 1
ATOM 5300 N N . TYR A 1 663 ? -18.062 -11.874 30.390 1.00 90.56 663 TYR A N 1
ATOM 5301 C CA . TYR A 1 663 ? -17.460 -11.713 31.715 1.00 90.56 663 TYR A CA 1
ATOM 5302 C C . TYR A 1 663 ? -16.593 -12.920 32.087 1.00 90.56 663 TYR A C 1
ATOM 5304 O O . TYR A 1 663 ? -15.432 -12.760 32.471 1.00 90.56 663 TYR A O 1
ATOM 5312 N N . ALA A 1 664 ? -17.113 -14.139 31.918 1.00 91.50 664 ALA A N 1
ATOM 5313 C CA . ALA A 1 664 ? -16.360 -15.362 32.178 1.00 91.50 664 ALA A CA 1
ATOM 5314 C C . ALA A 1 664 ? -15.135 -15.501 31.255 1.00 91.50 664 ALA A C 1
ATOM 5316 O O . ALA A 1 664 ? -14.050 -15.869 31.716 1.00 91.50 664 ALA A O 1
ATOM 5317 N N . ALA A 1 665 ? -15.278 -15.166 29.968 1.00 90.44 665 ALA A N 1
ATOM 5318 C CA . ALA A 1 665 ? -14.174 -15.173 29.011 1.00 90.44 665 ALA A CA 1
ATOM 5319 C C . ALA A 1 665 ? -13.092 -14.134 29.361 1.00 90.44 665 ALA A C 1
ATOM 5321 O O . ALA A 1 665 ? -11.899 -14.440 29.283 1.00 90.44 665 ALA A O 1
ATOM 5322 N N . HIS A 1 666 ? -13.489 -12.945 29.819 1.00 90.38 666 HIS A N 1
ATOM 5323 C CA . HIS A 1 666 ? -12.570 -11.926 30.313 1.00 90.38 666 HIS A CA 1
ATOM 5324 C C . HIS A 1 666 ? -11.798 -12.404 31.539 1.00 90.38 666 HIS A C 1
ATOM 5326 O O . HIS A 1 666 ? -10.581 -12.266 31.576 1.00 90.38 666 HIS A O 1
ATOM 5332 N N . GLN A 1 667 ? -12.467 -13.017 32.520 1.00 89.06 667 GLN A N 1
ATOM 5333 C CA . GLN A 1 667 ? -11.788 -13.564 33.700 1.00 89.06 667 GLN A CA 1
ATOM 5334 C C . GLN A 1 667 ? -10.787 -14.672 33.335 1.00 89.06 667 GLN A C 1
ATOM 5336 O O . GLN A 1 667 ? -9.737 -14.788 33.967 1.00 89.06 667 GLN A O 1
ATOM 5341 N N . ALA A 1 668 ? -11.078 -15.465 32.298 1.00 90.00 668 ALA A N 1
ATOM 5342 C CA . ALA A 1 668 ? -10.189 -16.525 31.831 1.00 90.00 668 ALA A CA 1
ATOM 5343 C C . ALA A 1 668 ? -8.924 -16.001 31.120 1.00 90.00 668 ALA A C 1
ATOM 5345 O O . ALA A 1 668 ? -7.850 -16.589 31.281 1.00 90.00 668 ALA A O 1
ATOM 5346 N N . ASP A 1 669 ? -9.023 -14.917 30.341 1.00 88.81 669 ASP A N 1
ATOM 5347 C CA . ASP A 1 669 ? -7.872 -14.308 29.659 1.00 88.81 669 ASP A CA 1
ATOM 5348 C C . ASP A 1 669 ? -7.976 -12.779 29.553 1.00 88.81 669 ASP A C 1
ATOM 5350 O O . ASP A 1 669 ? -8.186 -12.214 28.479 1.00 88.81 669 ASP A O 1
ATOM 5354 N N . ARG A 1 670 ? -7.767 -12.093 30.683 1.00 90.12 670 ARG A N 1
ATOM 5355 C CA . ARG A 1 670 ? -7.866 -10.624 30.788 1.00 90.12 670 ARG A CA 1
ATOM 5356 C C . ARG A 1 670 ? -6.952 -9.864 29.825 1.00 90.12 670 ARG A C 1
ATOM 5358 O O . ARG A 1 670 ? -7.216 -8.702 29.535 1.00 90.12 670 ARG A O 1
ATOM 5365 N N . TYR A 1 671 ? -5.863 -10.484 29.363 1.00 88.50 671 TYR A N 1
ATOM 5366 C CA . TYR A 1 671 ? -4.905 -9.809 28.491 1.00 88.50 671 TYR A CA 1
ATOM 5367 C C . TYR A 1 671 ? -5.381 -9.747 27.034 1.00 88.50 671 TYR A C 1
ATOM 5369 O O . TYR A 1 671 ? -5.277 -8.696 26.402 1.00 88.50 671 TYR A O 1
ATOM 5377 N N . TYR A 1 672 ? -5.900 -10.861 26.507 1.00 88.25 672 TYR A N 1
ATOM 5378 C CA . TYR A 1 672 ? -6.331 -10.969 25.106 1.00 88.25 672 TYR A CA 1
ATOM 5379 C C . TYR A 1 672 ? -7.831 -10.758 24.902 1.00 88.25 672 TYR A C 1
ATOM 5381 O O . TYR A 1 672 ? -8.261 -10.504 23.778 1.00 88.25 672 TYR A O 1
ATOM 5389 N N . HIS A 1 673 ? -8.641 -10.892 25.951 1.00 92.12 673 HIS A N 1
ATOM 5390 C CA . HIS A 1 673 ? -10.080 -10.735 25.821 1.00 92.12 673 HIS A CA 1
ATOM 5391 C C . HIS A 1 673 ? -10.454 -9.287 25.483 1.00 92.12 673 HIS A C 1
ATOM 5393 O O . HIS A 1 673 ? -9.978 -8.344 26.118 1.00 92.12 673 HIS A O 1
ATOM 5399 N N . ARG A 1 674 ? -11.353 -9.132 24.507 1.00 91.75 674 ARG A N 1
ATOM 5400 C CA . ARG A 1 674 ? -11.838 -7.848 24.007 1.00 91.75 674 ARG A CA 1
ATOM 5401 C C . ARG A 1 674 ? -13.365 -7.842 24.006 1.00 91.75 674 ARG A C 1
ATOM 5403 O O . ARG A 1 674 ? -13.976 -8.591 23.248 1.00 91.75 674 ARG A O 1
ATOM 5410 N N . TYR A 1 675 ? -13.960 -6.944 24.788 1.00 88.06 675 TYR A N 1
ATOM 5411 C CA . TYR A 1 675 ? -15.399 -6.685 24.728 1.00 88.06 675 TYR A CA 1
ATOM 5412 C C . TYR A 1 675 ? -15.794 -6.044 23.391 1.00 88.06 675 TYR A C 1
ATOM 5414 O O . TYR A 1 675 ? -14.973 -5.470 22.670 1.00 88.06 675 TYR A O 1
ATOM 5422 N N . GLN A 1 676 ? -17.077 -6.107 23.038 1.00 87.56 676 GLN A N 1
ATOM 5423 C CA . GLN A 1 676 ? -17.558 -5.495 21.799 1.00 87.56 676 GLN A CA 1
ATOM 5424 C C . GLN A 1 676 ? -17.230 -3.997 21.755 1.00 87.56 676 GLN A C 1
ATOM 5426 O O . GLN A 1 676 ? -17.567 -3.247 22.672 1.00 87.56 676 GLN A O 1
ATOM 5431 N N . ARG A 1 677 ? -16.599 -3.562 20.655 1.00 88.38 677 ARG A N 1
ATOM 5432 C CA . ARG A 1 677 ? -16.151 -2.172 20.440 1.00 88.38 677 ARG A CA 1
ATOM 5433 C C . ARG A 1 677 ? -15.201 -1.641 21.528 1.00 88.38 677 ARG A C 1
ATOM 5435 O O . ARG A 1 677 ? -15.112 -0.432 21.685 1.00 88.38 677 ARG A O 1
ATOM 5442 N N . ALA A 1 678 ? -14.540 -2.525 22.270 1.00 90.56 678 ALA A N 1
ATOM 5443 C CA . ALA A 1 678 ? -13.559 -2.190 23.296 1.00 90.56 678 ALA A CA 1
ATOM 5444 C C . ALA A 1 678 ? -12.126 -2.472 22.808 1.00 90.56 678 ALA A C 1
ATOM 5446 O O . ALA A 1 678 ? -11.922 -3.105 21.768 1.00 90.56 678 ALA A O 1
ATOM 5447 N N . GLU A 1 679 ? -11.139 -2.049 23.588 1.00 89.69 679 GLU A N 1
ATOM 5448 C CA . GLU A 1 679 ? -9.743 -2.477 23.505 1.00 89.69 679 GLU A CA 1
ATOM 5449 C C . GLU A 1 679 ? -9.471 -3.612 24.512 1.00 89.69 679 GLU A C 1
ATOM 5451 O O . GLU A 1 679 ? -10.083 -3.694 25.576 1.00 89.69 679 GLU A O 1
ATOM 5456 N N . SER A 1 680 ? -8.521 -4.492 24.192 1.00 91.31 680 SER A N 1
ATOM 5457 C CA . SER A 1 680 ? -7.896 -5.423 25.145 1.00 91.31 680 SER A CA 1
ATOM 5458 C C . SER A 1 680 ? -6.564 -4.862 25.665 1.00 91.31 680 SER A C 1
ATOM 5460 O O . SER A 1 680 ? -5.991 -3.945 25.071 1.00 91.31 680 SER A O 1
ATOM 5462 N N . TYR A 1 681 ? -6.001 -5.436 26.736 1.00 87.44 681 TYR A N 1
ATOM 5463 C CA . TYR A 1 681 ? -4.641 -5.075 27.178 1.00 87.44 681 TYR A CA 1
ATOM 5464 C C . TYR A 1 681 ? -3.585 -5.352 26.098 1.00 87.44 681 TYR A C 1
ATOM 5466 O O . TYR A 1 681 ? -2.568 -4.661 26.046 1.00 87.44 681 TYR A O 1
ATOM 5474 N N . HIS A 1 682 ? -3.815 -6.337 25.226 1.00 87.94 682 HIS A N 1
ATOM 5475 C CA . HIS A 1 682 ? -2.979 -6.555 24.051 1.00 87.94 682 HIS A CA 1
ATOM 5476 C C . HIS A 1 682 ? -3.012 -5.356 23.094 1.00 87.94 682 HIS A C 1
ATOM 5478 O O . HIS A 1 682 ? -1.954 -4.856 22.713 1.00 87.94 682 HIS A O 1
ATOM 5484 N N . ASP A 1 683 ? -4.203 -4.850 22.769 1.00 87.88 683 ASP A N 1
ATOM 5485 C CA . ASP A 1 683 ? -4.373 -3.684 21.888 1.00 87.88 683 ASP A CA 1
ATOM 5486 C C . ASP A 1 683 ? -3.726 -2.436 22.485 1.00 87.88 683 ASP A C 1
ATOM 5488 O O . ASP A 1 683 ? -3.001 -1.710 21.802 1.00 87.88 683 ASP A O 1
ATOM 5492 N N . LEU A 1 684 ? -3.913 -2.241 23.793 1.00 88.62 684 LEU A N 1
ATOM 5493 C CA . LEU A 1 684 ? -3.272 -1.170 24.540 1.00 88.62 684 LEU A CA 1
ATOM 5494 C C . LEU A 1 684 ? -1.740 -1.280 24.491 1.00 88.62 684 LEU A C 1
ATOM 5496 O O . LEU A 1 684 ? -1.062 -0.284 24.242 1.00 88.62 684 LEU A O 1
ATOM 5500 N N . ALA A 1 685 ? -1.179 -2.476 24.680 1.00 87.44 685 ALA A N 1
ATOM 5501 C CA . ALA A 1 685 ? 0.264 -2.695 24.607 1.00 87.44 685 ALA A CA 1
ATOM 5502 C C . ALA A 1 685 ? 0.828 -2.393 23.206 1.00 87.44 685 ALA A C 1
ATOM 5504 O O . ALA A 1 685 ? 1.878 -1.758 23.097 1.00 87.44 685 ALA A O 1
ATOM 5505 N N . VAL A 1 686 ? 0.113 -2.783 22.143 1.00 83.25 686 VAL A N 1
ATOM 5506 C CA . VAL A 1 686 ? 0.477 -2.465 20.751 1.00 83.25 686 VAL A CA 1
ATOM 5507 C C . VAL A 1 686 ? 0.416 -0.954 20.506 1.00 83.25 686 VAL A C 1
ATOM 5509 O O . VAL A 1 686 ? 1.362 -0.375 19.973 1.00 83.25 686 VAL A O 1
ATOM 5512 N N . ARG A 1 687 ? -0.646 -0.280 20.963 1.00 89.62 687 ARG A N 1
ATOM 5513 C CA . ARG A 1 687 ? -0.796 1.182 20.860 1.00 89.62 687 ARG A CA 1
ATOM 5514 C C . ARG A 1 687 ? 0.317 1.942 21.585 1.00 89.62 687 ARG A C 1
ATOM 5516 O O . ARG A 1 687 ? 0.752 2.998 21.118 1.00 89.62 687 ARG A O 1
ATOM 5523 N N . LEU A 1 688 ? 0.785 1.416 22.716 1.00 89.06 688 LEU A N 1
ATOM 5524 C CA . LEU A 1 688 ? 1.852 2.017 23.514 1.00 89.06 688 LEU A CA 1
ATOM 5525 C C . LEU A 1 688 ? 3.255 1.772 22.954 1.00 89.06 688 LEU A C 1
ATOM 5527 O O . LEU A 1 688 ? 4.188 2.414 23.424 1.00 89.06 688 LEU A O 1
ATOM 5531 N N . GLU A 1 689 ? 3.439 0.922 21.943 1.00 86.56 689 GLU A N 1
ATOM 5532 C CA . GLU A 1 689 ? 4.768 0.561 21.437 1.00 86.56 689 GLU A CA 1
ATOM 5533 C C . GLU A 1 689 ? 5.605 1.784 21.021 1.00 86.56 689 GLU A C 1
ATOM 5535 O O . GLU A 1 689 ? 6.754 1.936 21.438 1.00 86.56 689 GLU A O 1
ATOM 5540 N N . ASN A 1 690 ? 5.008 2.720 20.278 1.00 83.31 690 ASN A N 1
ATOM 5541 C CA . ASN A 1 690 ? 5.685 3.957 19.877 1.00 83.31 690 ASN A CA 1
ATOM 5542 C C . ASN A 1 690 ? 6.020 4.857 21.075 1.00 83.31 690 ASN A C 1
ATOM 5544 O O . ASN A 1 690 ? 7.038 5.548 21.062 1.00 83.31 690 ASN A O 1
ATOM 5548 N N . VAL A 1 691 ? 5.188 4.829 22.121 1.00 90.12 691 VAL A N 1
ATOM 5549 C CA . VAL A 1 691 ? 5.435 5.561 23.369 1.00 90.12 691 VAL A CA 1
ATOM 5550 C C . VAL A 1 691 ? 6.600 4.930 24.129 1.00 90.12 691 VAL A C 1
ATOM 5552 O O . VAL A 1 691 ? 7.447 5.667 24.624 1.00 90.12 691 VAL A O 1
ATOM 5555 N N . MET A 1 692 ? 6.695 3.594 24.173 1.00 88.88 692 MET A N 1
ATOM 5556 C CA . MET A 1 692 ? 7.840 2.898 24.775 1.00 88.88 692 MET A CA 1
ATOM 5557 C C . MET A 1 692 ? 9.134 3.236 24.039 1.00 88.88 692 MET A C 1
ATOM 5559 O O . MET A 1 692 ? 10.128 3.554 24.675 1.00 88.88 692 MET A O 1
ATOM 5563 N N . LEU A 1 693 ? 9.127 3.228 22.704 1.00 86.44 693 LEU A N 1
ATOM 5564 C CA . LEU A 1 693 ? 10.307 3.572 21.907 1.00 86.44 693 LEU A CA 1
ATOM 5565 C C . LEU A 1 693 ? 10.740 5.024 22.097 1.00 86.44 693 LEU A C 1
ATOM 5567 O O . LEU A 1 693 ? 11.931 5.311 22.190 1.00 86.44 693 LEU A O 1
ATOM 5571 N N . GLU A 1 694 ? 9.784 5.948 22.168 1.00 89.69 694 GLU A N 1
ATOM 5572 C CA . GLU A 1 694 ? 10.079 7.342 22.478 1.00 89.69 694 GLU A CA 1
ATOM 5573 C C . GLU A 1 694 ? 10.647 7.484 23.892 1.00 89.69 694 GLU A C 1
ATOM 5575 O O . GLU A 1 694 ? 11.612 8.220 24.084 1.00 89.69 694 GLU A O 1
ATOM 5580 N N . LEU A 1 695 ? 10.099 6.738 24.854 1.00 89.19 695 LEU A N 1
ATOM 5581 C CA . LEU A 1 695 ? 10.583 6.703 26.228 1.00 89.19 695 LEU A CA 1
ATOM 5582 C C . LEU A 1 695 ? 11.989 6.106 26.302 1.00 89.19 695 LEU A C 1
ATOM 5584 O O . LEU A 1 695 ? 12.792 6.563 27.106 1.00 89.19 695 LEU A O 1
ATOM 5588 N N . GLU A 1 696 ? 12.311 5.117 25.462 1.00 86.56 696 GLU A N 1
ATOM 5589 C CA . GLU A 1 696 ? 13.656 4.547 25.321 1.00 86.56 696 GLU A CA 1
ATOM 5590 C C . GLU A 1 696 ? 14.665 5.507 24.696 1.00 86.56 696 GLU A C 1
ATOM 5592 O O . GLU A 1 696 ? 15.832 5.515 25.099 1.00 86.56 696 GLU A O 1
ATOM 5597 N N . ARG A 1 697 ? 14.191 6.353 23.782 1.00 86.25 697 ARG A N 1
ATOM 5598 C CA . ARG A 1 697 ? 14.995 7.328 23.047 1.00 86.25 697 ARG A CA 1
ATOM 5599 C C . ARG A 1 697 ? 15.287 8.592 23.832 1.00 86.25 697 ARG A C 1
ATOM 5601 O O . ARG A 1 697 ? 16.372 9.152 23.672 1.00 86.25 697 ARG A O 1
ATOM 5608 N N . ASP A 1 698 ? 14.317 9.081 24.597 1.00 84.62 698 ASP A N 1
ATOM 5609 C CA . ASP A 1 698 ? 14.449 10.343 25.315 1.00 84.62 698 ASP A CA 1
ATOM 5610 C C . ASP A 1 698 ? 15.461 10.188 26.469 1.00 84.62 698 ASP A C 1
ATOM 5612 O O . ASP A 1 698 ? 15.267 9.345 27.350 1.00 84.62 698 ASP A O 1
ATOM 5616 N N . PRO A 1 699 ? 16.571 10.953 26.475 1.00 81.31 699 PRO A N 1
ATOM 5617 C CA . PRO A 1 699 ? 17.536 10.916 27.569 1.00 81.31 699 PRO A CA 1
ATOM 5618 C C . PRO A 1 699 ? 17.030 11.616 28.838 1.00 81.31 699 PRO A C 1
ATOM 5620 O O . PRO A 1 699 ? 17.680 11.515 29.878 1.00 81.31 699 PRO A O 1
ATOM 5623 N N . LYS A 1 700 ? 15.927 12.370 28.751 1.00 86.81 700 LYS A N 1
ATOM 5624 C CA . LYS A 1 700 ? 15.364 13.128 29.868 1.00 86.81 700 LYS A CA 1
ATOM 5625 C C . LYS A 1 700 ? 14.687 12.214 30.883 1.00 86.81 700 LYS A C 1
ATOM 5627 O O . LYS A 1 700 ? 14.236 11.112 30.571 1.00 86.81 700 LYS A O 1
ATOM 5632 N N . ASP A 1 701 ? 14.550 12.721 32.102 1.00 89.38 701 ASP A N 1
ATOM 5633 C CA . ASP A 1 701 ? 13.652 12.100 33.067 1.00 89.38 701 ASP A CA 1
ATOM 5634 C C . ASP A 1 701 ? 12.204 12.345 32.633 1.00 89.38 701 ASP A C 1
ATOM 5636 O O . ASP A 1 701 ? 11.853 13.449 32.207 1.00 89.38 701 ASP A O 1
ATOM 5640 N N . VAL A 1 702 ? 11.347 11.334 32.764 1.00 91.62 702 VAL A N 1
ATOM 5641 C CA . VAL A 1 702 ? 9.960 11.409 32.285 1.00 91.62 702 VAL A CA 1
ATOM 5642 C C . VAL A 1 702 ? 8.987 11.122 33.415 1.00 91.62 702 VAL A C 1
ATOM 5644 O O . VAL A 1 702 ? 9.098 10.104 34.089 1.00 91.62 702 VAL A O 1
ATOM 5647 N N . LEU A 1 703 ? 8.000 11.997 33.601 1.00 90.50 703 LEU A N 1
ATOM 5648 C CA . LEU A 1 703 ? 6.837 11.759 34.454 1.00 90.50 703 LEU A CA 1
ATOM 5649 C C . LEU A 1 703 ? 5.623 11.446 33.582 1.00 90.50 703 LEU A C 1
ATOM 5651 O O . LEU A 1 703 ? 5.181 12.302 32.825 1.00 90.50 703 LEU A O 1
ATOM 5655 N N . ILE A 1 704 ? 5.050 10.256 33.727 1.00 92.19 704 ILE A N 1
ATOM 5656 C CA . ILE A 1 704 ? 3.870 9.812 32.983 1.00 92.19 704 ILE A CA 1
ATOM 5657 C C . ILE A 1 704 ? 2.650 9.861 33.897 1.00 92.19 704 ILE A C 1
ATOM 5659 O O . ILE A 1 704 ? 2.588 9.171 34.917 1.00 92.19 704 ILE A O 1
ATOM 5663 N N . VAL A 1 705 ? 1.673 10.673 33.500 1.00 88.06 705 VAL A N 1
ATOM 5664 C CA . VAL A 1 705 ? 0.388 10.849 34.176 1.00 88.06 705 VAL A CA 1
ATOM 5665 C C . VAL A 1 705 ? -0.707 10.250 33.296 1.00 88.06 705 VAL A C 1
ATOM 5667 O O . VAL A 1 705 ? -1.169 10.879 32.338 1.00 88.06 705 VAL A O 1
ATOM 5670 N N . ALA A 1 706 ? -1.122 9.025 33.603 1.00 89.50 706 ALA A N 1
ATOM 5671 C CA . ALA A 1 706 ? -2.049 8.264 32.767 1.00 89.50 706 ALA A CA 1
ATOM 5672 C C . ALA A 1 706 ? -2.964 7.349 33.592 1.00 89.50 706 ALA A C 1
ATOM 5674 O O . ALA A 1 706 ? -2.828 7.229 34.816 1.00 89.50 706 ALA A O 1
ATOM 5675 N N . ASP A 1 707 ? -3.919 6.725 32.906 1.00 87.31 707 ASP A N 1
ATOM 5676 C CA . ASP A 1 707 ? -4.772 5.690 33.480 1.00 87.31 707 ASP A CA 1
ATOM 5677 C C . ASP A 1 707 ? -3.962 4.468 33.956 1.00 87.31 707 ASP A C 1
ATOM 5679 O O . ASP A 1 707 ? -2.870 4.181 33.459 1.00 87.31 707 ASP A O 1
ATOM 5683 N N . LEU A 1 708 ? -4.516 3.731 34.922 1.00 86.81 708 LEU A N 1
ATOM 5684 C CA . LEU A 1 708 ? -3.885 2.551 35.506 1.00 86.81 708 LEU A CA 1
ATOM 5685 C C . LEU A 1 708 ? -3.500 1.506 34.449 1.00 86.81 708 LEU A C 1
ATOM 5687 O O . LEU A 1 708 ? -2.375 1.015 34.487 1.00 86.81 708 LEU A O 1
ATOM 5691 N N . SER A 1 709 ? -4.385 1.215 33.493 1.00 89.94 709 SER A N 1
ATOM 5692 C CA . SER A 1 709 ? -4.154 0.209 32.443 1.00 89.94 709 SER A CA 1
ATOM 5693 C C . SER A 1 709 ? -2.899 0.512 31.610 1.00 89.94 709 SER A C 1
ATOM 5695 O O . SER A 1 709 ? -2.086 -0.369 31.313 1.00 89.94 709 SER A O 1
ATOM 5697 N N . VAL A 1 710 ? -2.685 1.794 31.299 1.00 92.69 710 VAL A N 1
ATOM 5698 C CA . VAL A 1 710 ? -1.517 2.297 30.562 1.00 92.69 710 VAL A CA 1
ATOM 5699 C C . VAL A 1 710 ? -0.253 2.137 31.395 1.00 92.69 710 VAL A C 1
ATOM 5701 O O . VAL A 1 710 ? 0.762 1.634 30.907 1.00 92.69 710 VAL A O 1
ATOM 5704 N N . LEU A 1 711 ? -0.309 2.536 32.668 1.00 92.31 711 LEU A N 1
ATOM 5705 C CA . LEU A 1 711 ? 0.839 2.437 33.564 1.00 92.31 711 LEU A CA 1
ATOM 5706 C C . LEU A 1 711 ? 1.225 0.987 33.852 1.00 92.31 711 LEU A C 1
ATOM 5708 O O . LEU A 1 711 ? 2.416 0.706 33.931 1.00 92.31 711 LEU A O 1
ATOM 5712 N N . GLN A 1 712 ? 0.262 0.066 33.941 1.00 91.81 712 GLN A N 1
ATOM 5713 C CA . GLN A 1 712 ? 0.529 -1.368 34.073 1.00 91.81 712 GLN A CA 1
ATOM 5714 C C . GLN A 1 712 ? 1.304 -1.900 32.864 1.00 91.81 712 GLN A C 1
ATOM 5716 O O . GLN A 1 712 ? 2.272 -2.632 33.048 1.00 91.81 712 GLN A O 1
ATOM 5721 N N . CYS A 1 713 ? 0.942 -1.490 31.643 1.00 91.81 713 CYS A N 1
ATOM 5722 C CA . CYS A 1 713 ? 1.671 -1.880 30.433 1.00 91.81 713 CYS A CA 1
ATOM 5723 C C . CYS A 1 713 ? 3.107 -1.330 30.420 1.00 91.81 713 CYS A C 1
ATOM 5725 O O . CYS A 1 713 ? 4.046 -2.067 30.122 1.00 91.81 713 CYS A O 1
ATOM 5727 N N . ILE A 1 714 ? 3.296 -0.055 30.783 1.00 91.62 714 ILE A N 1
ATOM 5728 C CA . ILE A 1 714 ? 4.628 0.574 30.865 1.00 91.62 714 ILE A CA 1
ATOM 5729 C C . ILE A 1 714 ? 5.476 -0.086 31.954 1.00 91.62 714 ILE A C 1
ATOM 5731 O O . ILE A 1 714 ? 6.633 -0.433 31.725 1.00 91.62 714 ILE A O 1
ATOM 5735 N N . TYR A 1 715 ? 4.899 -0.306 33.132 1.00 90.81 715 TYR A N 1
ATOM 5736 C CA . TYR A 1 715 ? 5.564 -0.979 34.242 1.00 90.81 715 TYR A CA 1
ATOM 5737 C C . TYR A 1 715 ? 5.964 -2.411 33.865 1.00 90.81 715 TYR A C 1
ATOM 5739 O O . TYR A 1 715 ? 7.110 -2.806 34.069 1.00 90.81 715 TYR A O 1
ATOM 5747 N N . ALA A 1 716 ? 5.054 -3.167 33.248 1.00 89.38 716 ALA A N 1
ATOM 5748 C CA . ALA A 1 716 ? 5.312 -4.530 32.806 1.00 89.38 716 ALA A CA 1
ATOM 5749 C C . ALA A 1 716 ? 6.432 -4.630 31.769 1.00 89.38 716 ALA A C 1
ATOM 5751 O O . ALA A 1 716 ? 7.232 -5.561 31.842 1.00 89.38 716 ALA A O 1
ATOM 5752 N N . TYR A 1 717 ? 6.511 -3.669 30.845 1.00 88.94 717 TYR A N 1
ATOM 5753 C CA . TYR A 1 717 ? 7.590 -3.595 29.865 1.00 88.94 717 TYR A CA 1
ATOM 5754 C C . TYR A 1 717 ? 8.961 -3.481 30.551 1.00 88.94 717 TYR A C 1
ATOM 5756 O O . TYR A 1 717 ? 9.855 -4.278 30.275 1.00 88.94 717 TYR A O 1
ATOM 5764 N N . PHE A 1 718 ? 9.114 -2.555 31.504 1.00 85.56 718 PHE A N 1
ATOM 5765 C CA . PHE A 1 718 ? 10.392 -2.344 32.193 1.00 85.56 718 PHE A CA 1
ATOM 5766 C C . PHE A 1 718 ? 10.763 -3.467 33.166 1.00 85.56 718 PHE A C 1
ATOM 5768 O O . PHE A 1 718 ? 11.943 -3.769 33.322 1.00 85.56 718 PHE A O 1
ATOM 5775 N N . LEU A 1 719 ? 9.789 -4.089 33.831 1.00 83.44 719 LEU A N 1
ATOM 5776 C CA . LEU A 1 719 ? 10.043 -5.174 34.787 1.00 83.44 719 LEU A CA 1
ATOM 5777 C C . LEU A 1 719 ? 9.995 -6.578 34.167 1.00 83.44 719 LEU A C 1
ATOM 5779 O O . LEU A 1 719 ? 10.092 -7.561 34.899 1.00 83.44 719 LEU A O 1
ATOM 5783 N N . GLU A 1 720 ? 9.862 -6.681 32.843 1.00 83.56 720 GLU A N 1
ATOM 5784 C CA . GLU A 1 720 ? 9.791 -7.953 32.112 1.00 83.56 720 GLU A CA 1
ATOM 5785 C C . GLU A 1 720 ? 8.652 -8.872 32.610 1.00 83.56 720 GLU A C 1
ATOM 5787 O O . GLU A 1 720 ? 8.787 -10.099 32.679 1.00 83.56 720 GLU A O 1
ATOM 5792 N N . ILE A 1 721 ? 7.511 -8.278 32.976 1.00 82.88 721 ILE A N 1
ATOM 5793 C CA . ILE A 1 721 ? 6.351 -9.014 33.493 1.00 82.88 721 ILE A CA 1
ATOM 5794 C C . ILE A 1 721 ? 5.669 -9.769 32.341 1.00 82.88 721 ILE A C 1
ATOM 5796 O O . ILE A 1 721 ? 5.405 -9.175 31.292 1.00 82.88 721 ILE A O 1
ATOM 5800 N N . PRO A 1 722 ? 5.340 -11.067 32.503 1.00 82.06 722 PRO A N 1
ATOM 5801 C CA . PRO A 1 722 ? 4.640 -11.827 31.474 1.00 82.06 722 PRO A CA 1
ATOM 5802 C C . PRO A 1 722 ? 3.300 -11.194 31.084 1.00 82.06 722 PRO A C 1
ATOM 5804 O O . PRO A 1 722 ? 2.527 -10.793 31.947 1.00 82.06 722 PRO A O 1
ATOM 5807 N N . ASN A 1 723 ? 2.965 -11.210 29.791 1.00 83.1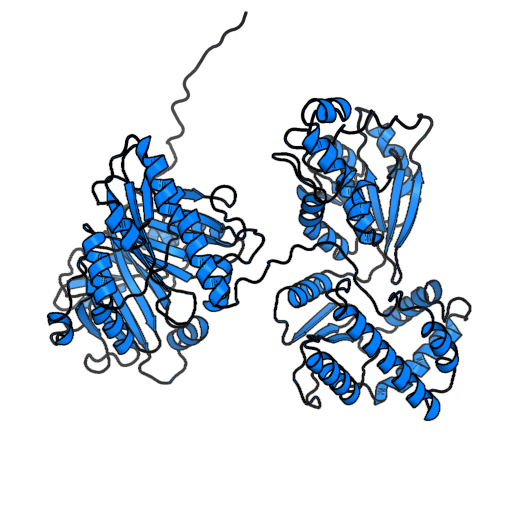2 723 ASN A N 1
ATOM 5808 C CA . ASN A 1 723 ? 1.766 -10.555 29.246 1.00 83.12 723 ASN A CA 1
ATOM 5809 C C . ASN A 1 723 ? 0.471 -10.861 30.022 1.00 83.12 723 ASN A C 1
ATOM 5811 O O . ASN A 1 723 ? -0.300 -9.961 30.334 1.00 83.12 723 ASN A O 1
ATOM 5815 N N . LYS A 1 724 ? 0.251 -12.128 30.391 1.00 83.81 724 LYS A N 1
ATOM 5816 C CA . LYS A 1 724 ? -0.959 -12.551 31.119 1.00 83.81 724 LYS A CA 1
ATOM 5817 C C . LYS A 1 724 ? -1.052 -12.000 32.547 1.00 83.81 724 LYS A C 1
ATOM 5819 O O . LYS A 1 724 ? -2.132 -12.012 33.125 1.00 83.81 724 LYS A O 1
ATOM 5824 N N . GLU A 1 725 ? 0.058 -11.540 33.114 1.00 85.44 725 GLU A N 1
ATOM 5825 C CA . GLU A 1 725 ? 0.125 -10.962 34.458 1.00 85.44 725 GLU A CA 1
ATOM 5826 C C . GLU A 1 725 ? -0.030 -9.434 34.444 1.00 85.44 725 GLU A C 1
ATOM 5828 O O . GLU A 1 725 ? -0.325 -8.857 35.486 1.00 85.44 725 GLU A O 1
ATOM 5833 N N . ILE A 1 726 ? 0.085 -8.782 33.278 1.00 88.94 726 ILE A N 1
ATOM 5834 C CA . ILE A 1 726 ? -0.011 -7.317 33.136 1.00 88.94 726 ILE A CA 1
ATOM 5835 C C . ILE A 1 726 ? -1.306 -6.748 33.740 1.00 88.94 726 ILE A C 1
ATOM 5837 O O . ILE A 1 726 ? -1.203 -5.833 34.559 1.00 88.94 726 ILE A O 1
ATOM 5841 N N . PRO A 1 727 ? -2.509 -7.293 33.450 1.00 88.88 727 PRO A N 1
ATOM 5842 C CA . PRO A 1 727 ? -3.758 -6.765 34.015 1.00 88.88 727 PRO A CA 1
ATOM 5843 C C . PRO A 1 727 ? -3.863 -6.908 35.544 1.00 88.88 727 PRO A C 1
ATOM 5845 O O . PRO A 1 727 ? -4.735 -6.308 36.173 1.00 88.88 727 PRO A O 1
ATOM 5848 N N . ASN A 1 728 ? -2.996 -7.728 36.147 1.00 86.69 728 ASN A N 1
ATOM 5849 C CA . ASN A 1 728 ? -2.980 -8.024 37.579 1.00 86.69 728 ASN A CA 1
ATOM 5850 C C . ASN A 1 728 ? -1.886 -7.243 38.324 1.00 86.69 728 ASN A C 1
ATOM 5852 O O . ASN A 1 728 ? -1.716 -7.422 39.528 1.00 86.69 728 ASN A O 1
ATOM 5856 N N . VAL A 1 729 ? -1.130 -6.385 37.633 1.00 85.75 729 VAL A N 1
ATOM 5857 C CA . VAL A 1 729 ? -0.101 -5.553 38.260 1.00 85.75 729 VAL A CA 1
ATOM 5858 C C . VAL A 1 729 ? -0.762 -4.542 39.195 1.00 85.75 729 VAL A C 1
ATOM 5860 O O . VAL A 1 729 ? -1.492 -3.649 38.765 1.00 85.75 729 VAL A O 1
ATOM 5863 N N . GLU A 1 730 ? -0.476 -4.648 40.488 1.00 81.62 730 GLU A N 1
ATOM 5864 C CA . GLU A 1 730 ? -1.014 -3.730 41.487 1.00 81.62 730 GLU A CA 1
ATOM 5865 C C . GLU A 1 730 ? -0.210 -2.427 41.561 1.00 81.62 730 GLU A C 1
ATOM 5867 O O . GLU A 1 730 ? 0.976 -2.416 41.916 1.00 81.62 730 GLU A O 1
ATOM 5872 N N . MET A 1 731 ? -0.890 -1.304 41.318 1.00 78.25 731 MET A N 1
ATOM 5873 C CA . MET A 1 731 ? -0.359 0.042 41.548 1.00 78.25 731 MET A CA 1
ATOM 5874 C C . MET A 1 731 ? -1.311 0.820 42.469 1.00 78.25 731 MET A C 1
ATOM 5876 O O . MET A 1 731 ? -2.345 1.312 42.009 1.00 78.25 731 MET A O 1
ATOM 5880 N N . PRO A 1 732 ? -1.001 0.924 43.776 1.00 67.31 732 PRO A N 1
ATOM 5881 C CA . PRO A 1 732 ? -1.870 1.600 44.732 1.00 67.31 732 PRO A CA 1
ATOM 5882 C C . PRO A 1 732 ? -2.102 3.072 44.366 1.00 67.31 732 PRO A C 1
ATOM 5884 O O . PRO A 1 732 ? -1.162 3.802 44.042 1.00 67.31 732 PRO A O 1
ATOM 5887 N N . LEU A 1 733 ? -3.355 3.527 44.459 1.00 59.53 733 LEU A N 1
ATOM 5888 C CA . LEU A 1 733 ? -3.699 4.940 44.282 1.00 59.53 733 LEU A CA 1
ATOM 5889 C C . LEU A 1 733 ? -2.964 5.802 45.312 1.00 59.53 733 LEU A C 1
ATOM 5891 O O . LEU A 1 733 ? -2.763 5.396 46.456 1.00 59.53 733 LEU A O 1
ATOM 5895 N N . GLY A 1 734 ? -2.550 7.000 44.894 1.00 64.19 734 GLY A N 1
ATOM 5896 C CA . GLY A 1 734 ? -1.715 7.849 45.737 1.00 64.19 734 GLY A CA 1
ATOM 5897 C C . GLY A 1 734 ? -0.344 7.224 46.000 1.00 64.19 734 GLY A C 1
ATOM 5898 O O . GLY A 1 734 ? 0.197 7.377 47.087 1.00 64.19 734 GLY A O 1
ATOM 5899 N N . THR A 1 735 ? 0.220 6.496 45.038 1.00 69.75 735 THR A N 1
ATOM 5900 C CA . THR A 1 735 ? 1.624 6.075 45.050 1.00 69.75 735 THR A CA 1
ATOM 5901 C C . THR A 1 735 ? 2.251 6.461 43.720 1.00 69.75 735 THR A C 1
ATOM 5903 O O . THR A 1 735 ? 1.723 6.121 42.665 1.00 69.75 735 THR A O 1
ATOM 5906 N N . MET A 1 736 ? 3.372 7.176 43.764 1.00 81.81 736 MET A N 1
ATOM 5907 C CA . MET A 1 736 ? 4.202 7.414 42.586 1.00 81.81 736 MET A CA 1
ATOM 5908 C C . MET A 1 736 ? 5.276 6.332 42.524 1.00 81.81 736 MET A C 1
ATOM 5910 O O . MET A 1 736 ? 5.909 6.031 43.540 1.00 81.81 736 MET A O 1
ATOM 5914 N N . LEU A 1 737 ? 5.488 5.745 41.351 1.00 86.81 737 LEU A N 1
ATOM 5915 C CA . LEU A 1 737 ? 6.572 4.789 41.137 1.00 86.81 737 LEU A CA 1
ATOM 5916 C C . LEU A 1 737 ? 7.742 5.493 40.464 1.00 86.81 737 LEU A C 1
ATOM 5918 O O . LEU A 1 737 ? 7.550 6.149 39.450 1.00 86.81 737 LEU A O 1
ATOM 5922 N N . GLU A 1 738 ? 8.941 5.344 41.014 1.00 88.12 738 GLU A N 1
ATOM 5923 C CA . GLU A 1 738 ? 10.197 5.730 40.372 1.00 88.12 738 GLU A CA 1
ATOM 5924 C C . GLU A 1 738 ? 10.862 4.459 39.832 1.00 88.12 738 GLU A C 1
ATOM 5926 O O . GLU A 1 738 ? 11.216 3.561 40.600 1.00 88.12 738 GLU A O 1
ATOM 5931 N N . LEU A 1 739 ? 11.037 4.398 38.515 1.00 89.56 739 LEU A N 1
ATOM 5932 C CA . LEU A 1 739 ? 11.766 3.352 37.811 1.00 89.56 739 LEU A CA 1
ATOM 5933 C C . LEU A 1 739 ? 13.098 3.916 37.315 1.00 89.56 739 LEU A C 1
ATOM 5935 O O . LEU A 1 739 ? 13.140 4.972 36.684 1.00 89.56 739 LEU A O 1
ATOM 5939 N N . LYS A 1 740 ? 14.194 3.202 37.576 1.00 85.94 740 LYS A N 1
ATOM 5940 C CA . LYS A 1 740 ? 15.513 3.499 36.997 1.00 85.94 740 LYS A CA 1
ATOM 5941 C C . LYS A 1 740 ? 16.023 2.272 36.258 1.00 85.94 740 LYS A C 1
ATOM 5943 O O . LYS A 1 740 ? 16.478 1.333 36.928 1.00 85.94 740 LYS A O 1
ATOM 5948 N N . PRO A 1 741 ? 15.931 2.249 34.919 1.00 81.12 741 PRO A N 1
ATOM 5949 C CA . PRO A 1 741 ? 16.520 1.188 34.120 1.00 81.12 741 PRO A CA 1
ATOM 5950 C C . PRO A 1 741 ? 18.025 1.076 34.382 1.00 81.12 741 PRO A C 1
ATOM 5952 O O . PRO A 1 741 ? 18.728 2.081 34.468 1.00 81.12 741 PRO A O 1
ATOM 5955 N N . LYS A 1 742 ? 18.514 -0.152 34.553 1.00 71.31 742 LYS A N 1
ATOM 5956 C CA . LYS A 1 742 ? 19.934 -0.488 34.713 1.00 71.31 742 LYS A CA 1
ATOM 5957 C C . LYS A 1 742 ? 20.298 -1.599 33.731 1.00 71.31 742 LYS A C 1
ATOM 5959 O O . LYS A 1 742 ? 19.432 -2.277 33.191 1.00 71.31 742 LYS A O 1
ATOM 5964 N N . ALA A 1 743 ? 21.596 -1.854 33.567 1.00 58.44 743 ALA A N 1
ATOM 5965 C CA . ALA A 1 743 ? 22.091 -2.913 32.682 1.00 58.44 743 ALA A CA 1
ATOM 5966 C C . ALA A 1 743 ? 21.547 -4.327 33.000 1.00 58.44 743 ALA A C 1
ATOM 5968 O O . ALA A 1 743 ? 21.521 -5.175 32.114 1.00 58.44 743 ALA A O 1
ATOM 5969 N N . TYR A 1 744 ? 21.128 -4.597 34.247 1.00 61.78 744 TYR A N 1
ATOM 5970 C CA . TYR A 1 744 ? 20.602 -5.902 34.682 1.00 61.78 744 TYR A CA 1
ATOM 5971 C C . TYR A 1 744 ? 19.303 -5.755 35.480 1.00 61.78 744 TYR A C 1
ATOM 5973 O O . TYR A 1 744 ? 19.231 -6.134 36.650 1.00 61.78 744 TYR A O 1
ATOM 5981 N N . GLY A 1 745 ? 18.290 -5.179 34.838 1.00 68.19 745 GLY A N 1
ATOM 5982 C CA . GLY A 1 745 ? 16.955 -4.991 35.400 1.00 68.19 745 GLY A CA 1
ATOM 5983 C C . GLY A 1 745 ? 16.685 -3.546 35.800 1.00 68.19 745 GLY A C 1
ATOM 5984 O O . GLY A 1 745 ? 17.393 -2.623 35.401 1.00 68.19 745 GLY A O 1
ATOM 5985 N N . VAL A 1 746 ? 15.649 -3.337 36.605 1.00 79.00 746 VAL A N 1
ATOM 5986 C CA . VAL A 1 746 ? 15.138 -2.000 36.921 1.00 79.00 746 VAL A CA 1
ATOM 5987 C C . VAL A 1 746 ? 15.119 -1.803 38.425 1.00 79.00 746 VAL A C 1
ATOM 5989 O O . VAL A 1 746 ? 14.642 -2.651 39.176 1.00 79.00 746 VAL A O 1
ATOM 5992 N N . PHE A 1 747 ? 15.666 -0.679 38.886 1.00 80.69 747 PHE A N 1
ATOM 5993 C CA . PHE A 1 747 ? 15.462 -0.263 40.267 1.00 80.69 747 PHE A CA 1
ATOM 5994 C C . PHE A 1 747 ? 14.078 0.369 40.385 1.00 80.69 747 PHE A C 1
ATOM 5996 O O . PHE A 1 747 ? 13.805 1.372 39.730 1.00 80.69 747 PHE A O 1
ATOM 6003 N N . GLU A 1 748 ? 13.239 -0.208 41.237 1.00 86.00 748 GLU A N 1
ATOM 6004 C CA . GLU A 1 748 ? 11.919 0.312 41.568 1.00 86.00 748 GLU A CA 1
ATOM 6005 C C . GLU A 1 748 ? 11.935 0.939 42.962 1.00 86.00 748 GLU A C 1
ATOM 6007 O O . GLU A 1 748 ? 12.458 0.369 43.925 1.00 86.00 748 GLU A O 1
ATOM 6012 N N . ARG A 1 749 ? 11.291 2.098 43.089 1.00 83.25 749 ARG A N 1
ATOM 6013 C CA . ARG A 1 749 ? 10.937 2.685 44.377 1.00 83.25 749 ARG A CA 1
ATOM 6014 C C . ARG A 1 749 ? 9.479 3.125 44.363 1.00 83.25 749 ARG A C 1
ATOM 6016 O O . ARG A 1 749 ? 9.066 3.897 43.503 1.00 83.25 749 ARG A O 1
ATOM 6023 N N . ARG A 1 750 ? 8.719 2.676 45.364 1.00 83.94 750 ARG A N 1
ATOM 6024 C CA . ARG A 1 750 ? 7.335 3.105 45.600 1.00 83.94 750 ARG A CA 1
ATOM 6025 C C . ARG A 1 750 ? 7.317 4.269 46.579 1.00 83.94 750 ARG A C 1
ATOM 6027 O O . ARG A 1 750 ? 7.859 4.160 47.677 1.00 83.94 750 ARG A O 1
ATOM 6034 N N . ILE A 1 751 ? 6.702 5.375 46.187 1.00 75.88 751 ILE A N 1
ATOM 6035 C CA . ILE A 1 751 ? 6.624 6.595 46.988 1.00 75.88 751 ILE A CA 1
ATOM 6036 C C . ILE A 1 751 ? 5.161 6.806 47.351 1.00 75.88 751 ILE A C 1
ATOM 6038 O O . ILE A 1 751 ? 4.363 7.192 46.499 1.00 75.88 751 ILE A O 1
ATOM 6042 N N . SER A 1 752 ? 4.802 6.526 48.606 1.00 67.75 752 SER A N 1
ATOM 6043 C CA . SER A 1 752 ? 3.448 6.788 49.101 1.00 67.75 752 SER A CA 1
ATOM 6044 C C . SER A 1 752 ? 3.191 8.295 49.133 1.00 67.75 752 SER A C 1
ATOM 6046 O O . SER A 1 752 ? 3.969 9.064 49.695 1.00 67.75 752 SER A O 1
ATOM 6048 N N . VAL A 1 753 ? 2.096 8.706 48.506 1.00 62.22 753 VAL A N 1
ATOM 6049 C CA . VAL A 1 753 ? 1.635 10.092 48.346 1.00 62.22 753 VAL A CA 1
ATOM 6050 C C . VAL A 1 753 ? 0.578 10.414 49.420 1.00 62.22 753 VAL A C 1
ATOM 6052 O O . VAL A 1 753 ? 0.142 11.551 49.508 1.00 62.22 753 VAL A O 1
ATOM 6055 N N . ASN A 1 754 ? 0.168 9.479 50.290 1.00 52.50 754 ASN A N 1
ATOM 6056 C CA . ASN A 1 754 ? -0.974 9.710 51.183 1.00 52.50 754 ASN A CA 1
ATOM 6057 C C . ASN A 1 754 ? -0.611 10.359 52.538 1.00 52.50 754 ASN A C 1
ATOM 6059 O O . ASN A 1 754 ? 0.193 9.822 53.300 1.00 52.50 754 ASN A O 1
ATOM 6063 N N . THR A 1 755 ? -1.291 11.461 52.870 1.00 45.44 755 THR A N 1
ATOM 6064 C CA . THR A 1 755 ? -1.652 11.821 54.251 1.00 45.44 755 THR A CA 1
ATOM 6065 C C . THR A 1 755 ? -3.123 11.431 54.454 1.00 45.44 755 THR A C 1
ATOM 6067 O O . THR A 1 755 ? -4.004 12.048 53.865 1.00 45.44 755 THR A O 1
ATOM 6070 N N . ASP A 1 756 ? -3.371 10.397 55.262 1.00 38.97 756 ASP A N 1
ATOM 6071 C CA . ASP A 1 756 ? -4.640 10.099 55.953 1.00 38.97 756 ASP A CA 1
ATOM 6072 C C . ASP A 1 756 ? -5.938 9.866 55.148 1.00 38.97 756 ASP A C 1
ATOM 6074 O O . ASP A 1 756 ? -7.001 10.352 55.534 1.00 38.97 756 ASP A O 1
ATOM 6078 N N . THR A 1 757 ? -5.937 9.027 54.106 1.00 37.75 757 THR A N 1
ATOM 6079 C CA . THR A 1 757 ? -7.202 8.430 53.620 1.00 37.75 757 THR A CA 1
ATOM 6080 C C . THR A 1 757 ? -7.091 6.924 53.384 1.00 37.75 757 THR A C 1
ATOM 6082 O O . THR A 1 757 ? -6.163 6.434 52.749 1.00 37.75 757 THR A O 1
ATOM 6085 N N . VAL A 1 758 ? -8.041 6.179 53.953 1.00 35.19 758 VAL A N 1
ATOM 6086 C CA . VAL A 1 758 ? -8.199 4.720 53.834 1.00 35.19 758 VAL A CA 1
ATOM 6087 C C . VAL A 1 758 ? -8.149 4.303 52.353 1.00 35.19 758 VAL A C 1
ATOM 6089 O O . VAL A 1 758 ? -8.777 4.982 51.537 1.00 35.19 758 VAL A O 1
ATOM 6092 N N . PRO A 1 759 ? -7.443 3.215 51.981 1.00 35.00 759 PRO A N 1
ATOM 6093 C CA . PRO A 1 759 ? -7.434 2.743 50.600 1.00 35.00 759 PRO A CA 1
ATOM 6094 C C . PRO A 1 759 ? -8.875 2.478 50.125 1.00 35.00 759 PRO A C 1
ATOM 6096 O O . PRO A 1 759 ? -9.637 1.818 50.841 1.00 35.00 759 PRO A O 1
ATOM 6099 N N . PRO A 1 760 ? -9.289 3.001 48.957 1.00 35.59 760 PRO A N 1
ATOM 6100 C CA . PRO A 1 760 ? -10.619 2.737 48.423 1.00 35.59 760 PRO A CA 1
ATOM 6101 C C . PRO A 1 760 ? -10.778 1.242 48.113 1.00 35.59 760 PRO A C 1
ATOM 6103 O O . PRO A 1 760 ? -9.830 0.577 47.696 1.00 35.59 760 PRO A O 1
ATOM 6106 N N . LYS A 1 761 ? -11.982 0.706 48.341 1.00 33.53 761 LYS A N 1
ATOM 6107 C CA . LYS A 1 761 ? -12.327 -0.694 48.043 1.00 33.53 761 LYS A CA 1
ATOM 6108 C C . LYS A 1 761 ? -12.262 -0.964 46.530 1.00 33.53 761 LYS A C 1
ATOM 6110 O O . LYS A 1 761 ? -12.514 -0.057 45.738 1.00 33.53 761 LYS A O 1
ATOM 6115 N N . GLU A 1 762 ? -12.012 -2.220 46.139 1.00 36.19 762 GLU A N 1
ATOM 6116 C CA . GLU A 1 762 ? -12.011 -2.717 44.740 1.00 36.19 762 GLU A CA 1
ATOM 6117 C C . GLU A 1 762 ? -13.254 -2.320 43.917 1.00 36.19 762 GLU A C 1
ATOM 6119 O O . GLU A 1 762 ? -13.196 -2.230 42.696 1.00 36.19 762 GLU A O 1
ATOM 6124 N N . SER A 1 763 ? -14.367 -1.989 44.573 1.00 35.78 763 SER A N 1
ATOM 6125 C CA . SER A 1 763 ? -15.607 -1.528 43.941 1.00 35.78 763 SER A CA 1
ATOM 6126 C C . SER A 1 763 ? -15.574 -0.087 43.401 1.00 35.78 763 SER A C 1
ATOM 6128 O O . SER A 1 763 ? -16.533 0.338 42.767 1.00 35.78 763 SER A O 1
ATOM 6130 N N . GLU A 1 764 ? -14.529 0.704 43.678 1.00 36.28 764 GLU A N 1
ATOM 6131 C CA . GLU A 1 764 ? -14.397 2.105 43.217 1.00 36.28 764 GLU A CA 1
ATOM 6132 C C . GLU A 1 764 ? -13.459 2.264 42.003 1.00 36.28 764 GLU A C 1
ATOM 6134 O O . GLU A 1 764 ? -12.959 3.353 41.700 1.00 36.28 764 GLU A O 1
ATOM 6139 N N . PHE A 1 765 ? -13.174 1.153 41.327 1.00 41.72 765 PHE A N 1
ATOM 6140 C CA . PHE A 1 765 ? -12.435 1.086 40.075 1.00 41.72 765 PHE A CA 1
ATOM 6141 C C . PHE A 1 765 ? -13.377 1.478 38.926 1.00 41.72 765 PHE A C 1
ATOM 6143 O O . PHE A 1 765 ? -14.591 1.350 39.076 1.00 41.72 765 PHE A O 1
ATOM 6150 N N . ARG A 1 766 ? -12.860 1.993 37.791 1.00 42.03 766 ARG A N 1
ATOM 6151 C CA . ARG A 1 766 ? -13.649 1.964 36.542 1.00 42.03 766 ARG A CA 1
ATOM 6152 C C . ARG A 1 766 ? -14.124 0.533 36.439 1.00 42.03 766 ARG A C 1
ATOM 6154 O O . ARG A 1 766 ? -13.261 -0.345 36.496 1.00 42.03 766 ARG A O 1
ATOM 6161 N N . PRO A 1 767 ? -15.423 0.253 36.418 1.00 40.19 767 PRO A N 1
ATOM 6162 C CA . PRO A 1 767 ? -15.781 -0.987 37.049 1.00 40.19 767 PRO A CA 1
ATOM 6163 C C . PRO A 1 767 ? -15.708 -2.155 36.059 1.00 40.19 767 PRO A C 1
ATOM 6165 O O . PRO A 1 767 ? -16.215 -3.226 36.355 1.00 40.19 767 PRO A O 1
ATOM 6168 N N . PHE A 1 768 ? -14.951 -1.975 34.960 1.00 37.97 768 PHE A N 1
ATOM 6169 C CA . PHE A 1 768 ? -14.587 -3.036 34.036 1.00 37.97 768 PHE A CA 1
ATOM 6170 C C . PHE A 1 768 ? -13.263 -2.911 33.232 1.00 37.97 768 PHE A C 1
ATOM 6172 O O . PHE A 1 768 ? -12.899 -3.876 32.567 1.00 37.97 768 PHE A O 1
ATOM 6179 N N . THR A 1 769 ? -12.521 -1.793 33.251 1.00 37.25 769 THR A N 1
ATOM 6180 C CA . THR A 1 769 ? -11.318 -1.613 32.387 1.00 37.25 769 THR A CA 1
ATOM 6181 C C . THR A 1 769 ? -10.003 -1.974 33.069 1.00 37.25 769 THR A C 1
ATOM 6183 O O . THR A 1 769 ? -9.749 -1.368 34.139 1.00 37.25 769 THR A O 1
#

Radius of gyration: 33.22 Å; chains: 1; bounding box: 90×56×98 Å

Organism: NCBI:txid1246581

InterPro domains:
  IPR003094 Fructose-2,6-bisphosphatase [PR00991] (449-463)
  IPR003094 Fructose-2,6-bisphosphatase [PR00991] (503-517)
  IPR003094 Fructose-2,6-bisphosphatase [PR00991] (557-578)
  IPR004360 Glyoxalase/fosfomycin resistance/dioxygenase domain [PF00903] (26-138)
  IPR004360 Glyoxalase/fosfomycin resistance/dioxygenase domain [PF00903] (184-302)
  IPR005956 4-hydroxyphenylpyruvate dioxygenase [PTHR11959] (20-382)
  IPR005956 4-hydroxyphenylpyruvate dioxygenase [TIGR01263] (26-380)
  IPR013078 Histidine phosphatase superfamily, clade-1 [PF00300] (630-745)
  IPR013079 6-phosphofructo-2-kinase [PF01591] (407-574)
  IPR027417 P-loop containing nucleoside triphosphate hydrolase [G3DSA:3.40.50.300] (387-574)
  IPR027417 P-loop containing nucleoside triphosphate hydrolase [SSF52540] (404-574)
  IPR029033 Histidine phosphatase superfamily [G3DSA:3.40.50.1240] (612-766)
  IPR029033 Histidine phosphatase superfamily [SSF53254] (630-754)
  IPR029068 Glyoxalase/Bleomycin resistance protein/Dihydroxybiphenyl dioxygenase [G3DSA:3.10.180.10] (9-172)
  IPR029068 Glyoxalase/Bleomycin resistance protein/Dihydroxybiphenyl dioxygenase [G3DSA:3.10.180.10] (176-383)
  IPR029068 Glyoxalase/Bleomycin resistance protein/Dihydroxybiphenyl dioxygenase [SSF54593] (23-369)
  IPR037523 Vicinal oxygen chelate (VOC), core domain [PS51819] (26-163)
  IPR037523 Vicinal oxygen chelate (VOC), core domain [PS51819] (181-339)
  IPR041735 4-hydroxyphenylpyruvate dioxygenase, C-terminal [cd07250] (179-373)
  IPR041736 4-hydroxyphenylpyruvate dioxygenase, N-terminal [cd08342] (27-163)

Sequence (769 aa):
MRDSKHTDSMNDKTNLTVTDGGKYVGFDHIVFWVGNAKQAASYYVTRFGFEAVAYRGLETGHREVATHVVKQDKIFFAFQSPLNPEETVLNGHISKHGDGVKDVAFQVDNARLIFQAAVARGAKVIREPWTEKDADGEVYGDTIHTFVERTNYRGVFLPGFSKVTTVDPLVEALPKTELNFVDHCVGNQGDLEMVPACDVYEKQLAFHRFWSVDDSQIHTEYSSLRSIVMTDADEAIKMPINEPATGKRKSQIQEFVDYYGGPGVQHIALNTSDIITAVTNLRARGVPFLKVPKSYYEHLRAKLATAAIKIKEPLDVLEKLHILIDYDENGYLLQIFTMPLEDRPTLFLEIIQRHNHSGFGAGNFKSLFEAIEVEQDRRGDWQAQHECGGRKMACWKYCRCNGRIASKWKDIHRSTLDNQENLRKRTEIADSALDDLVRWLEAPDGGQVAILDASNTQPQRRKTIVNRLTKSGIRTMFLECVYSHGHEVAVIEHIKELRLTCPEYANVECEQATNDFNRRLDYYRPYYVPVGAPIEEYEYPFIRLLGGGKKIVANQIRGYLPSRMLYYLMNLHHGSKRIFLFPLPRKALNVQDAVGPAQRYLASVGDIDSLSVWTETSLISCVIGKVFKGHELLTKPQLRGLDGGVVENLTAEEVERQYPDEYAAHQADRYYHRYQRAESYHDLAVRLENVMLELERDPKDVLIVADLSVLQCIYAYFLEIPNKEIPNVEMPLGTMLELKPKAYGVFERRISVNTDTVPPKESEFRPFT